Protein 3ONQ (pdb70)

CATH classification: 1.20.5.5100 (+2 more: 3.30.70.2730, 1.10.10.2840)

B-factor: mean 39.23, std 17.0, range [14.44, 150.16]

Secondary structure (DSSP, 8-state):
--HHHHHTT---HHHHHHHHHHHHHT---HHHHH--TTS--SS-EEEEEEE-BSS-HHHHHHHHHHHHHHTT---EEEEEETTEEEEEEE-----HHHHHHH---B-TTS-EEEPPPEEHHHHHHHHHHH--HHHHGGGSSS--SSBPTTSSHHHHHHHT-HHHHHHHIIIIIHHHHTT-TT-HHHHHHHHHHHTTT-HHHHHHHHTS-HHHHHHHHHHHHHHHS--TTSHHHHHHHHHHHHHH----/---HHHHHTT---HHHHHHHHHHHHHT---HHHHH--TTS--SS-EEEEEEE-BSS-HHHHHHHHHHHHHHTT---EEEEEETTEEEEEEE-----HHHHHHH---B-TTS-EEEPPPEEHHHHHHHHHHH--HHHHGGG-SS--SSEETTTTHHHHHHHT-HHHHHHIIIIIIHHHH-S-TT-SHHHHHHHHHHTTS-HHHHHHHHTS-HHHHHHHHHHHHHHHS--TTSHHHHHHHHHHHHHH----/-HHHHHHHHHHHHHT---HHHHH--TTS--SS-EEEEEEE-BSS-HHHHHHHHHHHHHHTT---EEEEEETTEEEEEEE-----HHHHHHH---B-TTS-EEEPPPEEHHHHHHHHHHH--HHHHGGG-SS--SSEETTTTHHHHHHHT-HHHHHHIIIIIIHHHH-S-TT--HHHHHHHHHHTTT-HHHHHHHHTS-HHHHHHHHHHHHHHHS--TTSHHHHHHHHHHHHHH----/-HHHHHHHHHHHHT---HHHHH--TTS--SS-EEEEEEE-BSS-HHHHHHHHHHHHHHTT---EEEEEETTEEEEEEE-----HHHHHHH---B-TTS-EEEPPPEEHHHHHHHHHHH--HHHHGGGSSS--SSPPTTTTHHHHHHHT-HHHHHHIIIIIIHHHH-S-TT--HHHHHHHHHHTTT-HHHHHHHHTS-HHHHHHHHHHHHHHHS--TTSHHHHHHHHHHHHHH----

Foldseek 3Di:
DALCVLCVPPDDLVSLLASLLVDLQVAADPRSQVSVVQVDDDWFKKKKKKAAFQPDLVQLVVQLVVLCVVLVFDDKRWDDDDRMIMIIGGDSRPDFPSSNVSRNRHHPVAEMAIGHMGIHSNRSSLRRNLSCCRVQVVVDDDADHNHDSLQRLLSSVVVPNVVSLVCLQPQQVCQQCPPNCPPPLNVLLVQCLVVVNDLVVSCVVVVHDSVSSVVSQVVSCVRRVARCNDNSSVVSNVSSNVSNVVVD/DDALCSLLVNDDDVVSLLQSLLVDLQVAFDVRSVVSVSQVDDDKFKKAKKKAAFQPDDVVLVVQLCVLCVVQPFHDKRWDDDVRMIMIMGTPSRDDFPSSLVSRNRHHPVAAMEIEDMAIDSNRSSVRNNVSCCRVQVVVDDDADVHHYDLLRLLSSVVVPNVVSLVCLQPQQVDQQCDPDNPDCLNVLLVLCLVVPVDLVVSCVVVVHDSVVSVVSQVVSCVRRVARCNDPSSVVSNVSSNVSNVVVD/DLLVLLAVLVVDLQVAFDPVSLVSVVQVDDDWWKKAKKKAAFQPDPVVLVVQLVVLCVVLVFDDKRWDDDDRMIMIMGTDSRPDFPSSLVSRVRHHPVAEMEIEHMAIGSNRSSVRNNVSCCRVQVVVDDDQDVHHYYLLRLLSSVVVVNVVSLVCLQVQQVDQQCDDDPPQCLVVLLVLCLVVPNDLVVSCVVVVHHSVVSQVSQVVSCVRRVARCNDVSSVVSNVSSVVSNVVVD/DQVLLAVLVVDLQVPFDPVSLVSVVQVDDDWFKKAKKKAAFQPDLVVLVVQLCVLCVVQVFDDKRWDDDVRMIMIMTTDSRDDQVSSVVSRNGHHPVAEMAIGHMAIDSNRSSLRRNLSCCRVQVVVDDDADHNGDSLRRLLSSVVVPNVVSLVCLQPQQVDLQCDDDNVDCLNVLLVQCLVVVNDLVVSCVVVVHDSVVSVVSQVVSCVRRVARCNDVVSVVSNVSSNVSNVVPD

Sequence (970 aa):
ADILDLLSGHTDDTTIERLAFECLLTNTDDRVVSLNNILGWQGDFNCFAIGGVPSASLASTSLAIRKAVRDLGGEHVVIGTYGTFLLALACQGAVTPEVTCTAVPAFSEDEPLYLSPVRSGVAGASHALRETFSLQAAPALSTPSRPLRADELLPERALLGDDYAREELYRNVYQVLRGENPDDPTYLTVSTFLKYGSSLENTAKELNVHPNTVRYRLKRAAETTGWDATDPRDAYVLTTALAIGRRDRQADILDLLSGHTDDTTIERLAFECLLTNTDDRVVSLNILGWQGDFNCFAIGGVPSASLASTSLAIRKAVRDLGGEHVVIGTYGTFLLALACQGAVTPEVTCTAVPAFSEDEPLYLSPVRSGVAGASHALRETFSLQAAPALSTPSRPLRADELLPERALLGDDDYAREELYRNVYQVLRGENPDDPTYLTVSTFLKYGSSLENTAKELNVHPNTVRYRLKRAAETTGWDATDPRDAYVLTTALAIGRRDRDDTTIERLAFECLLTNTDDRVVSLNILGWQGDDFNCFAIGGVPSASLLASTSLAIRKAVRDLGGEHVVIGTYGTFLLALACQGAVTPEVTCTAVPAFSEDEPLYLSPVRSGVAGASHALRETFSLQAAPALSTPSRPLRADELLPERALLGDDYAREELYRNVYQVLRGENNPDDPTYLTVSTFLKYGSSLENTAKELNVHPNTVRYRLKRAAETTGWDATDPRDAYVLTTALLAIGRRDRDTTIERLAFECLLTNTDDRVVSLNILGWQGDFNCFAIGGVPSASLASTSLAIRKAVRDLGGEHVVIGTYGTFLLALACQGAVTPEVTCTAVPAFSEDEPLYLSPVRSGVAGASHALRETFSLQAAPALSTPSRPLRADELLPERALLGDDYAREELYRNVYQVLRGENPDDPTYLTVSTFLKYGSSLENTAKELNVHPNTVRYRLKRAAETTGWDATDPRDAYVLTTALAIGRRDR

Organism: Bifidobacterium adolescentis (strain ATCC 15703 / DSM 20083 / NCTC 11814 / E194a) (NCBI:txid367928)

Solvent-accessible surface area: 44024 Å² total

Radius of gyration: 33.96 Å; Cα contacts (8 Å, |Δi|>4): 1695; chains: 4; bounding box: 69×97×96 Å

Nearest PDB structures (foldseek):
  3onq-assembly3_D  TM=9.917E-01  e=2.953E-36  Bifidobacterium adolescentis ATCC 15703
  3onq-assembly1_B-2  TM=9.625E-01  e=1.513E-36  Bifidobacterium adolescentis ATCC 15703
  9f80-assembly1_A  TM=7.473E-01  e=1.183E-15  Mycobacterium tuberculosis H37Rv
  2j0w-assembly1_A  TM=5.307E-01  e=3.575E-01  Escherichia coli
  3tvi-assembly4_H  TM=5.385E-01  e=1.294E+00  Clostridium acetobutylicum

Structure (mmCIF, N/CA/C/O backbone):
data_3ONQ
#
_entry.id   3ONQ
#
_cell.length_a   85.452
_cell.length_b   93.452
_cell.length_c   166.687
_cell.angle_alpha   90.00
_cell.angle_beta   90.00
_cell.angle_gamma   90.00
#
_symmetry.space_group_name_H-M   'P 21 21 21'
#
loop_
_entity.id
_entity.type
_entity.pdbx_description
1 polymer 'Regulator of polyketide synthase expression'
2 non-polymer 'SULFATE ION'
3 non-polymer GLYCEROL
4 water water
#
loop_
_atom_site.group_PDB
_atom_site.id
_atom_site.type_symbol
_atom_site.label_atom_id
_atom_site.label_alt_id
_atom_site.label_comp_id
_atom_site.label_asym_id
_atom_site.label_entity_id
_atom_site.label_seq_id
_atom_site.pdbx_PDB_ins_code
_atom_site.Cartn_x
_atom_site.Cartn_y
_atom_site.Cartn_z
_atom_site.occupancy
_atom_site.B_iso_or_equiv
_atom_site.auth_seq_id
_atom_site.auth_comp_id
_atom_site.auth_asym_id
_atom_site.auth_atom_id
_atom_site.pdbx_PDB_model_num
ATOM 1 N N . ALA A 1 9 ? 43.838 54.311 42.843 1.00 61.76 6 ALA A N 1
ATOM 2 C CA . ALA A 1 9 ? 44.118 53.527 41.648 1.00 62.69 6 ALA A CA 1
ATOM 3 C C . ALA A 1 9 ? 42.992 52.545 41.369 1.00 60.35 6 ALA A C 1
ATOM 4 O O . ALA A 1 9 ? 42.708 51.681 42.179 1.00 60.25 6 ALA A O 1
ATOM 6 N N . ASP A 1 10 ? 42.350 52.693 40.222 1.00 51.75 7 ASP A N 1
ATOM 7 C CA . ASP A 1 10 ? 41.276 51.796 39.825 1.00 47.37 7 ASP A CA 1
ATOM 8 C C . ASP A 1 10 ? 41.800 50.521 39.167 1.00 42.07 7 ASP A C 1
ATOM 9 O O . ASP A 1 10 ? 42.992 50.359 38.972 1.00 38.60 7 ASP A O 1
ATOM 14 N N . ILE A 1 11 ? 40.898 49.614 38.832 1.00 37.15 8 ILE A N 1
ATOM 15 C CA . ILE A 1 11 ? 41.293 48.337 38.267 1.00 34.99 8 ILE A CA 1
ATOM 16 C C . ILE A 1 11 ? 42.071 48.511 36.971 1.00 35.22 8 ILE A C 1
ATOM 17 O O . ILE A 1 11 ? 42.964 47.739 36.692 1.00 33.06 8 ILE A O 1
ATOM 22 N N . LEU A 1 12 ? 41.709 49.494 36.163 1.00 29.74 9 LEU A N 1
ATOM 23 C CA . LEU A 1 12 ? 42.443 49.736 34.935 1.00 32.87 9 LEU A CA 1
ATOM 24 C C . LEU A 1 12 ? 43.879 50.214 35.205 1.00 38.81 9 LEU A C 1
ATOM 25 O O . LEU A 1 12 ? 44.800 49.820 34.518 1.00 37.56 9 LEU A O 1
ATOM 30 N N . ASP A 1 13 ? 44.058 51.043 36.222 1.00 38.71 10 ASP A N 1
ATOM 31 C CA . ASP A 1 13 ? 45.377 51.482 36.630 1.00 43.55 10 ASP A CA 1
ATOM 32 C C . ASP A 1 13 ? 46.209 50.285 37.073 1.00 44.01 10 ASP A C 1
ATOM 33 O O . ASP A 1 13 ? 47.375 50.181 36.732 1.00 49.66 10 ASP A O 1
ATOM 38 N N . LEU A 1 14 ? 45.599 49.375 37.820 1.00 38.59 11 LEU A N 1
ATOM 39 C CA . LEU A 1 14 ? 46.299 48.195 38.303 1.00 40.19 11 LEU A CA 1
ATOM 40 C C . LEU A 1 14 ? 46.752 47.312 37.154 1.00 43.00 11 LEU A C 1
ATOM 41 O O . LEU A 1 14 ? 47.838 46.760 37.176 1.00 43.86 11 LEU A O 1
ATOM 46 N N . LEU A 1 15 ? 45.883 47.174 36.165 1.00 37.45 12 LEU A N 1
ATOM 47 C CA . LEU A 1 15 ? 46.126 46.377 34.973 1.00 37.59 12 LEU A CA 1
ATOM 48 C C . LEU A 1 15 ? 47.233 46.902 34.065 1.00 48.13 12 LEU A C 1
ATOM 49 O O . LEU A 1 15 ? 47.897 46.134 33.383 1.00 45.69 12 LEU A O 1
ATOM 54 N N . SER A 1 16 ? 47.381 48.219 34.013 1.00 49.72 13 SER A N 1
ATOM 55 C CA . SER A 1 16 ? 48.408 48.840 33.185 1.00 54.28 13 SER A CA 1
ATOM 56 C C . SER A 1 16 ? 48.297 48.446 31.722 1.00 47.28 13 SER A C 1
ATOM 57 O O . SER A 1 16 ? 49.292 48.155 31.080 1.00 45.76 13 SER A O 1
ATOM 60 N N . GLY A 1 17 ? 47.072 48.407 31.221 1.00 44.17 14 GLY A N 1
ATOM 61 C CA . GLY A 1 17 ? 46.812 48.116 29.826 1.00 39.47 14 GLY A CA 1
ATOM 62 C C . GLY A 1 17 ? 46.785 46.651 29.464 1.00 46.58 14 GLY A C 1
ATOM 63 O O . GLY A 1 17 ? 46.573 46.298 28.314 1.00 49.94 14 GLY A O 1
ATOM 64 N N . HIS A 1 18 ? 46.990 45.787 30.447 1.00 44.43 15 HIS A N 1
ATOM 65 C CA . HIS A 1 18 ? 46.915 44.358 30.206 1.00 45.71 15 HIS A CA 1
ATOM 66 C C . HIS A 1 18 ? 45.467 43.913 30.242 1.00 39.91 15 HIS A C 1
ATOM 67 O O . HIS A 1 18 ? 44.699 44.375 31.066 1.00 36.42 15 HIS A O 1
ATOM 74 N N . THR A 1 19 ? 45.101 43.012 29.344 1.00 40.79 16 THR A N 1
ATOM 75 C CA . THR A 1 19 ? 43.737 42.496 29.311 1.00 45.09 16 THR A CA 1
ATOM 76 C C . THR A 1 19 ? 43.758 40.972 29.247 1.00 49.49 16 THR A C 1
ATOM 77 O O . THR A 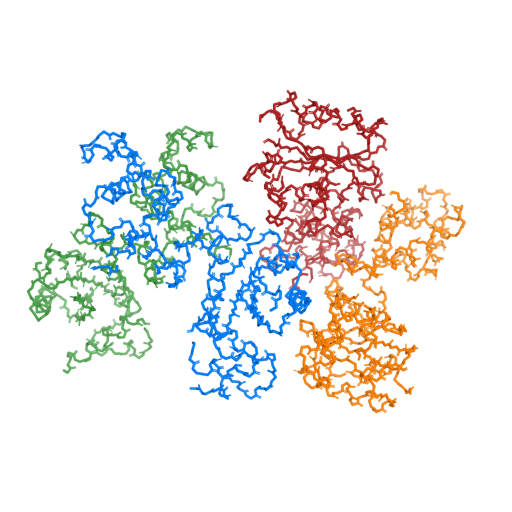1 19 ? 42.741 40.331 28.968 1.00 52.15 16 THR A O 1
ATOM 81 N N . ASP A 1 20 ? 44.931 40.396 29.486 1.00 47.63 17 ASP A N 1
ATOM 82 C CA . ASP A 1 20 ? 45.077 38.944 29.467 1.00 53.87 17 ASP A CA 1
ATOM 83 C C . ASP A 1 20 ? 44.768 38.345 30.841 1.00 49.64 17 ASP A C 1
ATOM 84 O O . ASP A 1 20 ? 45.132 38.909 31.882 1.00 47.21 17 ASP A O 1
ATOM 89 N N . ASP A 1 21 ? 44.079 37.211 30.833 1.00 47.62 18 ASP A N 1
ATOM 90 C CA . ASP A 1 21 ? 43.668 36.543 32.061 1.00 57.40 18 ASP A CA 1
ATOM 91 C C . ASP A 1 21 ? 44.859 36.129 32.927 1.00 52.95 18 ASP A C 1
ATOM 92 O O . ASP A 1 21 ? 44.734 36.010 34.140 1.00 52.28 18 ASP A O 1
ATOM 97 N N . THR A 1 22 ? 46.012 35.923 32.298 1.00 47.63 19 THR A N 1
ATOM 98 C CA . THR A 1 22 ? 47.238 35.606 33.021 1.00 45.49 19 THR A CA 1
ATOM 99 C C . THR A 1 22 ? 47.716 36.763 33.894 1.00 47.67 19 THR A C 1
ATOM 100 O O . THR A 1 22 ? 48.053 36.573 35.065 1.00 47.79 19 THR A O 1
ATOM 104 N N . THR A 1 23 ? 47.760 37.962 33.328 1.00 41.84 20 THR A N 1
ATOM 105 C CA . THR A 1 23 ? 48.122 39.131 34.116 1.00 41.65 20 THR A CA 1
ATOM 106 C C . THR A 1 23 ? 47.044 39.403 35.158 1.00 41.20 20 THR A C 1
ATOM 107 O O . THR A 1 23 ? 47.341 39.778 36.292 1.00 44.00 20 THR A O 1
ATOM 111 N N . ILE A 1 24 ? 45.787 39.224 34.771 1.00 40.19 21 ILE A N 1
ATOM 112 C CA . ILE A 1 24 ? 44.690 39.440 35.705 1.00 37.44 21 ILE A CA 1
ATOM 113 C C . ILE A 1 24 ? 44.760 38.457 36.892 1.00 37.06 21 ILE A C 1
ATOM 114 O O . ILE A 1 24 ? 44.632 38.863 38.048 1.00 35.23 21 ILE A O 1
ATOM 119 N N . GLU A 1 25 ? 44.982 37.175 36.603 1.00 33.70 22 GLU A N 1
ATOM 120 C CA . GLU A 1 25 ? 45.213 36.182 37.654 1.00 36.16 22 GLU A CA 1
ATOM 121 C C . GLU A 1 25 ? 46.372 36.598 38.559 1.00 34.55 22 GLU A C 1
ATOM 122 O O . GLU A 1 25 ? 46.231 36.607 39.783 1.00 28.90 22 GLU A O 1
ATOM 128 N N . ARG A 1 26 ? 47.513 36.948 37.966 1.00 32.97 23 ARG A N 1
ATOM 129 C CA . ARG A 1 26 ? 48.669 37.362 38.766 1.00 34.93 23 ARG A CA 1
ATOM 130 C C . ARG A 1 26 ? 48.367 38.583 39.614 1.00 38.81 23 ARG A C 1
ATOM 131 O O . ARG A 1 26 ? 48.786 38.665 40.767 1.00 36.50 23 ARG A O 1
ATOM 139 N N . LEU A 1 27 ? 47.642 39.542 39.049 1.00 35.24 24 LEU A N 1
ATOM 140 C CA . LEU A 1 27 ? 47.312 40.737 39.810 1.00 32.24 24 LEU A CA 1
ATOM 141 C C . LEU A 1 27 ? 46.395 40.395 40.990 1.00 33.68 24 LEU A C 1
ATOM 142 O O . LEU A 1 27 ? 46.649 40.801 42.121 1.00 35.11 24 LEU A O 1
ATOM 147 N N . ALA A 1 28 ? 45.335 39.635 40.728 1.00 28.67 25 ALA A N 1
ATOM 148 C CA . ALA A 1 28 ? 44.432 39.209 41.799 1.00 30.60 25 ALA A CA 1
ATOM 149 C C . ALA A 1 28 ? 45.201 38.472 42.910 1.00 33.62 25 ALA A C 1
ATOM 150 O O . ALA A 1 28 ? 44.996 38.713 44.105 1.00 33.40 25 ALA A O 1
ATOM 152 N N . PHE A 1 29 ? 46.091 37.575 42.500 1.00 26.35 26 PHE A N 1
ATOM 153 C CA . PHE A 1 29 ? 46.924 36.812 43.428 1.00 29.02 26 PHE A CA 1
ATOM 154 C C . PHE A 1 29 ? 47.756 37.741 44.311 1.00 28.69 26 PHE A C 1
ATOM 155 O O . PHE A 1 29 ? 47.743 37.640 45.539 1.00 28.22 26 PHE A O 1
ATOM 163 N N . GLU A 1 30 ? 48.462 38.669 43.682 1.00 24.44 27 GLU A N 1
ATOM 164 C CA . GLU A 1 30 ? 49.287 39.609 44.427 1.00 27.84 27 GLU A CA 1
ATOM 165 C C . GLU A 1 30 ? 48.488 40.492 45.378 1.00 33.00 27 GLU A C 1
ATOM 166 O O . GLU A 1 30 ? 48.935 40.755 46.498 1.00 26.83 27 GLU A O 1
ATOM 172 N N . CYS A 1 31 ? 47.314 40.952 44.939 1.00 34.44 28 CYS A N 1
ATOM 173 C CA . CYS A 1 31 ? 46.448 41.732 45.820 1.00 30.04 28 CYS A CA 1
ATOM 174 C C . CYS A 1 31 ? 46.059 40.926 47.051 1.00 35.41 28 CYS A C 1
ATOM 175 O O . CYS A 1 31 ? 46.174 41.400 48.188 1.00 32.47 28 CYS A O 1
ATOM 178 N N . LEU A 1 32 ? 45.605 39.701 46.818 1.00 29.83 29 LEU A N 1
ATOM 179 C CA . LEU A 1 32 ? 45.233 38.817 47.908 1.00 33.14 29 LEU A CA 1
ATOM 180 C C . LEU A 1 32 ? 46.420 38.583 48.839 1.00 31.80 29 LEU A C 1
ATOM 181 O O . LEU A 1 32 ? 46.293 38.704 50.051 1.00 29.06 29 LEU A O 1
ATOM 186 N N . LEU A 1 33 ? 47.580 38.282 48.268 1.00 31.29 30 LEU A N 1
ATOM 187 C CA . LEU A 1 33 ? 48.748 37.957 49.086 1.00 29.81 30 LEU A CA 1
ATOM 188 C C . LEU A 1 33 ? 49.180 39.144 49.950 1.00 30.74 30 LEU A C 1
ATOM 189 O O . LEU A 1 33 ? 49.727 38.963 51.037 1.00 28.71 30 LEU A O 1
ATOM 194 N N . THR A 1 34 ? 48.910 40.361 49.484 1.00 30.99 31 THR A N 1
ATOM 195 C CA . THR A 1 34 ? 49.314 41.545 50.231 1.00 30.49 31 THR A CA 1
ATOM 196 C C . THR A 1 34 ? 48.168 42.106 51.060 1.00 30.70 31 THR A C 1
ATOM 197 O O . THR A 1 34 ? 48.205 43.255 51.490 1.00 34.93 31 THR A O 1
ATOM 201 N N . ASN A 1 35 ? 47.147 41.285 51.270 1.00 26.17 32 ASN A N 1
ATOM 202 C CA . ASN A 1 35 ? 46.064 41.634 52.174 1.00 36.58 32 ASN A CA 1
ATOM 203 C C . ASN A 1 35 ? 45.162 42.755 51.644 1.00 41.99 32 ASN A C 1
ATOM 204 O O . ASN A 1 35 ? 44.580 43.514 52.417 1.00 42.32 32 ASN A O 1
ATOM 217 N N . THR A 1 37 ? 41.700 43.472 50.136 1.00 42.76 34 THR A N 1
ATOM 218 C CA . THR A 1 37 ? 40.400 42.833 50.011 1.00 45.59 34 THR A CA 1
ATOM 219 C C . THR A 1 37 ? 39.279 43.769 49.570 1.00 50.40 34 THR A C 1
ATOM 220 O O . THR A 1 37 ? 38.106 43.462 49.738 1.00 50.31 34 THR A O 1
ATOM 224 N N . ASP A 1 38 ? 39.653 44.901 49.002 1.00 50.26 35 ASP A N 1
ATOM 225 C CA . ASP A 1 38 ? 38.707 45.943 48.632 1.00 53.95 35 ASP A CA 1
ATOM 226 C C . ASP A 1 38 ? 37.963 45.641 47.341 1.00 52.14 35 ASP A C 1
ATOM 227 O O . ASP A 1 38 ? 38.104 44.578 46.767 1.00 42.81 35 ASP A O 1
ATOM 232 N N . ASP A 1 39 ? 37.145 46.589 46.910 1.00 53.34 36 ASP A N 1
ATOM 233 C CA . ASP A 1 39 ? 36.256 46.391 45.776 1.00 56.85 36 ASP A CA 1
ATOM 234 C C . ASP A 1 39 ? 36.976 46.047 44.478 1.00 40.62 36 ASP A C 1
ATOM 235 O O . ASP A 1 39 ? 36.466 45.274 43.688 1.00 36.02 36 ASP A O 1
ATOM 240 N N . ARG A 1 40 ? 38.139 46.634 44.243 1.00 33.70 37 ARG A N 1
ATOM 241 C CA . ARG A 1 40 ? 38.895 46.319 43.033 1.00 38.55 37 ARG A CA 1
ATOM 242 C C . ARG A 1 40 ? 39.273 44.832 42.971 1.00 36.63 37 ARG A C 1
ATOM 243 O O . ARG A 1 40 ? 39.273 44.235 41.899 1.00 36.63 37 ARG A O 1
ATOM 251 N N . VAL A 1 41 ? 39.569 44.233 44.122 1.00 36.77 38 VAL A N 1
ATOM 252 C CA . VAL A 1 41 ? 39.959 42.823 44.168 1.00 33.36 38 VAL A CA 1
ATOM 253 C C . VAL A 1 41 ? 38.741 41.944 43.929 1.00 39.76 38 VAL A C 1
ATOM 254 O O . VAL A 1 41 ? 38.815 40.930 43.228 1.00 37.14 38 VAL A O 1
ATOM 258 N N . VAL A 1 42 ? 37.619 42.348 44.519 1.00 38.31 39 VAL A N 1
ATOM 259 C CA . VAL A 1 42 ? 36.339 41.702 44.267 1.00 40.05 39 VAL A CA 1
ATOM 260 C C . VAL A 1 42 ? 36.020 41.743 42.777 1.00 40.94 39 VAL A C 1
ATOM 261 O O . VAL A 1 42 ? 35.582 40.744 42.217 1.00 43.34 39 VAL A O 1
ATOM 265 N N . SER A 1 43 ? 36.257 42.891 42.136 1.00 36.46 40 SER A N 1
ATOM 266 C CA . SER A 1 43 ? 36.055 43.023 40.687 1.00 36.21 40 SER A CA 1
ATOM 267 C C . SER A 1 43 ? 37.015 42.139 39.889 1.00 39.28 40 SER A C 1
ATOM 268 O O . SER A 1 43 ? 36.613 41.466 38.937 1.00 40.17 40 SER A O 1
ATOM 271 N N . LEU A 1 44 ? 38.289 42.145 40.271 1.00 31.32 41 LEU A N 1
ATOM 272 C CA . LEU A 1 44 ? 39.262 41.279 39.610 1.00 34.79 41 LEU A CA 1
ATOM 273 C C . LEU A 1 44 ? 38.815 39.827 39.695 1.00 37.71 41 LEU A C 1
ATOM 274 O O . LEU A 1 44 ? 38.823 39.108 38.693 1.00 32.17 41 LEU A O 1
ATOM 287 N N A ASN A 1 46 ? 35.756 38.792 40.257 0.49 38.39 43 ASN A N 1
ATOM 288 N N B ASN A 1 46 ? 35.762 38.801 40.281 0.51 38.17 43 ASN A N 1
ATOM 289 C CA A ASN A 1 46 ? 34.554 38.679 39.438 0.49 41.14 43 ASN A CA 1
ATOM 290 C CA B ASN A 1 46 ? 34.566 38.776 39.443 0.51 41.64 43 ASN A CA 1
ATOM 291 C C A ASN A 1 46 ? 34.920 38.390 37.988 0.49 41.57 43 ASN A C 1
ATOM 292 C C B ASN A 1 46 ? 34.952 38.374 38.029 0.51 41.47 43 ASN A C 1
ATOM 293 O O A ASN A 1 46 ? 34.283 37.565 37.331 0.49 42.41 43 ASN A O 1
ATOM 294 O O B ASN A 1 46 ? 34.366 37.464 37.442 0.51 42.45 43 ASN A O 1
ATOM 303 N N . ILE A 1 47 ? 35.957 39.068 37.500 1.00 40.45 44 ILE A N 1
ATOM 304 C CA . ILE A 1 47 ? 36.413 38.890 36.124 1.00 42.25 44 ILE A CA 1
ATOM 305 C C . ILE A 1 47 ? 36.926 37.474 35.866 1.00 46.21 44 ILE A C 1
ATOM 306 O O . ILE A 1 47 ? 36.636 36.881 34.825 1.00 46.75 44 ILE A O 1
ATOM 311 N N . LEU A 1 48 ? 37.676 36.935 36.824 1.00 47.66 45 LEU A N 1
ATOM 312 C CA . LEU A 1 48 ? 38.224 35.579 36.721 1.00 45.71 45 LEU A CA 1
ATOM 313 C C . LEU A 1 48 ? 37.163 34.486 36.873 1.00 49.69 45 LEU A C 1
ATOM 314 O O . LEU A 1 48 ? 37.444 33.312 36.636 1.00 55.10 45 LEU A O 1
ATOM 319 N N . GLY A 1 49 ? 35.954 34.873 37.279 1.00 52.27 46 GLY A N 1
ATOM 320 C CA . GLY A 1 49 ? 34.855 33.932 37.431 1.00 56.66 46 GLY A CA 1
ATOM 321 C C . GLY A 1 49 ? 34.485 33.572 38.864 1.00 53.68 46 GLY A C 1
ATOM 322 O O . GLY A 1 49 ? 33.670 32.677 39.096 1.00 54.64 46 GLY A O 1
ATOM 323 N N . TRP A 1 50 ? 35.075 34.263 39.830 1.00 46.27 47 TRP A N 1
ATOM 324 C CA . TRP A 1 50 ? 34.785 34.000 41.229 1.00 48.90 47 TRP A CA 1
ATOM 325 C C . TRP A 1 50 ? 33.699 34.935 41.744 1.00 57.75 47 TRP A C 1
ATOM 326 O O . TRP A 1 50 ? 33.980 36.032 42.220 1.00 60.42 47 TRP A O 1
ATOM 337 N N . GLN A 1 51 ? 32.455 34.485 41.670 1.00 65.33 48 GLN A N 1
ATOM 338 C CA . GLN A 1 51 ? 31.314 35.334 41.996 1.00 76.52 48 GLN A CA 1
ATOM 339 C C . GLN A 1 51 ? 30.829 35.121 43.431 1.00 72.91 48 GLN A C 1
ATOM 340 O O . GLN A 1 51 ? 30.707 33.992 43.894 1.00 71.83 48 GLN A O 1
ATOM 346 N N . GLY A 1 52 ? 30.585 36.216 44.143 1.00 64.78 49 GLY A N 1
ATOM 347 C CA . GLY A 1 52 ? 29.887 36.151 45.414 1.00 60.88 49 GLY A CA 1
ATOM 348 C C . GLY A 1 52 ? 30.694 35.659 46.597 1.00 66.75 49 GLY A C 1
ATOM 349 O O . GLY A 1 52 ? 31.922 35.716 46.601 1.00 57.82 49 GLY A O 1
ATOM 350 N N . ASP A 1 53 ? 29.989 35.186 47.621 1.00 71.25 50 ASP A N 1
ATOM 351 C CA . ASP A 1 53 ? 30.636 34.697 48.829 1.00 72.21 50 ASP A CA 1
ATOM 352 C C . ASP A 1 53 ? 31.079 33.245 48.648 1.00 68.33 50 ASP A C 1
ATOM 353 O O . ASP A 1 53 ? 30.610 32.347 49.353 1.00 61.94 50 ASP A O 1
ATOM 358 N N . PHE A 1 54 ? 31.992 33.030 47.703 1.00 60.16 51 PHE A N 1
ATOM 359 C CA . PHE A 1 54 ? 32.466 31.694 47.358 1.00 51.81 51 PHE A CA 1
ATOM 360 C C . PHE A 1 54 ? 33.244 31.044 48.497 1.00 52.14 51 PHE A C 1
ATOM 361 O O . PHE A 1 54 ? 33.765 31.732 49.371 1.00 55.05 51 PHE A O 1
ATOM 369 N N . ASN A 1 55 ? 33.309 29.715 48.485 1.00 54.89 52 ASN A N 1
ATOM 370 C CA . ASN A 1 55 ? 34.202 28.985 49.379 1.00 49.81 52 ASN A CA 1
ATOM 371 C C . ASN A 1 55 ? 35.479 28.615 48.643 1.00 49.69 52 ASN A C 1
ATOM 372 O O . ASN A 1 55 ? 35.451 28.285 47.447 1.00 44.87 52 ASN A O 1
ATOM 377 N N . CYS A 1 56 ? 36.594 28.644 49.366 1.00 41.61 53 CYS A N 1
ATOM 378 C CA . CYS A 1 56 ? 37.885 28.329 48.781 1.00 40.63 53 CYS A CA 1
ATOM 379 C C . CYS A 1 56 ? 38.845 27.803 49.839 1.00 40.13 53 CYS A C 1
ATOM 380 O O . CYS A 1 56 ? 38.604 27.929 51.040 1.00 40.07 53 CYS A O 1
ATOM 383 N N . PHE A 1 57 ? 39.926 27.189 49.382 1.00 39.95 54 PHE A N 1
ATOM 384 C CA . PHE A 1 57 ? 41.025 26.815 50.258 1.00 37.22 54 PHE A CA 1
ATOM 385 C C . PHE A 1 57 ? 42.314 26.976 49.464 1.00 37.89 54 PHE A C 1
ATOM 386 O O . PHE A 1 57 ? 42.265 27.157 48.247 1.00 39.00 54 PHE A O 1
ATOM 394 N N . ALA A 1 58 ? 43.451 26.938 50.153 1.00 31.73 55 ALA A N 1
ATOM 395 C CA . ALA A 1 58 ? 44.752 27.109 49.519 1.00 32.96 55 ALA A CA 1
ATOM 396 C C . ALA A 1 58 ? 45.658 25.913 49.787 1.00 32.98 55 ALA A C 1
ATOM 397 O O . ALA A 1 58 ? 45.568 25.279 50.837 1.00 32.00 55 ALA A O 1
ATOM 399 N N . ILE A 1 59 ? 46.514 25.607 48.816 1.00 30.51 56 ILE A N 1
ATOM 400 C CA . ILE A 1 59 ? 47.564 24.610 48.978 1.00 34.94 56 ILE A CA 1
ATOM 401 C C . ILE A 1 59 ? 48.835 25.294 48.534 1.00 29.92 56 ILE A C 1
ATOM 402 O O . ILE A 1 59 ? 48.816 26.045 47.567 1.00 30.00 56 ILE A O 1
ATOM 407 N N . GLY A 1 60 ? 49.935 25.046 49.235 1.00 27.27 57 GLY A N 1
ATOM 408 C CA . GLY A 1 60 ? 51.192 25.694 48.900 1.00 23.96 57 GLY A CA 1
ATOM 409 C C . GLY A 1 60 ? 52.402 24.849 49.258 1.00 28.99 57 GLY A C 1
ATOM 410 O O . GLY A 1 60 ? 52.369 24.079 50.217 1.00 25.79 57 GLY A O 1
ATOM 411 N N . GLY A 1 61 ? 53.479 24.997 48.491 1.00 25.09 58 GLY A N 1
ATOM 412 C CA . GLY A 1 61 ? 54.708 24.271 48.763 1.00 29.44 58 GLY A CA 1
ATOM 413 C C . GLY A 1 61 ? 55.731 24.567 47.684 1.00 35.77 58 GLY A C 1
ATOM 414 O O . GLY A 1 61 ? 55.576 25.526 46.933 1.00 32.64 58 GLY A O 1
ATOM 415 N N . VAL A 1 62 ? 56.765 23.751 47.598 1.00 30.98 59 VAL A N 1
ATOM 416 C CA . VAL A 1 62 ? 57.779 23.926 46.582 1.00 38.34 59 VAL A CA 1
ATOM 417 C C . VAL A 1 62 ? 57.562 22.869 45.502 1.00 40.33 59 VAL A C 1
ATOM 418 O O . VAL A 1 62 ? 57.392 21.701 45.804 1.00 41.03 59 VAL A O 1
ATOM 422 N N . PRO A 1 63 ? 57.553 23.284 44.242 1.00 38.55 60 PRO A N 1
ATOM 423 C CA . PRO A 1 63 ? 57.288 22.345 43.153 1.00 32.72 60 PRO A CA 1
ATOM 424 C C . PRO A 1 63 ? 58.337 21.253 43.105 1.00 32.55 60 PRO A C 1
ATOM 425 O O . PRO A 1 63 ? 59.506 21.533 43.278 1.00 44.70 60 PRO A O 1
ATOM 429 N N . SER A 1 64 ? 57.919 20.017 42.880 1.00 36.95 61 SER A N 1
ATOM 430 C CA . SER A 1 64 ? 58.868 18.916 42.779 1.00 45.10 61 SER A CA 1
ATOM 431 C C . SER A 1 64 ? 59.808 19.065 41.590 1.00 50.66 61 SER A C 1
ATOM 432 O O . SER A 1 64 ? 60.993 18.787 41.703 1.00 54.63 61 SER A O 1
ATOM 435 N N . ALA A 1 65 ? 59.284 19.499 40.450 1.00 41.46 62 ALA A N 1
ATOM 436 C CA . ALA A 1 65 ? 60.131 19.695 39.280 1.00 46.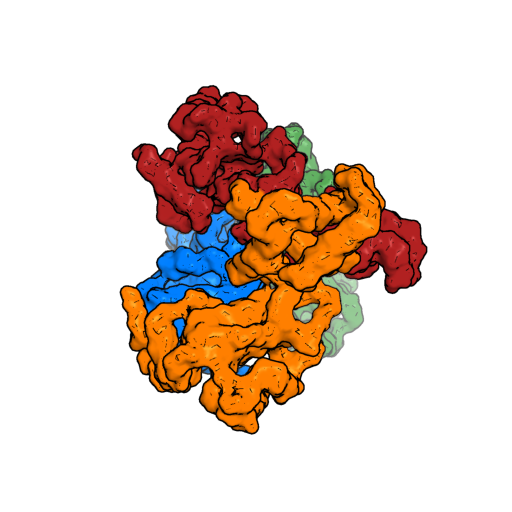18 62 ALA A CA 1
ATOM 437 C C . ALA A 1 65 ? 60.194 21.132 38.784 1.00 45.87 62 ALA A C 1
ATOM 438 O O . ALA A 1 65 ? 61.264 21.685 38.625 1.00 48.75 62 ALA A O 1
ATOM 440 N N . SER A 1 66 ? 59.039 21.724 38.526 1.00 43.08 63 SER A N 1
ATOM 441 C CA . SER A 1 66 ? 58.984 23.084 38.028 1.00 42.44 63 SER A CA 1
ATOM 442 C C . SER A 1 66 ? 57.656 23.732 38.351 1.00 45.42 63 SER A C 1
ATOM 443 O O . SER A 1 66 ? 56.678 23.051 38.611 1.00 40.81 63 SER A O 1
ATOM 446 N N . LEU A 1 67 ? 57.629 25.058 38.326 1.00 41.71 64 LEU A N 1
ATOM 447 C CA . LEU A 1 67 ? 56.393 25.787 38.561 1.00 41.85 64 LEU A CA 1
ATOM 448 C C . LEU A 1 67 ? 55.379 25.430 37.489 1.00 40.42 64 LEU A C 1
ATOM 449 O O . LEU A 1 67 ? 54.219 25.160 37.791 1.00 42.24 64 LEU A O 1
ATOM 454 N N . ALA A 1 68 ? 55.818 25.436 36.234 1.00 39.05 65 ALA A N 1
ATOM 455 C CA . ALA A 1 68 ? 54.926 25.133 35.120 1.00 41.09 65 ALA A CA 1
ATOM 456 C C . ALA A 1 68 ? 54.321 23.748 35.282 1.00 41.75 65 ALA A C 1
ATOM 457 O O . ALA A 1 68 ? 53.123 23.555 35.085 1.00 45.87 65 ALA A O 1
ATOM 459 N N . SER A 1 69 ? 55.169 22.784 35.625 1.00 41.11 66 SER A N 1
ATOM 460 C CA . SER A 1 69 ? 54.740 21.398 35.784 1.00 46.62 66 SER A CA 1
ATOM 461 C C . SER A 1 69 ? 53.733 21.251 36.931 1.00 42.42 66 SER A C 1
ATOM 462 O O . SER A 1 69 ? 52.688 20.614 36.786 1.00 39.46 66 SER A O 1
ATOM 465 N N . THR A 1 70 ? 54.050 21.850 38.074 1.00 40.21 67 THR A N 1
ATOM 466 C CA . THR A 1 70 ? 53.143 21.810 39.216 1.00 33.68 67 THR A CA 1
ATOM 467 C C . THR A 1 70 ? 51.820 22.524 38.914 1.00 35.34 67 THR A C 1
ATOM 468 O O . THR A 1 70 ? 50.755 22.031 39.279 1.00 40.65 67 THR A O 1
ATOM 472 N N . SER A 1 71 ? 51.881 23.668 38.229 1.00 35.73 68 SER A N 1
ATOM 473 C CA . SER A 1 71 ? 50.660 24.389 37.851 1.00 37.29 68 SER A CA 1
ATOM 474 C C . SER A 1 71 ? 49.758 23.510 36.995 1.00 38.49 68 SER A C 1
ATOM 475 O O . SER A 1 71 ? 48.563 23.362 37.273 1.00 40.69 68 SER A O 1
ATOM 478 N N . LEU A 1 72 ? 50.343 22.935 35.947 1.00 40.03 69 LEU A N 1
ATOM 479 C CA . LEU A 1 72 ? 49.621 22.048 35.039 1.00 41.42 69 LEU A CA 1
ATOM 480 C C . LEU A 1 72 ? 48.973 20.917 35.827 1.00 46.13 69 LEU A C 1
ATOM 481 O O . LEU A 1 72 ? 47.799 20.610 35.634 1.00 44.72 69 LEU A O 1
ATOM 486 N N . ALA A 1 73 ? 49.744 20.303 36.724 1.00 45.96 70 ALA A N 1
ATOM 487 C CA . ALA A 1 73 ? 49.238 19.186 37.520 1.00 46.66 70 ALA A CA 1
ATOM 488 C C . ALA A 1 73 ? 48.094 19.610 38.438 1.00 41.38 70 ALA A C 1
ATOM 489 O O . ALA A 1 73 ? 47.135 18.864 38.618 1.00 40.41 70 ALA A O 1
ATOM 491 N N . ILE A 1 74 ? 48.188 20.809 39.011 1.00 40.72 71 ILE A N 1
ATOM 492 C CA . ILE A 1 74 ? 47.115 21.313 39.869 1.00 37.24 71 ILE A CA 1
ATOM 493 C C . ILE A 1 74 ? 45.838 21.606 39.079 1.00 42.13 71 ILE A C 1
ATOM 494 O O . ILE A 1 74 ? 44.743 21.198 39.486 1.00 43.79 71 ILE A O 1
ATOM 499 N N . ARG A 1 75 ? 45.967 22.305 37.951 1.00 34.59 72 ARG A N 1
ATOM 500 C CA . ARG A 1 75 ? 44.798 22.589 37.114 1.00 39.08 72 ARG A CA 1
ATOM 501 C C . ARG A 1 75 ? 44.138 21.292 36.644 1.00 45.69 72 ARG A C 1
ATOM 502 O O . ARG A 1 75 ? 42.909 21.176 36.611 1.00 50.79 72 ARG A O 1
ATOM 510 N N . LYS A 1 76 ? 44.955 20.305 36.298 1.00 40.76 73 LYS A N 1
ATOM 511 C CA . LYS A 1 76 ? 44.413 19.024 35.854 1.00 46.58 73 LYS A CA 1
ATOM 512 C C . LYS A 1 76 ? 43.621 18.369 36.982 1.00 44.18 73 LYS A C 1
ATOM 513 O O . LYS A 1 76 ? 42.504 17.885 36.776 1.00 43.87 73 LYS A O 1
ATOM 519 N N . ALA A 1 77 ? 44.211 18.367 38.177 1.00 47.03 74 ALA A N 1
ATOM 520 C CA . ALA A 1 77 ? 43.638 17.675 39.331 1.00 44.19 74 ALA A CA 1
ATOM 521 C C . ALA A 1 77 ? 42.310 18.298 39.712 1.00 42.04 74 ALA A C 1
ATOM 522 O O . ALA A 1 77 ? 41.341 17.598 39.998 1.00 48.21 74 ALA A O 1
ATOM 524 N N . VAL A 1 78 ? 42.279 19.624 39.719 1.00 38.37 75 VAL A N 1
ATOM 525 C CA . VAL A 1 78 ? 41.079 20.357 40.085 1.00 42.86 75 VAL A CA 1
ATOM 526 C C . VAL A 1 78 ? 39.969 20.087 39.072 1.00 53.65 75 VAL A C 1
ATOM 527 O O . VAL A 1 78 ? 38.821 19.836 39.444 1.00 57.96 75 VAL A O 1
ATOM 531 N N . ARG A 1 79 ? 40.303 20.124 37.789 1.00 54.16 76 ARG A N 1
ATOM 532 C CA . ARG A 1 79 ? 39.300 19.849 36.772 1.00 63.08 76 ARG A CA 1
ATOM 533 C C . ARG A 1 79 ? 38.768 18.420 36.852 1.00 59.61 76 ARG A C 1
ATOM 534 O O . ARG A 1 79 ? 37.569 18.209 36.815 1.00 59.20 76 ARG A O 1
ATOM 542 N N . ASP A 1 80 ? 39.662 17.454 37.013 1.00 59.23 77 ASP A N 1
ATOM 543 C CA . ASP A 1 80 ? 39.239 16.063 37.168 1.00 61.41 77 ASP A CA 1
ATOM 544 C C . ASP A 1 80 ? 38.315 15.890 38.374 1.00 60.79 77 ASP A C 1
ATOM 545 O O . ASP A 1 80 ? 37.448 15.014 38.380 1.00 62.66 77 ASP A O 1
ATOM 550 N N . LEU A 1 81 ? 38.498 16.723 39.395 1.00 48.92 78 LEU A N 1
ATOM 551 C CA . LEU A 1 81 ? 37.639 16.670 40.580 1.00 53.71 78 LEU A CA 1
ATOM 552 C C . LEU A 1 81 ? 36.360 17.488 40.393 1.00 54.24 78 LEU A C 1
ATOM 553 O O . LEU A 1 81 ? 35.545 17.608 41.311 1.00 50.91 78 LEU A O 1
ATOM 558 N N . GLY A 1 82 ? 36.196 18.051 39.200 1.00 54.45 79 GLY A N 1
ATOM 559 C CA . GLY A 1 82 ? 34.995 18.788 38.864 1.00 53.39 79 GLY A CA 1
ATOM 560 C C . GLY A 1 82 ? 35.033 20.245 39.273 1.00 59.22 79 GLY A C 1
ATOM 561 O O . GLY A 1 82 ? 33.991 20.883 39.419 1.00 63.24 79 GLY A O 1
ATOM 562 N N . GLY A 1 83 ? 36.236 20.775 39.464 1.00 59.99 80 GLY A N 1
ATOM 563 C CA . GLY A 1 83 ? 36.396 22.166 39.840 1.00 54.66 80 GLY A CA 1
ATOM 564 C C . GLY A 1 83 ? 36.552 23.056 38.626 1.00 58.42 80 GLY A C 1
ATOM 565 O O . GLY A 1 83 ? 36.987 22.599 37.568 1.00 59.71 80 GLY A O 1
ATOM 566 N N . GLU A 1 84 ? 36.204 24.331 38.774 1.00 61.97 81 GLU A N 1
ATOM 567 C CA . GLU A 1 84 ? 36.229 25.259 37.648 1.00 69.47 81 GLU A CA 1
ATOM 568 C C . GLU A 1 84 ? 37.322 26.312 37.784 1.00 66.87 81 GLU A C 1
ATOM 569 O O . GLU A 1 84 ? 37.951 26.684 36.798 1.00 74.96 81 GLU A O 1
ATOM 575 N N . HIS A 1 85 ? 37.553 26.788 39.003 1.00 51.52 82 HIS A N 1
ATOM 576 C CA . HIS A 1 85 ? 38.469 27.906 39.199 1.00 52.54 82 HIS A CA 1
ATOM 577 C C . HIS A 1 85 ? 39.583 27.594 40.182 1.00 49.47 82 HIS A C 1
ATOM 578 O O . HIS A 1 85 ? 39.329 27.090 41.286 1.00 39.60 82 HIS A O 1
ATOM 585 N N . VAL A 1 86 ? 40.812 27.903 39.772 1.00 48.39 83 VAL A N 1
ATOM 586 C CA . VAL A 1 86 ? 41.977 27.830 40.646 1.00 44.33 83 VAL A CA 1
ATOM 587 C C . VAL A 1 86 ? 42.910 28.972 40.298 1.00 39.22 83 VAL A C 1
ATOM 588 O O . VAL A 1 86 ? 43.365 29.073 39.161 1.00 42.09 83 VAL A O 1
ATOM 592 N N . VAL A 1 87 ? 43.173 29.836 41.273 1.00 40.18 84 VAL A N 1
ATOM 593 C CA . VAL A 1 87 ? 44.157 30.898 41.118 1.00 40.74 84 VAL A CA 1
ATOM 594 C C . VAL A 1 87 ? 45.518 30.411 41.593 1.00 42.37 84 VAL A C 1
ATOM 595 O O . VAL A 1 87 ? 45.685 30.005 42.742 1.00 42.88 84 VAL A O 1
ATOM 599 N N . ILE A 1 88 ? 46.490 30.438 40.697 1.00 40.27 85 ILE A N 1
ATOM 600 C CA . ILE A 1 88 ? 47.810 29.943 41.024 1.00 36.41 85 ILE A CA 1
ATOM 601 C C . ILE A 1 88 ? 48.797 31.077 40.873 1.00 39.16 85 ILE A C 1
ATOM 602 O O . ILE A 1 88 ? 48.752 31.820 39.890 1.00 40.23 85 ILE A O 1
ATOM 607 N N . GLY A 1 89 ? 49.674 31.225 41.860 1.00 32.52 86 GLY A N 1
ATOM 608 C CA . GLY A 1 89 ? 50.745 32.198 41.784 1.00 33.54 86 GLY A CA 1
ATOM 609 C C . GLY A 1 89 ? 51.979 31.697 42.510 1.00 38.16 86 GLY A C 1
ATOM 610 O O . GLY A 1 89 ? 51.969 30.617 43.108 1.00 34.11 86 GLY A O 1
ATOM 611 N N . THR A 1 90 ? 53.043 32.486 42.475 1.00 34.52 87 THR A N 1
ATOM 612 C CA . THR A 1 90 ? 54.283 32.094 43.135 1.00 40.54 87 THR A CA 1
ATOM 613 C C . THR A 1 90 ? 54.749 33.188 44.084 1.00 37.91 87 THR A C 1
ATOM 614 O O . THR A 1 90 ? 54.485 34.374 43.866 1.00 39.25 87 THR A O 1
ATOM 618 N N . TYR A 1 91 ? 55.427 32.786 45.151 1.00 32.74 88 TYR A N 1
ATOM 619 C CA . TYR A 1 91 ? 56.068 33.738 46.045 1.00 38.07 88 TYR A CA 1
ATOM 620 C C . TYR A 1 91 ? 57.413 33.174 46.494 1.00 41.24 88 TYR A C 1
ATOM 621 O O . TYR A 1 91 ? 57.474 32.157 47.192 1.00 38.52 88 TYR A O 1
ATOM 630 N N . GLY A 1 92 ? 58.495 33.828 46.087 1.00 41.31 89 GLY A N 1
ATOM 631 C CA . GLY A 1 92 ? 59.814 33.278 46.326 1.00 41.53 89 GLY A CA 1
ATOM 632 C C . GLY A 1 92 ? 59.909 31.918 45.656 1.00 39.80 89 GLY A C 1
ATOM 633 O O . GLY A 1 92 ? 59.574 31.778 44.481 1.00 41.82 89 GLY A O 1
ATOM 634 N N . THR A 1 93 ? 60.358 30.917 46.405 1.00 35.85 90 THR A N 1
ATOM 635 C CA . THR A 1 93 ? 60.456 29.547 45.902 1.00 36.94 90 THR A CA 1
ATOM 636 C C . THR A 1 93 ? 59.121 28.792 45.921 1.00 38.55 90 THR A C 1
ATOM 637 O O . THR A 1 93 ? 59.035 27.692 45.393 1.00 34.71 90 THR A O 1
ATOM 641 N N . PHE A 1 94 ? 58.098 29.361 46.558 1.00 37.42 91 PHE A N 1
ATOM 642 C CA . PHE A 1 94 ? 56.836 28.649 46.761 1.00 40.06 91 PHE A CA 1
ATOM 643 C C . PHE A 1 94 ? 55.831 28.840 45.634 1.00 39.10 91 PHE A C 1
ATOM 644 O O . PHE A 1 94 ? 55.733 29.914 45.046 1.00 33.76 91 PHE A O 1
ATOM 652 N N . LEU A 1 95 ? 55.086 27.784 45.338 1.00 32.29 92 LEU A N 1
ATOM 653 C CA . LEU A 1 95 ? 53.917 27.903 44.480 1.00 30.02 92 LEU A CA 1
ATOM 654 C C . LEU A 1 95 ? 52.688 27.826 45.378 1.00 34.66 92 LEU A C 1
ATOM 655 O O . LEU A 1 95 ? 52.584 26.931 46.218 1.00 34.28 92 LEU A O 1
ATOM 660 N N . LEU A 1 96 ? 51.770 28.774 45.213 1.00 32.79 93 LEU A N 1
ATOM 661 C CA . LEU A 1 96 ? 50.537 28.792 45.992 1.00 32.10 93 LEU A CA 1
ATOM 662 C C . LEU A 1 96 ? 49.338 28.670 45.064 1.00 36.88 93 LEU A C 1
ATOM 663 O O . LEU A 1 96 ? 49.243 29.390 44.069 1.00 34.64 93 LEU A O 1
ATOM 668 N N . ALA A 1 97 ? 48.421 27.765 45.392 1.00 30.05 94 ALA A N 1
ATOM 669 C CA . ALA A 1 97 ? 47.198 27.630 44.618 1.00 31.11 94 ALA A CA 1
ATOM 670 C C . ALA A 1 97 ? 45.973 27.824 45.504 1.00 36.80 94 ALA A C 1
ATOM 671 O O . ALA A 1 97 ? 45.871 27.238 46.587 1.00 34.76 94 ALA A O 1
ATOM 673 N N . LEU A 1 98 ? 45.060 28.668 45.034 1.00 31.55 95 LEU A N 1
ATOM 674 C CA . LEU A 1 98 ? 43.786 28.905 45.692 1.00 33.52 95 LEU A CA 1
ATOM 675 C C . LEU A 1 98 ? 42.705 28.246 44.847 1.00 35.16 95 LEU A C 1
ATOM 676 O O . LEU A 1 98 ? 42.479 28.647 43.703 1.00 32.57 95 LEU A O 1
ATOM 681 N N . ALA A 1 99 ? 42.047 27.234 45.399 1.00 32.85 96 ALA A N 1
ATOM 682 C CA . ALA A 1 99 ? 41.013 26.521 44.666 1.00 30.67 96 ALA A CA 1
ATOM 683 C C . ALA A 1 99 ? 39.631 26.918 45.160 1.00 39.72 96 ALA A C 1
ATOM 684 O O . ALA A 1 99 ? 39.421 27.110 46.358 1.00 40.01 96 ALA A O 1
ATOM 686 N N . CYS A 1 100 ? 38.692 27.058 44.231 1.00 39.70 97 CYS A N 1
ATOM 687 C CA . CYS A 1 100 ? 37.297 27.244 44.596 1.00 42.92 97 CYS A CA 1
ATOM 688 C C . CYS A 1 100 ? 36.754 25.885 45.005 1.00 46.59 97 CYS A C 1
ATOM 689 O O . CYS A 1 100 ? 36.878 24.914 44.264 1.00 53.44 97 CYS A O 1
ATOM 692 N N . GLN A 1 101 ? 36.170 25.790 46.191 1.00 42.99 98 GLN A N 1
ATOM 693 C CA . GLN A 1 101 ? 35.696 24.487 46.612 1.00 51.31 98 GLN A CA 1
ATOM 694 C C . GLN A 1 101 ? 34.266 24.261 46.132 1.00 60.11 98 GLN A C 1
ATOM 695 O O . GLN A 1 101 ? 33.343 25.005 46.472 1.00 57.55 98 GLN A O 1
ATOM 709 N N . GLY A 1 103 ? 31.855 20.843 43.846 1.00 70.62 100 GLY A N 1
ATOM 710 C CA . GLY A 1 103 ? 31.873 19.465 43.397 1.00 69.08 100 GLY A CA 1
ATOM 711 C C . GLY A 1 103 ? 32.725 18.607 44.315 1.00 62.33 100 GLY A C 1
ATOM 712 O O . GLY A 1 103 ? 32.524 18.603 45.530 1.00 61.36 100 GLY A O 1
ATOM 713 N N . ALA A 1 104 ? 33.685 17.889 43.738 1.00 54.78 101 ALA A N 1
ATOM 714 C CA . ALA A 1 104 ? 34.542 16.997 44.511 1.00 57.16 101 ALA A CA 1
ATOM 715 C C . ALA A 1 104 ? 35.888 17.642 44.816 1.00 54.79 101 ALA A C 1
ATOM 716 O O . ALA A 1 104 ? 36.838 16.958 45.191 1.00 56.97 101 ALA A O 1
ATOM 718 N N . VAL A 1 105 ? 35.962 18.958 44.641 1.00 50.98 102 VAL A N 1
ATOM 719 C CA . VAL A 1 105 ? 37.153 19.709 45.018 1.00 52.97 102 VAL A CA 1
ATOM 720 C C . VAL A 1 105 ? 37.059 20.117 46.478 1.00 46.99 102 VAL A C 1
ATOM 721 O O . VAL A 1 105 ? 36.582 21.207 46.809 1.00 46.67 102 VAL A O 1
ATOM 725 N N . THR A 1 106 ? 37.519 19.220 47.341 1.00 46.71 103 THR A N 1
ATOM 726 C CA . THR A 1 106 ? 37.561 19.446 48.774 1.00 47.89 103 THR A CA 1
ATOM 727 C C . THR A 1 106 ? 39.017 19.359 49.241 1.00 48.36 103 THR A C 1
ATOM 728 O O . THR A 1 106 ? 39.848 18.718 48.589 1.00 40.80 103 THR A O 1
ATOM 732 N N . PRO A 1 107 ? 39.332 19.985 50.384 1.00 47.26 104 PRO A N 1
ATOM 733 C CA . PRO A 1 107 ? 40.743 20.175 50.754 1.00 39.25 104 PRO A CA 1
ATOM 734 C C . PRO A 1 107 ? 41.609 18.906 50.783 1.00 42.34 104 PRO A C 1
ATOM 735 O O . PRO A 1 107 ? 42.628 18.877 50.090 1.00 38.27 104 PRO A O 1
ATOM 739 N N . GLU A 1 108 ? 41.234 17.892 51.563 1.00 43.76 105 GLU A N 1
ATOM 740 C CA . GLU A 1 108 ? 42.087 16.712 51.730 1.00 44.96 105 GLU A CA 1
ATOM 741 C C . GLU A 1 108 ? 42.274 15.955 50.418 1.00 42.70 105 GLU A C 1
ATOM 742 O O . GLU A 1 108 ? 43.397 15.575 50.067 1.00 43.15 105 GLU A O 1
ATOM 748 N N . VAL A 1 109 ? 41.171 15.724 49.713 1.00 45.48 106 VAL A N 1
ATOM 749 C CA . VAL A 1 109 ? 41.203 15.017 48.435 1.00 48.65 106 VAL A CA 1
ATOM 750 C C . VAL A 1 109 ? 42.112 15.738 47.457 1.00 45.97 106 VAL A C 1
ATOM 751 O O . VAL A 1 109 ? 42.973 15.130 46.812 1.00 44.41 106 VAL A O 1
ATOM 755 N N . THR A 1 110 ? 41.916 17.045 47.358 1.00 47.04 107 THR A N 1
ATOM 756 C CA . THR A 1 110 ? 42.684 17.861 46.437 1.00 44.18 107 THR A CA 1
ATOM 757 C C . THR A 1 110 ? 44.150 17.807 46.830 1.00 42.80 107 THR A C 1
ATOM 758 O O . THR A 1 110 ? 45.025 17.598 45.989 1.00 39.90 107 THR A O 1
ATOM 762 N N . CYS A 1 111 ? 44.409 17.984 48.121 1.00 44.31 108 CYS A N 1
ATOM 763 C CA . CYS A 1 111 ? 45.769 17.958 48.629 1.00 40.87 108 CYS A CA 1
ATOM 764 C C . CYS A 1 111 ? 46.443 16.626 48.287 1.00 42.57 108 CYS A C 1
ATOM 765 O O . CYS A 1 111 ? 47.561 16.598 47.765 1.00 41.49 108 CYS A O 1
ATOM 768 N N . THR A 1 112 ? 45.757 15.524 48.570 1.00 36.75 109 THR A N 1
ATOM 769 C CA . THR A 1 112 ? 46.281 14.211 48.221 1.00 37.82 109 THR A CA 1
ATOM 770 C C . THR A 1 112 ? 46.540 14.084 46.720 1.00 43.50 109 THR A C 1
ATOM 771 O O . THR A 1 112 ? 47.563 13.540 46.305 1.00 41.33 109 THR A O 1
ATOM 775 N N . ALA A 1 113 ? 45.619 14.609 45.915 1.00 40.48 110 ALA A N 1
ATOM 776 C CA . ALA A 1 113 ? 45.751 14.561 44.466 1.00 42.96 110 ALA A CA 1
ATOM 777 C C . ALA A 1 113 ? 47.015 15.266 43.978 1.00 48.59 110 ALA A C 1
ATOM 778 O O . ALA A 1 113 ? 47.670 14.794 43.057 1.00 44.97 110 ALA A O 1
ATOM 780 N N . VAL A 1 114 ? 47.370 16.388 44.599 1.00 47.83 111 VAL A N 1
ATOM 781 C CA . VAL A 1 114 ? 48.469 17.200 44.081 1.00 41.39 111 VAL A CA 1
ATOM 782 C C . VAL A 1 114 ? 49.808 17.028 44.808 1.00 44.03 111 VAL A C 1
ATOM 783 O O . VAL A 1 114 ? 50.820 17.582 44.381 1.00 43.04 111 VAL A O 1
ATOM 795 N N . PRO A 1 116 ? 52.076 14.773 44.748 1.00 45.27 113 PRO A N 1
ATOM 796 C CA . PRO A 1 116 ? 53.214 14.361 43.920 1.00 50.65 113 PRO A CA 1
ATOM 797 C C . PRO A 1 116 ? 53.862 15.524 43.170 1.00 48.77 113 PRO A C 1
ATOM 798 O O . PRO A 1 116 ? 55.002 15.410 42.722 1.00 51.26 113 PRO A O 1
ATOM 802 N N . ALA A 1 117 ? 53.137 16.626 43.029 1.00 46.98 114 ALA A N 1
ATOM 803 C CA . ALA A 1 117 ? 53.650 17.793 42.318 1.00 40.69 114 ALA A CA 1
ATOM 804 C C . ALA A 1 117 ? 54.446 18.740 43.230 1.00 42.51 114 ALA A C 1
ATOM 805 O O . ALA A 1 117 ? 54.931 19.775 42.775 1.00 40.48 114 ALA A O 1
ATOM 807 N N . PHE A 1 118 ? 54.584 18.376 44.506 1.00 36.76 115 PHE A N 1
ATOM 808 C CA . PHE A 1 118 ? 55.342 19.191 45.464 1.00 37.02 115 PHE A CA 1
ATOM 809 C C . PHE A 1 118 ? 56.548 18.436 46.037 1.00 40.14 115 PHE A C 1
ATOM 810 O O . PHE A 1 118 ? 56.475 17.235 46.301 1.00 41.45 115 PHE A O 1
ATOM 818 N N . SER A 1 119 ? 57.656 19.141 46.238 1.00 36.36 116 SER A N 1
ATOM 819 C CA . SER A 1 119 ? 58.877 18.496 46.707 1.00 42.12 116 SER A CA 1
ATOM 820 C C . SER A 1 119 ? 58.705 17.874 48.090 1.00 42.32 116 SER A C 1
ATOM 821 O O . SER A 1 119 ? 58.166 18.506 49.000 1.00 40.30 116 SER A O 1
ATOM 824 N N . GLU A 1 120 ? 59.175 16.636 48.241 1.00 44.00 117 GLU A N 1
ATOM 825 C CA . GLU A 1 120 ? 59.147 15.945 49.531 1.00 46.53 117 GLU A CA 1
ATOM 826 C C . GLU A 1 120 ? 60.084 16.608 50.537 1.00 45.32 117 GLU A C 1
ATOM 827 O O . GLU A 1 120 ? 59.875 16.525 51.746 1.00 41.22 117 GLU A O 1
ATOM 833 N N . ASP A 1 121 ? 61.123 17.261 50.027 1.00 49.93 118 ASP A N 1
ATOM 834 C CA . ASP A 1 121 ? 62.145 17.868 50.873 1.00 57.13 118 ASP A CA 1
ATOM 835 C C . ASP A 1 121 ? 61.720 19.218 51.436 1.00 50.66 118 ASP A C 1
ATOM 836 O O . ASP A 1 121 ? 62.450 19.838 52.208 1.00 51.12 118 ASP A O 1
ATOM 841 N N . GLU A 1 122 ? 60.542 19.676 51.040 1.00 43.55 119 GLU A N 1
ATOM 842 C CA . GLU A 1 122 ? 60.096 21.009 51.410 1.00 39.21 119 GLU A CA 1
ATOM 843 C C . GLU A 1 122 ? 58.717 20.941 52.060 1.00 36.04 119 GLU A C 1
ATOM 844 O O . GLU A 1 122 ? 57.959 20.010 51.811 1.00 41.59 119 GLU A O 1
ATOM 850 N N . PRO A 1 123 ? 58.397 21.920 52.917 1.00 39.35 120 PRO A N 1
ATOM 851 C CA . PRO A 1 123 ? 57.105 21.882 53.612 1.00 35.50 120 PRO A CA 1
ATOM 852 C C . PRO A 1 123 ? 55.941 22.041 52.643 1.00 38.94 120 PRO A C 1
ATOM 853 O O . PRO A 1 123 ? 56.105 22.524 51.514 1.00 33.30 120 PRO A O 1
ATOM 857 N N . LEU A 1 124 ? 54.769 21.636 53.112 1.00 35.06 121 LEU A N 1
ATOM 858 C CA . LEU A 1 124 ? 53.543 21.661 52.337 1.00 33.78 121 LEU A CA 1
ATOM 859 C C . LEU A 1 124 ? 52.465 22.138 53.292 1.00 34.42 121 LEU A C 1
ATOM 860 O O . LEU A 1 124 ? 52.472 21.768 54.467 1.00 31.30 121 LEU A O 1
ATOM 865 N N . TYR A 1 125 ? 51.547 22.966 52.815 1.00 32.09 122 TYR A N 1
ATOM 866 C CA . TYR A 1 125 ? 50.462 23.405 53.677 1.00 29.92 122 TYR A CA 1
ATOM 867 C C . TYR A 1 125 ? 49.142 23.413 52.938 1.00 33.30 122 TYR A C 1
ATOM 868 O O . TYR A 1 125 ? 49.075 23.805 51.771 1.00 32.46 122 TYR A O 1
ATOM 877 N N . LEU A 1 126 ? 48.096 22.985 53.636 1.00 32.96 123 LEU A N 1
ATOM 878 C CA . LEU A 1 126 ? 46.728 23.023 53.131 1.00 30.03 123 LEU A CA 1
ATOM 879 C C . LEU A 1 126 ? 45.937 23.898 54.099 1.00 32.31 123 LEU A C 1
ATOM 880 O O . LEU A 1 126 ? 45.942 23.627 55.292 1.00 30.60 123 LEU A O 1
ATOM 885 N N . SER A 1 127 ? 45.289 24.956 53.605 1.00 28.53 124 SER A N 1
ATOM 886 C CA . SER A 1 127 ? 44.514 25.835 54.481 1.00 27.86 124 SER A CA 1
ATOM 887 C C . SER A 1 127 ? 43.116 25.264 54.758 1.00 35.46 124 SER A C 1
ATOM 888 O O . SER A 1 127 ? 42.673 24.332 54.084 1.00 33.33 124 SER A O 1
ATOM 891 N N . PRO A 1 128 ? 42.419 25.820 55.761 1.00 36.89 125 PRO A N 1
ATOM 892 C CA . PRO A 1 128 ? 41.005 25.484 55.949 1.00 35.54 125 PRO A CA 1
ATOM 893 C C . PRO A 1 128 ? 40.192 26.143 54.848 1.00 38.31 125 PRO A C 1
ATOM 894 O O . PRO A 1 128 ? 40.717 27.027 54.159 1.00 36.99 125 PRO A O 1
ATOM 898 N N . VAL A 1 129 ? 38.947 25.708 54.674 1.00 37.70 126 VAL A N 1
ATOM 899 C CA . VAL A 1 129 ? 38.036 26.344 53.734 1.00 41.03 126 VAL A CA 1
ATOM 900 C C . VAL A 1 129 ? 37.612 27.693 54.295 1.00 41.43 126 VAL A C 1
ATOM 901 O O . VAL A 1 129 ? 37.245 27.808 55.466 1.00 46.71 126 VAL A O 1
ATOM 905 N N . ARG A 1 130 ? 37.677 28.717 53.461 1.00 37.29 127 ARG A N 1
ATOM 906 C CA . ARG A 1 130 ? 37.273 30.059 53.861 1.00 37.43 127 ARG A CA 1
ATOM 907 C C . ARG A 1 130 ? 36.396 30.647 52.774 1.00 40.00 127 ARG A C 1
ATOM 908 O O . ARG A 1 130 ? 36.206 30.029 51.723 1.00 38.72 127 ARG A O 1
ATOM 916 N N . SER A 1 131 ? 35.857 31.837 53.011 1.00 36.48 128 SER A N 1
ATOM 917 C CA . SER A 1 131 ? 34.879 32.375 52.077 1.00 38.46 128 SER A CA 1
ATOM 918 C C . SER A 1 131 ? 35.099 33.826 51.692 1.00 32.48 128 SER A C 1
ATOM 919 O O . SER A 1 131 ? 35.545 34.645 52.499 1.00 31.15 128 SER A O 1
ATOM 922 N N . GLY A 1 132 ? 34.769 34.126 50.438 1.00 36.51 129 GLY A N 1
ATOM 923 C CA . GLY A 1 132 ? 34.868 35.469 49.912 1.00 33.56 129 GLY A CA 1
ATOM 924 C C . GLY A 1 132 ? 36.305 35.859 49.675 1.00 40.54 129 GLY A C 1
ATOM 925 O O . GLY A 1 132 ? 37.230 35.092 49.957 1.00 39.05 129 GLY A O 1
ATOM 926 N N . VAL A 1 133 ? 36.480 37.063 49.149 1.00 41.69 130 VAL A N 1
ATOM 927 C CA . VAL A 1 133 ? 37.790 37.622 48.903 1.00 40.00 130 VAL A CA 1
ATOM 928 C C . VAL A 1 133 ? 38.617 37.724 50.189 1.00 38.61 130 VAL A C 1
ATOM 929 O O . VAL A 1 133 ? 39.810 37.426 50.187 1.00 39.18 130 VAL A O 1
ATOM 933 N N . ALA A 1 134 ? 37.987 38.146 51.282 1.00 32.07 131 ALA A N 1
ATOM 934 C CA . ALA A 1 134 ? 38.682 38.232 52.564 1.00 35.45 131 ALA A CA 1
ATOM 935 C C . ALA A 1 134 ? 39.180 36.854 52.979 1.00 33.14 131 ALA A C 1
ATOM 936 O O . ALA A 1 134 ? 40.287 36.714 53.490 1.00 34.21 131 ALA A O 1
ATOM 938 N N . GLY A 1 135 ? 38.364 35.836 52.745 1.00 30.89 132 GLY A N 1
ATOM 939 C CA . GLY A 1 135 ? 38.748 34.474 53.070 1.00 39.60 132 GLY A CA 1
ATOM 940 C C . GLY A 1 135 ? 39.877 33.980 52.181 1.00 36.97 132 GLY A C 1
ATOM 941 O O . GLY A 1 135 ? 40.773 33.269 52.629 1.00 31.91 132 GLY A O 1
ATOM 942 N N . ALA A 1 136 ? 39.826 34.361 50.910 1.00 34.76 133 ALA A N 1
ATOM 943 C CA . ALA A 1 136 ? 40.850 33.975 49.953 1.00 32.70 133 ALA A CA 1
ATOM 944 C C . ALA A 1 136 ? 42.206 34.598 50.315 1.00 28.48 133 ALA A C 1
ATOM 945 O O . ALA A 1 136 ? 43.232 33.917 50.312 1.00 36.36 133 ALA A O 1
ATOM 947 N N . SER A 1 137 ? 42.201 35.886 50.650 1.00 24.41 134 SER A N 1
ATOM 948 C CA . SER A 1 137 ? 43.407 36.556 51.119 1.00 26.68 134 SER A CA 1
ATOM 949 C C . SER A 1 137 ? 43.970 35.895 52.379 1.00 28.27 134 SER A C 1
ATOM 950 O O . SER A 1 137 ? 45.181 35.689 52.500 1.00 26.99 134 SER A O 1
ATOM 953 N N . HIS A 1 138 ? 43.091 35.558 53.313 1.00 23.96 135 HIS A N 1
ATOM 954 C CA . HIS A 1 138 ? 43.512 34.903 54.555 1.00 25.56 135 HIS A CA 1
ATOM 955 C C . HIS A 1 138 ? 44.170 33.538 54.270 1.00 28.76 135 HIS A C 1
ATOM 956 O O . HIS A 1 138 ? 45.241 33.216 54.797 1.00 32.23 135 HIS A O 1
ATOM 963 N N . ALA A 1 139 ? 43.532 32.755 53.412 1.00 26.26 136 ALA A N 1
ATOM 964 C CA . ALA A 1 139 ? 44.005 31.418 53.073 1.00 29.22 136 ALA A CA 1
ATOM 965 C C . ALA A 1 139 ? 45.377 31.450 52.398 1.00 30.07 136 ALA A C 1
ATOM 966 O O . ALA A 1 139 ? 46.277 30.674 52.743 1.00 30.78 136 ALA A O 1
ATOM 968 N N . LEU A 1 140 ? 45.543 32.350 51.437 1.00 26.42 137 LEU A N 1
ATOM 969 C CA . LEU A 1 140 ? 46.832 32.489 50.771 1.00 26.99 137 LEU A CA 1
ATOM 970 C C . LEU A 1 140 ? 47.924 32.970 51.735 1.00 30.08 137 LEU A C 1
ATOM 971 O O . LEU A 1 140 ? 49.046 32.466 51.715 1.00 23.30 137 LEU A O 1
ATOM 976 N N . ARG A 1 141 ? 47.592 33.934 52.584 1.00 24.16 138 ARG A N 1
ATOM 977 C CA . ARG A 1 141 ? 48.579 34.477 53.518 1.00 24.51 138 ARG A CA 1
ATOM 978 C C . ARG A 1 141 ? 49.008 33.474 54.595 1.00 27.20 138 ARG A C 1
ATOM 979 O O . ARG A 1 141 ? 50.199 33.323 54.848 1.00 24.73 138 ARG A O 1
ATOM 987 N N . GLU A 1 142 ? 48.058 32.758 55.200 1.00 23.22 139 GLU A N 1
ATOM 988 C CA . GLU A 1 142 ? 48.431 31.754 56.200 1.00 28.43 139 GLU A CA 1
ATOM 989 C C . GLU A 1 142 ? 49.276 30.655 55.564 1.00 32.12 139 GLU A C 1
ATOM 990 O O . GLU A 1 142 ? 50.161 30.081 56.205 1.00 27.61 139 GLU A O 1
ATOM 996 N N . THR A 1 143 ? 49.005 30.376 54.294 1.00 27.54 140 THR A N 1
ATOM 997 C CA . THR A 1 143 ? 49.796 29.404 53.559 1.00 26.27 140 THR A CA 1
ATOM 998 C C . THR A 1 143 ? 51.222 29.915 53.373 1.00 24.08 140 THR A C 1
ATOM 999 O O . THR A 1 143 ? 52.172 29.223 53.698 1.00 22.51 140 THR A O 1
ATOM 1011 N N . PHE A 1 145 ? 52.828 32.263 55.127 1.00 22.78 142 PHE A N 1
ATOM 1012 C CA . PHE A 1 145 ? 53.500 32.413 56.410 1.00 28.41 142 PHE A CA 1
ATOM 1013 C C . PHE A 1 145 ? 53.851 31.059 57.031 1.00 28.37 142 PHE A C 1
ATOM 1014 O O . PHE A 1 145 ? 54.887 30.932 57.675 1.00 27.27 142 PHE A O 1
ATOM 1022 N N . SER A 1 146 ? 52.999 30.052 56.833 1.00 23.89 143 SER A N 1
ATOM 1023 C CA . SER A 1 146 ? 53.282 28.720 57.368 1.00 22.42 143 SER A CA 1
ATOM 1024 C C . SER A 1 146 ? 54.501 28.114 56.691 1.00 23.21 143 SER A C 1
ATOM 1025 O O . SER A 1 146 ? 55.333 27.517 57.347 1.00 23.65 143 SER A O 1
ATOM 1028 N N . LEU A 1 147 ? 54.581 28.249 55.371 1.00 21.46 144 LEU A N 1
ATOM 1029 C CA . LEU A 1 147 ? 55.718 27.742 54.616 1.00 25.12 144 LEU A CA 1
ATOM 1030 C C . LEU A 1 147 ? 57.012 28.454 55.027 1.00 25.78 144 LEU A C 1
ATOM 1031 O O . LEU A 1 147 ? 58.066 27.830 55.148 1.00 26.51 144 LEU A O 1
ATOM 1036 N N . GLN A 1 148 ? 56.922 29.764 55.228 1.00 22.88 145 GLN A N 1
ATOM 1037 C CA . GLN A 1 148 ? 58.075 30.559 55.622 1.00 25.61 145 GLN A CA 1
ATOM 1038 C C . GLN A 1 148 ? 58.510 30.220 57.040 1.00 26.36 145 GLN A C 1
ATOM 1039 O O . GLN A 1 148 ? 59.694 30.278 57.372 1.00 25.74 145 GLN A O 1
ATOM 1045 N N . ALA A 1 149 ? 57.547 29.849 57.876 1.00 27.50 146 ALA A N 1
ATOM 1046 C CA . ALA A 1 149 ? 57.830 29.601 59.286 1.00 26.97 146 ALA A CA 1
ATOM 1047 C C . ALA A 1 149 ? 58.372 28.184 59.536 1.00 26.70 146 ALA A C 1
ATOM 1048 O O . ALA A 1 149 ? 59.039 27.936 60.533 1.00 23.52 146 ALA A O 1
ATOM 1050 N N . ALA A 1 150 ? 58.074 27.259 58.632 1.00 23.83 147 ALA A N 1
ATOM 1051 C CA . ALA A 1 150 ? 58.391 25.839 58.846 1.00 23.11 147 ALA A CA 1
ATOM 1052 C C . ALA A 1 150 ? 59.836 25.527 59.274 1.00 26.00 147 ALA A C 1
ATOM 1053 O O . ALA A 1 150 ? 60.051 24.655 60.120 1.00 26.57 147 ALA A O 1
ATOM 1055 N N . PRO A 1 151 ? 60.834 26.225 58.695 1.00 27.52 148 PRO A N 1
ATOM 1056 C CA . PRO A 1 151 ? 62.219 25.899 59.073 1.00 33.83 148 PRO A CA 1
ATOM 1057 C C . PRO A 1 151 ? 62.494 26.044 60.575 1.00 35.99 148 PRO A C 1
ATOM 1058 O O . PRO A 1 151 ? 63.459 25.464 61.076 1.00 30.30 148 PRO A O 1
ATOM 1062 N N . ALA A 1 152 ? 61.667 26.798 61.288 1.00 27.74 149 ALA A N 1
ATOM 1063 C CA . ALA A 1 152 ? 61.883 26.946 62.727 1.00 28.77 149 ALA A CA 1
ATOM 1064 C C . ALA A 1 152 ? 61.676 25.629 63.479 1.00 30.96 149 ALA A C 1
ATOM 1065 O O . ALA A 1 152 ? 62.158 25.467 64.598 1.00 29.26 149 ALA A O 1
ATOM 1067 N N . LEU A 1 153 ? 60.973 24.688 62.860 1.00 32.33 150 LEU A N 1
ATOM 1068 C CA . LEU A 1 153 ? 60.621 23.418 63.490 1.00 33.47 150 LEU A CA 1
ATOM 1069 C C . LEU A 1 153 ? 61.406 22.253 62.928 1.00 42.74 150 LEU A C 1
ATOM 1070 O O . LEU A 1 153 ? 61.528 22.115 61.720 1.00 38.78 150 LEU A O 1
ATOM 1075 N N . SER A 1 154 ? 61.964 21.432 63.811 1.00 38.23 151 SER A N 1
ATOM 1076 C CA . SER A 1 154 ? 62.795 20.326 63.363 1.00 46.92 151 SER A CA 1
ATOM 1077 C C . SER A 1 154 ? 62.102 19.247 62.542 1.00 52.50 151 SER A C 1
ATOM 1078 O O . SER A 1 154 ? 62.593 18.860 61.495 1.00 55.53 151 SER A O 1
ATOM 1081 N N . THR A 1 155 ? 60.951 18.780 62.995 1.00 46.10 152 THR A N 1
ATOM 1082 C CA . THR A 1 155 ? 60.248 17.755 62.242 1.00 47.78 152 THR A CA 1
ATOM 1083 C C . THR A 1 155 ? 58.757 17.988 62.236 1.00 47.50 152 THR A C 1
ATOM 1084 O O . THR A 1 155 ? 58.005 17.277 62.876 1.00 46.04 152 THR A O 1
ATOM 1088 N N . PRO A 1 156 ? 58.341 18.995 61.495 1.00 44.42 153 PRO A N 1
ATOM 1089 C CA . PRO A 1 156 ? 56.932 19.342 61.399 1.00 46.32 153 PRO A CA 1
ATOM 1090 C C . PRO A 1 156 ? 56.187 18.319 60.566 1.00 48.30 153 PRO A C 1
ATOM 1091 O O . PRO A 1 156 ? 56.795 17.525 59.870 1.00 47.79 153 PRO A O 1
ATOM 1095 N N . SER A 1 157 ? 54.871 18.329 60.681 1.00 49.22 154 SER A N 1
ATOM 1096 C CA . SER A 1 157 ? 54.009 17.446 59.925 1.00 47.58 154 SER A CA 1
ATOM 1097 C C . SER A 1 157 ? 53.945 17.852 58.462 1.00 44.34 154 SER A C 1
ATOM 1098 O O . SER A 1 157 ? 54.309 18.962 58.110 1.00 38.80 154 SER A O 1
ATOM 1101 N N . ARG A 1 158 ? 53.509 16.930 57.615 1.00 38.77 155 ARG A N 1
ATOM 1102 C CA . ARG A 1 158 ? 53.297 17.204 56.196 1.00 42.55 155 ARG A CA 1
ATOM 1103 C C . ARG A 1 158 ? 51.947 16.656 55.758 1.00 50.34 155 ARG A C 1
ATOM 1104 O O . ARG A 1 158 ? 51.741 15.448 55.771 1.00 56.17 155 ARG A O 1
ATOM 1112 N N . PRO A 1 159 ? 51.015 17.546 55.377 1.00 46.90 156 PRO A N 1
ATOM 1113 C CA . PRO A 1 159 ? 51.216 18.999 55.406 1.00 40.42 156 PRO A CA 1
ATOM 1114 C C . PRO A 1 159 ? 51.345 19.523 56.830 1.00 39.49 156 PRO A C 1
ATOM 1115 O O . PRO A 1 159 ? 51.077 18.793 57.783 1.00 38.43 156 PRO A O 1
ATOM 1119 N N . LEU A 1 160 ? 51.756 20.782 56.956 1.00 37.42 157 LEU A N 1
ATOM 1120 C CA . LEU A 1 160 ? 51.905 21.425 58.254 1.00 34.88 157 LEU A CA 1
ATOM 1121 C C . LEU A 1 160 ? 50.532 21.606 58.911 1.00 36.63 157 LEU A C 1
ATOM 1122 O O . LEU A 1 160 ? 49.555 21.947 58.235 1.00 27.57 157 LEU A O 1
ATOM 1127 N N . ARG A 1 161 ? 50.459 21.387 60.224 1.00 30.78 158 ARG A N 1
ATOM 1128 C CA . ARG A 1 161 ? 49.218 21.601 60.968 1.00 29.84 158 ARG A CA 1
ATOM 1129 C C . ARG A 1 161 ? 48.892 23.091 61.078 1.00 29.67 158 ARG A C 1
ATOM 1130 O O . ARG A 1 161 ? 49.788 23.921 61.235 1.00 28.63 158 ARG A O 1
ATOM 1138 N N . ALA A 1 162 ? 47.607 23.422 61.031 1.00 27.61 159 ALA A N 1
ATOM 1139 C CA . ALA A 1 162 ? 47.177 24.814 61.153 1.00 30.32 159 ALA A CA 1
ATOM 1140 C C . ALA A 1 162 ? 47.649 25.440 62.461 1.00 29.45 159 ALA A C 1
ATOM 1141 O O . ALA A 1 162 ? 47.902 26.637 62.521 1.00 28.26 159 ALA A O 1
ATOM 1143 N N . ASP A 1 163 ? 47.768 24.637 63.514 1.00 29.01 160 ASP A N 1
ATOM 1144 C CA . ASP A 1 163 ? 48.149 25.184 64.824 1.00 32.92 160 ASP A CA 1
ATOM 1145 C C . ASP A 1 163 ? 49.634 24.989 65.187 1.00 30.07 160 ASP A C 1
ATOM 1146 O O . ASP A 1 163 ? 50.021 25.203 66.331 1.00 29.03 160 ASP A O 1
ATOM 1151 N N . GLU A 1 164 ? 50.451 24.576 64.222 1.00 28.18 161 GLU A N 1
ATOM 1152 C CA . GLU A 1 164 ? 51.812 24.095 64.513 1.00 29.14 161 GLU A CA 1
ATOM 1153 C C . GLU A 1 164 ? 52.899 25.176 64.582 1.00 27.25 161 GLU A C 1
ATOM 1154 O O . GLU A 1 164 ? 53.962 24.969 65.190 1.00 23.21 161 GLU A O 1
ATOM 1160 N N . LEU A 1 165 ? 52.651 26.303 63.923 1.00 27.48 162 LEU A N 1
ATOM 1161 C CA . LEU A 1 165 ? 53.671 27.340 63.745 1.00 26.52 162 LEU A CA 1
ATOM 1162 C C . LEU A 1 165 ? 53.167 28.738 64.140 1.00 26.38 162 LEU A C 1
ATOM 1163 O O . LEU A 1 165 ? 53.540 29.744 63.519 1.00 23.73 162 LEU A O 1
ATOM 1168 N N . LEU A 1 166 ? 52.347 28.820 65.183 1.00 23.92 163 LEU A N 1
ATOM 1169 C CA . LEU A 1 166 ? 51.702 30.096 65.497 1.00 26.48 163 LEU A CA 1
ATOM 1170 C C . LEU A 1 166 ? 52.679 31.205 65.925 1.00 22.34 163 LEU A C 1
ATOM 1171 O O . LEU A 1 166 ? 52.629 32.332 65.404 1.00 24.88 163 LEU A O 1
ATOM 1176 N N . PRO A 1 167 ? 53.586 30.897 66.864 1.00 23.38 164 PRO A N 1
ATOM 1177 C CA . PRO A 1 167 ? 54.490 31.981 67.260 1.00 25.43 164 PRO A CA 1
ATOM 1178 C C . PRO A 1 167 ? 55.384 32.429 66.109 1.00 27.29 164 PRO A C 1
ATOM 1179 O O . PRO A 1 167 ? 55.615 33.623 65.956 1.00 24.97 164 PRO A O 1
ATOM 1183 N N . GLU A 1 168 ? 55.873 31.483 65.311 1.00 22.69 165 GLU A N 1
ATOM 1184 C CA . GLU A 1 168 ? 56.786 31.807 64.220 1.00 22.62 165 GLU A CA 1
ATOM 1185 C C . GLU A 1 168 ? 56.110 32.651 63.136 1.00 25.57 165 GLU A C 1
ATOM 1186 O O . GLU A 1 168 ? 56.677 33.628 62.654 1.00 27.08 165 GLU A O 1
ATOM 1192 N N . ARG A 1 169 ? 54.906 32.257 62.745 1.00 23.16 166 ARG A N 1
ATOM 1193 C CA . ARG A 1 169 ? 54.079 33.080 61.866 1.00 31.43 166 ARG A CA 1
ATOM 1194 C C . ARG A 1 169 ? 53.865 34.483 62.461 1.00 26.39 166 ARG A C 1
ATOM 1195 O O . ARG A 1 169 ? 54.037 35.493 61.771 1.00 22.71 166 ARG A O 1
ATOM 1203 N N . ALA A 1 170 ? 53.495 34.546 63.737 1.00 22.74 167 ALA A N 1
ATOM 1204 C CA . ALA A 1 170 ? 53.321 35.842 64.401 1.00 22.71 167 ALA A CA 1
ATOM 1205 C C . ALA A 1 170 ? 54.617 36.667 64.318 1.00 21.69 167 ALA A C 1
ATOM 1206 O O . ALA A 1 170 ? 54.586 37.857 64.043 1.00 24.76 167 ALA A O 1
ATOM 1208 N N . LEU A 1 171 ? 55.755 36.022 64.514 1.00 24.64 168 LEU A N 1
ATOM 1209 C CA . LEU A 1 171 ? 57.040 36.722 64.419 1.00 25.33 168 LEU A CA 1
ATOM 1210 C C . LEU A 1 171 ? 57.297 37.302 63.036 1.00 28.42 168 LEU A C 1
ATOM 1211 O O . LEU A 1 171 ? 57.946 38.334 62.916 1.00 27.56 168 LEU A O 1
ATOM 1216 N N . LEU A 1 172 ? 56.798 36.626 62.000 1.00 26.22 169 LEU A N 1
ATOM 1217 C CA . LEU A 1 172 ? 56.945 37.093 60.619 1.00 27.72 169 LEU A CA 1
ATOM 1218 C C . LEU A 1 172 ? 55.960 38.197 60.258 1.00 25.39 169 LEU A C 1
ATOM 1219 O O . LEU A 1 172 ? 56.073 38.791 59.192 1.00 27.69 169 LEU A O 1
ATOM 1224 N N . GLY A 1 173 ? 54.985 38.452 61.128 1.00 23.83 170 GLY A N 1
ATOM 1225 C CA . GLY A 1 173 ? 54.043 39.538 60.901 1.00 21.76 170 GLY A CA 1
ATOM 1226 C C . GLY A 1 173 ? 52.641 39.043 60.557 1.00 29.17 170 GLY A C 1
ATOM 1227 O O . GLY A 1 173 ? 51.802 39.808 60.088 1.00 29.82 170 GLY A O 1
ATOM 1228 N N . ASP A 1 174 ? 52.382 37.758 60.784 1.00 20.89 171 ASP A N 1
ATOM 1229 C CA . ASP A 1 174 ? 51.101 37.179 60.405 1.00 22.90 171 ASP A CA 1
ATOM 1230 C C . ASP A 1 174 ? 50.058 37.552 61.453 1.00 23.32 171 ASP A C 1
ATOM 1231 O O . ASP A 1 174 ? 50.003 36.946 62.522 1.00 25.91 171 ASP A O 1
ATOM 1236 N N . ASP A 1 175 ? 49.223 38.543 61.158 1.00 25.57 172 ASP A N 1
ATOM 1237 C CA . ASP A 1 175 ? 48.205 38.947 62.132 1.00 24.04 172 ASP A CA 1
ATOM 1238 C C . ASP A 1 175 ? 47.162 37.873 62.466 1.00 23.46 172 ASP A C 1
ATOM 1239 O O . ASP A 1 175 ? 46.591 37.890 63.550 1.00 30.50 172 ASP A O 1
ATOM 1244 N N . TYR A 1 176 ? 46.921 36.926 61.563 1.00 28.88 173 TYR A N 1
ATOM 1245 C CA . TYR A 1 176 ? 45.981 35.853 61.879 1.00 25.20 173 TYR A CA 1
ATOM 1246 C C . TYR A 1 176 ? 46.541 34.953 62.968 1.00 31.42 173 TYR A C 1
ATOM 1247 O O . TYR A 1 176 ? 45.793 34.428 63.802 1.00 26.50 173 TYR A O 1
ATOM 1256 N N . ALA A 1 177 ? 47.855 34.736 62.924 1.00 27.26 174 ALA A N 1
ATOM 1257 C CA . ALA A 1 177 ? 48.529 33.921 63.923 1.00 24.37 174 ALA A CA 1
ATOM 1258 C C . ALA A 1 177 ? 48.484 34.632 65.271 1.00 25.44 174 ALA A C 1
ATOM 1259 O O . ALA A 1 177 ? 48.266 33.996 66.297 1.00 28.53 174 ALA A O 1
ATOM 1261 N N . ARG A 1 178 ? 48.699 35.946 65.281 1.00 21.80 175 ARG A N 1
ATOM 1262 C CA . ARG A 1 178 ? 48.603 36.681 66.549 1.00 24.48 175 ARG A CA 1
ATOM 1263 C C . ARG A 1 178 ? 47.189 36.510 67.124 1.00 25.83 175 ARG A C 1
ATOM 1264 O O . ARG A 1 178 ? 47.007 36.244 68.307 1.00 27.34 175 ARG A O 1
ATOM 1272 N N . GLU A 1 179 ? 46.196 36.673 66.264 1.00 21.74 176 GLU A N 1
ATOM 1273 C CA . GLU A 1 179 ? 44.807 36.609 66.680 1.00 26.06 176 GLU A CA 1
ATOM 1274 C C . GLU A 1 179 ? 44.500 35.233 67.256 1.00 27.12 176 GLU A C 1
ATOM 1275 O O . GLU A 1 179 ? 43.885 35.105 68.314 1.00 28.77 176 GLU A O 1
ATOM 1281 N N . GLU A 1 180 ? 44.958 34.198 66.571 1.00 27.69 177 GLU A N 1
ATOM 1282 C CA . GLU A 1 180 ? 44.655 32.842 66.981 1.00 24.31 177 GLU A CA 1
ATOM 1283 C C . GLU A 1 180 ? 45.307 32.511 68.335 1.00 26.73 177 GLU A C 1
ATOM 1284 O O . GLU A 1 180 ? 44.719 31.822 69.163 1.00 31.45 177 GLU A O 1
ATOM 1290 N N . LEU A 1 181 ? 46.509 33.024 68.565 1.00 25.95 178 LEU A N 1
ATOM 1291 C CA . LEU A 1 181 ? 47.167 32.867 69.869 1.00 31.93 178 LEU A CA 1
ATOM 1292 C C . LEU A 1 181 ? 46.361 33.587 70.949 1.00 30.94 178 LEU A C 1
ATOM 1293 O O . LEU A 1 181 ? 46.158 33.071 72.043 1.00 26.34 178 LEU A O 1
ATOM 1298 N N . TYR A 1 182 ? 45.894 34.789 70.622 1.00 25.27 179 TYR A N 1
ATOM 1299 C CA . TYR A 1 182 ? 45.148 35.591 71.576 1.00 26.11 179 TYR A CA 1
ATOM 1300 C C . TYR A 1 182 ? 43.823 34.914 71.944 1.00 27.23 179 TYR A C 1
ATOM 1301 O O . TYR A 1 182 ? 43.533 34.694 73.127 1.00 28.42 179 TYR A O 1
ATOM 1310 N N . ARG A 1 183 ? 43.053 34.538 70.928 1.00 28.92 180 ARG A N 1
ATOM 1311 C CA . ARG A 1 183 ? 41.707 33.981 71.122 1.00 24.81 180 ARG A CA 1
ATOM 1312 C C . ARG A 1 183 ? 41.691 32.516 71.548 1.00 30.46 180 ARG A C 1
ATOM 1313 O O . ARG A 1 183 ? 40.876 32.124 72.377 1.00 28.12 180 ARG A O 1
ATOM 1321 N N . ASN A 1 184 ? 42.567 31.695 70.973 1.00 33.53 181 ASN A N 1
ATOM 1322 C CA . ASN A 1 184 ? 42.467 30.242 71.180 1.00 34.25 181 ASN A CA 1
ATOM 1323 C C . ASN A 1 184 ? 43.353 29.692 72.271 1.00 30.72 181 ASN A C 1
ATOM 1324 O O . ASN A 1 184 ? 43.172 28.558 72.707 1.00 34.25 181 ASN A O 1
ATOM 1329 N N . VAL A 1 185 ? 44.342 30.468 72.689 1.00 25.10 182 VAL A N 1
ATOM 1330 C CA . VAL A 1 185 ? 45.208 30.008 73.763 1.00 22.18 182 VAL A CA 1
ATOM 1331 C C . VAL A 1 185 ? 45.086 30.905 74.987 1.00 23.76 182 VAL A C 1
ATOM 1332 O O . VAL A 1 185 ? 44.650 30.462 76.037 1.00 26.96 182 VAL A O 1
ATOM 1336 N N . TYR A 1 186 ? 45.476 32.166 74.842 1.00 29.52 183 TYR A N 1
ATOM 1337 C CA . TYR A 1 186 ? 45.409 33.135 75.935 1.00 28.55 183 TYR A CA 1
ATOM 1338 C C . TYR A 1 186 ? 43.992 33.321 76.519 1.00 22.95 183 TYR A C 1
ATOM 1339 O O . TYR A 1 186 ? 43.762 33.055 77.697 1.00 28.00 183 TYR A O 1
ATOM 1348 N N . GLN A 1 187 ? 43.051 33.796 75.710 1.00 21.95 184 GLN A N 1
ATOM 1349 C CA . GLN A 1 187 ? 41.693 34.004 76.212 1.00 26.61 184 GLN A CA 1
ATOM 1350 C C . GLN A 1 187 ? 41.041 32.733 76.746 1.00 30.49 184 GLN A C 1
ATOM 1351 O O . GLN A 1 187 ? 40.383 32.774 77.782 1.00 26.23 184 GLN A O 1
ATOM 1357 N N . VAL A 1 188 ? 41.230 31.610 76.057 1.00 30.34 185 VAL A N 1
ATOM 1358 C CA . VAL A 1 188 ? 40.622 30.343 76.483 1.00 26.60 185 VAL A CA 1
ATOM 1359 C C . VAL A 1 188 ? 41.094 29.966 77.876 1.00 34.00 185 VAL A C 1
ATOM 1360 O O . VAL A 1 188 ? 40.330 29.463 78.703 1.00 38.04 185 VAL A O 1
ATOM 1364 N N . LEU A 1 189 ? 42.365 30.233 78.136 1.00 33.08 186 LEU A N 1
ATOM 1365 C CA . LEU A 1 189 ? 42.976 29.879 79.398 1.00 25.04 186 LEU A CA 1
ATOM 1366 C C . LEU A 1 189 ? 42.667 30.911 80.488 1.00 32.94 186 LEU A C 1
ATOM 1367 O O . LEU A 1 189 ? 42.380 30.550 81.621 1.00 26.95 186 LEU A O 1
ATOM 1372 N N . ARG A 1 190 ? 42.728 32.198 80.157 1.00 32.18 187 ARG A N 1
ATOM 1373 C CA . ARG A 1 190 ? 42.542 33.226 81.179 1.00 27.69 187 ARG A CA 1
ATOM 1374 C C . ARG A 1 190 ? 41.083 33.567 81.479 1.00 31.82 187 ARG A C 1
ATOM 1375 O O . ARG A 1 190 ? 40.702 33.704 82.637 1.00 29.78 187 ARG A O 1
ATOM 1383 N N . GLY A 1 191 ? 40.278 33.732 80.438 1.00 31.06 188 GLY A N 1
ATOM 1384 C CA . GLY A 1 191 ? 38.955 34.294 80.605 1.00 39.09 188 GLY A CA 1
ATOM 1385 C C . GLY A 1 191 ? 39.071 35.627 81.318 1.00 40.21 188 GLY A C 1
ATOM 1386 O O . GLY A 1 191 ? 39.969 36.423 81.027 1.00 35.17 188 GLY A O 1
ATOM 1387 N N . GLU A 1 192 ? 38.174 35.865 82.269 1.00 40.15 189 GLU A N 1
ATOM 1388 C CA . GLU A 1 192 ? 38.192 37.098 83.046 1.00 48.12 189 GLU A CA 1
ATOM 1389 C C . GLU A 1 192 ? 38.814 36.837 84.410 1.00 51.29 189 GLU A C 1
ATOM 1390 O O . GLU A 1 192 ? 38.641 37.611 85.350 1.00 54.85 189 GLU A O 1
ATOM 1396 N N . ASN A 1 193 ? 39.535 35.729 84.516 1.00 50.09 190 ASN A N 1
ATOM 1397 C CA . ASN A 1 193 ? 40.048 35.285 85.804 1.00 52.17 190 ASN A CA 1
ATOM 1398 C C . ASN A 1 193 ? 41.571 35.163 85.853 1.00 51.39 190 ASN A C 1
ATOM 1399 O O . ASN A 1 193 ? 42.114 34.047 85.835 1.00 44.24 190 ASN A O 1
ATOM 1404 N N . PRO A 1 194 ? 42.263 36.316 85.942 1.00 41.71 191 PRO A N 1
ATOM 1405 C CA . PRO A 1 194 ? 43.723 36.355 86.086 1.00 34.08 191 PRO A CA 1
ATOM 1406 C C . PRO A 1 194 ? 44.123 35.538 87.297 1.00 33.95 191 PRO A C 1
ATOM 1407 O O . PRO A 1 194 ? 45.280 35.129 87.415 1.00 38.19 191 PRO A O 1
ATOM 1411 N N . ASP A 1 195 ? 43.166 35.318 88.197 1.00 37.77 192 ASP A N 1
ATOM 1412 C CA . ASP A 1 195 ? 43.442 34.648 89.465 1.00 46.07 192 ASP A CA 1
ATOM 1413 C C . ASP A 1 195 ? 43.008 33.181 89.501 1.00 43.14 192 ASP A C 1
ATOM 1414 O O . ASP A 1 195 ? 43.181 32.508 90.512 1.00 45.26 192 ASP A O 1
ATOM 1419 N N . ASP A 1 196 ? 42.450 32.684 88.401 1.00 34.93 193 ASP A N 1
ATOM 1420 C CA . ASP A 1 196 ? 42.151 31.262 88.310 1.00 34.05 193 ASP A CA 1
ATOM 1421 C C . ASP A 1 196 ? 43.395 30.424 88.599 1.00 37.89 193 ASP A C 1
ATOM 1422 O O . ASP A 1 196 ? 44.471 30.687 88.048 1.00 39.91 193 ASP A O 1
ATOM 1427 N N . PRO A 1 197 ? 43.248 29.403 89.452 1.00 36.65 194 PRO A N 1
ATOM 1428 C CA . PRO A 1 197 ? 44.409 28.607 89.862 1.00 35.59 194 PRO A CA 1
ATOM 1429 C C . PRO A 1 197 ? 45.170 27.984 88.696 1.00 33.04 194 PRO A C 1
ATOM 1430 O O . PRO A 1 197 ? 46.394 27.989 88.735 1.00 34.13 194 PRO A O 1
ATOM 1434 N N . THR A 1 198 ? 44.480 27.480 87.678 1.00 29.99 195 THR A N 1
ATOM 1435 C CA . THR A 1 198 ? 45.179 26.939 86.513 1.00 31.51 195 THR A CA 1
ATOM 1436 C C . THR A 1 198 ? 45.967 28.023 85.750 1.00 29.53 195 THR A C 1
ATOM 1437 O O . THR A 1 198 ? 47.165 27.875 85.494 1.00 29.42 195 THR A O 1
ATOM 1441 N N . TYR A 1 199 ? 45.300 29.118 85.410 1.00 26.78 196 TYR A N 1
ATOM 1442 C CA . TYR A 1 199 ? 45.962 30.211 84.707 1.00 26.11 196 TYR A CA 1
ATOM 1443 C C . TYR A 1 199 ? 47.197 30.698 85.467 1.00 27.93 196 TYR A C 1
ATOM 1444 O O . TYR A 1 199 ? 48.282 30.805 84.906 1.00 28.59 196 TYR A O 1
ATOM 1453 N N . LEU A 1 200 ? 47.016 30.978 86.750 1.00 28.40 197 LEU A N 1
ATOM 1454 C CA . LEU A 1 200 ? 48.092 31.446 87.608 1.00 34.56 197 LEU A CA 1
ATOM 1455 C C . LEU A 1 200 ? 49.232 30.426 87.660 1.00 33.39 197 LEU A C 1
ATOM 1456 O O . LEU A 1 200 ? 50.405 30.793 87.646 1.00 29.51 197 LEU A O 1
ATOM 1461 N N . THR A 1 201 ? 48.889 29.145 87.714 1.00 25.53 198 THR A N 1
ATOM 1462 C CA . THR A 1 201 ? 49.919 28.123 87.759 1.00 28.95 198 THR A CA 1
ATOM 1463 C C . THR A 1 201 ? 50.698 28.026 86.444 1.00 32.33 198 THR A C 1
ATOM 1464 O O . THR A 1 201 ? 51.929 27.953 86.449 1.00 27.37 198 THR A O 1
ATOM 1468 N N . VAL A 1 202 ? 49.991 28.028 85.319 1.00 25.01 199 VAL A N 1
ATOM 1469 C CA . VAL A 1 202 ? 50.667 28.062 84.031 1.00 26.69 199 VAL A CA 1
ATOM 1470 C C . VAL A 1 202 ? 51.587 29.280 83.923 1.00 27.03 199 VAL A C 1
ATOM 1471 O O . VAL A 1 202 ? 52.764 29.161 83.566 1.00 29.01 199 VAL A O 1
ATOM 1475 N N . SER A 1 203 ? 51.048 30.450 84.238 1.00 25.73 200 SER A N 1
ATOM 1476 C CA . SER A 1 203 ? 51.822 31.684 84.182 1.00 27.99 200 SER A CA 1
ATOM 1477 C C . SER A 1 203 ? 53.105 31.621 85.015 1.00 29.99 200 SER A C 1
ATOM 1478 O O . SER A 1 203 ? 54.179 32.030 84.565 1.00 26.19 200 SER A O 1
ATOM 1481 N N . THR A 1 204 ? 52.987 31.127 86.240 1.00 30.00 201 THR A N 1
ATOM 1482 C CA . THR A 1 204 ? 54.126 31.064 87.139 1.00 30.60 201 THR A CA 1
ATOM 1483 C C . THR A 1 204 ? 55.115 30.009 86.669 1.00 28.43 201 THR A C 1
ATOM 1484 O O . THR A 1 204 ? 56.323 30.211 86.710 1.00 29.79 201 THR A O 1
ATOM 1488 N N . PHE A 1 205 ? 54.586 28.875 86.230 1.00 29.31 202 PHE A N 1
ATOM 1489 C CA . PHE A 1 205 ? 55.414 27.795 85.727 1.00 30.02 202 PHE A CA 1
ATOM 1490 C C . PHE A 1 205 ? 56.313 28.307 84.600 1.00 29.55 202 PHE A C 1
ATOM 1491 O O . PHE A 1 205 ? 57.519 28.077 84.610 1.00 30.23 202 PHE A O 1
ATOM 1499 N N . LEU A 1 206 ? 55.722 29.014 83.639 1.00 23.52 203 LEU A N 1
ATOM 1500 C CA . LEU A 1 206 ? 56.477 29.527 82.499 1.00 28.66 203 LEU A CA 1
ATOM 1501 C C . LEU A 1 206 ? 57.489 30.567 82.966 1.00 32.23 203 LEU A C 1
ATOM 1502 O O . LEU A 1 206 ? 58.642 30.561 82.539 1.00 33.33 203 LEU A O 1
ATOM 1507 N N . LYS A 1 207 ? 57.055 31.446 83.863 1.00 26.55 204 LYS A N 1
ATOM 1508 C CA . LYS A 1 207 ? 57.942 32.449 84.427 1.00 28.65 204 LYS A CA 1
ATOM 1509 C C . LYS A 1 207 ? 59.178 31.776 85.025 1.00 34.07 204 LYS A C 1
ATOM 1510 O O . LYS A 1 207 ? 60.273 32.302 84.911 1.00 32.17 204 LYS A O 1
ATOM 1516 N N . TYR A 1 208 ? 59.011 30.604 85.638 1.00 35.75 205 TYR A N 1
ATOM 1517 C CA . TYR A 1 208 ? 60.162 29.879 86.193 1.00 32.67 205 TYR A CA 1
ATOM 1518 C C . TYR A 1 208 ? 60.746 28.830 85.233 1.00 38.05 205 TYR A C 1
ATOM 1519 O O . TYR A 1 208 ? 61.369 27.860 85.656 1.00 42.44 205 TYR A O 1
ATOM 1528 N N . GLY A 1 209 ? 60.539 29.038 83.939 1.00 38.04 206 GLY A N 1
ATOM 1529 C CA . GLY A 1 209 ? 61.124 28.186 82.917 1.00 39.42 206 GLY A CA 1
ATOM 1530 C C . GLY A 1 209 ? 60.765 26.719 83.051 1.00 42.69 206 GLY A C 1
ATOM 1531 O O . GLY A 1 209 ? 61.615 25.853 82.880 1.00 40.03 206 GLY A O 1
ATOM 1532 N N . SER A 1 210 ? 59.497 26.444 83.350 1.00 39.12 207 SER A N 1
ATOM 1533 C CA . SER A 1 210 ? 59.000 25.076 83.462 1.00 36.02 207 SER A CA 1
ATOM 1534 C C . SER A 1 210 ? 59.718 24.245 84.525 1.00 35.17 207 SER A C 1
ATOM 1535 O O . SER A 1 210 ? 59.932 23.047 84.349 1.00 32.09 207 SER A O 1
ATOM 1538 N N . SER A 1 211 ? 60.083 24.880 85.633 1.00 44.20 208 SER A N 1
ATOM 1539 C CA . SER A 1 211 ? 60.660 24.161 86.767 1.00 35.82 208 SER A CA 1
ATOM 1540 C C . SER A 1 211 ? 59.576 23.805 87.761 1.00 32.80 208 SER A C 1
ATOM 1541 O O . SER A 1 211 ? 59.069 24.667 88.473 1.00 32.11 208 SER A O 1
ATOM 1544 N N . LEU A 1 212 ? 59.219 22.531 87.809 1.00 39.75 209 LEU A N 1
ATOM 1545 C CA . LEU A 1 212 ? 58.190 22.071 88.727 1.00 41.84 209 LEU A CA 1
ATOM 1546 C C . LEU A 1 212 ? 58.538 22.466 90.157 1.00 43.82 209 LEU A C 1
ATOM 1547 O O . LEU A 1 212 ? 57.716 23.030 90.879 1.00 44.52 209 LEU A O 1
ATOM 1552 N N . GLU A 1 213 ? 59.765 22.164 90.559 1.00 44.61 210 GLU A N 1
ATOM 1553 C CA . GLU A 1 213 ? 60.226 22.458 91.906 1.00 48.43 210 GLU A CA 1
ATOM 1554 C C . GLU A 1 213 ? 60.103 23.949 92.232 1.00 44.72 210 GLU A C 1
ATOM 1555 O O . GLU A 1 213 ? 59.479 24.326 93.223 1.00 43.63 210 GLU A O 1
ATOM 1561 N N . ASN A 1 214 ? 60.697 24.799 91.399 1.00 40.09 211 ASN A N 1
ATOM 1562 C CA . ASN A 1 214 ? 60.697 26.228 91.692 1.00 42.23 211 ASN A CA 1
ATOM 1563 C C . ASN A 1 214 ? 59.294 26.812 91.731 1.00 40.91 211 ASN A C 1
ATOM 1564 O O . ASN A 1 214 ? 59.012 27.726 92.502 1.00 41.32 211 ASN A O 1
ATOM 1569 N N . THR A 1 215 ? 58.416 26.259 90.903 1.00 36.16 212 THR A N 1
ATOM 1570 C CA . THR A 1 215 ? 57.037 26.725 90.796 1.00 32.29 212 THR A CA 1
ATOM 1571 C C . THR A 1 215 ? 56.230 26.339 92.028 1.00 37.92 212 THR A C 1
ATOM 1572 O O . THR A 1 215 ? 55.534 27.168 92.621 1.00 38.40 212 THR A O 1
ATOM 1576 N N . ALA A 1 216 ? 56.314 25.069 92.404 1.00 40.12 213 ALA A N 1
ATOM 1577 C CA . ALA A 1 216 ? 55.642 24.587 93.599 1.00 43.13 213 ALA A CA 1
ATOM 1578 C C . ALA A 1 216 ? 56.068 25.428 94.799 1.00 44.78 213 ALA A C 1
ATOM 1579 O O . ALA A 1 216 ? 55.239 25.817 95.622 1.00 39.39 213 ALA A O 1
ATOM 1581 N N . LYS A 1 217 ? 57.362 25.721 94.882 1.00 43.70 214 LYS A N 1
ATOM 1582 C CA . LYS A 1 217 ? 57.883 26.522 95.984 1.00 50.73 214 LYS A CA 1
ATOM 1583 C C . LYS A 1 217 ? 57.301 27.931 95.967 1.00 47.51 214 LYS A C 1
ATOM 1584 O O . LYS A 1 217 ? 56.815 28.429 96.982 1.00 49.63 214 LYS A O 1
ATOM 1590 N N . GLU A 1 218 ? 57.342 28.567 94.804 1.00 44.84 215 GLU A N 1
ATOM 1591 C CA . GLU A 1 218 ? 56.843 29.927 94.672 1.00 42.82 215 GLU A CA 1
ATOM 1592 C C . GLU A 1 218 ? 55.354 30.029 95.021 1.00 42.48 215 GLU A C 1
ATOM 1593 O O . GLU A 1 218 ? 54.932 30.971 95.690 1.00 45.18 215 GLU A O 1
ATOM 1599 N N . LEU A 1 219 ? 54.559 29.066 94.565 1.00 40.07 216 LEU A N 1
ATOM 1600 C CA . LEU A 1 219 ? 53.116 29.118 94.786 1.00 43.49 216 LEU A CA 1
ATOM 1601 C C . LEU A 1 219 ? 52.734 28.544 96.138 1.00 49.13 216 LEU A C 1
ATOM 1602 O O . LEU A 1 219 ? 51.562 28.584 96.533 1.00 47.84 216 LEU A O 1
ATOM 1607 N N . ASN A 1 220 ? 53.729 28.004 96.834 1.00 49.78 217 ASN A N 1
ATOM 1608 C CA . ASN A 1 220 ? 53.507 27.288 98.082 1.00 53.98 217 ASN A CA 1
ATOM 1609 C C . ASN A 1 220 ? 52.390 26.246 97.957 1.00 51.63 217 ASN A C 1
ATOM 1610 O O . ASN A 1 220 ? 51.401 26.280 98.694 1.00 52.31 217 ASN A O 1
ATOM 1615 N N . VAL A 1 221 ? 52.552 25.345 96.993 1.00 43.38 218 VAL A N 1
ATOM 1616 C CA . VAL A 1 221 ? 51.693 24.177 96.849 1.00 36.89 218 VAL A CA 1
ATOM 1617 C C . VAL A 1 221 ? 52.576 22.954 96.628 1.00 41.85 218 VAL A C 1
ATOM 1618 O O . VAL A 1 221 ? 53.774 23.081 96.377 1.00 43.82 218 VAL A O 1
ATOM 1622 N N . HIS A 1 222 ? 51.981 21.773 96.727 1.00 47.34 219 HIS A N 1
ATOM 1623 C CA . HIS A 1 222 ? 52.670 20.530 96.404 1.00 44.44 219 HIS A CA 1
ATOM 1624 C C . HIS A 1 222 ? 52.880 20.440 94.897 1.00 38.82 219 HIS A C 1
ATOM 1625 O O . HIS A 1 222 ? 52.006 20.826 94.126 1.00 45.81 219 HIS A O 1
ATOM 1632 N N . PRO A 1 223 ? 54.032 19.914 94.475 1.00 42.60 220 PRO A N 1
ATOM 1633 C CA . PRO A 1 223 ? 54.336 19.679 93.062 1.00 42.10 220 PRO A CA 1
ATOM 1634 C C . PRO A 1 223 ? 53.190 18.990 92.323 1.00 43.97 220 PRO A C 1
ATOM 1635 O O . PRO A 1 223 ? 52.886 19.349 91.185 1.00 43.52 220 PRO A O 1
ATOM 1639 N N . ASN A 1 224 ? 52.563 18.004 92.952 1.00 38.58 221 ASN A N 1
ATOM 1640 C CA . ASN A 1 224 ? 51.447 17.326 92.315 1.00 37.66 221 ASN A CA 1
ATOM 1641 C C . ASN A 1 224 ? 50.311 18.295 91.992 1.00 38.92 221 ASN A C 1
ATOM 1642 O O . ASN A 1 224 ? 49.590 18.105 91.019 1.00 36.46 221 ASN A O 1
ATOM 1647 N N . THR A 1 225 ? 50.159 19.331 92.808 1.00 36.33 222 THR A N 1
ATOM 1648 C CA . THR A 1 225 ? 49.140 20.340 92.550 1.00 38.80 222 THR A CA 1
ATOM 1649 C C . THR A 1 225 ? 49.499 21.147 91.290 1.00 38.37 222 THR A C 1
ATOM 1650 O O . THR A 1 225 ? 48.624 21.498 90.485 1.00 33.92 222 THR A O 1
ATOM 1654 N N . VAL A 1 226 ? 50.783 21.436 91.120 1.00 33.91 223 VAL A N 1
ATOM 1655 C CA . VAL A 1 226 ? 51.234 22.084 89.893 1.00 35.39 223 VAL A CA 1
ATOM 1656 C C . VAL A 1 226 ? 50.964 21.160 88.708 1.00 34.48 223 VAL A C 1
ATOM 1657 O O . VAL A 1 226 ? 50.442 21.597 87.688 1.00 32.08 223 VAL A O 1
ATOM 1661 N N . ARG A 1 227 ? 51.311 19.881 88.852 1.00 35.54 224 ARG A N 1
ATOM 1662 C CA . ARG A 1 227 ? 51.128 18.913 87.769 1.00 35.29 224 ARG A CA 1
ATOM 1663 C C . ARG A 1 227 ? 49.692 18.817 87.244 1.00 34.01 224 ARG A C 1
ATOM 1664 O O . ARG A 1 227 ? 49.474 18.810 86.029 1.00 34.32 224 ARG A O 1
ATOM 1672 N N . TYR A 1 228 ? 48.708 18.701 88.130 1.00 32.64 225 TYR A N 1
ATOM 1673 C CA . TYR A 1 228 ? 47.353 18.534 87.616 1.00 30.92 225 TYR A CA 1
ATOM 1674 C C . TYR A 1 228 ? 46.822 19.823 87.001 1.00 24.19 225 TYR A C 1
ATOM 1675 O O . TYR A 1 228 ? 46.054 19.784 86.044 1.00 28.58 225 TYR A O 1
ATOM 1684 N N . ARG A 1 229 ? 47.258 20.967 87.511 1.00 29.88 226 ARG A N 1
ATOM 1685 C CA . ARG A 1 229 ? 46.850 22.221 86.878 1.00 31.12 226 ARG A CA 1
ATOM 1686 C C . ARG A 1 229 ? 47.419 22.376 85.470 1.00 32.62 226 ARG A C 1
ATOM 1687 O O . ARG A 1 229 ? 46.726 22.852 84.569 1.00 28.55 226 ARG A O 1
ATOM 1695 N N . LEU A 1 230 ? 48.659 21.941 85.259 1.00 30.06 227 LEU A N 1
ATOM 1696 C CA . LEU A 1 230 ? 49.239 22.013 83.917 1.00 28.78 227 LEU A CA 1
ATOM 1697 C C . LEU A 1 230 ? 48.510 21.045 83.003 1.00 25.26 227 LEU A C 1
ATOM 1698 O O . LEU A 1 230 ? 48.270 21.336 81.832 1.00 25.31 227 LEU A O 1
ATOM 1703 N N . LYS A 1 231 ? 48.148 19.889 83.554 1.00 27.43 228 LYS A N 1
ATOM 1704 C CA . LYS A 1 231 ? 47.398 18.898 82.808 1.00 35.85 228 LYS A CA 1
ATOM 1705 C C . LYS A 1 231 ? 46.062 19.487 82.371 1.00 30.38 228 LYS A C 1
ATOM 1706 O O . LYS A 1 231 ? 45.624 19.279 81.242 1.00 27.60 228 LYS A O 1
ATOM 1712 N N . ARG A 1 232 ? 45.414 20.224 83.266 1.00 27.29 229 ARG A N 1
ATOM 1713 C CA . ARG A 1 232 ? 44.147 20.876 82.915 1.00 30.06 229 ARG A CA 1
ATOM 1714 C C . ARG A 1 232 ? 44.362 21.864 81.769 1.00 32.36 229 ARG A C 1
ATOM 1715 O O . ARG A 1 232 ? 43.614 21.868 80.789 1.00 32.07 229 ARG A O 1
ATOM 1723 N N . ALA A 1 233 ? 45.399 22.691 81.886 1.00 27.64 230 ALA A N 1
ATOM 1724 C CA . ALA A 1 233 ? 45.661 23.701 80.867 1.00 27.27 230 ALA A CA 1
ATOM 1725 C C . ALA A 1 233 ? 45.920 23.016 79.527 1.00 28.37 230 ALA A C 1
ATOM 1726 O O . ALA A 1 233 ? 45.481 23.490 78.469 1.00 30.87 230 ALA A O 1
ATOM 1728 N N . ALA A 1 234 ? 46.618 21.887 79.587 1.00 24.53 231 ALA A N 1
ATOM 1729 C CA . ALA A 1 234 ? 46.940 21.105 78.395 1.00 30.65 231 ALA A CA 1
ATOM 1730 C C . ALA A 1 234 ? 45.693 20.556 77.728 1.00 35.26 231 ALA A C 1
ATOM 1731 O O . ALA A 1 234 ? 45.541 20.627 76.506 1.00 35.12 231 ALA A O 1
ATOM 1733 N N . GLU A 1 235 ? 44.802 19.993 78.534 1.00 35.99 232 GLU A N 1
ATOM 1734 C CA . GLU A 1 235 ? 43.560 19.467 78.004 1.00 39.27 232 GLU A CA 1
ATOM 1735 C C . GLU A 1 235 ? 42.688 20.591 77.442 1.00 37.45 232 GLU A C 1
ATOM 1736 O O . GLU A 1 235 ? 42.063 20.440 76.395 1.00 39.12 232 GLU A O 1
ATOM 1742 N N . THR A 1 236 ? 42.660 21.720 78.138 1.00 34.22 233 THR A N 1
ATOM 1743 C CA . THR A 1 236 ? 41.878 22.874 77.709 1.00 35.49 233 THR A CA 1
ATOM 1744 C C . THR A 1 236 ? 42.393 23.524 76.407 1.00 41.27 233 THR A C 1
ATOM 1745 O O . THR A 1 236 ? 41.598 23.867 75.529 1.00 34.70 233 THR A O 1
ATOM 1749 N N . THR A 1 237 ? 43.712 23.704 76.288 1.00 36.29 234 THR A N 1
ATOM 1750 C CA . THR A 1 237 ? 44.280 24.446 75.147 1.00 30.55 234 THR A CA 1
ATOM 1751 C C . THR A 1 237 ? 44.940 23.547 74.100 1.00 35.49 234 THR A C 1
ATOM 1752 O O . THR A 1 237 ? 45.170 23.969 72.972 1.00 36.05 234 THR A O 1
ATOM 1756 N N . GLY A 1 238 ? 45.269 22.319 74.489 1.00 33.63 235 GLY A N 1
ATOM 1757 C CA . GLY A 1 238 ? 46.017 21.424 73.629 1.00 31.29 235 GLY A CA 1
ATOM 1758 C C . GLY A 1 238 ? 47.525 21.609 73.767 1.00 35.61 235 GLY A C 1
ATOM 1759 O O . GLY A 1 238 ? 48.297 20.916 73.115 1.00 32.94 235 GLY A O 1
ATOM 1760 N N . TRP A 1 239 ? 47.947 22.535 74.622 1.00 27.70 236 TRP A N 1
ATOM 1761 C CA . TRP A 1 239 ? 49.381 22.788 74.841 1.00 24.16 236 TRP A CA 1
ATOM 1762 C C . TRP A 1 239 ? 49.833 22.375 76.240 1.00 30.84 236 TRP A C 1
ATOM 1763 O O . TRP A 1 239 ? 49.270 22.830 77.237 1.00 26.61 236 TRP A O 1
ATOM 1774 N N . ASP A 1 240 ? 50.846 21.506 76.292 1.00 24.05 237 ASP A N 1
ATOM 1775 C CA . ASP A 1 240 ? 51.366 20.951 77.543 1.00 29.17 237 ASP A CA 1
ATOM 1776 C C . ASP A 1 240 ? 52.654 21.652 77.933 1.00 31.35 237 ASP A C 1
ATOM 1777 O O . ASP A 1 240 ? 53.691 21.461 77.294 1.00 32.89 237 ASP A O 1
ATOM 1782 N N . ALA A 1 241 ? 52.589 22.453 78.992 1.00 22.67 238 ALA A N 1
ATOM 1783 C CA . ALA A 1 241 ? 53.706 23.300 79.371 1.00 27.64 238 ALA A CA 1
ATOM 1784 C C . ALA A 1 241 ? 54.971 22.530 79.794 1.00 29.99 238 ALA A C 1
ATOM 1785 O O . ALA A 1 241 ? 56.050 23.120 79.847 1.00 28.74 238 ALA A O 1
ATOM 1787 N N . THR A 1 242 ? 54.845 21.237 80.114 1.00 28.77 239 THR A N 1
ATOM 1788 C CA . THR A 1 242 ? 56.025 20.435 80.475 1.00 30.80 239 THR A CA 1
ATOM 1789 C C . THR A 1 242 ? 56.853 20.074 79.233 1.00 34.05 239 THR A C 1
ATOM 1790 O O . THR A 1 242 ? 57.933 19.510 79.343 1.00 39.57 239 THR A O 1
ATOM 1794 N N . ASP A 1 243 ? 56.326 20.388 78.055 1.00 34.73 240 ASP A N 1
ATOM 1795 C CA . ASP A 1 243 ? 57.024 20.139 76.797 1.00 32.98 240 ASP A CA 1
ATOM 1796 C C . ASP A 1 243 ? 57.619 21.456 76.340 1.00 28.71 240 ASP A C 1
ATOM 1797 O O . ASP A 1 243 ? 56.906 22.450 76.227 1.00 30.64 240 ASP A O 1
ATOM 1802 N N . PRO A 1 244 ? 58.931 21.473 76.079 1.00 29.60 241 PRO A N 1
ATOM 1803 C CA . PRO A 1 244 ? 59.602 22.723 75.685 1.00 24.29 241 PRO A CA 1
ATOM 1804 C C . PRO A 1 244 ? 58.965 23.432 74.479 1.00 27.74 241 PRO A C 1
ATOM 1805 O O . PRO A 1 244 ? 58.853 24.657 74.488 1.00 30.72 241 PRO A O 1
ATOM 1809 N N . ARG A 1 245 ? 58.569 22.696 73.450 1.00 20.55 242 ARG A N 1
ATOM 1810 C CA . ARG A 1 245 ? 57.845 23.323 72.344 1.00 24.28 242 ARG A CA 1
ATOM 1811 C C . ARG A 1 245 ? 56.550 23.992 72.823 1.00 25.96 242 ARG A C 1
ATOM 1812 O O . ARG A 1 245 ? 56.348 25.191 72.618 1.00 24.55 242 ARG A O 1
ATOM 1820 N N . ASP A 1 246 ? 55.686 23.212 73.460 1.00 27.01 243 ASP A N 1
ATOM 1821 C CA . ASP A 1 246 ? 54.394 23.709 73.922 1.00 29.94 243 ASP A CA 1
ATOM 1822 C C . ASP A 1 246 ? 54.553 24.906 74.858 1.00 29.72 243 ASP A C 1
ATOM 1823 O O . ASP A 1 246 ? 53.792 25.874 74.769 1.00 26.26 243 ASP A O 1
ATOM 1828 N N . ALA A 1 247 ? 55.552 24.842 75.740 1.00 22.44 244 ALA A N 1
ATOM 1829 C CA . ALA A 1 247 ? 55.846 25.936 76.656 1.00 26.68 244 ALA A CA 1
ATOM 1830 C C . ALA A 1 247 ? 56.139 27.221 75.899 1.00 26.59 244 ALA A C 1
ATOM 1831 O O . ALA A 1 247 ? 55.733 28.295 76.327 1.00 28.27 244 ALA A O 1
ATOM 1833 N N . TYR A 1 248 ? 56.841 27.112 74.771 1.00 28.14 245 TYR A N 1
ATOM 1834 C CA . TYR A 1 248 ? 57.150 28.295 73.967 1.00 25.13 245 TYR A CA 1
ATOM 1835 C C . TYR A 1 248 ? 55.872 28.875 73.337 1.00 25.11 245 TYR A C 1
ATOM 1836 O O . TYR A 1 248 ? 55.681 30.092 73.267 1.00 26.74 245 TYR A O 1
ATOM 1845 N N . VAL A 1 249 ? 54.984 28.000 72.898 1.00 22.49 246 VAL A N 1
ATOM 1846 C CA . VAL A 1 249 ? 53.723 28.472 72.348 1.00 21.79 246 VAL A CA 1
ATOM 1847 C C . VAL A 1 249 ? 52.914 29.207 73.432 1.00 24.99 246 VAL A C 1
ATOM 1848 O O . VAL A 1 249 ? 52.409 30.305 73.208 1.00 25.85 246 VAL A O 1
ATOM 1852 N N . LEU A 1 250 ? 52.817 28.603 74.611 1.00 23.77 247 LEU A N 1
ATOM 1853 C CA . LEU A 1 250 ? 52.073 29.193 75.724 1.00 19.74 247 LEU A CA 1
ATOM 1854 C C . LEU A 1 250 ? 52.662 30.534 76.147 1.00 22.41 247 LEU A C 1
ATOM 1855 O O . LEU A 1 250 ? 51.929 31.498 76.394 1.00 24.65 247 LEU A O 1
ATOM 1860 N N . THR A 1 251 ? 53.990 30.605 76.215 1.00 24.34 248 THR A N 1
ATOM 1861 C CA . THR A 1 251 ? 54.648 31.832 76.650 1.00 23.62 248 THR A CA 1
ATOM 1862 C C . THR A 1 251 ? 54.342 32.945 75.666 1.00 24.38 248 THR A C 1
ATOM 1863 O O . THR A 1 251 ? 54.072 34.085 76.060 1.00 22.11 248 THR A O 1
ATOM 1867 N N . THR A 1 252 ? 54.383 32.604 74.380 1.00 22.54 249 THR A N 1
ATOM 1868 C CA . THR A 1 252 ? 54.106 33.571 73.321 1.00 20.33 249 THR A CA 1
ATOM 1869 C C . THR A 1 252 ? 52.660 34.055 73.419 1.00 25.13 249 THR A C 1
ATOM 1870 O O . THR A 1 252 ? 52.392 35.229 73.270 1.00 21.52 249 THR A O 1
ATOM 1874 N N . ALA A 1 253 ? 51.734 33.142 73.684 1.00 24.53 250 ALA A N 1
ATOM 1875 C CA . ALA A 1 253 ? 50.328 33.506 73.776 1.00 22.97 250 ALA A CA 1
ATOM 1876 C C . ALA A 1 253 ? 50.111 34.460 74.949 1.00 23.77 250 ALA A C 1
ATOM 1877 O O . ALA A 1 253 ? 49.408 35.466 74.814 1.00 23.49 250 ALA A O 1
ATOM 1879 N N . LEU A 1 254 ? 50.732 34.159 76.092 1.00 19.09 251 LEU A N 1
ATOM 1880 C CA . LEU A 1 254 ? 50.575 35.015 77.270 1.00 26.25 251 LEU A CA 1
ATOM 1881 C C . LEU A 1 254 ? 51.110 36.426 77.035 1.00 26.90 251 LEU A C 1
ATOM 1882 O O . LEU A 1 254 ? 50.489 37.405 77.470 1.00 21.73 251 LEU A O 1
ATOM 1887 N N . ALA A 1 255 ? 52.253 36.531 76.348 1.00 22.97 252 ALA A N 1
ATOM 1888 C CA . ALA A 1 255 ? 52.821 37.833 76.002 1.00 22.25 252 ALA A CA 1
ATOM 1889 C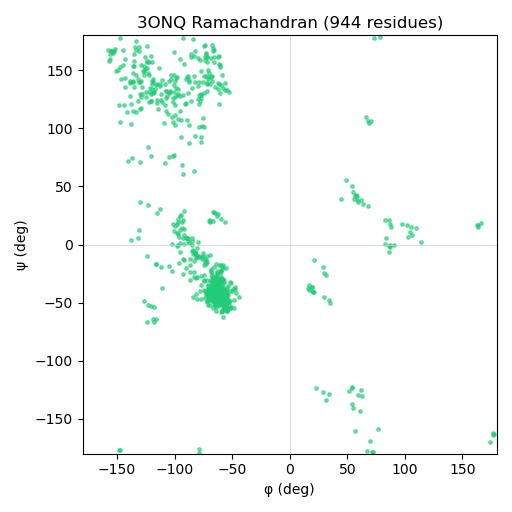 C . ALA A 1 255 ? 51.858 38.601 75.102 1.00 26.47 252 ALA A C 1
ATOM 1890 O O . ALA A 1 255 ? 51.580 39.789 75.310 1.00 24.75 252 ALA A O 1
ATOM 1892 N N . ILE A 1 256 ? 51.367 37.919 74.080 1.00 23.45 253 ILE A N 1
ATOM 1893 C CA . ILE A 1 256 ? 50.421 38.536 73.166 1.00 27.67 253 ILE A CA 1
ATOM 1894 C C . ILE A 1 256 ? 49.185 39.042 73.911 1.00 25.31 253 ILE A C 1
ATOM 1895 O O . ILE A 1 256 ? 48.762 40.184 73.732 1.00 25.86 253 ILE A O 1
ATOM 1900 N N . GLY A 1 257 ? 48.623 38.200 74.768 1.00 26.07 254 GLY A N 1
ATOM 1901 C CA . GLY A 1 257 ? 47.433 38.588 75.502 1.00 26.61 254 GLY A CA 1
ATOM 1902 C C . GLY A 1 257 ? 47.681 39.786 76.403 1.00 27.92 254 GLY A C 1
ATOM 1903 O O . GLY A 1 257 ? 46.894 40.733 76.431 1.00 26.05 254 GLY A O 1
ATOM 1904 N N . ARG A 1 258 ? 48.788 39.753 77.130 1.00 23.15 255 ARG A N 1
ATOM 1905 C CA . ARG A 1 258 ? 49.133 40.836 78.049 1.00 28.10 255 ARG A CA 1
ATOM 1906 C C . ARG A 1 258 ? 49.370 42.175 77.352 1.00 29.39 255 ARG A C 1
ATOM 1907 O O . ARG A 1 258 ? 48.917 43.216 77.830 1.00 26.76 255 ARG A O 1
ATOM 1923 N N . ARG A 1 260 ? 48.185 43.034 74.528 1.00 27.87 257 ARG A N 1
ATOM 1924 C CA . ARG A 1 260 ? 46.934 43.458 73.926 1.00 30.56 257 ARG A CA 1
ATOM 1925 C C . ARG A 1 260 ? 45.936 43.987 74.961 1.00 29.71 257 ARG A C 1
ATOM 1926 O O . ARG A 1 260 ? 45.245 44.974 74.717 1.00 28.19 257 ARG A O 1
ATOM 1934 N N . ASP A 1 261 ? 45.865 43.343 76.119 1.00 28.24 258 ASP A N 1
ATOM 1935 C CA . ASP A 1 261 ? 44.854 43.719 77.107 1.00 33.01 258 ASP A CA 1
ATOM 1936 C C . ASP A 1 261 ? 45.285 44.876 78.001 1.00 47.79 258 ASP A C 1
ATOM 1937 O O . ASP A 1 261 ? 44.532 45.274 78.881 1.00 46.55 258 ASP A O 1
ATOM 1942 N N . ARG A 1 262 ? 46.496 45.388 77.789 1.00 55.01 259 ARG A N 1
ATOM 1943 C CA . ARG A 1 262 ? 46.909 46.678 78.352 1.00 71.33 259 ARG A CA 1
ATOM 1944 C C . ARG A 1 262 ? 48.411 46.903 78.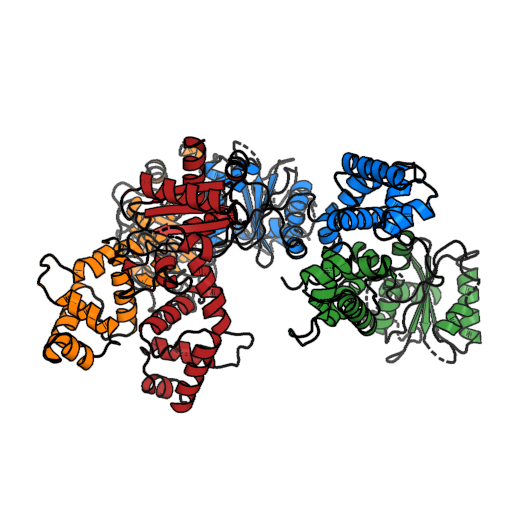315 1.00 72.33 259 ARG A C 1
ATOM 1945 O O . ARG A 1 262 ? 48.896 47.925 78.798 1.00 74.84 259 ARG A O 1
ATOM 1953 N N . GLN B 1 8 ? 33.399 8.506 35.017 1.00 84.79 5 GLN B N 1
ATOM 1954 C CA . GLN B 1 8 ? 34.417 9.473 34.603 1.00 85.09 5 GLN B CA 1
ATOM 1955 C C . GLN B 1 8 ? 33.808 10.673 33.873 1.00 69.78 5 GLN B C 1
ATOM 1956 O O . GLN B 1 8 ? 32.796 10.544 33.183 1.00 66.50 5 GLN B O 1
ATOM 1962 N N . ALA B 1 9 ? 34.437 11.834 34.032 1.00 61.46 6 ALA B N 1
ATOM 1963 C CA . ALA B 1 9 ? 33.942 13.086 33.463 1.00 58.73 6 ALA B CA 1
ATOM 1964 C C . ALA B 1 9 ? 33.785 13.006 31.948 1.00 53.41 6 ALA B C 1
ATOM 1965 O O . ALA B 1 9 ? 34.674 12.519 31.253 1.00 53.30 6 ALA B O 1
ATOM 1967 N N . ASP B 1 10 ? 32.656 13.494 31.442 1.00 42.68 7 ASP B N 1
ATOM 1968 C CA . ASP B 1 10 ? 32.437 13.559 30.001 1.00 37.76 7 ASP B CA 1
ATOM 1969 C C . ASP B 1 10 ? 32.877 14.928 29.467 1.00 35.68 7 ASP B C 1
ATOM 1970 O O . ASP B 1 10 ? 33.313 15.783 30.238 1.00 33.88 7 ASP B O 1
ATOM 1975 N N . ILE B 1 11 ? 32.789 15.138 28.159 1.00 33.02 8 ILE B N 1
ATOM 1976 C CA . ILE B 1 11 ? 33.316 16.379 27.582 1.00 29.56 8 ILE B CA 1
ATOM 1977 C C . ILE B 1 11 ? 32.618 17.627 28.092 1.00 28.05 8 ILE B C 1
ATOM 1978 O O . ILE B 1 11 ? 33.237 18.683 28.178 1.00 31.73 8 ILE B O 1
ATOM 1983 N N . LEU B 1 12 ? 31.337 17.515 28.435 1.00 22.40 9 LEU B N 1
ATOM 1984 C CA . LEU B 1 12 ? 30.628 18.655 29.000 1.00 24.72 9 LEU B CA 1
ATOM 1985 C C . LEU B 1 12 ? 31.118 18.963 30.420 1.00 36.58 9 LEU B C 1
ATOM 1986 O O . LEU B 1 12 ? 31.235 20.131 30.808 1.00 31.30 9 LEU B O 1
ATOM 1991 N N . ASP B 1 13 ? 31.376 17.919 31.200 1.00 32.31 10 ASP B N 1
ATOM 1992 C CA . ASP B 1 13 ? 31.975 18.110 32.516 1.00 40.56 10 ASP B CA 1
ATOM 1993 C C . ASP B 1 13 ? 33.289 18.873 32.354 1.00 37.87 10 ASP B C 1
ATOM 1994 O O . ASP B 1 13 ? 33.481 19.920 32.966 1.00 41.02 10 ASP B O 1
ATOM 1999 N N . LEU B 1 14 ? 34.177 18.355 31.509 1.00 30.10 11 LEU B N 1
ATOM 2000 C CA . LEU B 1 14 ? 35.482 18.984 31.282 1.00 34.61 11 LEU B CA 1
ATOM 2001 C C . LEU B 1 14 ? 35.379 20.455 30.884 1.00 40.56 11 LEU B C 1
ATOM 2002 O O . LEU B 1 14 ? 36.223 21.260 31.271 1.00 37.97 11 LEU B O 1
ATOM 2007 N N . LEU B 1 15 ? 34.349 20.800 30.114 1.00 38.32 12 LEU B N 1
ATOM 2008 C CA . LEU B 1 15 ? 34.201 22.164 29.617 1.00 37.99 12 LEU B CA 1
ATOM 2009 C C . LEU B 1 15 ? 33.592 23.122 30.650 1.00 38.06 12 LEU B C 1
ATOM 2010 O O . LEU B 1 15 ? 33.569 24.332 30.438 1.00 35.40 12 LEU B O 1
ATOM 2015 N N . SER B 1 16 ? 33.091 22.582 31.757 1.00 37.68 13 SER B N 1
ATOM 2016 C CA . SER B 1 16 ? 32.499 23.415 32.806 1.00 46.65 13 SER B CA 1
ATOM 2017 C C . SER B 1 16 ? 31.575 24.483 32.229 1.00 45.65 13 SER B C 1
ATOM 2018 O O . SER B 1 16 ? 31.574 25.623 32.692 1.00 48.50 13 SER B O 1
ATOM 2021 N N . GLY B 1 17 ? 30.809 24.123 31.207 1.00 39.74 14 GLY B N 1
ATOM 2022 C CA . GLY B 1 17 ? 29.780 25.012 30.685 1.00 44.58 14 GLY B CA 1
ATOM 2023 C C . GLY B 1 17 ? 30.259 25.990 29.629 1.00 41.84 14 GLY B C 1
ATOM 2024 O O . GLY B 1 17 ? 29.470 26.767 29.100 1.00 47.78 14 GLY B O 1
ATOM 2025 N N . HIS B 1 18 ? 31.551 25.960 29.322 1.00 36.28 15 HIS B N 1
ATOM 2026 C CA . HIS B 1 18 ? 32.116 26.855 28.314 1.00 36.82 15 HIS B CA 1
ATOM 2027 C C . HIS B 1 18 ? 31.913 26.290 26.924 1.00 39.19 15 HIS B C 1
ATOM 2028 O O . HIS B 1 18 ? 31.978 25.076 26.726 1.00 39.31 15 HIS B O 1
ATOM 2035 N N . THR B 1 19 ? 31.681 27.172 25.958 1.00 34.82 16 THR B N 1
ATOM 2036 C CA . THR B 1 19 ? 31.562 26.762 24.571 1.00 33.69 16 THR B CA 1
ATOM 2037 C C . THR B 1 19 ? 32.400 27.632 23.643 1.00 37.96 16 THR B C 1
ATOM 2038 O O . THR B 1 19 ? 32.329 27.493 22.428 1.00 46.56 16 THR B O 1
ATOM 2042 N N . ASP B 1 20 ? 33.181 28.539 24.211 1.00 39.61 17 ASP B N 1
ATOM 2043 C CA . ASP B 1 20 ? 34.071 29.372 23.411 1.00 50.00 17 ASP B CA 1
ATOM 2044 C C . ASP B 1 20 ? 35.329 28.579 23.029 1.00 47.14 17 ASP B C 1
ATOM 2045 O O . ASP B 1 20 ? 35.869 27.827 23.838 1.00 49.38 17 ASP B O 1
ATOM 2050 N N . ASP B 1 21 ? 35.793 28.740 21.798 1.00 47.24 18 ASP B N 1
ATOM 2051 C CA . ASP B 1 21 ? 36.871 27.887 21.306 1.00 49.20 18 ASP B CA 1
ATOM 2052 C C . ASP B 1 21 ? 38.211 28.138 21.997 1.00 43.79 18 ASP B C 1
ATOM 2053 O O . ASP B 1 21 ? 39.058 27.247 22.037 1.00 47.46 18 ASP B O 1
ATOM 2058 N N . THR B 1 22 ? 38.396 29.329 22.561 1.00 40.22 19 THR B N 1
ATOM 2059 C CA . THR B 1 22 ? 39.604 29.599 23.338 1.00 43.80 19 THR B CA 1
ATOM 2060 C C . THR B 1 22 ? 39.711 28.625 24.511 1.00 43.23 19 THR B C 1
ATOM 2061 O O . THR B 1 22 ? 40.765 28.038 24.751 1.00 44.58 19 THR B O 1
ATOM 2065 N N . THR B 1 23 ? 38.614 28.459 25.242 1.00 36.93 20 THR B N 1
ATOM 2066 C CA . THR B 1 23 ? 38.581 27.512 26.354 1.00 38.33 20 THR B CA 1
ATOM 2067 C C . THR B 1 23 ? 38.698 26.085 25.833 1.00 33.66 20 THR B C 1
ATOM 2068 O O . THR B 1 23 ? 39.409 25.249 26.405 1.00 35.61 20 THR B O 1
ATOM 2072 N N . ILE B 1 24 ? 38.017 25.806 24.731 1.00 31.06 21 ILE B N 1
ATOM 2073 C CA . ILE B 1 24 ? 38.080 24.480 24.151 1.00 27.08 21 ILE B CA 1
ATOM 2074 C C . ILE B 1 24 ? 39.527 24.175 23.726 1.00 31.69 21 ILE B C 1
ATOM 2075 O O . ILE B 1 24 ? 40.021 23.064 23.923 1.00 27.74 21 ILE B O 1
ATOM 2080 N N . GLU B 1 25 ? 40.201 25.170 23.160 1.00 29.63 22 GLU B N 1
ATOM 2081 C CA . GLU B 1 25 ? 41.591 25.006 22.742 1.00 35.28 22 GLU B CA 1
ATOM 2082 C C . GLU B 1 25 ? 42.509 24.766 23.948 1.00 32.79 22 GLU B C 1
ATOM 2083 O O . GLU B 1 25 ? 43.323 23.840 23.947 1.00 33.61 22 GLU B O 1
ATOM 2089 N N . ARG B 1 26 ? 42.374 25.603 24.973 1.00 30.09 23 ARG B N 1
ATOM 2090 C CA . ARG B 1 26 ? 43.242 25.492 26.134 1.00 28.82 23 ARG B CA 1
ATOM 2091 C C . ARG B 1 26 ? 43.041 24.141 26.796 1.00 35.80 23 ARG B C 1
ATOM 2092 O O . ARG B 1 26 ? 44.004 23.519 27.264 1.00 28.50 23 ARG B O 1
ATOM 2100 N N . LEU B 1 27 ? 41.786 23.692 26.828 1.00 28.83 24 LEU B N 1
ATOM 2101 C CA . LEU B 1 27 ? 41.452 22.396 27.413 1.00 27.41 24 LEU B CA 1
ATOM 2102 C C . LEU B 1 27 ? 42.069 21.253 26.613 1.00 29.30 24 LEU B C 1
ATOM 2103 O O . LEU B 1 27 ? 42.627 20.318 27.185 1.00 26.90 24 LEU B O 1
ATOM 2108 N N . ALA B 1 28 ? 41.961 21.315 25.289 1.00 27.41 25 ALA B N 1
ATOM 2109 C CA . ALA B 1 28 ? 42.562 20.273 24.468 1.00 27.80 25 ALA B CA 1
ATOM 2110 C C . ALA B 1 28 ? 44.086 20.299 24.636 1.00 30.25 25 ALA B C 1
ATOM 2111 O O . ALA B 1 28 ? 44.725 19.257 24.760 1.00 30.24 25 ALA B O 1
ATOM 2113 N N . PHE B 1 29 ? 44.654 21.502 24.645 1.00 22.89 26 PHE B N 1
ATOM 2114 C CA . PHE B 1 29 ? 46.083 21.673 24.881 1.00 28.50 26 PHE B CA 1
ATOM 2115 C C . PHE B 1 29 ? 46.503 20.980 26.168 1.00 30.14 26 PHE B C 1
ATOM 2116 O O . PHE B 1 29 ? 47.398 20.137 26.159 1.00 28.86 26 PHE B O 1
ATOM 2124 N N . GLU B 1 30 ? 45.846 21.308 27.278 1.00 24.56 27 GLU B N 1
ATOM 2125 C CA . GLU B 1 30 ? 46.248 20.718 28.550 1.00 25.65 27 GLU B CA 1
ATOM 2126 C C . GLU B 1 30 ? 46.059 19.211 28.575 1.00 27.68 27 GLU B C 1
ATOM 2127 O O . GLU B 1 30 ? 46.875 18.503 29.163 1.00 27.10 27 GLU B O 1
ATOM 2133 N N . CYS B 1 31 ? 44.982 18.715 27.961 1.00 22.68 28 CYS B N 1
ATOM 2134 C CA . CYS B 1 31 ? 44.778 17.277 27.926 1.00 25.20 28 CYS B CA 1
ATOM 2135 C C . CYS B 1 31 ? 45.942 16.614 27.187 1.00 26.28 28 CYS B C 1
ATOM 2136 O O . CYS B 1 31 ? 46.532 15.655 27.668 1.00 26.02 28 CYS B O 1
ATOM 2139 N N . LEU B 1 32 ? 46.271 17.143 26.020 1.00 27.55 29 LEU B N 1
ATOM 2140 C CA . LEU B 1 32 ? 47.320 16.560 25.205 1.00 23.53 29 LEU B CA 1
ATOM 2141 C C . LEU B 1 32 ? 48.652 16.613 25.942 1.00 25.28 29 LEU B C 1
ATOM 2142 O O . LEU B 1 32 ? 49.397 15.637 25.964 1.00 22.82 29 LEU B O 1
ATOM 2147 N N . LEU B 1 33 ? 48.950 17.759 26.547 1.00 25.71 30 LEU B N 1
ATOM 2148 C CA . LEU B 1 33 ? 50.222 17.930 27.241 1.00 26.97 30 LEU B CA 1
ATOM 2149 C C . LEU B 1 33 ? 50.324 16.980 28.438 1.00 30.22 30 LEU B C 1
ATOM 2150 O O . LEU B 1 33 ? 51.425 16.580 28.826 1.00 27.23 30 LEU B O 1
ATOM 2155 N N . THR B 1 34 ? 49.179 16.613 29.017 1.00 29.81 31 THR B N 1
ATOM 2156 C CA . THR B 1 34 ? 49.165 15.715 30.177 1.00 28.85 31 THR B CA 1
ATOM 2157 C C . THR B 1 34 ? 48.916 14.249 29.804 1.00 28.74 31 THR B C 1
ATOM 2158 O O . THR B 1 34 ? 48.553 13.438 30.651 1.00 28.63 31 THR B O 1
ATOM 2162 N N . ASN B 1 35 ? 49.139 13.921 28.533 1.00 27.25 32 ASN B N 1
ATOM 2163 C CA . ASN B 1 35 ? 49.049 12.543 28.036 1.00 23.98 32 ASN B CA 1
ATOM 2164 C C . ASN B 1 35 ? 47.648 11.926 28.029 1.00 33.63 32 ASN B C 1
ATOM 2165 O O . ASN B 1 35 ? 47.500 10.708 28.122 1.00 36.27 32 ASN B O 1
ATOM 2186 N N . THR B 1 37 ? 44.762 10.891 25.871 1.00 27.44 34 THR B N 1
ATOM 2187 C CA . THR B 1 37 ? 44.533 10.618 24.458 1.00 30.67 34 THR B CA 1
ATOM 2188 C C . THR B 1 37 ? 43.241 9.855 24.147 1.00 35.32 34 THR B C 1
ATOM 2189 O O . THR B 1 37 ? 43.076 9.308 23.072 1.00 32.88 34 THR B O 1
ATOM 2193 N N . ASP B 1 38 ? 42.330 9.837 25.101 1.00 38.75 35 ASP B N 1
ATOM 2194 C CA . ASP B 1 38 ? 41.099 9.076 24.984 1.00 46.37 35 ASP B CA 1
ATOM 2195 C C . ASP B 1 38 ? 40.052 9.759 24.115 1.00 46.52 35 ASP B C 1
ATOM 2196 O O . ASP B 1 38 ? 40.276 10.827 23.571 1.00 41.59 35 ASP B O 1
ATOM 2201 N N . ASP B 1 39 ? 38.906 9.113 23.984 1.00 50.79 36 ASP B N 1
ATOM 2202 C CA . ASP B 1 39 ? 37.848 9.559 23.086 1.00 49.67 36 ASP B CA 1
ATOM 2203 C C . ASP B 1 39 ? 37.342 10.963 23.385 1.00 32.56 36 ASP B C 1
ATOM 2204 O O . ASP B 1 39 ? 36.941 11.672 22.480 1.00 36.63 36 ASP B O 1
ATOM 2209 N N . ARG B 1 40 ? 37.340 11.361 24.646 1.00 25.63 37 ARG B N 1
ATOM 2210 C CA . ARG B 1 40 ? 36.911 12.705 24.989 1.00 30.55 37 ARG B CA 1
ATOM 2211 C C . ARG B 1 40 ? 37.812 13.750 24.322 1.00 32.22 37 ARG B C 1
ATOM 2212 O O . ARG B 1 40 ? 37.346 14.771 23.850 1.00 29.96 37 ARG B O 1
ATOM 2220 N N . VAL B 1 41 ? 39.108 13.476 24.292 1.00 32.63 38 VAL B N 1
ATOM 2221 C CA . VAL B 1 41 ? 40.088 14.366 23.676 1.00 28.01 38 VAL B CA 1
ATOM 2222 C C . VAL B 1 41 ? 39.925 14.337 22.170 1.00 26.25 38 VAL B C 1
ATOM 2223 O O . VAL B 1 41 ? 40.033 15.355 21.498 1.00 28.89 38 VAL B O 1
ATOM 2227 N N . VAL B 1 42 ? 39.644 13.157 21.629 1.00 37.14 39 VAL B N 1
ATOM 2228 C CA . VAL B 1 42 ? 39.291 13.066 20.223 1.00 31.69 39 VAL B CA 1
ATOM 2229 C C . VAL B 1 42 ? 38.081 13.955 19.921 1.00 35.51 39 VAL B C 1
ATOM 2230 O O . VAL B 1 42 ? 38.067 14.679 18.918 1.00 31.14 39 VAL B O 1
ATOM 2234 N N . SER B 1 43 ? 37.072 13.915 20.795 1.00 28.98 40 SER B N 1
ATOM 2235 C CA . SER B 1 43 ? 35.891 14.761 20.618 1.00 34.28 40 SER B CA 1
ATOM 2236 C C . SER B 1 43 ? 36.235 16.255 20.680 1.00 33.88 40 SER B C 1
ATOM 2237 O O . SER B 1 43 ? 35.746 17.050 19.875 1.00 34.80 40 SER B O 1
ATOM 2240 N N . LEU B 1 44 ? 37.070 16.644 21.636 1.00 33.03 41 LEU B N 1
ATOM 2241 C CA . LEU B 1 44 ? 37.471 18.045 21.713 1.00 31.51 41 LEU B CA 1
ATOM 2242 C C . LEU B 1 44 ? 38.176 18.478 20.431 1.00 28.50 41 LEU B C 1
ATOM 2243 O O . LEU B 1 44 ? 37.911 19.552 19.895 1.00 27.39 41 LEU B O 1
ATOM 2256 N N . ASN B 1 46 ? 37.889 17.039 17.526 1.00 29.58 43 ASN B N 1
ATOM 2257 C CA . ASN B 1 46 ? 36.805 17.056 16.537 1.00 35.35 43 ASN B CA 1
ATOM 2258 C C . ASN B 1 46 ? 36.099 18.401 16.497 1.00 34.34 43 ASN B C 1
ATOM 2259 O O . ASN B 1 46 ? 35.898 18.980 15.442 1.00 38.26 43 ASN B O 1
ATOM 2264 N N . ILE B 1 47 ? 35.702 18.887 17.668 1.00 35.11 44 ILE B N 1
ATOM 2265 C CA . ILE B 1 47 ? 34.985 20.151 17.784 1.00 32.71 44 ILE B CA 1
ATOM 2266 C C . ILE B 1 47 ? 35.804 21.315 17.250 1.00 37.38 44 ILE B C 1
ATOM 2267 O O . ILE B 1 47 ? 35.266 22.246 16.651 1.00 40.74 44 ILE B O 1
ATOM 2272 N N . LEU B 1 48 ? 37.115 21.257 17.475 1.00 36.24 45 LEU B N 1
ATOM 2273 C CA . LEU B 1 48 ? 38.025 22.290 17.000 1.00 32.22 45 LEU B CA 1
ATOM 2274 C C . LEU B 1 48 ? 38.265 22.211 15.494 1.00 38.43 45 LEU B C 1
ATOM 2275 O O . LEU B 1 48 ? 38.753 23.167 14.895 1.00 43.02 45 LEU B O 1
ATOM 2280 N N . GLY B 1 49 ? 37.949 21.070 14.888 1.00 37.29 46 GLY B N 1
ATOM 2281 C CA . GLY B 1 49 ? 38.057 20.935 13.444 1.00 41.29 46 GLY B CA 1
ATOM 2282 C C . GLY B 1 49 ? 39.115 19.946 12.979 1.00 42.98 46 GLY B C 1
ATOM 2283 O O . GLY B 1 49 ? 39.335 19.767 11.785 1.00 41.67 46 GLY B O 1
ATOM 2284 N N . TRP B 1 50 ? 39.778 19.293 13.919 1.00 32.75 47 TRP B N 1
ATOM 2285 C CA . TRP B 1 50 ? 40.761 18.295 13.545 1.00 36.16 47 TRP B CA 1
ATOM 2286 C C . TRP B 1 50 ? 40.095 16.960 13.238 1.00 43.42 47 TRP B C 1
ATOM 2287 O O . TRP B 1 50 ? 39.880 16.128 14.132 1.00 48.32 47 TRP B O 1
ATOM 2298 N N . GLN B 1 51 ? 39.800 16.751 11.965 1.00 47.27 48 GLN B N 1
ATOM 2299 C CA . GLN B 1 51 ? 39.054 15.580 11.526 1.00 55.26 48 GLN B CA 1
ATOM 2300 C C . GLN B 1 51 ? 39.918 14.340 11.302 1.00 51.61 48 GLN B C 1
ATOM 2301 O O . GLN B 1 51 ? 40.989 14.403 10.693 1.00 49.77 48 GLN B O 1
ATOM 2307 N N . GLY B 1 52 ? 39.434 13.210 11.803 1.00 46.93 49 GLY B N 1
ATOM 2308 C CA . GLY B 1 52 ? 39.969 11.909 11.440 1.00 44.67 49 GLY B CA 1
ATOM 2309 C C . GLY B 1 52 ? 41.424 11.700 11.782 1.00 52.47 49 GLY B C 1
ATOM 2310 O O . GLY B 1 52 ? 41.903 12.174 12.809 1.00 56.24 49 GLY B O 1
ATOM 2311 N N . ASP B 1 53 ? 42.135 10.987 10.917 1.00 45.53 50 ASP B N 1
ATOM 2312 C CA . ASP B 1 53 ? 43.490 10.560 11.235 1.00 50.65 50 ASP B CA 1
ATOM 2313 C C . ASP B 1 53 ? 44.534 11.545 10.707 1.00 39.73 50 ASP B C 1
ATOM 2314 O O . ASP B 1 53 ? 45.294 11.234 9.793 1.00 37.75 50 ASP B O 1
ATOM 2319 N N . PHE B 1 54 ? 44.554 12.730 11.301 1.00 34.34 51 PHE B N 1
ATOM 2320 C CA . PHE B 1 54 ? 45.315 13.855 10.786 1.00 33.29 51 PHE B CA 1
ATOM 2321 C C . PHE B 1 54 ? 46.811 13.693 11.022 1.00 34.59 51 PHE B C 1
ATOM 2322 O O . PHE B 1 54 ? 47.244 12.887 11.848 1.00 35.24 51 PHE B O 1
ATOM 2330 N N . ASN B 1 55 ? 47.599 14.452 10.274 1.00 32.51 52 ASN B N 1
ATOM 2331 C CA . ASN B 1 55 ? 49.022 14.579 10.564 1.00 27.85 52 ASN B CA 1
ATOM 2332 C C . ASN B 1 55 ? 49.289 15.919 11.230 1.00 31.63 52 ASN B C 1
ATOM 2333 O O . ASN B 1 55 ? 48.623 16.907 10.936 1.00 30.05 52 ASN B O 1
ATOM 2338 N N . CYS B 1 56 ? 50.256 15.953 12.136 1.00 27.89 53 CYS B N 1
ATOM 2339 C CA . CYS B 1 56 ? 50.518 17.169 12.878 1.00 24.62 53 CYS B CA 1
ATOM 2340 C C . CYS B 1 56 ? 51.977 17.191 13.303 1.00 28.19 53 CYS B C 1
ATOM 2341 O O . CYS B 1 56 ? 52.658 16.163 13.234 1.00 25.39 53 CYS B O 1
ATOM 2344 N N . PHE B 1 57 ? 52.440 18.359 13.749 1.00 27.07 54 PHE B N 1
ATOM 2345 C CA . PHE B 1 57 ? 53.769 18.505 14.325 1.00 25.28 54 PHE B CA 1
ATOM 2346 C C . PHE B 1 57 ? 53.713 19.707 15.242 1.00 29.90 54 PHE B C 1
ATOM 2347 O O . PHE B 1 57 ? 52.762 20.492 15.187 1.00 25.88 54 PHE B O 1
ATOM 2355 N N . ALA B 1 58 ? 54.731 19.858 16.078 1.00 21.71 55 ALA B N 1
ATOM 2356 C CA . ALA B 1 58 ? 54.725 20.926 17.059 1.00 20.73 55 ALA B CA 1
ATOM 2357 C C . ALA B 1 58 ? 55.995 21.764 16.979 1.00 21.85 55 ALA B C 1
ATOM 2358 O O . ALA B 1 58 ? 57.066 21.267 16.614 1.00 24.46 55 ALA B O 1
ATOM 2360 N N . ILE B 1 59 ? 55.860 23.040 17.316 1.00 22.54 56 ILE B N 1
ATOM 2361 C CA . ILE B 1 59 ? 56.989 23.946 17.417 1.00 23.96 56 ILE B CA 1
ATOM 2362 C C . ILE B 1 59 ? 56.850 24.628 18.757 1.00 29.34 56 ILE B C 1
ATOM 2363 O O . ILE B 1 59 ? 55.730 24.978 19.161 1.00 24.75 56 ILE B O 1
ATOM 2368 N N . GLY B 1 60 ? 57.965 24.815 19.459 1.00 23.31 57 GLY B N 1
ATOM 2369 C CA . GLY B 1 60 ? 57.917 25.447 20.763 1.00 19.92 57 GLY B CA 1
ATOM 2370 C C . GLY B 1 60 ? 59.184 26.228 21.046 1.00 27.46 57 GLY B C 1
ATOM 2371 O O . GLY B 1 60 ? 60.260 25.885 20.553 1.00 25.10 57 GLY B O 1
ATOM 2372 N N . GLY B 1 61 ? 59.047 27.286 21.839 1.00 24.23 58 GLY B N 1
ATOM 2373 C CA . GLY B 1 61 ? 60.171 28.098 22.264 1.00 24.29 58 GLY B CA 1
ATOM 2374 C C . GLY B 1 61 ? 59.638 29.258 23.079 1.00 33.34 58 GLY B C 1
ATOM 2375 O O . GLY B 1 61 ? 58.503 29.216 23.548 1.00 28.56 58 GLY B O 1
ATOM 2376 N N . VAL B 1 62 ? 60.449 30.296 23.249 1.00 28.91 59 VAL B N 1
ATOM 2377 C CA . VAL B 1 62 ? 60.033 31.451 24.034 1.00 31.05 59 VAL B CA 1
ATOM 2378 C C . VAL B 1 62 ? 59.686 32.599 23.096 1.00 29.92 59 VAL B C 1
ATOM 2379 O O . VAL B 1 62 ? 60.460 32.910 22.203 1.00 33.44 59 VAL B O 1
ATOM 2383 N N . PRO B 1 63 ? 58.526 33.243 23.303 1.00 31.97 60 PRO B N 1
ATOM 2384 C CA . PRO B 1 63 ? 58.121 34.295 22.360 1.00 38.86 60 PRO B CA 1
ATOM 2385 C C . PRO B 1 63 ? 59.140 35.425 22.259 1.00 43.37 60 PRO B C 1
ATOM 2386 O O . PRO B 1 63 ? 59.802 35.750 23.235 1.00 42.32 60 PRO B O 1
ATOM 2390 N N . SER B 1 64 ? 59.269 35.990 21.064 1.00 42.40 61 SER B N 1
ATOM 2391 C CA . SER B 1 64 ? 60.261 37.018 20.784 1.00 46.61 61 SER B CA 1
ATOM 2392 C C . SER B 1 64 ? 59.973 38.308 21.549 1.00 47.48 61 SER B C 1
ATOM 2393 O O . SER B 1 64 ? 60.881 38.938 22.088 1.00 47.61 61 SER B O 1
ATOM 2396 N N . ALA B 1 65 ? 58.705 38.700 21.580 1.00 45.83 62 ALA B N 1
ATOM 2397 C CA . ALA B 1 65 ? 58.294 39.919 22.262 1.00 51.08 62 ALA B CA 1
ATOM 2398 C C . ALA B 1 65 ? 57.185 39.632 23.259 1.00 51.98 62 ALA B C 1
ATOM 2399 O O . ALA B 1 65 ? 57.254 40.058 24.412 1.00 57.99 62 ALA B O 1
ATOM 2401 N N . SER B 1 66 ? 56.164 38.904 22.821 1.00 45.23 63 SER B N 1
ATOM 2402 C CA . SER B 1 66 ? 55.056 38.578 23.707 1.00 44.56 63 SER B CA 1
ATOM 2403 C C . SER B 1 66 ? 54.284 37.342 23.254 1.00 51.67 63 SER B C 1
ATOM 2404 O O . SER B 1 66 ? 54.444 36.871 22.124 1.00 51.29 63 SER B O 1
ATOM 2407 N N . LEU B 1 67 ? 53.437 36.831 24.145 1.00 54.18 64 LEU B N 1
ATOM 2408 C CA . LEU B 1 67 ? 52.614 35.662 23.854 1.00 59.51 64 LEU B CA 1
ATOM 2409 C C . LEU B 1 67 ? 51.562 35.970 22.795 1.00 62.31 64 LEU B C 1
ATOM 2410 O O . LEU B 1 67 ? 51.375 35.199 21.852 1.00 62.07 64 LEU B O 1
ATOM 2415 N N . ALA B 1 68 ? 50.880 37.099 22.947 1.00 57.64 65 ALA B N 1
ATOM 2416 C CA . ALA B 1 68 ? 49.873 37.503 21.977 1.00 59.81 65 ALA B CA 1
ATOM 2417 C C . ALA B 1 68 ? 50.496 37.743 20.603 1.00 54.23 65 ALA B C 1
ATOM 2418 O O . ALA B 1 68 ? 49.912 37.402 19.581 1.00 50.48 65 ALA B O 1
ATOM 2420 N N . SER B 1 69 ? 51.686 38.331 20.584 1.00 50.07 66 SER B N 1
ATOM 2421 C CA . SER B 1 69 ? 52.330 38.665 19.323 1.00 53.61 66 SER B CA 1
ATOM 2422 C C . SER B 1 69 ? 52.766 37.399 18.590 1.00 55.88 66 SER B C 1
ATOM 2423 O O . SER B 1 69 ? 52.543 37.248 17.387 1.00 48.90 66 SER B O 1
ATOM 2426 N N . THR B 1 70 ? 53.386 36.484 19.325 1.00 50.49 67 THR B N 1
ATOM 2427 C CA . THR B 1 70 ? 53.821 35.238 18.731 1.00 46.41 67 THR B CA 1
ATOM 2428 C C . THR B 1 70 ? 52.629 34.420 18.220 1.00 40.88 67 THR B C 1
ATOM 2429 O O . THR B 1 70 ? 52.689 33.847 17.134 1.00 40.53 67 THR B O 1
ATOM 2433 N N . SER B 1 71 ? 51.543 34.389 18.987 1.00 33.29 68 SER B N 1
ATOM 2434 C CA . SER B 1 71 ? 50.354 33.629 18.599 1.00 36.73 68 SER B CA 1
ATOM 2435 C C . SER B 1 71 ? 49.737 34.149 17.309 1.00 45.19 68 SER B C 1
ATOM 2436 O O . SER B 1 71 ? 49.247 33.370 16.484 1.00 40.21 68 SER B O 1
ATOM 2439 N N . LEU B 1 72 ? 49.733 35.468 17.153 1.00 46.36 69 LEU B N 1
ATOM 2440 C CA . LEU B 1 72 ? 49.190 36.082 15.950 1.00 48.51 69 LEU B CA 1
ATOM 2441 C C . LEU B 1 72 ? 50.071 35.732 14.761 1.00 42.22 69 LEU B C 1
ATOM 2442 O O . LEU B 1 72 ? 49.581 35.330 13.700 1.00 43.95 69 LEU B O 1
ATOM 2447 N N . ALA B 1 73 ? 51.376 35.886 14.952 1.00 31.25 70 ALA B N 1
ATOM 2448 C CA . ALA B 1 73 ? 52.353 35.531 13.938 1.00 37.12 70 ALA B CA 1
ATOM 2449 C C . ALA B 1 73 ? 52.187 34.079 13.483 1.00 39.43 70 ALA B C 1
ATOM 2450 O O . ALA B 1 73 ? 52.177 33.803 12.294 1.00 35.94 70 ALA B O 1
ATOM 2452 N N . ILE B 1 74 ? 52.054 33.152 14.429 1.00 36.98 71 ILE B N 1
ATOM 2453 C CA . ILE B 1 74 ? 51.929 31.735 14.085 1.00 27.22 71 ILE B CA 1
ATOM 2454 C C . ILE B 1 74 ? 50.613 31.422 13.364 1.00 31.31 71 ILE B C 1
ATOM 2455 O O . ILE B 1 74 ? 50.600 30.699 12.365 1.00 30.21 71 ILE B O 1
ATOM 2460 N N . ARG B 1 75 ? 49.499 31.949 13.859 1.00 28.35 72 ARG B N 1
ATOM 2461 C CA . ARG B 1 75 ? 48.242 31.723 13.151 1.00 30.48 72 ARG B CA 1
ATOM 2462 C C . ARG B 1 75 ? 48.270 32.282 11.729 1.00 35.30 72 ARG B C 1
ATOM 2463 O O . ARG B 1 75 ? 47.740 31.667 10.807 1.00 37.40 72 ARG B O 1
ATOM 2471 N N . LYS B 1 76 ? 48.902 33.436 11.546 1.00 35.45 73 LYS B N 1
ATOM 2472 C CA . LYS B 1 76 ? 49.000 34.030 10.218 1.00 39.56 73 LYS B CA 1
ATOM 2473 C C . LYS B 1 76 ? 49.871 33.171 9.290 1.00 40.18 73 LYS B C 1
ATOM 2474 O O . LYS B 1 76 ? 49.552 32.969 8.115 1.00 41.54 73 LYS B O 1
ATOM 2480 N N . ALA B 1 77 ? 50.978 32.667 9.822 1.00 33.36 74 ALA B N 1
ATOM 2481 C CA . ALA B 1 77 ? 51.893 31.877 9.017 1.00 31.56 74 ALA B CA 1
ATOM 2482 C C . ALA B 1 77 ? 51.213 30.589 8.564 1.00 34.69 74 ALA B C 1
ATOM 2483 O O . ALA B 1 77 ? 51.327 30.193 7.406 1.00 32.35 74 ALA B O 1
ATOM 2485 N N . VAL B 1 78 ? 50.500 29.940 9.482 1.00 35.61 75 VAL B N 1
ATOM 2486 C CA . VAL B 1 78 ? 49.768 28.720 9.159 1.00 30.63 75 VAL B CA 1
ATOM 2487 C C . VAL B 1 78 ? 48.714 29.018 8.086 1.00 30.33 75 VAL B C 1
ATOM 2488 O O . VAL B 1 78 ? 48.579 28.275 7.113 1.00 31.52 75 VAL B O 1
ATOM 2492 N N . ARG B 1 79 ? 47.982 30.114 8.269 1.00 34.13 76 ARG B N 1
ATOM 2493 C CA . ARG B 1 79 ? 46.996 30.563 7.291 1.00 40.99 76 ARG B CA 1
ATOM 2494 C C . ARG B 1 79 ? 47.645 30.786 5.918 1.00 40.75 76 ARG B C 1
ATOM 2495 O O . ARG B 1 79 ? 47.172 30.267 4.900 1.00 37.08 76 ARG B O 1
ATOM 2503 N N . ASP B 1 80 ? 48.741 31.543 5.898 1.00 37.82 77 ASP B N 1
ATOM 2504 C CA . ASP B 1 80 ? 49.438 31.857 4.645 1.00 38.04 77 ASP B CA 1
ATOM 2505 C C . ASP B 1 80 ? 49.945 30.609 3.915 1.00 36.45 77 ASP B C 1
ATOM 2506 O O . ASP B 1 80 ? 50.178 30.649 2.708 1.00 36.35 77 ASP B O 1
ATOM 2511 N N . LEU B 1 81 ? 50.133 29.513 4.646 1.00 34.34 78 LEU B N 1
ATOM 2512 C CA . LEU B 1 81 ? 50.645 28.285 4.047 1.00 32.77 78 LEU B CA 1
ATOM 2513 C C . LEU B 1 81 ? 49.522 27.306 3.715 1.00 33.28 78 LEU B C 1
ATOM 2514 O O . LEU B 1 81 ? 49.778 26.148 3.387 1.00 37.02 78 LEU B O 1
ATOM 2519 N N . GLY B 1 82 ? 48.282 27.774 3.810 1.00 39.35 79 GLY B N 1
ATOM 2520 C CA . GLY B 1 82 ? 47.125 26.978 3.431 1.00 43.20 79 GLY B CA 1
ATOM 2521 C C . GLY B 1 82 ? 46.533 26.080 4.512 1.00 42.43 79 GLY B C 1
ATOM 2522 O O . GLY B 1 82 ? 45.751 25.181 4.209 1.00 42.66 79 GLY B O 1
ATOM 2523 N N . GLY B 1 83 ? 46.897 26.312 5.769 1.00 35.55 80 GLY B N 1
ATOM 2524 C CA . GLY B 1 83 ? 46.375 25.499 6.855 1.00 37.48 80 GLY B CA 1
ATOM 2525 C C . GLY B 1 83 ? 45.260 26.221 7.579 1.00 38.65 80 GLY B C 1
ATOM 2526 O O . GLY B 1 83 ? 45.084 27.421 7.408 1.00 43.41 80 GLY B O 1
ATOM 2527 N N . GLU B 1 84 ? 44.506 25.503 8.397 1.00 42.00 81 GLU B N 1
ATOM 2528 C CA . GLU B 1 84 ? 43.427 26.142 9.144 1.00 46.23 81 GLU B CA 1
ATOM 2529 C C . GLU B 1 84 ? 43.314 25.689 10.596 1.00 45.39 81 GLU B C 1
ATOM 2530 O O . GLU B 1 84 ? 42.398 26.096 11.304 1.00 51.29 81 GLU B O 1
ATOM 2536 N N . HIS B 1 85 ? 44.237 24.844 11.036 1.00 32.12 82 HIS B N 1
ATOM 2537 C CA . HIS B 1 85 ? 44.226 24.397 12.424 1.00 34.51 82 HIS B CA 1
ATOM 2538 C C . HIS B 1 85 ? 45.604 24.521 13.037 1.00 35.60 82 HIS B C 1
ATOM 2539 O O . HIS B 1 85 ? 46.578 23.986 12.502 1.00 29.08 82 HIS B O 1
ATOM 2546 N N . VAL B 1 86 ? 45.681 25.252 14.144 1.00 30.88 83 VAL B N 1
ATOM 2547 C CA . VAL B 1 86 ? 46.856 25.228 14.991 1.00 31.95 83 VAL B CA 1
ATOM 2548 C C . VAL B 1 86 ? 46.429 25.455 16.448 1.00 37.62 83 VAL B C 1
ATOM 2549 O O . VAL B 1 86 ? 45.805 26.466 16.780 1.00 40.67 83 VAL B O 1
ATOM 2553 N N . VAL B 1 87 ? 46.721 24.475 17.299 1.00 31.97 84 VAL B N 1
ATOM 2554 C CA . VAL B 1 87 ? 46.445 24.578 18.731 1.00 26.32 84 VAL B CA 1
ATOM 2555 C C . VAL B 1 87 ? 47.643 25.187 19.425 1.00 31.66 84 VAL B C 1
ATOM 2556 O O . VAL B 1 87 ? 48.758 24.652 19.345 1.00 27.57 84 VAL B O 1
ATOM 2560 N N . ILE B 1 88 ? 47.414 26.308 20.101 1.00 29.45 85 ILE B N 1
ATOM 2561 C CA . ILE B 1 88 ? 48.493 27.054 20.738 1.00 27.86 85 ILE B CA 1
ATOM 2562 C C . ILE B 1 88 ? 48.256 27.135 22.230 1.00 34.68 85 ILE B C 1
ATOM 2563 O O . ILE B 1 88 ? 47.128 27.345 22.670 1.00 29.14 85 ILE B O 1
ATOM 2568 N N . GLY B 1 89 ? 49.315 26.956 23.011 1.00 32.34 86 GLY B N 1
ATOM 2569 C CA . GLY B 1 89 ? 49.204 27.035 24.460 1.00 33.73 86 GLY B CA 1
ATOM 2570 C C . GLY B 1 89 ? 50.527 27.409 25.097 1.00 34.11 86 GLY B C 1
ATOM 2571 O O . GLY B 1 89 ? 51.572 27.366 24.455 1.00 33.72 86 GLY B O 1
ATOM 2572 N N . THR B 1 90 ? 50.495 27.780 26.366 1.00 31.93 87 THR B N 1
ATOM 2573 C CA . THR B 1 90 ? 51.718 28.177 27.040 1.00 39.01 87 THR B CA 1
ATOM 2574 C C . THR B 1 90 ? 52.067 27.194 28.132 1.00 38.47 87 THR B C 1
ATOM 2575 O O . THR B 1 90 ? 51.195 26.530 28.701 1.00 37.14 87 THR B O 1
ATOM 2579 N N . TYR B 1 91 ? 53.357 27.088 28.410 1.00 35.09 88 TYR B N 1
ATOM 2580 C CA . TYR B 1 91 ? 53.817 26.200 29.455 1.00 32.43 88 TYR B CA 1
ATOM 2581 C C . TYR B 1 91 ? 55.047 26.812 30.092 1.00 37.19 88 TYR B C 1
ATOM 2582 O O . TYR B 1 91 ? 56.125 26.821 29.503 1.00 34.20 88 TYR B O 1
ATOM 2591 N N . GLY B 1 92 ? 54.879 27.348 31.296 1.00 39.32 89 GLY B N 1
ATOM 2592 C CA . GLY B 1 92 ? 55.933 28.136 31.900 1.00 33.17 89 GLY B CA 1
ATOM 2593 C C . GLY B 1 92 ? 56.184 29.350 31.024 1.00 34.44 89 GLY B C 1
ATOM 2594 O O . GLY B 1 92 ? 55.249 30.049 30.642 1.00 38.40 89 GLY B O 1
ATOM 2595 N N . THR B 1 93 ? 57.445 29.591 30.693 1.00 31.98 90 THR B N 1
ATOM 2596 C CA . THR B 1 93 ? 57.805 30.678 29.794 1.00 33.87 90 THR B CA 1
ATOM 2597 C C . THR B 1 93 ? 57.648 30.299 28.313 1.00 32.71 90 THR B C 1
ATOM 2598 O O . THR B 1 93 ? 57.797 31.154 27.432 1.00 32.27 90 THR B O 1
ATOM 2602 N N . PHE B 1 94 ? 57.367 29.026 28.035 1.00 27.24 91 PHE B N 1
ATOM 2603 C CA . PHE B 1 94 ? 57.321 28.541 26.649 1.00 25.76 91 PHE B CA 1
ATOM 2604 C C . PHE B 1 94 ? 55.944 28.697 26.000 1.00 29.69 91 PHE B C 1
ATOM 2605 O O . PHE B 1 94 ? 54.921 28.544 26.659 1.00 31.11 91 PHE B O 1
ATOM 2613 N N . LEU B 1 95 ? 55.937 28.993 24.703 1.00 29.80 92 LEU B N 1
ATOM 2614 C CA . LEU B 1 95 ? 54.732 28.884 23.886 1.00 28.62 92 LEU B CA 1
ATOM 2615 C C . LEU B 1 95 ? 54.896 27.658 22.997 1.00 29.55 92 LEU B C 1
ATOM 2616 O O . LEU B 1 95 ? 55.920 27.509 22.331 1.00 29.36 92 LEU B O 1
ATOM 2621 N N . LEU B 1 96 ? 53.905 26.770 23.008 1.00 23.96 93 LEU B N 1
ATOM 2622 C CA . LEU B 1 96 ? 53.926 25.583 22.154 1.00 24.83 93 LEU B CA 1
ATOM 2623 C C . LEU B 1 96 ? 52.779 25.671 21.165 1.00 26.70 93 LEU B C 1
ATOM 2624 O O . LEU B 1 96 ? 51.674 26.067 21.527 1.00 25.64 93 LEU B O 1
ATOM 2629 N N . ALA B 1 97 ? 53.053 25.302 19.919 1.00 20.78 94 ALA B N 1
ATOM 2630 C CA . ALA B 1 97 ? 52.055 25.327 18.867 1.00 25.76 94 ALA B CA 1
ATOM 2631 C C . ALA B 1 97 ? 52.035 23.983 18.165 1.00 27.72 94 ALA B C 1
ATOM 2632 O O . ALA B 1 97 ? 53.072 23.498 17.696 1.00 25.91 94 ALA B O 1
ATOM 2634 N N . LEU B 1 98 ? 50.845 23.399 18.088 1.00 23.67 95 LEU B N 1
ATOM 2635 C CA . LEU B 1 98 ? 50.624 22.152 17.390 1.00 26.19 95 LEU B CA 1
ATOM 2636 C C . LEU B 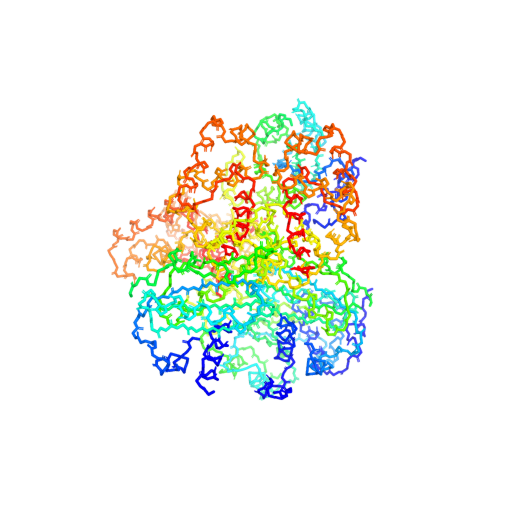1 98 ? 49.903 22.471 16.087 1.00 29.82 95 LEU B C 1
ATOM 2637 O O . LEU B 1 98 ? 48.747 22.893 16.103 1.00 26.84 95 LEU B O 1
ATOM 2642 N N . ALA B 1 99 ? 50.580 22.273 14.960 1.00 22.64 96 ALA B N 1
ATOM 2643 C CA . ALA B 1 99 ? 49.983 22.583 13.661 1.00 25.70 96 ALA B CA 1
ATOM 2644 C C . ALA B 1 99 ? 49.451 21.336 12.971 1.00 30.25 96 ALA B C 1
ATOM 2645 O O . ALA B 1 99 ? 50.065 20.264 13.012 1.00 30.27 96 ALA B O 1
ATOM 2647 N N . CYS B 1 100 ? 48.306 21.477 12.325 1.00 24.27 97 CYS B N 1
ATOM 2648 C CA . CYS B 1 100 ? 47.797 20.388 11.516 1.00 24.92 97 CYS B CA 1
ATOM 2649 C C . CYS B 1 100 ? 48.555 20.393 10.192 1.00 28.30 97 CYS B C 1
ATOM 2650 O O . CYS B 1 100 ? 48.676 21.430 9.535 1.00 29.59 97 CYS B O 1
ATOM 2653 N N . GLN B 1 101 ? 49.097 19.250 9.807 1.00 29.70 98 GLN B N 1
ATOM 2654 C CA . GLN B 1 101 ? 49.863 19.220 8.575 1.00 32.60 98 GLN B CA 1
ATOM 2655 C C . GLN B 1 101 ? 48.935 18.999 7.396 1.00 37.24 98 GLN B C 1
ATOM 2656 O O . GLN B 1 101 ? 48.428 17.901 7.186 1.00 46.53 98 GLN B O 1
ATOM 2670 N N . GLY B 1 103 ? 47.842 21.171 3.326 1.00 39.44 100 GLY B N 1
ATOM 2671 C CA . GLY B 1 103 ? 48.209 22.207 2.377 1.00 37.27 100 GLY B CA 1
ATOM 2672 C C . GLY B 1 103 ? 49.720 22.316 2.336 1.00 35.97 100 GLY B C 1
ATOM 2673 O O . GLY B 1 103 ? 50.410 21.302 2.207 1.00 31.85 100 GLY B O 1
ATOM 2674 N N . ALA B 1 104 ? 50.245 23.531 2.487 1.00 38.08 101 ALA B N 1
ATOM 2675 C CA . ALA B 1 104 ? 51.698 23.722 2.492 1.00 34.60 101 ALA B CA 1
ATOM 2676 C C . ALA B 1 104 ? 52.289 23.790 3.894 1.00 36.24 101 ALA B C 1
ATOM 2677 O O . ALA B 1 104 ? 53.468 24.117 4.052 1.00 38.19 101 ALA B O 1
ATOM 2679 N N . VAL B 1 105 ? 51.483 23.496 4.912 1.00 30.49 102 VAL B N 1
ATOM 2680 C CA . VAL B 1 105 ? 51.983 23.501 6.284 1.00 25.79 102 VAL B CA 1
ATOM 2681 C C . VAL B 1 105 ? 52.788 22.236 6.545 1.00 29.17 102 VAL B C 1
ATOM 2682 O O . VAL B 1 105 ? 52.230 21.197 6.893 1.00 43.27 102 VAL B O 1
ATOM 2686 N N . THR B 1 106 ? 54.095 22.317 6.334 1.00 28.13 103 THR B N 1
ATOM 2687 C CA . THR B 1 106 ? 55.005 21.222 6.637 1.00 26.50 103 THR B CA 1
ATOM 2688 C C . THR B 1 106 ? 56.040 21.717 7.653 1.00 30.62 103 THR B C 1
ATOM 2689 O O . THR B 1 106 ? 56.198 22.924 7.834 1.00 28.84 103 THR B O 1
ATOM 2693 N N . PRO B 1 107 ? 56.733 20.789 8.333 1.00 31.85 104 PRO B N 1
ATOM 2694 C CA . PRO B 1 107 ? 57.527 21.173 9.505 1.00 32.21 104 PRO B CA 1
ATOM 2695 C C . PRO B 1 107 ? 58.618 22.216 9.244 1.00 30.02 104 PRO B C 1
ATOM 2696 O O . PRO B 1 107 ? 58.600 23.252 9.901 1.00 29.50 104 PRO B O 1
ATOM 2700 N N . GLU B 1 108 ? 59.547 21.960 8.327 1.00 27.56 105 GLU B N 1
ATOM 2701 C CA . GLU B 1 108 ? 60.663 22.893 8.136 1.00 29.92 105 GLU B CA 1
ATOM 2702 C C . GLU B 1 108 ? 60.192 24.252 7.612 1.00 27.95 105 GLU B C 1
ATOM 2703 O O . GLU B 1 108 ? 60.607 25.292 8.117 1.00 27.12 105 GLU B O 1
ATOM 2709 N N . VAL B 1 109 ? 59.323 24.242 6.607 1.00 28.66 106 VAL B N 1
ATOM 2710 C CA . VAL B 1 109 ? 58.776 25.484 6.068 1.00 31.13 106 VAL B CA 1
ATOM 2711 C C . VAL B 1 109 ? 57.995 26.277 7.130 1.00 30.18 106 VAL B C 1
ATOM 2712 O O . VAL B 1 109 ? 58.114 27.498 7.226 1.00 28.53 106 VAL B O 1
ATOM 2716 N N . THR B 1 110 ? 57.209 25.588 7.944 1.00 30.26 107 THR B N 1
ATOM 2717 C CA . THR B 1 110 ? 56.450 26.292 8.969 1.00 29.92 107 THR B CA 1
ATOM 2718 C C . THR B 1 110 ? 57.395 26.857 10.025 1.00 27.18 107 THR B C 1
ATOM 2719 O O . THR B 1 110 ? 57.239 27.986 10.472 1.00 34.25 107 THR B O 1
ATOM 2723 N N . CYS B 1 111 ? 58.387 26.068 10.409 1.00 26.94 108 CYS B N 1
ATOM 2724 C CA . CYS B 1 111 ? 59.344 26.513 11.405 1.00 27.38 108 CYS B CA 1
ATOM 2725 C C . CYS B 1 111 ? 60.086 27.760 10.916 1.00 35.22 108 CYS B C 1
ATOM 2726 O O . CYS B 1 111 ? 60.264 28.715 11.667 1.00 28.62 108 CYS B O 1
ATOM 2729 N N . THR B 1 112 ? 60.490 27.765 9.647 1.00 34.66 109 THR B N 1
ATOM 2730 C CA . THR B 1 112 ? 61.168 28.923 9.088 1.00 28.09 109 THR B CA 1
ATOM 2731 C C . THR B 1 112 ? 60.280 30.155 9.108 1.00 33.29 109 THR B C 1
ATOM 2732 O O . THR B 1 112 ? 60.742 31.250 9.421 1.00 34.21 109 THR B O 1
ATOM 2736 N N . ALA B 1 113 ? 59.008 29.967 8.771 1.00 27.26 110 ALA B N 1
ATOM 2737 C CA . ALA B 1 113 ? 58.056 31.069 8.696 1.00 31.59 110 ALA B CA 1
ATOM 2738 C C . ALA B 1 113 ? 57.793 31.721 10.055 1.00 38.35 110 ALA B C 1
ATOM 2739 O O . ALA B 1 113 ? 57.549 32.927 10.120 1.00 38.29 110 ALA B O 1
ATOM 2741 N N . VAL B 1 114 ? 57.837 30.940 11.139 1.00 31.06 111 VAL B N 1
ATOM 2742 C CA . VAL B 1 114 ? 57.504 31.497 12.460 1.00 28.25 111 VAL B CA 1
ATOM 2743 C C . VAL B 1 114 ? 58.712 31.824 13.335 1.00 29.63 111 VAL B C 1
ATOM 2744 O O . VAL B 1 114 ? 58.575 32.413 14.411 1.00 35.21 111 VAL B O 1
ATOM 2756 N N . PRO B 1 116 ? 60.948 34.104 13.487 1.00 42.97 113 PRO B N 1
ATOM 2757 C CA . PRO B 1 116 ? 61.138 35.473 13.979 1.00 48.95 113 PRO B CA 1
ATOM 2758 C C . PRO B 1 116 ? 60.277 35.788 15.203 1.00 49.84 113 PRO B C 1
ATOM 2759 O O . PRO B 1 116 ? 60.633 36.670 15.980 1.00 50.49 113 PRO B O 1
ATOM 2763 N N . ALA B 1 117 ? 59.168 35.078 15.376 1.00 45.73 114 ALA B N 1
ATOM 2764 C CA . ALA B 1 117 ? 58.307 35.310 16.531 1.00 44.18 114 ALA B CA 1
ATOM 2765 C C . ALA B 1 117 ? 58.820 34.644 17.811 1.00 41.35 114 ALA B C 1
ATOM 2766 O O . ALA B 1 117 ? 58.160 34.714 18.855 1.00 42.42 114 ALA B O 1
ATOM 2768 N N . PHE B 1 118 ? 59.977 33.990 17.734 1.00 36.13 115 PHE B N 1
ATOM 2769 C CA . PHE B 1 118 ? 60.549 33.320 18.908 1.00 40.75 115 PHE B CA 1
ATOM 2770 C C . PHE B 1 118 ? 61.898 33.937 19.244 1.00 43.12 115 PHE B C 1
ATOM 2771 O O . PHE B 1 118 ? 62.693 34.235 18.353 1.00 41.31 115 PHE B O 1
ATOM 2779 N N . SER B 1 119 ? 62.158 34.118 20.532 1.00 39.13 116 SER B N 1
ATOM 2780 C CA . SER B 1 119 ? 63.406 34.723 20.970 1.00 39.70 116 SER B CA 1
ATOM 2781 C C . SER B 1 119 ? 64.624 33.979 20.444 1.00 42.37 116 SER B C 1
ATOM 2782 O O . SER B 1 119 ? 64.702 32.751 20.521 1.00 36.63 116 SER B O 1
ATOM 2785 N N . GLU B 1 120 ? 65.574 34.742 19.912 1.00 44.68 117 GLU B N 1
ATOM 2786 C CA . GLU B 1 120 ? 66.839 34.206 19.433 1.00 51.12 117 GLU B CA 1
ATOM 2787 C C . GLU B 1 120 ? 67.726 33.781 20.597 1.00 44.86 117 GLU B C 1
ATOM 2788 O O . GLU B 1 120 ? 68.707 33.061 20.407 1.00 47.23 117 GLU B O 1
ATOM 2794 N N . ASP B 1 121 ? 67.387 34.234 21.800 1.00 40.64 118 ASP B N 1
ATOM 2795 C CA . ASP B 1 121 ? 68.233 34.006 22.977 1.00 45.62 118 ASP B CA 1
ATOM 2796 C C . ASP B 1 121 ? 67.785 32.781 23.759 1.00 45.44 118 ASP B C 1
ATOM 2797 O O . ASP B 1 121 ? 68.352 32.461 24.803 1.00 41.37 118 ASP B O 1
ATOM 2802 N N . GLU B 1 122 ? 66.753 32.111 23.255 1.00 43.22 119 GLU B N 1
ATOM 2803 C CA . GLU B 1 122 ? 66.196 30.937 23.911 1.00 34.22 119 GLU B CA 1
ATOM 2804 C C . GLU B 1 122 ? 66.070 29.780 22.915 1.00 33.69 119 GLU B C 1
ATOM 2805 O O . GLU B 1 122 ? 65.968 29.991 21.712 1.00 33.87 119 GLU B O 1
ATOM 2811 N N . PRO B 1 123 ? 66.084 28.546 23.421 1.00 31.57 120 PRO B N 1
ATOM 2812 C CA . PRO B 1 123 ? 65.940 27.366 22.569 1.00 36.87 120 PRO B CA 1
ATOM 2813 C C . PRO B 1 123 ? 64.612 27.338 21.822 1.00 27.00 120 PRO B C 1
ATOM 2814 O O . PRO B 1 123 ? 63.612 27.909 22.261 1.00 28.22 120 PRO B O 1
ATOM 2818 N N . LEU B 1 124 ? 64.633 26.675 20.675 1.00 31.84 121 LEU B N 1
ATOM 2819 C CA . LEU B 1 124 ? 63.483 26.501 19.819 1.00 27.25 121 LEU B CA 1
ATOM 2820 C C . LEU B 1 124 ? 63.516 25.031 19.413 1.00 32.06 121 LEU B C 1
ATOM 2821 O O . LEU B 1 124 ? 64.584 24.509 19.080 1.00 27.50 121 LEU B O 1
ATOM 2826 N N . TYR B 1 125 ? 62.369 24.355 19.455 1.00 25.97 122 TYR B N 1
ATOM 2827 C CA . TYR B 1 125 ? 62.311 22.937 19.085 1.00 24.91 122 TYR B CA 1
ATOM 2828 C C . TYR B 1 125 ? 61.226 22.640 18.048 1.00 25.81 122 TYR B C 1
ATOM 2829 O O . TYR B 1 125 ? 60.099 23.121 18.167 1.00 26.34 122 TYR B O 1
ATOM 2838 N N . LEU B 1 126 ? 61.578 21.841 17.041 1.00 19.74 123 LEU B N 1
ATOM 2839 C CA . LEU B 1 126 ? 60.651 21.421 15.988 1.00 20.26 123 LEU B CA 1
ATOM 2840 C C . LEU B 1 126 ? 60.454 19.911 16.061 1.00 24.93 123 LEU B C 1
ATOM 2841 O O . LEU B 1 126 ? 61.420 19.171 15.969 1.00 26.37 123 LEU B O 1
ATOM 2846 N N . SER B 1 127 ? 59.218 19.444 16.231 1.00 26.57 124 SER B N 1
ATOM 2847 C CA . SER B 1 127 ? 58.980 18.004 16.400 1.00 25.07 124 SER B CA 1
ATOM 2848 C C . SER B 1 127 ? 58.861 17.282 15.067 1.00 25.59 124 SER B C 1
ATOM 2849 O O . SER B 1 127 ? 58.602 17.908 14.051 1.00 20.65 124 SER B O 1
ATOM 2852 N N . PRO B 1 128 ? 59.031 15.948 15.072 1.00 27.41 125 PRO B N 1
ATOM 2853 C CA . PRO B 1 128 ? 58.705 15.157 13.883 1.00 28.95 125 PRO B CA 1
ATOM 2854 C C . PRO B 1 128 ? 57.200 15.199 13.603 1.00 33.28 125 PRO B C 1
ATOM 2855 O O . PRO B 1 128 ? 56.410 15.635 14.453 1.00 25.29 125 PRO B O 1
ATOM 2859 N N . VAL B 1 129 ? 56.805 14.750 12.419 1.00 29.74 126 VAL B N 1
ATOM 2860 C CA . VAL B 1 129 ? 55.382 14.617 12.095 1.00 27.61 126 VAL B CA 1
ATOM 2861 C C . VAL B 1 129 ? 54.819 13.433 12.876 1.00 31.26 126 VAL B C 1
ATOM 2862 O O . VAL B 1 129 ? 55.484 12.406 13.025 1.00 31.56 126 VAL B O 1
ATOM 2866 N N . ARG B 1 130 ? 53.607 13.588 13.405 1.00 30.58 127 ARG B N 1
ATOM 2867 C CA . ARG B 1 130 ? 52.948 12.513 14.142 1.00 29.28 127 ARG B CA 1
ATOM 2868 C C . ARG B 1 130 ? 51.491 12.447 13.673 1.00 29.28 127 ARG B C 1
ATOM 2869 O O . ARG B 1 130 ? 50.998 13.389 13.046 1.00 28.61 127 ARG B O 1
ATOM 2877 N N . SER B 1 131 ? 50.805 11.343 13.959 1.00 29.34 128 SER B N 1
ATOM 2878 C CA . SER B 1 131 ? 49.444 11.171 13.455 1.00 38.01 128 SER B CA 1
ATOM 2879 C C . SER B 1 131 ? 48.399 11.011 14.549 1.00 29.50 128 SER B C 1
ATOM 2880 O O . SER B 1 131 ? 48.627 10.342 15.570 1.00 28.56 128 SER B O 1
ATOM 2883 N N . GLY B 1 132 ? 47.247 11.626 14.316 1.00 29.86 129 GLY B N 1
ATOM 2884 C CA . GLY B 1 132 ? 46.110 11.505 15.206 1.00 24.47 129 GLY B CA 1
ATOM 2885 C C . GLY B 1 132 ? 46.326 12.151 16.563 1.00 32.73 129 GLY B C 1
ATOM 2886 O O . GLY B 1 132 ? 47.360 12.763 16.838 1.00 31.19 129 GLY B O 1
ATOM 2887 N N . VAL B 1 133 ? 45.325 12.010 17.417 1.00 28.57 130 VAL B N 1
ATOM 2888 C CA . VAL B 1 133 ? 45.351 12.602 18.746 1.00 33.30 130 VAL B CA 1
ATOM 2889 C C . VAL B 1 133 ? 46.529 12.100 19.587 1.00 29.03 130 VAL B C 1
ATOM 2890 O O . VAL B 1 133 ? 47.181 12.882 20.266 1.00 29.70 130 VAL B O 1
ATOM 2894 N N . ALA B 1 134 ? 46.819 10.806 19.525 1.00 29.24 131 ALA B N 1
ATOM 2895 C CA . ALA B 1 134 ? 47.973 10.263 20.246 1.00 31.34 131 ALA B CA 1
ATOM 2896 C C . ALA B 1 134 ? 49.285 10.896 19.756 1.00 31.19 131 ALA B C 1
ATOM 2897 O O . ALA B 1 134 ? 50.178 11.175 20.550 1.00 28.68 131 ALA B O 1
ATOM 2899 N N . GLY B 1 135 ? 49.397 11.119 18.449 1.00 27.64 132 GLY B N 1
ATOM 2900 C CA . GLY B 1 135 ? 50.574 11.767 17.891 1.00 27.86 132 GLY B CA 1
ATOM 2901 C C . GLY B 1 135 ? 50.670 13.215 18.334 1.00 28.61 132 GLY B C 1
ATOM 2902 O O . GLY B 1 135 ? 51.741 13.701 18.683 1.00 31.36 132 GLY B O 1
ATOM 2903 N N . ALA B 1 136 ? 49.535 13.905 18.319 1.00 27.59 133 ALA B N 1
ATOM 2904 C CA . ALA B 1 136 ? 49.456 15.267 18.823 1.00 24.80 133 ALA B CA 1
ATOM 2905 C C . ALA B 1 136 ? 49.991 15.340 20.252 1.00 26.01 133 ALA B C 1
ATOM 2906 O O . ALA B 1 136 ? 50.804 16.210 20.579 1.00 24.35 133 ALA B O 1
ATOM 2908 N N . SER B 1 137 ? 49.547 14.422 21.106 1.00 23.03 134 SER B N 1
ATOM 2909 C CA . SER B 1 137 ? 50.017 14.412 22.497 1.00 20.25 134 SER B CA 1
ATOM 2910 C C . SER B 1 137 ? 51.526 14.145 22.543 1.00 23.87 134 SER B C 1
ATOM 2911 O O . SER B 1 137 ? 52.261 14.789 23.288 1.00 22.69 134 SER B O 1
ATOM 2914 N N . HIS B 1 138 ? 51.971 13.190 21.736 1.00 18.13 135 HIS B N 1
ATOM 2915 C CA . HIS B 1 138 ? 53.390 12.889 21.593 1.00 23.97 135 HIS B CA 1
ATOM 2916 C C . HIS B 1 138 ? 54.201 14.117 21.144 1.00 22.66 135 HIS B C 1
ATOM 2917 O O . HIS B 1 138 ? 55.238 14.436 21.729 1.00 27.09 135 HIS B O 1
ATOM 2924 N N . ALA B 1 139 ? 53.737 14.793 20.097 1.00 23.46 136 ALA B N 1
ATOM 2925 C CA . ALA B 1 139 ? 54.429 15.967 19.565 1.00 23.04 136 ALA B CA 1
ATOM 2926 C C . ALA B 1 139 ? 54.555 17.066 20.615 1.00 26.13 136 ALA B C 1
ATOM 2927 O O . ALA B 1 139 ? 55.620 17.656 20.800 1.00 24.33 136 ALA B O 1
ATOM 2929 N N . LEU B 1 140 ? 53.463 17.357 21.304 1.00 21.46 137 LEU B N 1
ATOM 2930 C CA . LEU B 1 140 ? 53.507 18.385 22.335 1.00 25.12 137 LEU B CA 1
ATOM 2931 C C . LEU B 1 140 ? 54.417 18.007 23.516 1.00 24.80 137 LEU B C 1
ATOM 2932 O O . LEU B 1 140 ? 55.141 18.845 24.044 1.00 22.68 137 LEU B O 1
ATOM 2937 N N . ARG B 1 141 ? 54.379 16.752 23.934 1.00 20.33 138 ARG B N 1
ATOM 2938 C CA . ARG B 1 141 ? 55.191 16.344 25.064 1.00 18.57 138 ARG B CA 1
ATOM 2939 C C . ARG B 1 141 ? 56.690 16.278 24.721 1.00 22.27 138 ARG B C 1
ATOM 2940 O O . ARG B 1 141 ? 57.519 16.761 25.484 1.00 23.41 138 ARG B O 1
ATOM 2948 N N . GLU B 1 142 ? 57.048 15.715 23.573 1.00 21.12 139 GLU B N 1
ATOM 2949 C CA . GLU B 1 142 ? 58.467 15.687 23.220 1.00 24.47 139 GLU B CA 1
ATOM 2950 C C . GLU B 1 142 ? 58.989 17.109 23.073 1.00 23.85 139 GLU B C 1
ATOM 2951 O O . GLU B 1 142 ? 60.163 17.385 23.362 1.00 25.71 139 GLU B O 1
ATOM 2957 N N . THR B 1 143 ? 58.114 18.015 22.641 1.00 21.12 140 THR B N 1
ATOM 2958 C CA . THR B 1 143 ? 58.484 19.423 22.515 1.00 22.68 140 THR B CA 1
ATOM 2959 C C . THR B 1 143 ? 58.695 20.036 23.903 1.00 25.27 140 THR B C 1
ATOM 2960 O O . THR B 1 143 ? 59.723 20.662 24.169 1.00 26.60 140 THR B O 1
ATOM 2972 N N . PHE B 1 145 ? 59.377 18.469 26.813 1.00 20.02 142 PHE B N 1
ATOM 2973 C CA . PHE B 1 145 ? 60.568 17.899 27.443 1.00 25.29 142 PHE B CA 1
ATOM 2974 C C . PHE B 1 145 ? 61.887 18.362 26.800 1.00 25.34 142 PHE B C 1
ATOM 2975 O O . PHE B 1 145 ? 62.880 18.557 27.503 1.00 24.08 142 PHE B O 1
ATOM 2983 N N . SER B 1 146 ? 61.899 18.518 25.477 1.00 21.64 143 SER B N 1
ATOM 2984 C CA . SER B 1 146 ? 63.094 18.999 24.775 1.00 20.74 143 SER B CA 1
ATOM 2985 C C . SER B 1 146 ? 63.452 20.407 25.224 1.00 24.75 143 SER B C 1
ATOM 2986 O O . SER B 1 146 ? 64.617 20.711 25.454 1.00 25.46 143 SER B O 1
ATOM 2989 N N . LEU B 1 147 ? 62.444 21.258 25.369 1.00 23.68 144 LEU B N 1
ATOM 2990 C CA . LEU B 1 147 ? 62.691 22.637 25.763 1.00 20.83 144 LEU B CA 1
ATOM 2991 C C . LEU B 1 147 ? 63.192 22.685 27.201 1.00 25.47 144 LEU B C 1
ATOM 2992 O O . LEU B 1 147 ? 64.077 23.463 27.509 1.00 26.51 144 LEU B O 1
ATOM 2997 N N . GLN B 1 148 ? 62.631 21.852 28.077 1.00 22.73 145 GLN B N 1
ATOM 2998 C CA . GLN B 1 148 ? 63.107 21.766 29.461 1.00 27.69 145 GLN B CA 1
ATOM 2999 C C . GLN B 1 148 ? 64.527 21.176 29.553 1.00 26.45 145 GLN B C 1
ATOM 3000 O O . GLN B 1 148 ? 65.274 21.476 30.473 1.00 25.49 145 GLN B O 1
ATOM 3006 N N . ALA B 1 149 ? 64.881 20.331 28.595 1.00 25.39 146 ALA B N 1
ATOM 3007 C CA . ALA B 1 149 ? 66.178 19.657 28.573 1.00 22.10 146 ALA B CA 1
ATOM 3008 C C . ALA B 1 149 ? 67.287 20.533 27.960 1.00 22.74 146 ALA B C 1
ATOM 3009 O O . ALA B 1 149 ? 68.461 20.406 28.308 1.00 26.12 146 ALA B O 1
ATOM 3011 N N . ALA B 1 150 ? 66.901 21.427 27.061 1.00 22.56 147 ALA B N 1
ATOM 3012 C CA . ALA B 1 150 ? 67.845 22.232 26.282 1.00 24.87 147 ALA B CA 1
ATOM 3013 C C . ALA B 1 150 ? 68.978 22.895 27.075 1.00 29.60 147 ALA B C 1
ATOM 3014 O O . ALA B 1 150 ? 70.087 22.996 26.576 1.00 29.57 147 ALA B O 1
ATOM 3016 N N . PRO B 1 151 ? 68.708 23.360 28.303 1.00 27.85 148 PRO B N 1
ATOM 3017 C CA . PRO B 1 151 ? 69.806 24.038 29.003 1.00 26.15 148 PRO B CA 1
ATOM 3018 C C . PRO B 1 151 ? 71.016 23.147 29.254 1.00 33.80 148 PRO B C 1
ATOM 3019 O O . PRO B 1 151 ? 72.100 23.653 29.530 1.00 30.26 148 PRO B O 1
ATOM 3023 N N . ALA B 1 152 ? 70.842 21.836 29.157 1.00 25.76 149 ALA B N 1
ATOM 3024 C CA . ALA B 1 152 ? 71.948 20.931 29.397 1.00 22.29 149 ALA B CA 1
ATOM 3025 C C . ALA B 1 152 ? 72.926 20.961 28.225 1.00 32.13 149 ALA B C 1
ATOM 3026 O O . ALA B 1 152 ? 74.031 20.468 28.344 1.00 33.30 149 ALA B O 1
ATOM 3028 N N . LEU B 1 153 ? 72.501 21.519 27.094 1.00 35.18 150 LEU B N 1
ATOM 3029 C CA . LEU B 1 153 ? 73.308 21.515 25.872 1.00 40.33 150 LEU B CA 1
ATOM 3030 C C . LEU B 1 153 ? 74.163 22.755 25.744 1.00 47.83 150 LEU B C 1
ATOM 3031 O O . LEU B 1 153 ? 73.663 23.874 25.848 1.00 45.40 150 LEU B O 1
ATOM 3036 N N . SER B 1 154 ? 75.452 22.547 25.503 1.00 61.91 151 SER B N 1
ATOM 3037 C CA . SER B 1 154 ? 76.401 23.645 25.339 1.00 72.58 151 SER B CA 1
ATOM 3038 C C . SER B 1 154 ? 76.072 24.483 24.109 1.00 70.44 151 SER B C 1
ATOM 3039 O O . SER B 1 154 ? 75.845 25.695 24.200 1.00 74.21 151 SER B O 1
ATOM 3042 N N . THR B 1 155 ? 76.038 23.825 22.959 1.00 62.54 152 THR B N 1
ATOM 3043 C CA . THR B 1 155 ? 75.823 24.517 21.698 1.00 67.17 152 THR B CA 1
ATOM 3044 C C . THR B 1 155 ? 74.616 23.929 20.983 1.00 57.17 152 THR B C 1
ATOM 3045 O O . THR B 1 155 ? 74.753 23.053 20.128 1.00 55.65 152 THR B O 1
ATOM 3049 N N . PRO B 1 156 ? 73.419 24.399 21.346 1.00 54.78 153 PRO B N 1
ATOM 3050 C CA . PRO B 1 156 ? 72.212 23.802 20.765 1.00 54.32 153 PRO B CA 1
ATOM 3051 C C . PRO B 1 156 ? 72.001 24.255 19.320 1.00 50.28 153 PRO B C 1
ATOM 3052 O O . PRO B 1 156 ? 72.246 25.418 18.996 1.00 47.01 153 PRO B O 1
ATOM 3056 N N . SER B 1 157 ? 71.577 23.334 18.459 1.00 49.58 154 SER B N 1
ATOM 3057 C CA . SER B 1 157 ? 71.134 23.709 17.123 1.00 48.40 154 SER B CA 1
ATOM 3058 C C . SER B 1 157 ? 69.933 24.650 17.240 1.00 40.57 154 SER B C 1
ATOM 3059 O O . SER B 1 157 ? 69.287 24.728 18.287 1.00 37.59 154 SER B O 1
ATOM 3062 N N . ARG B 1 158 ? 69.638 25.366 16.164 1.00 35.23 155 ARG B N 1
ATOM 3063 C CA . ARG B 1 158 ? 68.415 26.147 16.092 1.00 35.65 155 ARG B CA 1
ATOM 3064 C C . ARG B 1 158 ? 67.783 25.931 14.722 1.00 38.25 155 ARG B C 1
ATOM 3065 O O . ARG B 1 158 ? 68.365 26.296 13.707 1.00 39.45 155 ARG B O 1
ATOM 3073 N N . PRO B 1 159 ? 66.609 25.326 14.680 1.00 32.52 156 PRO B N 1
ATOM 3074 C CA . PRO B 1 159 ? 65.953 24.796 15.865 1.00 32.73 156 PRO B CA 1
ATOM 3075 C C . PRO B 1 159 ? 66.541 23.467 16.302 1.00 30.32 156 PRO B C 1
ATOM 3076 O O . PRO B 1 159 ? 67.150 22.771 15.508 1.00 31.58 156 PRO B O 1
ATOM 3080 N N . LEU B 1 160 ? 66.339 23.127 17.561 1.00 20.34 157 LEU B N 1
ATOM 3081 C CA . LEU B 1 160 ? 66.632 21.808 18.049 1.00 20.44 157 LEU B CA 1
ATOM 3082 C C . LEU B 1 160 ? 65.630 20.891 17.368 1.00 30.87 157 LEU B C 1
ATOM 3083 O O . LEU B 1 160 ? 64.502 21.284 17.122 1.00 27.61 157 LEU B O 1
ATOM 3088 N N . ARG B 1 161 ? 66.040 19.673 17.053 1.00 34.31 158 ARG B N 1
ATOM 3089 C CA . ARG B 1 161 ? 65.162 18.751 16.356 1.00 34.10 158 ARG B CA 1
ATOM 3090 C C . ARG B 1 161 ? 65.174 17.338 16.898 1.00 32.61 158 ARG B C 1
ATOM 3091 O O . ARG B 1 161 ? 66.140 16.897 17.481 1.00 26.04 158 ARG B O 1
ATOM 3099 N N . ALA B 1 162 ? 64.071 16.636 16.690 1.00 26.29 159 ALA B N 1
ATOM 3100 C CA . ALA B 1 162 ? 64.042 15.199 16.823 1.00 29.66 159 ALA B CA 1
ATOM 3101 C C . ALA B 1 162 ? 64.547 14.646 18.147 1.00 30.63 159 ALA B C 1
ATOM 3102 O O . ALA B 1 162 ? 64.056 14.973 19.210 1.00 24.00 159 ALA B O 1
ATOM 3104 N N . ASP B 1 163 ? 65.541 13.783 18.026 1.00 25.18 160 ASP B N 1
ATOM 3105 C CA . ASP B 1 163 ? 66.109 13.020 19.118 1.00 25.79 160 ASP B CA 1
ATOM 3106 C C . ASP B 1 163 ? 67.369 13.634 19.718 1.00 27.88 160 ASP B C 1
ATOM 3107 O O . ASP B 1 163 ? 68.163 12.942 20.318 1.00 33.41 160 ASP B O 1
ATOM 3112 N N . GLU B 1 164 ? 67.552 14.931 19.531 1.00 25.00 161 GLU B N 1
ATOM 3113 C CA . GLU B 1 164 ? 68.745 15.628 20.002 1.00 25.88 161 GLU B CA 1
ATOM 3114 C C . GLU B 1 164 ? 68.968 15.573 21.513 1.00 28.96 161 GLU B C 1
ATOM 3115 O O . GLU B 1 164 ? 70.093 15.602 21.964 1.00 30.05 161 GLU B O 1
ATOM 3121 N N . LEU B 1 165 ? 67.893 15.550 22.287 1.00 26.44 162 LEU B N 1
ATOM 3122 C CA . LEU B 1 165 ? 67.974 15.575 23.746 1.00 24.03 162 LEU B CA 1
ATOM 3123 C C . LEU B 1 165 ? 67.528 14.317 24.512 1.00 22.40 162 LEU B C 1
ATOM 3124 O O . LEU B 1 165 ? 67.022 14.421 25.613 1.00 21.91 162 LEU B O 1
ATOM 3129 N N . LEU B 1 166 ? 67.685 13.143 23.918 1.00 23.55 163 LEU B N 1
ATOM 3130 C CA . LEU B 1 166 ? 67.147 11.915 24.509 1.00 24.80 163 LEU B CA 1
ATOM 3131 C C . LEU B 1 166 ? 67.551 11.687 25.967 1.00 23.75 163 LEU B C 1
ATOM 3132 O O . LEU B 1 166 ? 66.694 11.488 26.832 1.00 26.24 163 LEU B O 1
ATOM 3137 N N . PRO B 1 167 ? 68.861 11.700 26.248 1.00 27.43 164 PRO B N 1
ATOM 3138 C CA . PRO B 1 167 ? 69.212 11.362 27.633 1.00 22.15 164 PRO B CA 1
ATOM 3139 C C . PRO B 1 167 ? 68.693 12.381 28.653 1.00 20.13 164 PRO B C 1
ATOM 3140 O O . PRO B 1 167 ? 68.164 11.983 29.698 1.00 24.03 164 PRO B O 1
ATOM 3144 N N . GLU B 1 168 ? 68.833 13.669 28.368 1.00 17.64 165 GLU B N 1
ATOM 3145 C CA . GLU B 1 168 ? 68.328 14.679 29.293 1.00 18.35 165 GLU B CA 1
ATOM 3146 C C . GLU B 1 168 ? 66.802 14.551 29.467 1.00 27.59 165 GLU B C 1
ATOM 3147 O O . GLU B 1 168 ? 66.274 14.696 30.578 1.00 23.03 165 GLU B O 1
ATOM 3153 N N . ARG B 1 169 ? 66.102 14.263 28.372 1.00 24.41 166 ARG B N 1
ATOM 3154 C CA . ARG B 1 169 ? 64.664 14.034 28.447 1.00 21.72 166 ARG B CA 1
ATOM 3155 C C . ARG B 1 169 ? 64.365 12.825 29.312 1.00 24.75 166 ARG B C 1
ATOM 3156 O O . ARG B 1 169 ? 63.467 12.861 30.155 1.00 25.76 166 ARG B O 1
ATOM 3164 N N . ALA B 1 170 ? 65.116 11.749 29.105 1.00 23.97 167 ALA B N 1
ATOM 3165 C CA . ALA B 1 170 ? 64.944 10.560 29.933 1.00 22.56 167 ALA B CA 1
ATOM 3166 C C . ALA B 1 170 ? 65.187 10.873 31.411 1.00 24.00 167 ALA B C 1
ATOM 3167 O O . ALA B 1 170 ? 64.425 10.424 32.279 1.00 23.02 167 ALA B O 1
ATOM 3169 N N . LEU B 1 171 ? 66.214 11.674 31.704 1.00 23.18 168 LEU B N 1
ATOM 3170 C CA . LEU B 1 171 ? 66.474 12.092 33.092 1.00 20.86 168 LEU B CA 1
ATOM 3171 C C . LEU B 1 171 ? 65.301 12.879 33.704 1.00 24.50 168 LEU B C 1
ATOM 3172 O O . LEU B 1 171 ? 65.102 12.866 34.918 1.00 27.40 168 LEU B O 1
ATOM 3177 N N . LEU B 1 172 ? 64.551 13.589 32.866 1.00 21.08 169 LEU B N 1
ATOM 3178 C CA . LEU B 1 172 ? 63.382 14.346 33.338 1.00 24.06 169 LEU B CA 1
ATOM 3179 C C . LEU B 1 172 ? 62.145 13.469 33.526 1.00 21.90 169 LEU B C 1
ATOM 3180 O O . LEU B 1 172 ? 61.141 13.913 34.081 1.00 25.72 169 LEU B O 1
ATOM 3185 N N . GLY B 1 173 ? 62.209 12.234 33.043 1.00 19.69 170 GLY B N 1
ATOM 3186 C CA . GLY B 1 173 ? 61.113 11.293 33.242 1.00 23.86 170 GLY B CA 1
ATOM 3187 C C . GLY B 1 173 ? 60.232 11.132 32.009 1.00 26.68 170 GLY B C 1
ATOM 3188 O O . GLY B 1 173 ? 59.124 10.638 32.107 1.00 24.14 170 GLY B O 1
ATOM 3189 N N . ASP B 1 174 ? 60.730 11.552 30.849 1.00 24.26 171 ASP B N 1
ATOM 3190 C CA . ASP B 1 174 ? 60.006 11.428 29.587 1.00 21.81 171 ASP B CA 1
ATOM 3191 C C . ASP B 1 174 ? 60.039 9.989 29.066 1.00 29.16 171 ASP B C 1
ATOM 3192 O O . ASP B 1 174 ? 61.043 9.547 28.525 1.00 24.75 171 ASP B O 1
ATOM 3197 N N A ASP B 1 175 ? 58.921 9.283 29.218 0.54 25.39 172 ASP B N 1
ATOM 3198 N N B ASP B 1 175 ? 58.947 9.246 29.202 0.46 25.72 172 ASP B N 1
ATOM 3199 C CA A ASP B 1 175 ? 58.789 7.902 28.756 0.54 28.79 172 ASP B CA 1
ATOM 3200 C CA B ASP B 1 175 ? 58.983 7.856 28.755 0.46 28.30 172 ASP B CA 1
ATOM 3201 C C A ASP B 1 175 ? 59.083 7.727 27.266 0.54 27.84 172 ASP B C 1
ATOM 3202 C C B ASP B 1 175 ? 59.130 7.713 27.233 0.46 27.45 172 ASP B C 1
ATOM 3203 O O A ASP B 1 175 ? 59.616 6.699 26.842 0.54 25.06 172 ASP B O 1
ATOM 3204 O O B ASP B 1 175 ? 59.615 6.687 26.751 0.46 24.63 172 ASP B O 1
ATOM 3213 N N . TYR B 1 176 ? 58.724 8.725 26.469 1.00 21.55 173 TYR B N 1
ATOM 3214 C CA . TYR B 1 176 ? 59.005 8.670 25.031 1.00 22.78 173 TYR B CA 1
ATOM 3215 C C . TYR B 1 176 ? 60.526 8.569 24.812 1.00 26.96 173 TYR B C 1
ATOM 3216 O O . TYR B 1 176 ? 60.989 7.823 23.947 1.00 23.58 173 TYR B O 1
ATOM 3225 N N . ALA B 1 177 ? 61.304 9.319 25.592 1.00 25.48 174 ALA B N 1
ATOM 3226 C CA . ALA B 1 177 ? 62.760 9.297 25.420 1.00 22.27 174 ALA B CA 1
ATOM 3227 C C . ALA B 1 177 ? 63.344 7.974 25.903 1.00 22.15 174 ALA B C 1
ATOM 3228 O O . ALA B 1 177 ? 64.240 7.431 25.270 1.00 27.00 174 ALA B O 1
ATOM 3230 N N . ARG B 1 178 ? 62.848 7.452 27.025 1.00 23.59 175 ARG B N 1
ATOM 3231 C CA . ARG B 1 178 ? 63.339 6.164 27.487 1.00 29.38 175 ARG B CA 1
ATOM 3232 C C . ARG B 1 178 ? 63.091 5.120 26.413 1.00 29.51 175 ARG B C 1
ATOM 3233 O O . ARG B 1 178 ? 63.943 4.287 26.130 1.00 28.18 175 ARG B O 1
ATOM 3241 N N . GLU B 1 179 ? 61.901 5.151 25.834 1.00 26.54 176 GLU B N 1
ATOM 3242 C CA . GLU B 1 179 ? 61.509 4.113 24.897 1.00 24.36 176 GLU B CA 1
ATOM 3243 C C . GLU B 1 179 ? 62.362 4.198 23.638 1.00 28.97 176 GLU B C 1
ATOM 3244 O O . GLU B 1 179 ? 62.848 3.175 23.152 1.00 27.49 176 GLU B O 1
ATOM 3250 N N . GLU B 1 180 ? 62.564 5.407 23.115 1.00 22.65 177 GLU B N 1
ATOM 3251 C CA . GLU B 1 180 ? 63.432 5.574 21.946 1.00 23.91 177 GLU B CA 1
ATOM 3252 C C . GLU B 1 180 ? 64.869 5.091 22.190 1.00 29.51 177 GLU B C 1
ATOM 3253 O O . GLU B 1 180 ? 65.456 4.427 21.338 1.00 29.95 177 GLU B O 1
ATOM 3259 N N . LEU B 1 181 ? 65.431 5.424 23.345 1.00 25.14 178 LEU B N 1
ATOM 3260 C CA . LEU B 1 181 ? 66.786 4.976 23.682 1.00 24.45 178 LEU B CA 1
ATOM 3261 C C . LEU B 1 181 ? 66.815 3.457 23.654 1.00 27.82 178 LEU B C 1
ATOM 3262 O O . LEU B 1 181 ? 67.739 2.862 23.128 1.00 25.73 178 LEU B O 1
ATOM 3267 N N . TYR B 1 182 ? 65.771 2.833 24.190 1.00 27.17 179 TYR B N 1
ATOM 3268 C CA . TYR B 1 182 ? 65.693 1.377 24.197 1.00 23.84 179 TYR B CA 1
ATOM 3269 C C . TYR B 1 182 ? 65.540 0.811 22.781 1.00 32.77 179 TYR B C 1
ATOM 3270 O O . TYR B 1 182 ? 66.337 -0.019 22.342 1.00 33.22 179 TYR B O 1
ATOM 3279 N N . ARG B 1 183 ? 64.523 1.281 22.067 1.00 30.01 180 ARG B N 1
ATOM 3280 C CA . ARG B 1 183 ? 64.159 0.721 20.774 1.00 29.44 180 ARG B CA 1
ATOM 3281 C C . ARG B 1 183 ? 65.073 1.144 19.644 1.00 30.65 180 ARG B C 1
ATOM 3282 O O . ARG B 1 183 ? 65.484 0.312 18.841 1.00 29.76 180 ARG B O 1
ATOM 3290 N N . ASN B 1 184 ? 65.366 2.436 19.561 1.00 27.26 181 ASN B N 1
ATOM 3291 C CA . ASN B 1 184 ? 66.046 2.972 18.389 1.00 23.05 181 ASN B CA 1
ATOM 3292 C C . ASN B 1 184 ? 67.560 3.010 18.510 1.00 31.14 181 ASN B C 1
ATOM 3293 O O . ASN B 1 184 ? 68.250 3.231 17.522 1.00 31.95 181 ASN B O 1
ATOM 3298 N N . VAL B 1 185 ? 68.081 2.834 19.716 1.00 24.14 182 VAL B N 1
ATOM 3299 C CA . VAL B 1 185 ? 69.529 2.855 19.876 1.00 25.80 182 VAL B CA 1
ATOM 3300 C C . VAL B 1 185 ? 70.023 1.508 20.402 1.00 30.43 182 VAL B C 1
ATOM 3301 O O . VAL B 1 185 ? 70.696 0.765 19.678 1.00 31.27 182 VAL B O 1
ATOM 3305 N N . TYR B 1 186 ? 69.659 1.177 21.641 1.00 24.57 183 TYR B N 1
ATOM 3306 C CA . TYR B 1 186 ? 70.113 -0.063 22.273 1.00 25.37 183 TYR B CA 1
ATOM 3307 C C . TYR B 1 186 ? 69.744 -1.312 21.482 1.00 30.67 183 TYR B C 1
ATOM 3308 O O . TYR B 1 186 ? 70.608 -2.128 21.170 1.00 29.66 183 TYR B O 1
ATOM 3317 N N . GLN B 1 187 ? 68.464 -1.469 21.158 1.00 28.40 184 GLN B N 1
ATOM 3318 C CA . GLN B 1 187 ? 68.023 -2.658 20.439 1.00 29.65 184 GLN B CA 1
ATOM 3319 C C . GLN B 1 187 ? 68.561 -2.709 19.004 1.00 31.99 184 GLN B C 1
ATOM 3320 O O . GLN B 1 187 ? 68.813 -3.780 18.476 1.00 34.53 184 GLN B O 1
ATOM 3326 N N . VAL B 1 188 ? 68.742 -1.552 18.382 1.00 34.93 185 VAL B N 1
ATOM 3327 C CA . VAL B 1 188 ? 69.296 -1.517 17.034 1.00 36.72 185 VAL B CA 1
ATOM 3328 C C . VAL B 1 188 ? 70.760 -1.961 17.070 1.00 32.88 185 VAL B C 1
ATOM 3329 O O . VAL B 1 188 ? 71.202 -2.723 16.218 1.00 36.73 185 VAL B O 1
ATOM 3333 N N . LEU B 1 189 ? 71.497 -1.502 18.076 1.00 30.14 186 LEU B N 1
ATOM 3334 C CA . LEU B 1 189 ? 72.890 -1.907 18.262 1.00 35.09 186 LEU B CA 1
ATOM 3335 C C . LEU B 1 189 ? 73.000 -3.420 18.398 1.00 36.79 186 LEU B C 1
ATOM 3336 O O . LEU B 1 189 ? 73.895 -4.038 17.825 1.00 36.84 186 LEU B O 1
ATOM 3341 N N . ARG B 1 190 ? 72.100 -4.008 19.181 1.00 35.78 187 ARG B N 1
ATOM 3342 C CA . ARG B 1 190 ? 72.109 -5.449 19.408 1.00 37.13 187 ARG B CA 1
ATOM 3343 C C . ARG B 1 190 ? 71.810 -6.221 18.128 1.00 43.20 187 ARG B C 1
ATOM 3344 O O . ARG B 1 190 ? 72.446 -7.233 17.851 1.00 52.05 187 ARG B O 1
ATOM 3352 N N . GLY B 1 191 ? 70.836 -5.743 17.359 1.00 39.98 188 GLY B N 1
ATOM 3353 C CA . GLY B 1 191 ? 70.435 -6.399 16.129 1.00 42.78 188 GLY B CA 1
ATOM 3354 C C . GLY B 1 191 ? 69.737 -7.713 16.409 1.00 47.07 188 GLY B C 1
ATOM 3355 O O . GLY B 1 191 ? 69.407 -8.011 17.556 1.00 44.78 188 GLY B O 1
ATOM 3356 N N . GLU B 1 192 ? 69.520 -8.507 15.362 1.00 57.87 189 GLU B N 1
ATOM 3357 C CA . GLU B 1 192 ? 68.836 -9.794 15.507 1.00 69.22 189 GLU B CA 1
ATOM 3358 C C . GLU B 1 192 ? 69.818 -10.947 15.728 1.00 67.53 189 GLU B C 1
ATOM 3359 O O . GLU B 1 192 ? 69.468 -11.965 16.326 1.00 65.54 189 GLU B O 1
ATOM 3365 N N . ASN B 1 193 ? 71.046 -10.774 15.250 1.00 59.41 190 ASN B N 1
ATOM 3366 C CA . ASN B 1 193 ? 72.083 -11.788 15.405 1.00 55.26 190 ASN B CA 1
ATOM 3367 C C . ASN B 1 193 ? 72.954 -11.519 16.627 1.00 52.02 190 ASN B C 1
ATOM 3368 O O . ASN B 1 193 ? 73.659 -10.515 16.676 1.00 50.92 190 ASN B O 1
ATOM 3373 N N . PRO B 1 194 ? 72.906 -12.419 17.622 1.00 57.99 191 PRO B N 1
ATOM 3374 C CA . PRO B 1 194 ? 73.624 -12.224 18.888 1.00 59.93 191 PRO B CA 1
ATOM 3375 C C . PRO B 1 194 ? 75.140 -12.398 18.752 1.00 61.60 191 PRO B C 1
ATOM 3376 O O . PRO B 1 194 ? 75.874 -11.969 19.649 1.00 54.29 191 PRO B O 1
ATOM 3380 N N . ASP B 1 195 ? 75.590 -13.014 17.657 1.00 58.94 192 ASP B N 1
ATOM 3381 C CA . ASP B 1 195 ? 77.019 -13.173 17.381 1.00 59.33 192 ASP B CA 1
ATOM 3382 C C . ASP B 1 195 ? 77.632 -11.933 16.726 1.00 57.29 192 ASP B C 1
ATOM 3383 O O . ASP B 1 195 ? 78.852 -11.809 16.652 1.00 59.01 192 ASP B O 1
ATOM 3388 N N . ASP B 1 196 ? 76.792 -11.027 16.236 1.00 50.32 193 ASP B N 1
ATOM 3389 C CA . ASP B 1 196 ? 77.289 -9.786 15.646 1.00 44.98 193 ASP B CA 1
ATOM 3390 C C . ASP B 1 196 ? 78.077 -9.012 16.703 1.00 36.85 193 ASP B C 1
ATOM 3391 O O . ASP B 1 196 ? 77.591 -8.831 17.818 1.00 33.74 193 ASP B O 1
ATOM 3396 N N . PRO B 1 197 ? 79.304 -8.566 16.359 1.00 38.32 194 PRO B N 1
ATOM 3397 C CA . PRO B 1 197 ? 80.234 -7.943 17.316 1.00 32.11 194 PRO B CA 1
ATOM 3398 C C . PRO B 1 197 ? 80.004 -6.450 17.594 1.00 38.31 194 PRO B C 1
ATOM 3399 O O . PRO B 1 197 ? 80.678 -5.898 18.480 1.00 36.57 194 PRO B O 1
ATOM 3403 N N . THR B 1 198 ? 79.083 -5.808 16.875 1.00 30.94 195 THR B N 1
ATOM 3404 C CA . THR B 1 198 ? 78.932 -4.351 16.973 1.00 24.77 195 THR B CA 1
ATOM 3405 C C . THR B 1 198 ? 78.649 -3.893 18.409 1.00 27.77 195 THR B C 1
ATOM 3406 O O . THR B 1 198 ? 79.349 -3.037 18.940 1.00 30.99 195 THR B O 1
ATOM 3410 N N . TYR B 1 199 ? 77.631 -4.477 19.037 1.00 32.51 196 TYR B N 1
ATOM 3411 C CA . TYR B 1 199 ? 77.234 -4.087 20.390 1.00 28.83 196 TYR B CA 1
ATOM 3412 C C . TYR B 1 199 ? 78.374 -4.250 21.394 1.00 24.35 196 TYR B C 1
ATOM 3413 O O . TYR B 1 199 ? 78.657 -3.356 22.186 1.00 29.18 196 TYR B O 1
ATOM 3422 N N . LEU B 1 200 ? 79.015 -5.406 21.371 1.00 27.27 197 LEU B N 1
ATOM 3423 C CA . LEU B 1 200 ? 80.128 -5.646 22.276 1.00 32.08 197 LEU B CA 1
ATOM 3424 C C . LEU B 1 200 ? 81.213 -4.596 22.064 1.00 28.47 197 LEU B C 1
ATOM 3425 O O . LEU B 1 200 ? 81.804 -4.106 23.028 1.00 30.51 197 LEU B O 1
ATOM 3430 N N . THR B 1 201 ? 81.451 -4.228 20.807 1.00 28.52 198 THR B N 1
ATOM 3431 C CA . THR B 1 201 ? 82.543 -3.303 20.478 1.00 26.11 198 THR B CA 1
ATOM 3432 C C . THR B 1 201 ? 82.252 -1.888 20.946 1.00 25.83 198 THR B C 1
ATOM 3433 O O . THR B 1 201 ? 83.123 -1.225 21.508 1.00 30.34 198 THR B O 1
ATOM 3437 N N . VAL B 1 202 ? 81.033 -1.417 20.712 1.00 26.09 199 VAL B N 1
ATOM 3438 C CA . VAL B 1 202 ? 80.630 -0.103 21.206 1.00 21.72 199 VAL B CA 1
ATOM 3439 C C . VAL B 1 202 ? 80.679 -0.085 22.737 1.00 23.79 199 VAL B C 1
ATOM 3440 O O . VAL B 1 202 ? 81.201 0.838 23.351 1.00 26.90 199 VAL B O 1
ATOM 3444 N N . SER B 1 203 ? 80.116 -1.116 23.352 1.00 25.13 200 SER B N 1
ATOM 3445 C CA . SER B 1 203 ? 80.078 -1.186 24.802 1.00 25.47 200 SER B CA 1
ATOM 3446 C C . SER B 1 203 ? 81.498 -1.143 25.358 1.00 31.24 200 SER B C 1
ATOM 3447 O O . SER B 1 203 ? 81.799 -0.415 26.304 1.00 34.14 200 SER B O 1
ATOM 3450 N N . THR B 1 204 ? 82.376 -1.943 24.764 1.00 25.47 201 THR B N 1
ATOM 3451 C CA . THR B 1 204 ? 83.739 -2.041 25.253 1.00 26.02 201 THR B CA 1
ATOM 3452 C C . THR B 1 204 ? 84.462 -0.719 25.021 1.00 21.60 201 THR B C 1
ATOM 3453 O O . THR B 1 204 ? 85.211 -0.269 25.866 1.00 25.68 201 THR B O 1
ATOM 3457 N N . PHE B 1 205 ? 84.208 -0.088 23.887 1.00 26.24 202 PHE B N 1
ATOM 3458 C CA . PHE B 1 205 ? 84.863 1.162 23.553 1.00 28.09 202 PHE B CA 1
ATOM 3459 C C . PHE B 1 205 ? 84.523 2.245 24.566 1.00 29.61 202 PHE B C 1
ATOM 3460 O O . PHE B 1 205 ? 85.396 2.947 25.028 1.00 32.69 202 PHE B O 1
ATOM 3468 N N . LEU B 1 206 ? 83.251 2.348 24.923 1.00 24.87 203 LEU B N 1
ATOM 3469 C CA . LEU B 1 206 ? 82.794 3.323 25.901 1.00 31.19 203 LEU B CA 1
ATOM 3470 C C . LEU B 1 206 ? 83.354 3.070 27.293 1.00 39.50 203 LEU B C 1
ATOM 3471 O O . LEU B 1 206 ? 83.768 3.984 27.976 1.00 40.46 203 LEU B O 1
ATOM 3476 N N . LYS B 1 207 ? 83.383 1.804 27.677 1.00 35.38 204 LYS B N 1
ATOM 3477 C CA . LYS B 1 207 ? 83.859 1.376 28.975 1.00 32.70 204 LYS B CA 1
ATOM 3478 C C . LYS B 1 207 ? 85.319 1.725 29.154 1.00 41.37 204 LYS B C 1
ATOM 3479 O O . LYS B 1 207 ? 85.748 2.102 30.229 1.00 40.94 204 LYS B O 1
ATOM 3485 N N . TYR B 1 208 ? 86.076 1.600 28.079 1.00 37.15 205 TYR B N 1
ATOM 3486 C CA . TYR B 1 208 ? 87.516 1.754 28.121 1.00 38.79 205 TYR B CA 1
ATOM 3487 C C . TYR B 1 208 ? 88.003 3.135 27.757 1.00 43.15 205 TYR B C 1
ATOM 3488 O O . TYR B 1 208 ? 89.122 3.300 27.322 1.00 50.86 205 TYR B O 1
ATOM 3497 N N . GLY B 1 209 ? 87.145 4.126 27.928 1.00 42.54 206 GLY B N 1
ATOM 3498 C CA . GLY B 1 209 ? 87.547 5.493 27.694 1.00 46.93 206 GLY B CA 1
ATOM 3499 C C . GLY B 1 209 ? 87.529 5.992 26.274 1.00 50.50 206 GLY B C 1
ATOM 3500 O O . GLY B 1 209 ? 88.205 6.955 25.951 1.00 53.98 206 GLY B O 1
ATOM 3501 N N . SER B 1 210 ? 86.765 5.340 25.418 1.00 42.22 207 SER B N 1
ATOM 3502 C CA . SER B 1 210 ? 86.688 5.782 24.044 1.00 39.57 207 SER B CA 1
ATOM 3503 C C . SER B 1 210 ? 88.070 5.767 23.431 1.00 35.15 207 SER B C 1
ATOM 3504 O O . SER B 1 210 ? 88.453 6.675 22.722 1.00 34.94 207 SER B O 1
ATOM 3507 N N . SER B 1 211 ? 88.821 4.722 23.742 1.00 33.00 208 SER B N 1
ATOM 3508 C CA . SER B 1 211 ? 90.150 4.515 23.173 1.00 32.47 208 SER B CA 1
ATOM 3509 C C . SER B 1 211 ? 90.136 3.372 22.174 1.00 36.68 208 SER B C 1
ATOM 3510 O O . SER B 1 211 ? 89.806 2.238 22.535 1.00 36.16 208 SER B O 1
ATOM 3513 N N . LEU B 1 212 ? 90.492 3.652 20.921 1.00 38.53 209 LEU B N 1
ATOM 3514 C CA . LEU B 1 212 ? 90.586 2.594 19.925 1.00 42.64 209 LEU B CA 1
ATOM 3515 C C . LEU B 1 212 ? 91.562 1.519 20.366 1.00 43.30 209 LEU B C 1
ATOM 3516 O O . LEU B 1 212 ? 91.265 0.324 20.284 1.00 37.89 209 LEU B O 1
ATOM 3521 N N . GLU B 1 213 ? 92.736 1.949 20.815 1.00 38.29 210 GLU B N 1
ATOM 3522 C CA . GLU B 1 213 ? 93.796 1.010 21.166 1.00 39.61 210 GLU B CA 1
ATOM 3523 C C . GLU B 1 213 ? 93.379 0.078 22.284 1.00 34.40 210 GLU B C 1
ATOM 3524 O O . GLU B 1 213 ? 93.583 -1.130 22.188 1.00 29.42 210 GLU B O 1
ATOM 3530 N N . ASN B 1 214 ? 92.803 0.639 23.344 1.00 31.55 211 ASN B N 1
ATOM 3531 C CA . ASN B 1 214 ? 92.405 -0.176 24.487 1.00 36.98 211 ASN B CA 1
ATOM 3532 C C . ASN B 1 214 ? 91.275 -1.121 24.129 1.00 33.73 211 ASN B C 1
ATOM 3533 O O . ASN B 1 214 ? 91.178 -2.211 24.684 1.00 27.40 211 ASN B O 1
ATOM 3538 N N . THR B 1 215 ? 90.426 -0.699 23.195 1.00 35.54 212 THR B N 1
ATOM 3539 C CA . THR B 1 215 ? 89.307 -1.525 22.761 1.00 27.40 212 THR B CA 1
ATOM 3540 C C . THR B 1 215 ? 89.858 -2.694 21.943 1.00 31.28 212 THR B C 1
ATOM 3541 O O . THR B 1 215 ? 89.551 -3.847 22.228 1.00 35.28 212 THR B O 1
ATOM 3545 N N . ALA B 1 216 ? 90.688 -2.386 20.943 1.00 26.69 213 ALA B N 1
ATOM 3546 C CA . ALA B 1 216 ? 91.423 -3.406 20.191 1.00 32.83 213 ALA B CA 1
ATOM 3547 C C . ALA B 1 216 ? 92.118 -4.415 21.104 1.00 30.78 213 ALA B C 1
ATOM 3548 O O . ALA B 1 216 ? 92.024 -5.616 20.899 1.00 29.11 213 ALA B O 1
ATOM 3550 N N . LYS B 1 217 ? 92.825 -3.914 22.108 1.00 32.58 214 LYS B N 1
ATOM 3551 C CA . LYS B 1 217 ? 93.552 -4.765 23.040 1.00 30.79 214 LYS B CA 1
ATOM 3552 C C . LYS B 1 217 ? 92.609 -5.691 23.817 1.00 31.09 214 LYS B C 1
ATOM 3553 O O . LYS B 1 217 ? 92.854 -6.892 23.926 1.00 31.32 214 LYS B O 1
ATOM 3559 N N . GLU B 1 218 ? 91.537 -5.120 24.356 1.00 31.08 215 GLU B N 1
ATOM 3560 C CA . GLU B 1 218 ? 90.518 -5.880 25.082 1.00 35.72 215 GLU B CA 1
ATOM 3561 C C . GLU B 1 218 ? 89.860 -6.971 24.234 1.00 32.89 215 GLU B C 1
ATOM 3562 O O . GLU B 1 218 ? 89.601 -8.068 24.719 1.00 33.36 215 GLU B O 1
ATOM 3568 N N . LEU B 1 219 ? 89.585 -6.668 22.970 1.00 28.93 216 LEU B N 1
ATOM 3569 C CA . LEU B 1 219 ? 88.800 -7.578 22.136 1.00 27.77 216 LEU B CA 1
ATOM 3570 C C . LEU B 1 219 ? 89.627 -8.481 21.234 1.00 33.10 216 LEU B C 1
ATOM 3571 O O . LEU B 1 219 ? 89.077 -9.301 20.494 1.00 33.53 216 LEU B O 1
ATOM 3576 N N . ASN B 1 220 ? 90.948 -8.325 21.280 1.00 28.40 217 ASN B N 1
ATOM 3577 C CA . ASN B 1 220 ? 91.819 -9.068 20.386 1.00 26.65 217 ASN B CA 1
ATOM 3578 C C . ASN B 1 220 ? 91.478 -8.887 18.913 1.00 28.57 217 ASN B C 1
ATOM 3579 O O . ASN B 1 220 ? 91.430 -9.863 18.166 1.00 28.33 217 ASN B O 1
ATOM 3584 N N . VAL B 1 221 ? 91.244 -7.645 18.497 1.00 27.15 218 VAL B N 1
ATOM 3585 C CA . VAL B 1 221 ? 91.077 -7.340 17.080 1.00 26.68 218 VAL B CA 1
ATOM 3586 C C . VAL B 1 221 ? 91.956 -6.152 16.715 1.00 26.78 218 VAL B C 1
ATOM 3587 O O . VAL B 1 221 ? 92.448 -5.456 17.593 1.00 32.96 218 VAL B O 1
ATOM 3591 N N . HIS B 1 222 ? 92.138 -5.925 15.418 1.00 25.26 219 HIS B N 1
ATOM 3592 C CA . HIS B 1 222 ? 92.907 -4.787 14.930 1.00 28.49 219 HIS B CA 1
ATOM 3593 C C . HIS B 1 222 ? 92.143 -3.501 15.229 1.00 32.19 219 HIS B C 1
ATOM 3594 O O . HIS B 1 222 ? 90.912 -3.492 15.172 1.00 28.99 219 HIS B O 1
ATOM 3601 N N . PRO B 1 223 ? 92.859 -2.414 15.556 1.00 32.35 220 PRO B N 1
ATOM 3602 C CA . PRO B 1 223 ? 92.206 -1.114 15.773 1.00 33.12 220 PRO B CA 1
ATOM 3603 C C . PRO B 1 223 ? 91.286 -0.695 14.616 1.00 30.08 220 PRO B C 1
ATOM 3604 O O . PRO B 1 223 ? 90.209 -0.148 14.872 1.00 30.57 220 PRO B O 1
ATOM 3608 N N . ASN B 1 224 ? 91.703 -0.945 13.374 1.00 26.82 221 ASN B N 1
ATOM 3609 C CA . ASN B 1 224 ? 90.864 -0.677 12.205 1.00 32.58 221 ASN B CA 1
ATOM 3610 C C . ASN B 1 224 ? 89.540 -1.409 12.270 1.00 35.32 221 ASN B C 1
ATOM 3611 O O . ASN B 1 224 ? 88.531 -0.944 11.739 1.00 30.39 221 ASN B O 1
ATOM 3616 N N . THR B 1 225 ? 89.545 -2.568 12.912 1.00 32.95 222 THR B N 1
ATOM 3617 C CA . THR B 1 225 ? 88.328 -3.347 13.015 1.00 30.16 222 THR B CA 1
ATOM 3618 C C . THR B 1 225 ? 87.354 -2.670 13.980 1.00 32.75 222 THR B C 1
ATOM 3619 O O . THR B 1 225 ? 86.145 -2.591 13.709 1.00 28.23 222 THR B O 1
ATOM 3623 N N . VAL B 1 226 ? 87.882 -2.166 15.090 1.00 27.42 223 VAL B N 1
ATOM 3624 C CA . VAL B 1 226 ? 87.067 -1.390 16.013 1.00 27.83 223 VAL B CA 1
ATOM 3625 C C . VAL B 1 226 ? 86.520 -0.162 15.291 1.00 30.80 223 VAL B C 1
ATOM 3626 O O . VAL B 1 226 ? 85.335 0.158 15.403 1.00 31.76 223 VAL B O 1
ATOM 3630 N N . ARG B 1 227 ? 87.393 0.517 14.550 1.00 29.32 224 ARG B N 1
ATOM 3631 C CA . ARG B 1 227 ? 87.009 1.710 13.802 1.00 30.58 224 ARG B CA 1
ATOM 3632 C C . ARG B 1 227 ? 85.832 1.403 12.890 1.00 34.68 224 ARG B C 1
ATOM 3633 O O . ARG B 1 227 ? 84.835 2.119 12.875 1.00 30.27 224 ARG B O 1
ATOM 3641 N N . TYR B 1 228 ? 85.955 0.321 12.133 1.00 33.70 225 TYR B N 1
ATOM 3642 C CA . TYR B 1 228 ? 84.931 -0.078 11.185 1.00 30.33 225 TYR B CA 1
ATOM 3643 C C . TYR B 1 228 ? 83.605 -0.378 11.892 1.00 31.86 225 TYR B C 1
ATOM 3644 O O . TYR B 1 228 ? 82.536 0.056 11.447 1.00 35.06 225 TYR B O 1
ATOM 3653 N N . ARG B 1 229 ? 83.660 -1.113 12.994 1.00 27.72 226 ARG B N 1
ATOM 3654 C CA . ARG B 1 229 ? 82.435 -1.390 13.752 1.00 31.66 226 ARG B CA 1
ATOM 3655 C C . ARG B 1 229 ? 81.746 -0.147 14.317 1.00 35.22 226 ARG B C 1
ATOM 3656 O O . ARG B 1 229 ? 80.516 -0.053 14.280 1.00 31.66 226 ARG B O 1
ATOM 3664 N N . LEU B 1 230 ? 82.518 0.798 14.851 1.00 31.89 227 LEU B N 1
ATOM 3665 C CA . LEU B 1 230 ? 81.913 2.024 15.384 1.00 28.85 227 LEU B CA 1
ATOM 3666 C C . LEU B 1 230 ? 81.213 2.807 14.278 1.00 28.97 227 LEU B C 1
ATOM 3667 O O . LEU B 1 230 ? 80.143 3.372 14.484 1.00 29.96 227 LEU B O 1
ATOM 3672 N N . LYS B 1 231 ? 81.831 2.826 13.103 1.00 32.91 228 LYS B N 1
ATOM 3673 C CA . LYS B 1 231 ? 81.267 3.516 11.955 1.00 37.02 228 LYS B CA 1
ATOM 3674 C C . LYS B 1 231 ? 79.934 2.867 11.572 1.00 40.58 228 LYS B C 1
ATOM 3675 O O . LYS B 1 231 ? 78.933 3.557 11.338 1.00 34.33 228 LYS B O 1
ATOM 3681 N N . ARG B 1 232 ? 79.916 1.540 11.546 1.00 31.15 229 ARG B N 1
ATOM 3682 C CA . ARG B 1 232 ? 78.687 0.815 11.252 1.00 40.19 229 ARG B CA 1
ATOM 3683 C C . ARG B 1 232 ? 77.606 1.148 12.280 1.00 41.17 229 ARG B C 1
ATOM 3684 O O . ARG B 1 232 ? 76.449 1.392 11.929 1.00 40.74 229 ARG B O 1
ATOM 3692 N N . ALA B 1 233 ? 77.978 1.164 13.556 1.00 34.79 230 ALA B N 1
ATOM 3693 C CA . ALA B 1 233 ? 77.016 1.502 14.607 1.00 35.04 230 ALA B CA 1
ATOM 3694 C C . ALA B 1 233 ? 76.485 2.933 14.448 1.00 32.13 230 ALA B C 1
ATOM 3695 O O . ALA B 1 233 ? 75.342 3.211 14.788 1.00 32.20 230 ALA B O 1
ATOM 3697 N N . ALA B 1 234 ? 77.330 3.833 13.951 1.00 28.58 231 ALA B N 1
ATOM 3698 C CA . ALA B 1 234 ? 76.905 5.190 13.626 1.00 30.75 231 ALA B CA 1
ATOM 3699 C C . ALA B 1 234 ? 75.861 5.163 12.518 1.00 35.41 231 ALA B C 1
ATOM 3700 O O . ALA B 1 234 ? 74.861 5.887 12.571 1.00 35.06 231 ALA B O 1
ATOM 3702 N N . GLU B 1 235 ? 76.079 4.317 11.517 1.00 33.83 232 GLU B N 1
ATOM 3703 C CA . GLU B 1 235 ? 75.143 4.257 10.399 1.00 36.76 232 GLU B CA 1
ATOM 3704 C C . GLU B 1 235 ? 73.791 3.723 10.832 1.00 35.55 232 GLU B C 1
ATOM 3705 O O . GLU B 1 235 ? 72.760 4.228 10.400 1.00 41.05 232 GLU B O 1
ATOM 3711 N N . THR B 1 236 ? 73.788 2.709 11.693 1.00 32.00 233 THR B N 1
ATOM 3712 C CA . THR B 1 236 ? 72.529 2.073 12.066 1.00 35.84 233 THR B CA 1
ATOM 3713 C C . THR B 1 236 ? 71.744 2.829 13.140 1.00 34.25 233 THR B C 1
ATOM 3714 O O . THR B 1 236 ? 70.525 2.716 13.199 1.00 33.55 233 THR B O 1
ATOM 3718 N N . THR B 1 237 ? 72.433 3.575 13.998 1.00 30.42 234 THR B N 1
ATOM 3719 C CA . THR B 1 237 ? 71.759 4.240 15.107 1.00 30.92 234 THR B CA 1
ATOM 3720 C C . THR B 1 237 ? 71.736 5.762 14.958 1.00 33.26 234 THR B C 1
ATOM 3721 O O . THR B 1 237 ? 70.934 6.440 15.593 1.00 37.92 234 THR B O 1
ATOM 3725 N N . GLY B 1 238 ? 72.625 6.298 14.132 1.00 30.54 235 GLY B N 1
ATOM 3726 C CA . GLY B 1 238 ? 72.761 7.739 13.997 1.00 30.17 235 GLY B CA 1
ATOM 3727 C C . GLY B 1 238 ? 73.704 8.328 15.039 1.00 35.29 235 GLY B C 1
ATOM 3728 O O . GLY B 1 238 ? 73.949 9.529 15.058 1.00 36.00 235 GLY B O 1
ATOM 3729 N N . TRP B 1 239 ? 74.242 7.482 15.911 1.00 32.16 236 TRP B N 1
ATOM 3730 C CA . TRP B 1 239 ? 75.117 7.965 16.978 1.00 31.79 236 TRP B CA 1
ATOM 3731 C C . TRP B 1 239 ? 76.539 7.436 16.800 1.00 29.07 236 TRP B C 1
ATOM 3732 O O . TRP B 1 239 ? 76.751 6.227 16.694 1.00 27.15 236 TRP B O 1
ATOM 3743 N N . ASP B 1 240 ? 77.487 8.367 16.745 1.00 29.56 237 ASP B N 1
ATOM 3744 C CA . ASP B 1 240 ? 78.904 8.095 16.499 1.00 23.47 237 ASP B CA 1
ATOM 3745 C C . ASP B 1 240 ? 79.659 8.043 17.814 1.00 24.38 237 ASP B C 1
ATOM 3746 O O . ASP B 1 240 ? 79.878 9.065 18.458 1.00 30.16 237 ASP B O 1
ATOM 3751 N N . ALA B 1 241 ? 80.073 6.853 18.219 1.00 27.70 238 ALA B N 1
ATOM 3752 C CA . ALA B 1 241 ? 80.714 6.700 19.513 1.00 25.52 238 ALA B CA 1
ATOM 3753 C C . ALA B 1 241 ? 81.987 7.530 19.634 1.00 29.85 238 ALA B C 1
ATOM 3754 O O . ALA B 1 241 ? 82.410 7.837 20.745 1.00 28.88 238 ALA B O 1
ATOM 3756 N N . THR B 1 242 ? 82.606 7.891 18.507 1.00 27.75 239 THR B N 1
ATOM 3757 C CA . THR B 1 242 ? 83.865 8.657 18.563 1.00 25.63 239 THR B CA 1
ATOM 3758 C C . THR B 1 242 ? 83.625 10.127 18.906 1.00 34.46 239 THR B C 1
ATOM 3759 O O . THR B 1 242 ? 84.566 10.870 19.197 1.00 31.04 239 THR B O 1
ATOM 3763 N N . ASP B 1 243 ? 82.361 10.546 18.879 1.00 33.06 240 ASP B N 1
ATOM 3764 C CA . ASP B 1 243 ? 82.009 11.916 19.259 1.00 26.72 240 ASP B CA 1
ATOM 3765 C C . ASP B 1 243 ? 81.550 11.983 20.712 1.00 22.61 240 ASP B C 1
ATOM 3766 O O . ASP B 1 243 ? 80.673 11.230 21.117 1.00 29.72 240 ASP B O 1
ATOM 3771 N N . PRO B 1 244 ? 82.127 12.899 21.498 1.00 28.67 241 PRO B N 1
ATOM 3772 C CA . PRO B 1 244 ? 81.823 12.962 22.936 1.00 29.24 241 PRO B CA 1
ATOM 3773 C C . PRO B 1 244 ? 80.314 13.107 23.237 1.00 29.09 241 PRO B C 1
ATOM 3774 O O . PRO B 1 244 ? 79.818 12.497 24.186 1.00 24.08 241 PRO B O 1
ATOM 3778 N N . ARG B 1 245 ? 79.592 13.893 22.453 1.00 32.55 242 ARG B N 1
ATOM 3779 C CA . ARG B 1 245 ? 78.157 14.032 22.692 1.00 34.22 242 ARG B CA 1
ATOM 3780 C C . ARG B 1 245 ? 77.447 12.717 22.417 1.00 30.14 242 ARG B C 1
ATOM 3781 O O . ARG B 1 245 ? 76.684 12.241 23.249 1.00 28.31 242 ARG B O 1
ATOM 3789 N N . ASP B 1 246 ? 77.724 12.109 21.265 1.00 28.10 243 ASP B N 1
ATOM 3790 C CA . ASP B 1 246 ? 77.044 10.867 20.891 1.00 24.26 243 ASP B CA 1
ATOM 3791 C C . ASP B 1 246 ? 77.381 9.736 21.854 1.00 30.34 243 ASP B C 1
ATOM 3792 O O . ASP B 1 246 ? 76.529 8.892 22.156 1.00 26.66 243 ASP B O 1
ATOM 3797 N N . ALA B 1 247 ? 78.632 9.703 22.310 1.00 20.88 244 ALA B N 1
ATOM 3798 C CA . ALA B 1 247 ? 79.079 8.661 23.231 1.00 24.96 244 ALA B CA 1
ATOM 3799 C C . ALA B 1 247 ? 78.283 8.727 24.535 1.00 24.17 244 ALA B C 1
ATOM 3800 O O . ALA B 1 247 ? 77.937 7.706 25.123 1.00 24.41 244 ALA B O 1
ATOM 3802 N N . TYR B 1 248 ? 77.992 9.937 24.985 1.00 24.64 245 TYR B N 1
ATOM 3803 C CA . TYR B 1 248 ? 77.145 10.107 26.157 1.00 23.35 245 TYR B CA 1
ATOM 3804 C C . TYR B 1 248 ? 75.730 9.566 25.886 1.00 28.78 245 TYR B C 1
ATOM 3805 O O . TYR B 1 248 ? 75.158 8.876 26.727 1.00 26.79 245 TYR B O 1
ATOM 3814 N N . VAL B 1 249 ? 75.176 9.862 24.709 1.00 23.56 246 VAL B N 1
ATOM 3815 C CA . VAL B 1 249 ? 73.883 9.292 24.312 1.00 21.89 246 VAL B CA 1
ATOM 3816 C C . VAL B 1 249 ? 73.929 7.754 24.286 1.00 24.03 246 VAL B C 1
ATOM 3817 O O . VAL B 1 249 ? 73.071 7.083 24.851 1.00 22.43 246 VAL B O 1
ATOM 3821 N N . LEU B 1 250 ? 74.951 7.194 23.657 1.00 24.93 247 LEU B N 1
ATOM 3822 C CA . LEU B 1 250 ? 75.057 5.740 23.568 1.00 27.16 247 LEU B CA 1
ATOM 3823 C C . LEU B 1 250 ? 75.178 5.089 24.954 1.00 25.86 247 LEU B C 1
ATOM 3824 O O . LEU B 1 250 ? 74.514 4.083 25.251 1.00 24.41 247 LEU B O 1
ATOM 3829 N N . THR B 1 251 ? 76.006 5.682 25.803 1.00 22.25 248 THR B N 1
ATOM 3830 C CA . THR B 1 251 ? 76.203 5.189 27.164 1.00 22.71 248 THR B CA 1
ATOM 3831 C C . THR B 1 251 ? 74.848 5.140 27.877 1.00 27.40 248 THR B C 1
ATOM 3832 O O . THR B 1 251 ? 74.527 4.167 28.558 1.00 21.46 248 THR B O 1
ATOM 3836 N N . THR B 1 252 ? 74.046 6.182 27.687 1.00 26.50 249 THR B N 1
ATOM 3837 C CA . THR B 1 252 ? 72.735 6.259 28.322 1.00 24.94 249 THR B CA 1
ATOM 3838 C C . THR B 1 252 ? 71.828 5.156 27.793 1.00 24.34 249 THR B C 1
ATOM 3839 O O . THR B 1 252 ? 71.169 4.451 28.563 1.00 22.09 249 THR B O 1
ATOM 3843 N N . ALA B 1 253 ? 71.819 4.985 26.478 1.00 21.93 250 ALA B N 1
ATOM 3844 C CA . ALA B 1 253 ? 71.033 3.916 25.872 1.00 25.29 250 ALA B CA 1
ATOM 3845 C C . ALA B 1 253 ? 71.409 2.525 26.417 1.00 29.57 250 ALA B C 1
ATOM 3846 O O . ALA B 1 253 ? 70.537 1.679 26.643 1.00 28.28 250 ALA B O 1
ATOM 3848 N N . LEU B 1 254 ? 72.700 2.279 26.616 1.00 25.62 251 LEU B N 1
ATOM 3849 C CA . LEU B 1 254 ? 73.130 0.974 27.102 1.00 27.54 251 LEU B CA 1
ATOM 3850 C C . LEU B 1 254 ? 72.617 0.734 28.520 1.00 24.19 251 LEU B C 1
ATOM 3851 O O . LEU B 1 254 ? 72.210 -0.385 28.852 1.00 25.46 251 LEU B O 1
ATOM 3856 N N . ALA B 1 255 ? 72.622 1.782 29.344 1.00 23.24 252 ALA B N 1
ATOM 3857 C CA . ALA B 1 255 ? 72.109 1.671 30.701 1.00 28.51 252 ALA B CA 1
ATOM 3858 C C . ALA B 1 255 ? 70.628 1.319 30.663 1.00 24.03 252 ALA B C 1
ATOM 3859 O O . ALA B 1 255 ? 70.191 0.379 31.338 1.00 29.76 252 ALA B O 1
ATOM 3861 N N . ILE B 1 256 ? 69.861 2.083 29.881 1.00 24.05 253 ILE B N 1
ATOM 3862 C CA . ILE B 1 256 ? 68.430 1.822 29.703 1.00 24.53 253 ILE B CA 1
ATOM 3863 C C . ILE B 1 256 ? 68.199 0.369 29.295 1.00 22.55 253 ILE B C 1
ATOM 3864 O O . ILE B 1 256 ? 67.441 -0.357 29.938 1.00 20.82 253 ILE B O 1
ATOM 3869 N N . GLY B 1 257 ? 68.867 -0.054 28.222 1.00 25.15 254 GLY B N 1
ATOM 3870 C CA . GLY B 1 257 ? 68.751 -1.415 27.730 1.00 27.57 254 GLY B CA 1
ATOM 3871 C C . GLY B 1 257 ? 69.075 -2.485 28.763 1.00 35.09 254 GLY B C 1
ATOM 3872 O O . GLY B 1 257 ? 68.315 -3.443 28.930 1.00 31.23 254 GLY B O 1
ATOM 3873 N N . ARG B 1 258 ? 70.200 -2.331 29.459 1.00 26.76 255 ARG B N 1
ATOM 3874 C CA . ARG B 1 258 ? 70.614 -3.324 30.455 1.00 30.79 255 ARG B CA 1
ATOM 3875 C C . ARG B 1 258 ? 69.658 -3.430 31.635 1.00 32.75 255 ARG B C 1
ATOM 3876 O O . ARG B 1 258 ? 69.349 -4.526 32.087 1.00 35.83 255 ARG B O 1
ATOM 3892 N N . ARG B 1 260 ? 66.554 -2.725 31.501 1.00 27.60 257 ARG B N 1
ATOM 3893 C CA . ARG B 1 260 ? 65.284 -3.251 31.004 1.00 31.34 257 ARG B CA 1
ATOM 3894 C C . ARG B 1 260 ? 65.317 -4.758 30.733 1.00 33.18 257 ARG B C 1
ATOM 3895 O O . ARG B 1 260 ? 64.342 -5.467 30.980 1.00 38.34 257 ARG B O 1
ATOM 3903 N N . ASP B 1 261 ? 66.449 -5.245 30.245 1.00 33.85 258 ASP B N 1
ATOM 3904 C CA . ASP B 1 261 ? 66.569 -6.631 29.805 1.00 38.95 258 ASP B CA 1
ATOM 3905 C C . ASP B 1 261 ? 67.069 -7.603 30.874 1.00 46.33 258 ASP B C 1
ATOM 3906 O O . ASP B 1 261 ? 67.001 -8.815 30.688 1.00 54.14 258 ASP B O 1
ATOM 3911 N N . ARG B 1 262 ? 67.574 -7.083 31.986 1.00 51.99 259 ARG B N 1
ATOM 3912 C CA . ARG B 1 262 ? 68.047 -7.944 33.070 1.00 72.36 259 ARG B CA 1
ATOM 3913 C C . ARG B 1 262 ? 67.596 -7.438 34.436 1.00 74.52 259 ARG B C 1
ATOM 3914 O O . ARG B 1 262 ? 66.450 -7.020 34.607 1.00 78.64 259 ARG B O 1
ATOM 3922 N N . ASP C 1 20 ? 53.382 76.630 67.360 1.00 115.37 17 ASP C N 1
ATOM 3923 C CA . ASP C 1 20 ? 54.212 76.986 66.215 1.00 118.61 17 ASP C CA 1
ATOM 3924 C C . ASP C 1 20 ? 55.507 76.192 66.224 1.00 108.13 17 ASP C C 1
ATOM 3925 O O . ASP C 1 20 ? 55.699 75.300 65.401 1.00 104.73 17 ASP C O 1
ATOM 3930 N N . ASP C 1 21 ? 56.393 76.528 67.158 1.00 97.92 18 ASP C N 1
ATOM 3931 C CA . ASP C 1 21 ? 57.609 75.754 67.365 1.00 83.69 18 ASP C CA 1
ATOM 3932 C C . ASP C 1 21 ? 57.189 74.374 67.814 1.00 61.41 18 ASP C C 1
ATOM 3933 O O . ASP C 1 21 ? 57.786 73.375 67.453 1.00 55.12 18 ASP C O 1
ATOM 3938 N N . THR C 1 22 ? 56.139 74.351 68.612 1.00 51.39 19 THR C N 1
ATOM 3939 C CA . THR C 1 22 ? 55.561 73.125 69.092 1.00 49.34 19 THR C CA 1
ATOM 3940 C C . THR C 1 22 ? 55.086 72.325 67.889 1.00 40.95 19 THR C C 1
ATOM 3941 O O . THR C 1 22 ? 55.217 71.117 67.866 1.00 41.94 19 THR C O 1
ATOM 3945 N N . THR C 1 23 ? 54.530 73.005 66.894 1.00 33.91 20 THR C N 1
ATOM 3946 C CA . THR C 1 23 ? 54.023 72.337 65.703 1.00 34.72 20 THR C CA 1
ATOM 3947 C C . THR C 1 23 ? 55.125 71.657 64.895 1.00 30.19 20 THR C C 1
ATOM 3948 O O . THR C 1 23 ? 55.038 70.485 64.595 1.00 32.59 20 THR C O 1
ATOM 3952 N N . ILE C 1 24 ? 56.156 72.408 64.555 1.00 30.60 21 ILE C N 1
ATOM 3953 C CA . ILE C 1 24 ? 57.321 71.874 63.865 1.00 33.70 21 ILE C CA 1
ATOM 3954 C C . ILE C 1 24 ? 57.899 70.683 64.611 1.00 30.12 21 ILE C C 1
ATOM 3955 O O . ILE C 1 24 ? 58.270 69.675 64.014 1.00 27.77 21 ILE C O 1
ATOM 3960 N N . GLU C 1 25 ? 57.980 70.810 65.929 1.00 22.98 22 GLU C N 1
ATOM 3961 C CA . GLU C 1 25 ? 58.592 69.772 66.743 1.00 27.17 22 GLU C CA 1
ATOM 3962 C C . GLU C 1 25 ? 57.753 68.506 66.709 1.00 20.71 22 GLU C C 1
ATOM 3963 O O . GLU C 1 25 ? 58.287 67.402 66.607 1.00 23.36 22 GLU C O 1
ATOM 3969 N N . ARG C 1 26 ? 56.435 68.672 66.795 1.00 23.69 23 ARG C N 1
ATOM 3970 C CA . ARG C 1 26 ? 55.522 67.535 66.766 1.00 25.75 23 ARG C CA 1
ATOM 3971 C C . ARG C 1 26 ? 55.512 66.866 65.397 1.00 22.18 23 ARG C C 1
ATOM 3972 O O . ARG C 1 26 ? 55.406 65.641 65.306 1.00 22.82 23 ARG C O 1
ATOM 3980 N N . LEU C 1 27 ? 55.626 67.671 64.345 1.00 22.42 24 LEU C N 1
ATOM 3981 C CA . LEU C 1 27 ? 55.753 67.132 62.993 1.00 26.28 24 LEU C CA 1
ATOM 3982 C C . LEU C 1 27 ? 57.023 66.269 62.873 1.00 24.78 24 LEU C C 1
ATOM 3983 O O . LEU C 1 27 ? 56.969 65.126 62.420 1.00 26.66 24 LEU C O 1
ATOM 3988 N N . ALA C 1 28 ? 58.168 66.816 63.275 1.00 23.66 25 ALA C N 1
ATOM 3989 C CA . ALA C 1 28 ? 59.413 66.046 63.228 1.00 23.10 25 ALA C CA 1
ATOM 3990 C C . ALA C 1 28 ? 59.249 64.757 64.042 1.00 20.35 25 ALA C C 1
ATOM 3991 O O . ALA C 1 28 ? 59.602 63.669 63.589 1.00 19.52 25 ALA C O 1
ATOM 3993 N N . PHE C 1 29 ? 58.699 64.888 65.243 1.00 18.74 26 PHE C N 1
ATOM 3994 C CA . PHE C 1 29 ? 58.424 63.722 66.067 1.00 23.24 26 PHE C CA 1
ATOM 3995 C C . PHE C 1 29 ? 57.604 62.663 65.331 1.00 23.45 26 PHE C C 1
ATOM 3996 O O . PHE C 1 29 ? 57.975 61.480 65.352 1.00 21.46 26 PHE C O 1
ATOM 4004 N N . GLU C 1 30 ? 56.498 63.071 64.696 1.00 21.89 27 GLU C N 1
ATOM 4005 C CA . GLU C 1 30 ? 55.637 62.111 63.976 1.00 25.05 27 GLU C CA 1
ATOM 4006 C C . GLU C 1 30 ? 56.402 61.442 62.855 1.00 22.47 27 GLU C C 1
ATOM 4007 O O . GLU C 1 30 ? 56.271 60.231 62.646 1.00 22.90 27 GLU C O 1
ATOM 4013 N N . CYS C 1 31 ? 57.168 62.231 62.099 1.00 17.55 28 CYS C N 1
ATOM 4014 C CA . CYS C 1 31 ? 57.944 61.647 61.001 1.00 22.37 28 CYS C CA 1
ATOM 4015 C C . CYS C 1 31 ? 58.880 60.553 61.516 1.00 24.41 28 CYS C C 1
ATOM 4016 O O . CYS C 1 31 ? 58.911 59.423 60.988 1.00 20.51 28 CYS C O 1
ATOM 4019 N N . LEU C 1 32 ? 59.640 60.880 62.553 1.00 20.96 29 LEU C N 1
ATOM 4020 C CA . LEU C 1 32 ? 60.606 59.957 63.129 1.00 20.74 29 LEU C CA 1
ATOM 4021 C C . LEU C 1 32 ? 59.946 58.702 63.689 1.00 23.84 29 LEU C C 1
ATOM 4022 O O . LEU C 1 32 ? 60.406 57.602 63.460 1.00 21.78 29 LEU C O 1
ATOM 4027 N N . LEU C 1 33 ? 58.839 58.891 64.389 1.00 19.06 30 LEU C N 1
ATOM 4028 C CA . LEU C 1 33 ? 58.088 57.795 64.971 1.00 23.51 30 LEU C CA 1
ATOM 4029 C C . LEU C 1 33 ? 57.545 56.879 63.889 1.00 21.95 30 LEU C C 1
ATOM 4030 O O . LEU C 1 33 ? 57.429 55.690 64.080 1.00 20.94 30 LEU C O 1
ATOM 4035 N N . THR C 1 34 ? 57.218 57.459 62.748 1.00 18.25 31 THR C N 1
ATOM 4036 C CA . THR C 1 34 ? 56.648 56.704 61.651 1.00 23.53 31 THR C CA 1
ATOM 4037 C C . THR C 1 34 ? 57.707 56.196 60.684 1.00 29.59 31 THR C C 1
ATOM 4038 O O . THR C 1 34 ? 57.395 55.758 59.599 1.00 25.99 31 THR C O 1
ATOM 4042 N N . ASN C 1 35 ? 58.964 56.255 61.105 1.00 27.48 32 ASN C N 1
ATOM 4043 C CA . ASN C 1 35 ? 60.057 55.702 60.323 1.00 24.66 32 ASN C CA 1
ATOM 4044 C C . ASN C 1 35 ? 60.362 56.452 59.042 1.00 27.57 32 ASN C C 1
ATOM 4045 O O . ASN C 1 35 ? 60.770 55.864 58.062 1.00 25.25 32 ASN C O 1
ATOM 4058 N N . THR C 1 37 ? 62.871 58.897 57.487 1.00 23.69 34 THR C N 1
ATOM 4059 C CA . THR C 1 37 ? 64.214 59.418 57.682 1.00 27.96 34 THR C CA 1
ATOM 4060 C C . THR C 1 37 ? 64.828 60.093 56.453 1.00 30.35 34 THR C C 1
ATOM 4061 O O . THR C 1 37 ? 66.022 60.296 56.387 1.00 26.28 34 THR C O 1
ATOM 4065 N N . ASP C 1 38 ? 63.990 60.435 55.491 1.00 29.29 35 ASP C N 1
ATOM 4066 C CA . ASP C 1 38 ? 64.428 61.002 54.223 1.00 28.26 35 ASP C CA 1
ATOM 4067 C C . ASP C 1 38 ? 64.898 62.444 54.349 1.00 29.07 35 ASP C C 1
ATOM 4068 O O . ASP C 1 38 ? 64.813 63.037 55.409 1.00 24.53 35 ASP C O 1
ATOM 4073 N N . ASP C 1 39 ? 65.467 62.965 53.271 1.00 24.72 36 ASP C N 1
ATOM 4074 C CA . ASP C 1 39 ? 66.059 64.308 53.278 1.00 28.55 36 ASP C CA 1
ATOM 4075 C C . ASP C 1 39 ? 65.131 65.385 53.832 1.00 20.81 36 ASP C C 1
ATOM 4076 O O . ASP C 1 39 ? 65.586 66.364 54.428 1.00 29.22 36 ASP C O 1
ATOM 4081 N N . ARG C 1 40 ? 63.832 65.220 53.611 1.00 24.87 37 ARG C N 1
ATOM 4082 C CA . ARG C 1 40 ? 62.860 66.202 54.087 1.00 24.33 37 ARG C CA 1
ATOM 4083 C C . ARG C 1 40 ? 62.884 66.243 55.608 1.00 19.27 37 ARG C C 1
ATOM 4084 O O . ARG C 1 40 ? 62.867 67.314 56.220 1.00 23.46 37 ARG C O 1
ATOM 4092 N N . VAL C 1 41 ? 62.943 65.068 56.219 1.00 19.50 38 VAL C N 1
ATOM 4093 C CA . VAL C 1 41 ? 62.992 64.973 57.682 1.00 19.75 38 VAL C CA 1
ATOM 4094 C C . VAL C 1 41 ? 64.327 65.504 58.211 1.00 25.11 38 VAL C C 1
ATOM 4095 O O . VAL C 1 41 ? 64.361 66.233 59.202 1.00 24.57 38 VAL C O 1
ATOM 4099 N N . VAL C 1 42 ? 65.422 65.160 57.530 1.00 24.85 39 VAL C N 1
ATOM 4100 C CA . VAL C 1 42 ? 66.745 65.638 57.930 1.00 21.36 39 VAL C CA 1
ATOM 4101 C C . VAL C 1 42 ? 66.739 67.159 57.934 1.00 23.23 39 VAL C C 1
ATOM 4102 O O . VAL C 1 42 ? 67.183 67.796 58.893 1.00 25.15 39 VAL C O 1
ATOM 4106 N N . SER C 1 43 ? 66.186 67.743 56.874 1.00 20.32 40 SER C N 1
ATOM 4107 C CA . SER C 1 43 ? 66.108 69.197 56.776 1.00 24.90 40 SER C CA 1
ATOM 4108 C C . SER C 1 43 ? 65.276 69.793 57.917 1.00 29.81 40 SER C C 1
ATOM 4109 O O . SER C 1 43 ? 65.648 70.795 58.528 1.00 26.26 40 SER C O 1
ATOM 4112 N N . LEU C 1 44 ? 64.148 69.166 58.225 1.00 28.43 41 LEU C N 1
ATOM 4113 C CA . LEU C 1 44 ? 63.319 69.646 59.323 1.00 27.41 41 LEU C CA 1
ATOM 4114 C C . LEU C 1 44 ? 64.052 69.581 60.671 1.00 27.13 41 LEU C C 1
ATOM 4115 O O . LEU C 1 44 ? 63.981 70.513 61.480 1.00 25.86 41 LEU C O 1
ATOM 4128 N N . ASN C 1 46 ? 67.214 69.695 60.998 1.00 20.99 43 ASN C N 1
ATOM 4129 C CA . ASN C 1 46 ? 68.238 70.730 60.904 1.00 22.13 43 ASN C CA 1
ATOM 4130 C C . ASN C 1 46 ? 67.677 72.098 61.298 1.00 24.27 43 ASN C C 1
ATOM 4131 O O . ASN C 1 46 ? 68.272 72.845 62.070 1.00 28.00 43 ASN C O 1
ATOM 4136 N N . ILE C 1 47 ? 66.503 72.418 60.788 1.00 26.98 44 ILE C N 1
ATOM 4137 C CA . ILE C 1 47 ? 65.848 73.657 61.181 1.00 31.26 44 ILE C CA 1
ATOM 4138 C C . ILE C 1 47 ? 65.574 73.719 62.700 1.00 28.95 44 ILE C C 1
ATOM 4139 O O . ILE C 1 47 ? 65.715 74.770 63.328 1.00 31.25 44 ILE C O 1
ATOM 4144 N N . LEU C 1 48 ? 65.210 72.592 63.295 1.00 26.15 45 LEU C N 1
ATOM 4145 C CA . LEU C 1 48 ? 65.013 72.541 64.741 1.00 24.98 45 LEU C CA 1
ATOM 4146 C C . LEU C 1 48 ? 66.320 72.679 65.523 1.00 29.14 45 LEU C C 1
ATOM 4147 O O . LEU C 1 48 ? 66.302 72.811 66.748 1.00 29.25 45 LEU C O 1
ATOM 4152 N N . GLY C 1 49 ? 67.452 72.630 64.823 1.00 28.15 46 GLY C N 1
ATOM 4153 C CA . GLY C 1 49 ? 68.743 72.803 65.471 1.00 27.64 46 GLY C CA 1
ATOM 4154 C C . GLY C 1 49 ? 69.527 71.512 65.658 1.00 29.72 46 GLY C C 1
ATOM 4155 O O . GLY C 1 49 ? 70.537 71.494 66.359 1.00 27.81 46 GLY C O 1
ATOM 4156 N N . TRP C 1 50 ? 69.068 70.434 65.029 1.00 21.39 47 TRP C N 1
ATOM 4157 C CA . TRP C 1 50 ? 69.756 69.153 65.110 1.00 19.65 47 TRP C CA 1
ATOM 4158 C C . TRP C 1 50 ? 70.577 68.986 63.850 1.00 24.67 47 TRP C C 1
ATOM 4159 O O . TRP C 1 50 ? 70.033 68.643 62.796 1.00 25.99 47 TRP C O 1
ATOM 4170 N N . GLN C 1 51 ? 71.886 69.212 63.969 1.00 23.85 48 GLN C N 1
ATOM 4171 C CA . GLN C 1 51 ? 72.782 69.278 62.810 1.00 28.16 48 GLN C CA 1
ATOM 4172 C C . GLN C 1 51 ? 73.923 68.268 62.874 1.00 27.43 48 GLN C C 1
ATOM 4173 O O . GLN C 1 51 ? 74.310 67.833 63.947 1.00 25.42 48 GLN C O 1
ATOM 4179 N N . GLY C 1 52 ? 74.483 67.935 61.716 1.00 26.34 49 GLY C N 1
ATOM 4180 C CA . GLY C 1 52 ? 75.584 66.994 61.642 1.00 24.93 49 GLY C CA 1
ATOM 4181 C C . GLY C 1 52 ? 75.200 65.585 62.057 1.00 29.09 49 GLY C C 1
ATOM 4182 O O . GLY C 1 52 ? 74.019 65.230 62.085 1.00 23.65 49 GLY C O 1
ATOM 4183 N N A ASP C 1 53 ? 76.197 64.752 62.343 0.71 27.36 50 ASP C N 1
ATOM 4184 N N B ASP C 1 53 ? 76.220 64.801 62.385 0.29 28.22 50 ASP C N 1
ATOM 4185 C CA A ASP C 1 53 ? 75.946 63.390 62.797 0.71 28.59 50 ASP C CA 1
ATOM 4186 C CA B ASP C 1 53 ? 76.062 63.437 62.854 0.29 29.25 50 ASP C CA 1
ATOM 4187 C C A ASP C 1 53 ? 75.807 63.392 64.318 0.71 28.68 50 ASP C C 1
ATOM 4188 C C B ASP C 1 53 ? 75.853 63.441 64.361 0.29 27.98 50 ASP C C 1
ATOM 4189 O O A ASP C 1 53 ? 76.640 62.815 65.019 0.71 26.34 50 ASP C O 1
ATOM 4190 O O B ASP C 1 53 ? 76.674 62.899 65.101 0.29 27.14 50 ASP C O 1
ATOM 4199 N N . PHE C 1 54 ? 74.768 64.058 64.817 1.00 27.16 51 PHE C N 1
ATOM 4200 C CA . PHE C 1 54 ? 74.528 64.187 66.256 1.00 21.51 51 PHE C CA 1
ATOM 4201 C C . PHE C 1 54 ? 74.321 62.842 66.934 1.00 24.06 51 PHE C C 1
ATOM 4202 O O . PHE C 1 54 ? 73.972 61.865 66.284 1.00 26.02 51 PHE C O 1
ATOM 4210 N N . ASN C 1 55 ? 74.563 62.810 68.243 1.00 19.15 52 ASN C N 1
ATOM 4211 C CA . ASN C 1 55 ? 74.198 61.689 69.088 1.00 19.92 52 ASN C CA 1
ATOM 4212 C C . ASN C 1 55 ? 72.915 62.026 69.826 1.00 27.13 52 ASN C C 1
ATOM 4213 O O . ASN C 1 55 ? 72.688 63.192 70.192 1.00 22.33 52 ASN C O 1
ATOM 4218 N N . CYS C 1 56 ? 72.080 61.012 70.046 1.00 20.34 53 CYS C N 1
ATOM 4219 C CA . CYS C 1 56 ? 70.793 61.221 70.709 1.00 21.40 53 CYS C CA 1
ATOM 4220 C C . CYS C 1 56 ? 70.354 59.938 71.400 1.00 22.77 53 CYS C C 1
ATOM 4221 O O . CYS C 1 56 ? 70.937 58.875 71.173 1.00 24.08 53 CYS C O 1
ATOM 4224 N N . PHE C 1 57 ? 69.351 60.048 72.269 1.00 18.59 54 PHE C N 1
ATOM 4225 C CA . PHE C 1 57 ? 68.729 58.885 72.897 1.00 17.36 54 PHE C CA 1
ATOM 4226 C C . PHE C 1 57 ? 67.307 59.272 73.272 1.00 23.77 54 PHE C C 1
ATOM 4227 O O . PHE C 1 57 ? 66.965 60.453 73.261 1.00 23.48 54 PHE C O 1
ATOM 4235 N N . ALA C 1 58 ? 66.475 58.285 73.583 1.00 17.44 55 ALA C N 1
ATOM 4236 C CA . ALA C 1 58 ? 65.081 58.561 73.903 1.00 19.24 55 ALA C CA 1
ATOM 4237 C C . ALA C 1 58 ? 64.726 57.973 75.255 1.00 23.64 55 ALA C C 1
ATOM 4238 O O . ALA C 1 58 ? 65.304 56.970 75.680 1.00 23.96 55 ALA C O 1
ATOM 4240 N N . ILE C 1 59 ? 63.770 58.613 75.913 1.00 22.38 56 ILE C N 1
ATOM 4241 C CA . ILE C 1 59 ? 63.204 58.128 77.164 1.00 25.10 56 ILE C CA 1
ATOM 4242 C C . ILE C 1 59 ? 61.702 58.190 76.983 1.00 26.22 56 ILE C C 1
ATOM 4243 O O . ILE C 1 59 ? 61.183 59.149 76.395 1.00 22.87 56 ILE C O 1
ATOM 4248 N N . GLY C 1 60 ? 60.998 57.177 77.474 1.00 24.64 57 GLY C N 1
ATOM 4249 C CA . GLY C 1 60 ? 59.556 57.160 77.344 1.00 24.00 57 GLY C CA 1
ATOM 4250 C C . GLY C 1 60 ? 58.894 56.479 78.522 1.00 25.18 57 GLY C C 1
ATOM 4251 O O . GLY C 1 60 ? 59.492 55.618 79.169 1.00 23.00 57 GLY C O 1
ATOM 4252 N N . GLY C 1 61 ? 57.656 56.877 78.803 1.00 19.04 58 GLY C N 1
ATOM 4253 C CA . GLY C 1 61 ? 56.897 56.317 79.913 1.00 22.87 58 GLY C CA 1
ATOM 4254 C C . GLY C 1 61 ? 55.563 57.037 79.999 1.00 23.20 58 GLY C C 1
ATOM 4255 O O . GLY C 1 61 ? 55.163 57.711 79.046 1.00 27.42 58 GLY C O 1
ATOM 4256 N N . VAL C 1 62 ? 54.895 56.922 81.133 1.00 25.54 59 VAL C N 1
ATOM 4257 C CA . VAL C 1 62 ? 53.618 57.575 81.335 1.00 26.12 59 VAL C CA 1
ATOM 4258 C C . VAL C 1 62 ? 53.838 58.730 82.287 1.00 24.63 59 VAL C C 1
ATOM 4259 O O . VAL C 1 62 ? 54.463 58.567 83.319 1.00 33.14 59 VAL C O 1
ATOM 4263 N N . PRO C 1 63 ? 53.323 59.898 81.935 1.00 23.29 60 PRO C N 1
ATOM 4264 C CA . PRO C 1 63 ? 53.527 61.089 82.753 1.00 25.67 60 PRO C CA 1
ATOM 4265 C C . PRO C 1 63 ? 52.978 60.873 84.145 1.00 31.78 60 PRO C C 1
ATOM 4266 O O . PRO C 1 63 ? 51.926 60.293 84.311 1.00 27.65 60 PRO C O 1
ATOM 4270 N N . SER C 1 64 ? 53.733 61.317 85.135 1.00 32.32 61 SER C N 1
ATOM 4271 C CA . SER C 1 64 ? 53.364 61.150 86.521 1.00 36.15 61 SER C CA 1
ATOM 4272 C C . SER C 1 64 ? 52.081 61.898 86.839 1.00 41.35 61 SER C C 1
ATOM 4273 O O . SER C 1 64 ? 51.212 61.380 87.510 1.00 44.88 61 SER C O 1
ATOM 4276 N N . ALA C 1 65 ? 51.963 63.116 86.338 1.00 39.25 62 ALA C N 1
ATOM 4277 C CA . ALA C 1 65 ? 50.774 63.914 86.572 1.00 45.55 62 ALA C CA 1
ATOM 4278 C C . ALA C 1 65 ? 50.058 64.305 85.290 1.00 46.39 62 ALA C C 1
ATOM 4279 O O . ALA C 1 65 ? 48.867 64.078 85.151 1.00 46.69 62 ALA C O 1
ATOM 4281 N N . SER C 1 66 ? 50.797 64.903 84.364 1.00 36.08 63 SER C N 1
ATOM 4282 C CA . SER C 1 66 ? 50.246 65.338 83.093 1.00 33.57 63 SER C CA 1
ATOM 4283 C C . SER C 1 66 ? 51.312 65.483 82.005 1.00 40.56 63 SER C C 1
ATOM 4284 O O . SER C 1 66 ? 52.498 65.568 82.286 1.00 37.90 63 SER C O 1
ATOM 4287 N N A LEU C 1 67 ? 50.833 65.473 80.766 0.50 40.08 64 LEU C N 1
ATOM 4288 N N B LEU C 1 67 ? 50.766 65.522 80.801 0.50 40.45 64 LEU C N 1
ATOM 4289 C CA A LEU C 1 67 ? 51.702 65.598 79.615 0.50 40.44 64 LEU C CA 1
ATOM 4290 C CA B LEU C 1 67 ? 51.560 65.623 79.597 0.50 42.07 64 LEU C CA 1
ATOM 4291 C C A LEU C 1 67 ? 52.450 66.909 79.670 0.50 37.62 64 LEU C C 1
ATOM 4292 C C B LEU C 1 67 ? 52.385 66.887 79.628 0.50 38.16 64 LEU C C 1
ATOM 4293 O O A LEU C 1 67 ? 53.665 66.925 79.646 0.50 34.47 64 LEU C O 1
ATOM 4294 O O B LEU C 1 67 ? 53.601 66.835 79.618 0.50 34.52 64 LEU C O 1
ATOM 4303 N N . ALA C 1 68 ? 51.732 67.953 80.045 1.00 34.55 65 ALA C N 1
ATOM 4304 C CA . ALA C 1 68 ? 52.283 69.298 80.124 1.00 38.99 65 ALA C CA 1
ATOM 4305 C C . ALA C 1 68 ? 53.410 69.409 81.139 1.00 37.68 65 ALA C C 1
ATOM 4306 O O . ALA C 1 68 ? 54.467 69.980 80.868 1.00 38.91 65 ALA C O 1
ATOM 4308 N N . SER C 1 69 ? 53.175 68.879 82.325 1.00 36.06 66 SER C N 1
ATOM 4309 C CA . SER C 1 69 ? 54.128 69.072 83.397 1.00 32.93 66 SER C CA 1
ATOM 4310 C C . SER C 1 69 ? 55.351 68.148 83.222 1.00 32.70 66 SER C C 1
ATOM 4311 O O . SER C 1 69 ? 56.483 68.540 83.518 1.00 30.10 66 SER C O 1
ATOM 4314 N N . THR C 1 70 ? 55.136 66.944 82.700 1.00 29.54 67 THR C N 1
ATOM 4315 C CA . THR C 1 70 ? 56.269 66.069 82.391 1.00 31.54 67 THR C CA 1
ATOM 4316 C C . THR C 1 70 ? 57.168 66.706 81.321 1.00 30.14 67 THR C C 1
ATOM 4317 O O . THR C 1 70 ? 58.392 66.711 81.452 1.00 32.75 67 THR C O 1
ATOM 4321 N N . SER C 1 71 ? 56.556 67.263 80.279 1.00 28.47 68 SER C N 1
ATOM 4322 C CA . SER C 1 71 ? 57.304 67.948 79.233 1.00 31.45 68 SER C CA 1
ATOM 4323 C C . SER C 1 71 ? 58.117 69.081 79.815 1.00 33.56 68 SER C C 1
ATOM 4324 O O . SER C 1 71 ? 59.290 69.259 79.484 1.00 28.18 68 SER C O 1
ATOM 4327 N N . LEU C 1 72 ? 57.482 69.865 80.675 1.00 29.78 69 LEU C N 1
ATOM 4328 C CA . LEU C 1 72 ? 58.177 70.971 81.296 1.00 31.45 69 LEU C CA 1
ATOM 4329 C C . LEU C 1 72 ? 59.382 70.474 82.103 1.00 29.75 69 LEU C C 1
ATOM 4330 O O . LEU C 1 72 ? 60.461 71.061 82.041 1.00 30.76 69 LEU C O 1
ATOM 4335 N N . ALA C 1 73 ? 59.195 69.411 82.875 1.00 24.78 70 ALA C N 1
ATOM 4336 C CA . ALA C 1 73 ? 60.275 68.931 83.739 1.00 30.75 70 ALA C CA 1
ATOM 4337 C C . ALA C 1 73 ? 61.438 68.367 82.907 1.00 31.37 70 ALA C C 1
ATOM 4338 O O . ALA C 1 73 ? 62.606 68.567 83.232 1.00 29.18 70 ALA C O 1
ATOM 4340 N N . ILE C 1 74 ? 61.108 67.672 81.824 1.00 29.69 71 ILE C N 1
ATOM 4341 C CA . ILE C 1 74 ? 62.130 67.164 80.911 1.00 27.58 71 ILE C CA 1
ATOM 4342 C C . ILE C 1 74 ? 62.956 68.297 80.298 1.00 27.91 71 ILE C C 1
ATOM 4343 O O . ILE C 1 74 ? 64.183 68.254 80.311 1.00 24.37 71 ILE C O 1
ATOM 4348 N N . ARG C 1 75 ? 62.287 69.320 79.778 1.00 26.03 72 ARG C N 1
ATOM 4349 C CA . ARG C 1 75 ? 63.007 70.420 79.142 1.00 30.07 72 ARG C CA 1
ATOM 4350 C C . ARG C 1 75 ? 63.867 71.152 80.163 1.00 28.93 72 ARG C C 1
ATOM 4351 O O . ARG C 1 75 ? 64.992 71.549 79.865 1.00 31.78 72 ARG C O 1
ATOM 4359 N N . LYS C 1 76 ? 63.338 71.332 81.372 1.00 27.89 73 LYS C N 1
ATOM 4360 C CA . LYS C 1 76 ? 64.115 71.974 82.431 1.00 31.54 73 LYS C CA 1
ATOM 4361 C C . LYS C 1 76 ? 65.338 71.131 82.806 1.00 31.79 73 LYS C C 1
ATOM 4362 O O . LYS C 1 76 ? 66.431 71.668 82.983 1.00 28.78 73 LYS C O 1
ATOM 4368 N N . ALA C 1 77 ? 65.162 69.812 82.908 1.00 26.82 74 ALA C N 1
ATOM 4369 C CA . ALA C 1 77 ? 66.293 68.934 83.216 1.00 27.10 74 ALA C CA 1
ATOM 4370 C C . ALA C 1 77 ? 67.361 69.015 82.123 1.00 28.12 74 ALA C C 1
ATOM 4371 O O . ALA C 1 77 ? 68.549 69.179 82.404 1.00 25.23 74 ALA C O 1
ATOM 4373 N N . VAL C 1 78 ? 66.930 68.913 80.872 1.00 29.54 75 VAL C N 1
ATOM 4374 C CA . VAL C 1 78 ? 67.863 68.955 79.753 1.00 27.43 75 VAL C CA 1
ATOM 4375 C C . VAL C 1 78 ? 68.623 70.289 79.706 1.00 30.64 75 VAL C C 1
ATOM 4376 O O . VAL C 1 78 ? 69.831 70.322 79.474 1.00 28.35 75 VAL C O 1
ATOM 4380 N N . ARG C 1 79 ? 67.906 71.383 79.931 1.00 27.62 76 ARG C N 1
ATOM 4381 C CA . ARG C 1 79 ? 68.521 72.702 80.048 1.00 31.45 76 ARG C CA 1
ATOM 4382 C C . ARG C 1 79 ? 69.565 72.733 81.176 1.00 34.11 76 ARG C C 1
ATOM 4383 O O . ARG C 1 79 ? 70.697 73.176 80.973 1.00 29.54 76 ARG C O 1
ATOM 4391 N N . ASP C 1 80 ? 69.186 72.257 82.364 1.00 28.19 77 ASP C N 1
ATOM 4392 C CA . ASP C 1 80 ? 70.091 72.294 83.507 1.00 30.63 77 ASP C CA 1
ATOM 4393 C C . ASP C 1 80 ? 71.340 71.454 83.249 1.00 32.22 77 ASP C C 1
ATOM 4394 O O . ASP C 1 80 ? 72.399 71.742 83.773 1.00 28.43 77 ASP C O 1
ATOM 4399 N N . LEU C 1 81 ? 71.200 70.400 82.455 1.00 29.14 78 LEU C N 1
ATOM 4400 C CA . LEU C 1 81 ? 72.317 69.515 82.173 1.00 28.55 78 LEU C CA 1
ATOM 4401 C C . LEU C 1 81 ? 73.175 70.034 81.025 1.00 30.18 78 LEU C C 1
ATOM 4402 O O . LEU C 1 81 ? 74.105 69.365 80.591 1.00 35.73 78 LEU C O 1
ATOM 4407 N N . GLY C 1 82 ? 72.863 71.230 80.539 1.00 31.37 79 GLY C N 1
ATOM 4408 C CA . GLY C 1 82 ? 73.654 71.854 79.491 1.00 31.23 79 GLY C CA 1
ATOM 4409 C C . GLY C 1 82 ? 73.232 71.467 78.077 1.00 31.31 79 GLY C C 1
ATOM 4410 O O . GLY C 1 82 ? 73.986 71.646 77.130 1.00 30.69 79 GLY C O 1
ATOM 4411 N N . GLY C 1 83 ? 72.025 70.937 77.927 1.00 26.36 80 GLY C N 1
ATOM 4412 C CA . GLY C 1 83 ? 71.537 70.564 76.611 1.00 30.03 80 GLY C CA 1
ATOM 4413 C C . GLY C 1 83 ? 70.685 71.654 75.982 1.00 35.00 80 GLY C C 1
ATOM 4414 O O . GLY C 1 83 ? 70.167 72.527 76.681 1.00 37.89 80 GLY C O 1
ATOM 4415 N N . GLU C 1 84 ? 70.536 71.611 74.662 1.00 31.92 81 GLU C N 1
ATOM 4416 C CA . GLU C 1 84 ? 69.821 72.670 73.961 1.00 36.96 81 GLU C CA 1
ATOM 4417 C C . GLU C 1 84 ? 68.652 72.158 73.128 1.00 40.51 81 GLU C C 1
ATOM 4418 O O . GLU C 1 84 ? 67.855 72.947 72.629 1.00 39.59 81 GLU C O 1
ATOM 4424 N N . HIS C 1 85 ? 68.549 70.841 72.977 1.00 30.77 82 HIS C N 1
ATOM 4425 C CA . HIS C 1 85 ? 67.549 70.270 72.080 1.00 33.89 82 HIS C CA 1
ATOM 4426 C C . HIS C 1 85 ? 66.875 69.038 72.668 1.00 29.51 82 HIS C C 1
ATOM 4427 O O . HIS C 1 85 ? 67.554 68.114 73.094 1.00 26.22 82 HIS C O 1
ATOM 4434 N N . VAL C 1 86 ? 65.541 69.046 72.684 1.00 26.43 83 VAL C N 1
ATOM 4435 C CA . VAL C 1 86 ? 64.743 67.878 73.017 1.00 33.79 83 VAL C CA 1
ATOM 4436 C C . VAL C 1 86 ? 63.518 67.894 72.126 1.00 35.99 83 VAL C C 1
ATOM 4437 O O . VAL C 1 86 ? 62.902 68.937 71.942 1.00 35.97 83 VAL C O 1
ATOM 4441 N N . VAL C 1 87 ? 63.165 66.748 71.565 1.00 31.27 84 VAL C N 1
ATOM 4442 C CA . VAL C 1 87 ? 61.930 66.648 70.810 1.00 26.07 84 VAL C CA 1
ATOM 4443 C C . VAL C 1 87 ? 60.975 65.771 71.607 1.00 30.08 84 VAL C C 1
ATOM 4444 O O . VAL C 1 87 ? 61.300 64.631 71.937 1.00 28.25 84 VAL C O 1
ATOM 4448 N N . ILE C 1 88 ? 59.802 66.308 71.936 1.00 28.37 85 ILE C N 1
ATOM 4449 C CA . ILE C 1 88 ? 58.862 65.574 72.770 1.00 24.57 85 ILE C CA 1
ATOM 4450 C C . ILE C 1 88 ? 57.571 65.271 72.027 1.00 27.87 85 ILE C C 1
ATOM 4451 O O . ILE C 1 88 ? 57.017 66.138 71.363 1.00 33.92 85 ILE C O 1
ATOM 4456 N N . GLY C 1 89 ? 57.099 64.032 72.133 1.00 24.11 86 GLY C N 1
ATOM 4457 C CA . GLY C 1 89 ? 55.805 63.672 71.581 1.00 23.47 86 GLY C CA 1
ATOM 4458 C C . GLY C 1 89 ? 55.090 62.604 72.386 1.00 29.15 86 GLY C C 1
ATOM 4459 O O . GLY C 1 89 ? 55.587 62.172 73.431 1.00 28.39 86 GLY C O 1
ATOM 4460 N N . THR C 1 90 ? 53.928 62.176 71.888 1.00 24.51 87 THR C N 1
ATOM 4461 C CA . THR C 1 90 ? 53.142 61.119 72.518 1.00 28.40 87 THR C CA 1
ATOM 4462 C C . THR C 1 90 ? 52.853 59.953 71.584 1.00 31.31 87 THR C C 1
ATOM 4463 O O . THR C 1 90 ? 52.807 60.106 70.368 1.00 32.95 87 THR C O 1
ATOM 4467 N N . TYR C 1 91 ? 52.686 58.776 72.171 1.00 29.59 88 TYR C N 1
ATOM 4468 C CA . TYR C 1 91 ? 52.129 57.632 71.475 1.00 26.77 88 TYR C CA 1
ATOM 4469 C C . TYR C 1 91 ? 51.161 56.954 72.449 1.00 35.04 88 TYR C C 1
ATOM 4470 O O . TYR C 1 91 ? 51.558 56.562 73.540 1.00 33.23 88 TYR C O 1
ATOM 4479 N N . GLY C 1 92 ? 49.892 56.836 72.068 1.00 36.58 89 GLY C N 1
ATOM 4480 C CA . GLY C 1 92 ? 48.881 56.324 72.982 1.00 29.19 89 GLY C CA 1
ATOM 4481 C C . GLY C 1 92 ? 48.943 57.088 74.289 1.00 26.43 89 GLY C C 1
ATOM 4482 O O . GLY C 1 92 ? 48.900 58.315 74.295 1.00 30.30 89 GLY C O 1
ATOM 4483 N N . THR C 1 93 ? 49.083 56.377 75.403 1.00 27.75 90 THR C N 1
ATOM 4484 C CA . THR C 1 93 ? 49.197 57.033 76.710 1.00 30.58 90 THR C CA 1
ATOM 4485 C C . THR C 1 93 ? 50.625 57.478 77.010 1.00 33.44 90 THR C C 1
ATOM 4486 O O . THR C 1 93 ? 50.874 58.124 78.033 1.00 29.16 90 THR C O 1
ATOM 4490 N N . PHE C 1 94 ? 51.561 57.132 76.129 1.00 26.91 91 PHE C N 1
ATOM 4491 C CA . PHE C 1 94 ? 52.981 57.388 76.408 1.00 28.89 91 PHE C CA 1
ATOM 4492 C C . PHE C 1 94 ? 53.492 58.760 75.995 1.00 25.97 91 PHE C C 1
ATOM 4493 O O . PHE C 1 94 ? 53.113 59.297 74.955 1.00 34.97 91 PHE C O 1
ATOM 4501 N N . LEU C 1 95 ? 54.354 59.329 76.826 1.00 29.70 92 LEU C N 1
ATOM 4502 C CA . LEU C 1 95 ? 55.149 60.470 76.409 1.00 27.07 92 LEU C CA 1
ATOM 4503 C C . LEU C 1 95 ? 56.547 59.969 76.059 1.00 28.87 92 LEU C C 1
ATOM 4504 O O . LEU C 1 95 ? 57.147 59.224 76.829 1.00 26.35 92 LEU C O 1
ATOM 4509 N N . LEU C 1 96 ? 57.059 60.376 74.898 1.00 26.06 93 LEU C N 1
ATOM 4510 C CA . LEU C 1 96 ? 58.409 60.003 74.484 1.00 23.36 93 LEU C CA 1
ATOM 4511 C C . LEU C 1 96 ? 59.236 61.253 74.257 1.00 25.57 93 LEU C C 1
ATOM 4512 O O . LEU C 1 96 ? 58.770 62.198 73.622 1.00 25.58 93 LEU C O 1
ATOM 4517 N N . ALA C 1 97 ? 60.463 61.253 74.763 1.00 22.36 94 ALA C N 1
ATOM 4518 C CA . ALA C 1 97 ? 61.355 62.380 74.567 1.00 24.65 94 ALA C CA 1
ATOM 4519 C C . ALA C 1 97 ? 62.678 61.940 73.935 1.00 26.06 94 ALA C C 1
ATOM 4520 O O . ALA C 1 97 ? 63.344 61.025 74.431 1.00 22.87 94 ALA C O 1
ATOM 4522 N N . LEU C 1 98 ? 63.038 62.601 72.837 1.00 19.13 95 LEU C N 1
ATOM 4523 C CA . LEU C 1 98 ? 64.327 62.430 72.196 1.00 19.35 95 LEU C CA 1
ATOM 4524 C C . LEU C 1 98 ? 65.237 63.578 72.614 1.00 22.96 95 LEU C C 1
ATOM 4525 O O . LEU C 1 98 ? 64.932 64.738 72.357 1.00 20.78 95 LEU C O 1
ATOM 4530 N N . ALA C 1 99 ? 66.356 63.245 73.247 1.00 20.13 96 ALA C N 1
ATOM 4531 C CA . ALA C 1 99 ? 67.303 64.239 73.713 1.00 24.43 96 ALA C CA 1
ATOM 4532 C C . ALA C 1 99 ? 68.562 64.201 72.867 1.00 24.17 96 ALA C C 1
ATOM 4533 O O . ALA C 1 99 ? 69.045 63.133 72.530 1.00 22.94 96 ALA C O 1
ATOM 4535 N N . CYS C 1 100 ? 69.085 65.375 72.532 1.00 26.33 97 CYS C N 1
ATOM 4536 C CA . CYS C 1 100 ? 70.371 65.471 71.860 1.00 26.29 97 CYS C CA 1
ATOM 4537 C C . CYS C 1 100 ? 71.489 65.325 72.887 1.00 26.05 97 CYS C C 1
ATOM 4538 O O . CYS C 1 100 ? 71.529 66.052 73.877 1.00 29.18 97 CYS C O 1
ATOM 4541 N N . GLN C 1 101 ? 72.387 64.378 72.661 1.00 23.42 98 GLN C N 1
ATOM 4542 C CA . GLN C 1 101 ? 73.466 64.143 73.611 1.00 30.79 98 GLN C CA 1
ATOM 4543 C C . GLN C 1 101 ? 74.565 65.172 73.437 1.00 34.49 98 GLN C C 1
ATOM 4544 O O . GLN C 1 101 ? 75.316 65.133 72.465 1.00 37.61 98 GLN C O 1
ATOM 4558 N N . GLY C 1 103 ? 76.667 68.479 76.171 1.00 38.60 100 GLY C N 1
ATOM 4559 C CA . GLY C 1 103 ? 76.875 68.891 77.547 1.00 32.58 100 GLY C CA 1
ATOM 4560 C C . GLY C 1 103 ? 76.909 67.661 78.441 1.00 31.98 100 GLY C C 1
ATOM 4561 O O . GLY C 1 103 ? 77.564 66.666 78.118 1.00 34.30 100 GLY C O 1
ATOM 4562 N N . ALA C 1 104 ? 76.191 67.722 79.557 1.00 32.70 101 ALA C N 1
ATOM 4563 C CA . ALA C 1 104 ? 76.059 66.574 80.453 1.00 34.64 101 ALA C CA 1
ATOM 4564 C C . ALA C 1 104 ? 74.783 65.783 80.157 1.00 29.48 101 ALA C C 1
ATOM 4565 O O . ALA C 1 104 ? 74.368 64.933 80.948 1.00 30.42 101 ALA C O 1
ATOM 4567 N N . VAL C 1 105 ? 74.149 66.070 79.026 1.00 24.27 102 VAL C N 1
ATOM 4568 C CA . VAL C 1 105 ? 72.953 65.327 78.648 1.00 23.99 102 VAL C CA 1
ATOM 4569 C C . VAL C 1 105 ? 73.344 63.955 78.093 1.00 29.31 102 VAL C C 1
ATOM 4570 O O . VAL C 1 105 ? 73.551 63.797 76.886 1.00 34.23 102 VAL C O 1
ATOM 4574 N N . THR C 1 106 ? 73.459 62.978 78.992 1.00 24.82 103 THR C N 1
ATOM 4575 C CA . THR C 1 106 ? 73.803 61.601 78.640 1.00 26.06 103 THR C CA 1
ATOM 4576 C C . THR C 1 106 ? 72.739 60.645 79.211 1.00 29.24 103 THR C C 1
ATOM 4577 O O . THR C 1 106 ? 72.007 61.014 80.121 1.00 25.15 103 THR C O 1
ATOM 4581 N N . PRO C 1 107 ? 72.657 59.412 78.683 1.00 28.76 104 PRO C N 1
ATOM 4582 C CA . PRO C 1 107 ? 71.480 58.587 78.997 1.00 26.43 104 PRO C CA 1
ATOM 4583 C C . PRO C 1 107 ? 71.179 58.373 80.496 1.00 25.76 104 PRO C C 1
ATOM 4584 O O . PRO C 1 107 ? 70.082 58.720 80.938 1.00 24.66 104 PRO C O 1
ATOM 4588 N N . GLU C 1 108 ? 72.105 57.833 81.277 1.00 20.75 105 GLU C N 1
ATOM 4589 C CA . GLU C 1 108 ? 71.747 57.506 82.658 1.00 27.44 105 GLU C CA 1
ATOM 4590 C C . GLU C 1 108 ? 71.503 58.758 83.510 1.00 26.00 105 GLU C C 1
ATOM 4591 O O . GLU C 1 108 ? 70.527 58.820 84.264 1.00 23.61 105 GLU C O 1
ATOM 4597 N N . VAL C 1 109 ? 72.376 59.753 83.371 1.00 27.49 106 VAL C N 1
ATOM 4598 C CA . VAL C 1 109 ? 72.218 61.029 84.072 1.00 30.71 106 VAL C CA 1
ATOM 4599 C C . VAL C 1 109 ? 70.871 61.687 83.736 1.00 26.91 106 VAL C C 1
ATOM 4600 O O . VAL C 1 109 ? 70.138 62.117 84.623 1.00 28.33 106 VAL C O 1
ATOM 4604 N N . THR C 1 110 ? 70.537 61.752 82.452 1.00 23.36 107 THR C N 1
ATOM 4605 C CA . THR C 1 110 ? 69.293 62.388 82.050 1.00 24.13 107 THR C CA 1
ATOM 4606 C C . THR C 1 110 ? 68.110 61.597 82.592 1.00 24.16 107 THR C C 1
ATOM 4607 O O . THR C 1 110 ? 67.174 62.171 83.142 1.00 27.43 107 THR C O 1
ATOM 4611 N N . CYS C 1 111 ? 68.169 60.276 82.457 1.00 24.53 108 CYS C N 1
ATOM 4612 C CA . CYS C 1 111 ? 67.089 59.415 82.918 1.00 23.71 108 CYS C CA 1
ATOM 4613 C C . CYS C 1 111 ? 66.866 59.628 84.415 1.00 27.49 108 CYS C C 1
ATOM 4614 O O . CYS C 1 111 ? 65.738 59.728 84.885 1.00 24.87 108 CYS C O 1
ATOM 4617 N N . THR C 1 112 ? 67.950 59.713 85.165 1.00 28.66 109 THR C N 1
ATOM 4618 C CA . THR C 1 112 ? 67.835 59.911 86.606 1.00 30.60 109 THR C CA 1
ATOM 4619 C C . THR C 1 112 ? 67.195 61.269 86.878 1.00 28.72 109 THR C C 1
ATOM 4620 O O . THR C 1 112 ? 66.372 61.403 87.771 1.00 26.26 109 THR C O 1
ATOM 4624 N N . ALA C 1 113 ? 67.555 62.267 86.074 1.00 23.22 110 ALA C N 1
ATOM 4625 C CA . ALA C 1 113 ? 67.019 63.611 86.260 1.00 23.91 110 ALA C CA 1
ATOM 4626 C C . ALA C 1 113 ? 65.523 63.713 85.976 1.00 28.81 110 ALA C C 1
ATOM 4627 O O . ALA C 1 113 ? 64.841 64.549 86.569 1.00 27.02 110 ALA C O 1
ATOM 4629 N N . VAL C 1 114 ? 65.003 62.881 85.079 1.00 28.00 111 VAL C N 1
ATOM 4630 C CA . VAL C 1 114 ? 63.607 63.061 84.645 1.00 21.92 111 VAL C CA 1
ATOM 4631 C C . VAL C 1 114 ? 62.664 61.990 85.171 1.00 27.88 111 VAL C C 1
ATOM 4632 O O . VAL C 1 114 ? 61.442 62.090 85.030 1.00 31.69 111 VAL C O 1
ATOM 4644 N N . PRO C 1 116 ? 61.446 61.213 88.064 1.00 25.21 113 PRO C N 1
ATOM 4645 C CA . PRO C 1 116 ? 60.283 61.547 88.905 1.00 30.05 113 PRO C CA 1
ATOM 4646 C C . PRO C 1 116 ? 59.092 62.135 88.122 1.00 32.64 113 PRO C C 1
ATOM 4647 O O . PRO C 1 116 ? 57.981 62.194 88.654 1.00 35.25 113 PRO C O 1
ATOM 4651 N N . ALA C 1 117 ? 59.320 62.536 86.874 1.00 27.79 114 ALA C N 1
ATOM 4652 C CA . ALA C 1 117 ? 58.263 63.088 86.032 1.00 29.67 114 ALA C CA 1
ATOM 4653 C C . ALA C 1 117 ? 57.421 61.987 85.373 1.00 32.87 114 ALA C C 1
ATOM 4654 O O . ALA C 1 117 ? 56.404 62.271 84.725 1.00 28.49 114 ALA C O 1
ATOM 4656 N N . PHE C 1 118 ? 57.846 60.736 85.530 1.00 25.52 115 PHE C N 1
ATOM 4657 C CA . PHE C 1 118 ? 57.094 59.610 84.982 1.00 27.79 115 PHE C CA 1
ATOM 4658 C C . PHE C 1 118 ? 56.465 58.763 86.084 1.00 32.41 115 PHE C C 1
ATOM 4659 O O . PHE C 1 118 ? 57.084 58.526 87.123 1.00 32.04 115 PHE C O 1
ATOM 4667 N N . SER C 1 119 ? 55.244 58.295 85.840 1.00 32.73 116 SER C N 1
ATOM 4668 C CA . SER C 1 119 ? 54.524 57.453 86.794 1.00 31.81 116 SER C CA 1
ATOM 4669 C C . SER C 1 119 ? 55.324 56.246 87.250 1.00 36.93 116 SER C C 1
ATOM 4670 O O . SER C 1 119 ? 55.873 55.491 86.433 1.00 31.79 116 SER C O 1
ATOM 4673 N N . GLU C 1 120 ? 55.363 56.049 88.561 1.00 38.49 117 GLU C N 1
ATOM 4674 C CA . GLU C 1 120 ? 56.030 54.880 89.125 1.00 41.56 117 GLU C CA 1
ATOM 4675 C C . GLU C 1 120 ? 55.222 53.589 88.970 1.00 36.79 117 GLU C C 1
ATOM 4676 O O . GLU C 1 120 ? 55.729 52.498 89.216 1.00 38.84 117 GLU C O 1
ATOM 4682 N N . ASP C 1 121 ? 53.971 53.713 88.545 1.00 32.02 118 ASP C N 1
ATOM 4683 C CA . ASP C 1 121 ? 53.113 52.544 88.364 1.00 36.40 118 ASP C CA 1
ATOM 4684 C C . ASP C 1 121 ? 53.087 52.050 86.925 1.00 37.06 118 ASP C C 1
ATOM 4685 O O . ASP C 1 121 ? 52.294 51.166 86.582 1.00 31.58 118 ASP C O 1
ATOM 4690 N N . GLU C 1 122 ? 53.921 52.648 86.081 1.00 30.40 119 GLU C N 1
ATOM 4691 C CA . GLU C 1 122 ? 53.957 52.301 84.671 1.00 28.26 119 GLU C CA 1
ATOM 4692 C C . GLU C 1 122 ? 55.406 52.152 84.205 1.00 33.25 119 GLU C C 1
ATOM 4693 O O . GLU C 1 122 ? 56.318 52.753 84.778 1.00 27.06 119 GLU C O 1
ATOM 4699 N N . PRO C 1 123 ? 55.618 51.348 83.157 1.00 33.72 120 PRO C N 1
ATOM 4700 C CA . PRO C 1 123 ? 56.967 51.131 82.637 1.00 34.49 120 PRO C CA 1
ATOM 4701 C C . PRO C 1 123 ? 57.621 52.423 82.161 1.00 30.28 120 PRO C C 1
ATOM 4702 O O . PRO C 1 123 ? 56.958 53.395 81.790 1.00 21.83 120 PRO C O 1
ATOM 4706 N N . LEU C 1 124 ? 58.945 52.404 82.192 1.00 25.21 121 LEU C N 1
ATOM 4707 C CA . LEU C 1 124 ? 59.775 53.503 81.760 1.00 29.82 121 LEU C CA 1
ATOM 4708 C C . LEU C 1 124 ? 60.859 52.827 80.946 1.00 26.03 121 LEU C C 1
ATOM 4709 O O . LEU C 1 124 ? 61.316 51.753 81.326 1.00 26.26 121 LEU C O 1
ATOM 4714 N N . TYR C 1 125 ? 61.245 53.428 79.822 1.00 17.84 122 TYR C N 1
ATOM 4715 C CA . TYR C 1 125 ? 62.320 52.872 78.989 1.00 23.43 122 TYR C CA 1
ATOM 4716 C C . TYR C 1 125 ? 63.344 53.922 78.589 1.00 20.73 122 TYR C C 1
ATOM 4717 O O . TYR C 1 125 ? 62.981 55.065 78.287 1.00 24.51 122 TYR C O 1
ATOM 4726 N N . LEU C 1 126 ? 64.616 53.514 78.565 1.00 24.01 123 LEU C N 1
ATOM 4727 C CA . LEU C 1 126 ? 65.746 54.355 78.154 1.00 23.04 123 LEU C CA 1
ATOM 4728 C C . LEU C 1 126 ? 66.462 53.673 76.986 1.00 22.50 123 LEU C C 1
ATOM 4729 O O . LEU C 1 126 ? 66.880 52.524 77.101 1.00 19.88 123 LEU C O 1
ATOM 4734 N N . SER C 1 127 ? 66.582 54.354 75.852 1.00 19.35 124 SER C N 1
ATOM 4735 C CA . SER C 1 127 ? 67.162 53.724 74.671 1.00 17.94 124 SER C CA 1
ATOM 4736 C C . SER C 1 127 ? 68.675 53.847 74.710 1.00 21.14 124 SER C C 1
ATOM 4737 O O . SER C 1 127 ? 69.216 54.655 75.451 1.00 20.16 124 SER C O 1
ATOM 4740 N N . PRO C 1 128 ? 69.369 53.054 73.887 1.00 18.55 125 PRO C N 1
ATOM 4741 C CA . PRO C 1 128 ? 70.801 53.306 73.705 1.00 20.20 125 PRO C CA 1
ATOM 4742 C C . PRO C 1 128 ? 71.021 54.649 72.997 1.00 25.77 125 PRO C C 1
ATOM 4743 O O . PRO C 1 128 ? 70.079 55.235 72.442 1.00 18.75 125 PRO C O 1
ATOM 4747 N N . VAL C 1 129 ? 72.260 55.131 73.021 1.00 22.26 126 VAL C N 1
ATOM 4748 C CA . VAL C 1 129 ? 72.636 56.293 72.232 1.00 25.26 126 VAL C CA 1
ATOM 4749 C C . VAL C 1 129 ? 72.686 55.898 70.767 1.00 21.56 126 VAL C C 1
ATOM 4750 O O . VAL C 1 129 ? 73.198 54.839 70.424 1.00 24.67 126 VAL C O 1
ATOM 4754 N N . ARG C 1 130 ? 72.176 56.767 69.909 1.00 18.07 127 ARG C N 1
ATOM 4755 C CA . ARG C 1 130 ? 72.141 56.526 68.467 1.00 19.03 127 ARG C CA 1
ATOM 4756 C C . ARG C 1 130 ? 72.601 57.772 67.732 1.00 20.53 127 ARG C C 1
ATOM 4757 O O . ARG C 1 130 ? 72.682 58.850 68.311 1.00 20.99 127 ARG C O 1
ATOM 4765 N N . SER C 1 131 ? 72.822 57.627 66.431 1.00 20.54 128 SER C N 1
ATOM 4766 C CA . SER C 1 131 ? 73.485 58.649 65.649 1.00 24.49 128 SER C CA 1
ATOM 4767 C C . SER C 1 131 ? 72.611 59.169 64.508 1.00 23.39 128 SER C C 1
ATOM 4768 O O . SER C 1 131 ? 72.075 58.395 63.721 1.00 21.67 128 SER C O 1
ATOM 4771 N N . GLY C 1 132 ? 72.483 60.487 64.418 1.00 21.38 129 GLY C N 1
ATOM 4772 C CA . GLY C 1 132 ? 71.817 61.112 63.302 1.00 21.79 129 GLY C CA 1
ATOM 4773 C C . GLY C 1 132 ? 70.305 60.930 63.290 1.00 21.46 129 GLY C C 1
ATOM 4774 O O . GLY C 1 132 ? 69.710 60.348 64.197 1.00 20.99 129 GLY C O 1
ATOM 4775 N N . VAL C 1 133 ? 69.683 61.465 62.252 1.00 19.94 130 VAL C N 1
ATOM 4776 C CA . VAL C 1 133 ? 68.241 61.364 62.076 1.00 17.58 130 VAL C CA 1
ATOM 4777 C C . VAL C 1 133 ? 67.769 59.910 61.985 1.00 23.68 130 VAL C C 1
ATOM 4778 O O . VAL C 1 133 ? 66.761 59.553 62.585 1.00 18.45 130 VAL C O 1
ATOM 4782 N N . ALA C 1 134 ? 68.485 59.055 61.255 1.00 19.10 131 ALA C N 1
ATOM 4783 C CA . ALA C 1 134 ? 68.111 57.630 61.273 1.00 19.94 131 ALA C CA 1
ATOM 4784 C C . ALA C 1 134 ? 68.193 57.064 62.684 1.00 23.15 131 ALA C C 1
ATOM 4785 O O . ALA C 1 134 ? 67.339 56.273 63.087 1.00 21.51 131 ALA C O 1
ATOM 4787 N N . GLY C 1 135 ? 69.221 57.457 63.434 1.00 23.30 132 GLY C N 1
ATOM 4788 C CA . GLY C 1 135 ? 69.363 56.995 64.809 1.00 18.60 132 GLY C CA 1
ATOM 4789 C C . GLY C 1 135 ? 68.244 57.515 65.700 1.00 22.06 132 GLY C C 1
ATOM 4790 O O . GLY C 1 135 ? 67.732 56.801 66.571 1.00 20.17 132 GLY C O 1
ATOM 4791 N N . ALA C 1 136 ? 67.868 58.772 65.483 1.00 17.38 133 ALA C N 1
ATOM 4792 C CA . ALA C 1 136 ? 66.797 59.390 66.250 1.00 18.05 133 ALA C CA 1
ATOM 4793 C C . ALA C 1 136 ? 65.484 58.637 65.996 1.00 21.09 133 ALA C C 1
ATOM 4794 O O . ALA C 1 136 ? 64.719 58.400 66.920 1.00 20.04 133 ALA C O 1
ATOM 4796 N N . SER C 1 137 ? 65.230 58.264 64.744 1.00 15.85 134 SER C N 1
ATOM 4797 C CA . SER C 1 137 ? 64.010 57.517 64.420 1.00 14.44 134 SER C CA 1
ATOM 4798 C C . SER C 1 137 ? 64.039 56.143 65.084 1.00 23.70 134 SER C C 1
ATOM 4799 O O . SER C 1 137 ? 63.038 55.682 65.646 1.00 21.40 134 SER C O 1
ATOM 4802 N N . HIS C 1 138 ? 65.201 55.499 65.022 1.00 19.28 135 HIS C N 1
ATOM 4803 C CA . HIS C 1 138 ? 65.429 54.200 65.660 1.00 20.27 135 HIS C CA 1
ATOM 4804 C C . HIS C 1 138 ? 65.193 54.275 67.180 1.00 15.83 135 HIS C C 1
ATOM 4805 O O . HIS C 1 138 ? 64.488 53.444 67.763 1.00 19.06 135 HIS C O 1
ATOM 4812 N N . ALA C 1 139 ? 65.752 55.292 67.820 1.00 15.68 136 ALA C N 1
ATOM 4813 C CA . ALA C 1 139 ? 65.627 55.419 69.278 1.00 19.33 136 ALA C CA 1
ATOM 4814 C C . ALA C 1 139 ? 64.146 55.589 69.681 1.00 21.29 136 ALA C C 1
ATOM 4815 O O . ALA C 1 139 ? 63.683 55.017 70.664 1.00 18.27 136 ALA C O 1
ATOM 4817 N N . LEU C 1 140 ? 63.413 56.405 68.934 1.00 19.27 137 LEU C N 1
ATOM 4818 C CA . LEU C 1 140 ? 62.015 56.640 69.274 1.00 21.99 137 LEU C CA 1
ATOM 4819 C C . LEU C 1 140 ? 61.173 55.369 69.053 1.00 18.94 137 LEU C C 1
ATOM 4820 O O . LEU C 1 140 ? 60.331 55.028 69.879 1.00 21.72 137 LEU C O 1
ATOM 4825 N N . ARG C 1 141 ? 61.398 54.669 67.943 1.00 17.51 138 ARG C N 1
ATOM 4826 C CA . ARG C 1 141 ? 60.625 53.457 67.676 1.00 17.65 138 ARG C CA 1
ATOM 4827 C C . ARG C 1 141 ? 60.948 52.319 68.653 1.00 15.59 138 ARG C C 1
ATOM 4828 O O . ARG C 1 141 ? 60.037 51.665 69.150 1.00 18.73 138 ARG C O 1
ATOM 4836 N N . GLU C 1 142 ? 62.231 52.057 68.933 1.00 15.51 139 GLU C N 1
ATOM 4837 C CA . GLU C 1 142 ? 62.538 50.999 69.903 1.00 21.70 139 GLU C CA 1
ATOM 4838 C C . GLU C 1 142 ? 61.933 51.354 71.263 1.00 24.43 139 GLU C C 1
ATOM 4839 O O . GLU C 1 142 ? 61.552 50.470 72.038 1.00 22.11 139 GLU C O 1
ATOM 4845 N N . THR C 1 143 ? 61.817 52.648 71.543 1.00 20.53 140 THR C N 1
ATOM 4846 C CA . THR C 1 143 ? 61.186 53.091 72.787 1.00 18.52 140 THR C CA 1
ATOM 4847 C C . THR C 1 143 ? 59.670 52.803 72.773 1.00 22.60 140 THR C C 1
ATOM 4848 O O . THR C 1 143 ? 59.115 52.251 73.727 1.00 23.44 140 THR C O 1
ATOM 4860 N N . PHE C 1 145 ? 57.943 50.614 70.810 1.00 20.99 142 PHE C N 1
ATOM 4861 C CA . PHE C 1 145 ? 57.725 49.174 70.864 1.00 20.51 142 PHE C CA 1
ATOM 4862 C C . PHE C 1 145 ? 58.054 48.559 72.230 1.00 22.41 142 PHE C C 1
ATOM 4863 O O . PHE C 1 145 ? 57.347 47.672 72.688 1.00 23.18 142 PHE C O 1
ATOM 4871 N N . SER C 1 146 ? 59.121 49.015 72.880 1.00 16.55 143 SER C N 1
ATOM 4872 C CA . SER C 1 146 ? 59.458 48.460 74.185 1.00 19.49 143 SER C CA 1
ATOM 4873 C C . SER C 1 146 ? 58.367 48.747 75.205 1.00 24.79 143 SER C C 1
ATOM 4874 O O . SER C 1 146 ? 58.042 47.891 76.023 1.00 21.53 143 SER C O 1
ATOM 4877 N N . LEU C 1 147 ? 57.826 49.961 75.170 1.00 19.50 144 LEU C N 1
ATOM 4878 C CA . LEU C 1 147 ? 56.749 50.347 76.070 1.00 20.66 144 LEU C CA 1
ATOM 4879 C C . LEU C 1 147 ? 55.479 49.526 75.801 1.00 25.75 144 LEU C C 1
ATOM 4880 O O . LEU C 1 147 ? 54.797 49.112 76.736 1.00 22.27 144 LEU C O 1
ATOM 4885 N N . GLN C 1 148 ? 55.162 49.292 74.527 1.00 22.49 145 GLN C N 1
ATOM 4886 C CA . GLN C 1 148 ? 54.029 48.437 74.181 1.00 26.14 145 GLN C CA 1
ATOM 4887 C C . GLN C 1 148 ? 54.248 47.004 74.648 1.00 25.05 145 GLN C C 1
ATOM 4888 O O . GLN C 1 148 ? 53.293 46.295 74.924 1.00 23.13 145 GLN C O 1
ATOM 4894 N N . ALA C 1 149 ? 55.506 46.579 74.723 1.00 17.57 146 ALA C N 1
ATOM 4895 C CA . ALA C 1 149 ? 55.802 45.177 74.992 1.00 23.80 146 ALA C CA 1
ATOM 4896 C C . ALA C 1 149 ? 55.932 44.896 76.483 1.00 27.09 146 ALA C C 1
ATOM 4897 O O . ALA C 1 149 ? 55.812 43.744 76.924 1.00 25.56 146 ALA C O 1
ATOM 4899 N N . ALA C 1 150 ? 56.171 45.960 77.247 1.00 21.18 147 ALA C N 1
ATOM 4900 C CA . ALA C 1 150 ? 56.454 45.864 78.680 1.00 24.71 147 ALA C CA 1
ATOM 4901 C C . ALA C 1 150 ? 55.472 45.009 79.490 1.00 23.74 147 ALA C C 1
ATOM 4902 O O . ALA C 1 150 ? 55.886 44.319 80.417 1.00 26.52 147 ALA C O 1
ATOM 4904 N N . PRO C 1 151 ? 54.169 45.071 79.168 1.00 24.13 148 PRO C N 1
ATOM 4905 C CA . PRO C 1 151 ? 53.235 44.276 79.987 1.00 25.66 148 PRO C CA 1
ATOM 4906 C C . PRO C 1 151 ? 53.541 42.774 79.965 1.00 32.46 148 PRO C C 1
ATOM 4907 O O . PRO C 1 151 ? 53.165 42.066 80.904 1.00 30.70 148 PRO C O 1
ATOM 4911 N N . ALA C 1 152 ? 54.232 42.296 78.945 1.00 29.84 149 ALA C N 1
ATOM 4912 C CA . ALA C 1 152 ? 54.611 40.895 78.883 1.00 28.74 149 ALA C CA 1
ATOM 4913 C C . ALA C 1 152 ? 55.542 40.516 80.030 1.00 30.67 149 ALA C C 1
ATOM 4914 O O . ALA C 1 152 ? 55.543 39.390 80.470 1.00 32.05 149 ALA C O 1
ATOM 4916 N N . LEU C 1 153 ? 56.371 41.452 80.469 1.00 32.63 150 LEU C N 1
ATOM 4917 C CA . LEU C 1 153 ? 57.348 41.186 81.516 1.00 33.75 150 LEU C CA 1
ATOM 4918 C C . LEU C 1 153 ? 56.781 41.075 82.928 1.00 45.31 150 LEU C C 1
ATOM 4919 O O . LEU C 1 153 ? 56.018 41.911 83.371 1.00 43.73 150 LEU C O 1
ATOM 4924 N N . SER C 1 154 ? 57.160 40.007 83.614 1.00 55.67 151 SER C N 1
ATOM 4925 C CA . SER C 1 154 ? 56.780 39.789 85.002 1.00 69.32 151 SER C CA 1
ATOM 4926 C C . SER C 1 154 ? 57.408 40.749 86.002 1.00 65.45 151 SER C C 1
ATOM 4927 O O . SER C 1 154 ? 56.721 41.342 86.824 1.00 66.08 151 SER C O 1
ATOM 4930 N N . THR C 1 155 ? 58.713 40.945 85.881 1.00 61.32 152 THR C N 1
ATOM 4931 C CA . THR C 1 155 ? 59.440 41.757 86.838 1.00 59.70 152 THR C CA 1
ATOM 4932 C C . THR C 1 155 ? 60.293 42.772 86.105 1.00 59.76 152 THR C C 1
ATOM 4933 O O . THR C 1 155 ? 61.509 42.664 86.065 1.00 64.34 152 THR C O 1
ATOM 4937 N N . PRO C 1 156 ? 59.640 43.761 85.518 1.00 53.20 153 PRO C N 1
ATOM 4938 C CA . PRO C 1 156 ? 60.340 44.768 84.730 1.00 51.52 153 PRO C CA 1
ATOM 4939 C C . PRO C 1 156 ? 61.285 45.630 85.548 1.00 52.50 153 PRO C C 1
ATOM 4940 O O . PRO C 1 156 ? 60.927 46.101 86.617 1.00 49.66 153 PRO C O 1
ATOM 4944 N N . SER C 1 157 ? 62.478 45.857 85.019 1.00 48.78 154 SER C N 1
ATOM 4945 C CA . SER C 1 157 ? 63.417 46.763 85.638 1.00 44.63 154 SER C CA 1
ATOM 4946 C C . SER C 1 157 ? 62.925 48.176 85.397 1.00 39.12 154 SER C C 1
ATOM 4947 O O . SER C 1 157 ? 62.116 48.409 84.519 1.00 35.22 154 SER C O 1
ATOM 4950 N N . ARG C 1 158 ? 63.373 49.111 86.213 1.00 32.45 155 ARG C N 1
ATOM 4951 C CA . ARG C 1 158 ? 63.063 50.497 85.974 1.00 34.24 155 ARG C CA 1
ATOM 4952 C C . ARG C 1 158 ? 64.354 51.289 86.022 1.00 33.58 155 ARG C C 1
ATOM 4953 O O . ARG C 1 158 ? 64.983 51.370 87.057 1.00 40.09 155 ARG C O 1
ATOM 4961 N N . PRO C 1 159 ? 64.729 51.913 84.918 1.00 30.48 156 PRO C N 1
ATOM 4962 C CA . PRO C 1 159 ? 64.000 51.820 83.662 1.00 26.59 156 PRO C CA 1
ATOM 4963 C C . PRO C 1 159 ? 64.297 50.542 82.911 1.00 32.19 156 PRO C C 1
ATOM 4964 O O . PRO C 1 159 ? 65.306 49.912 83.174 1.00 29.36 156 PRO C O 1
ATOM 4968 N N . LEU C 1 160 ? 63.427 50.177 81.985 1.00 25.18 157 LEU C N 1
ATOM 4969 C CA . LEU C 1 160 ? 63.726 49.133 81.036 1.00 21.86 157 LEU C CA 1
ATOM 4970 C C . LEU C 1 160 ? 64.797 49.717 80.117 1.00 25.22 157 LEU C C 1
ATOM 4971 O O . LEU C 1 160 ? 64.832 50.914 79.890 1.00 22.55 157 LEU C O 1
ATOM 4976 N N . ARG C 1 161 ? 65.690 48.880 79.616 1.00 26.87 158 ARG C N 1
ATOM 4977 C CA . ARG C 1 161 ? 66.783 49.366 78.793 1.00 25.36 158 ARG C CA 1
ATOM 4978 C C . ARG C 1 161 ? 67.044 48.529 77.560 1.00 27.15 158 ARG C C 1
ATOM 4979 O O . ARG C 1 161 ? 66.860 47.330 77.572 1.00 28.27 158 ARG C O 1
ATOM 4987 N N . ALA C 1 162 ? 67.482 49.178 76.493 1.00 28.49 159 ALA C N 1
ATOM 4988 C CA . ALA C 1 162 ? 68.065 48.479 75.367 1.00 18.51 159 ALA C CA 1
ATOM 4989 C C . ALA C 1 162 ? 67.221 47.363 74.749 1.00 22.94 159 ALA C C 1
ATOM 4990 O O . ALA C 1 162 ? 66.109 47.570 74.313 1.00 18.31 159 ALA C O 1
ATOM 4992 N N . ASP C 1 163 ? 67.806 46.174 74.725 1.00 19.78 160 ASP C N 1
ATOM 4993 C CA . ASP C 1 163 ? 67.252 44.991 74.076 1.00 25.02 160 ASP C CA 1
ATOM 4994 C C . ASP C 1 163 ? 66.438 44.085 75.002 1.00 23.04 160 ASP C C 1
ATOM 4995 O O . ASP C 1 163 ? 66.218 42.927 74.707 1.00 25.34 160 ASP C O 1
ATOM 5000 N N . GLU C 1 164 ? 65.991 44.633 76.117 1.00 21.45 161 GLU C N 1
ATOM 5001 C CA . GLU C 1 164 ? 65.285 43.859 77.122 1.00 26.57 161 GLU C CA 1
ATOM 5002 C C . GLU C 1 164 ? 64.017 43.185 76.604 1.00 25.49 161 GLU C C 1
ATOM 5003 O O . GLU C 1 164 ? 63.614 42.166 77.125 1.00 25.13 161 GLU C O 1
ATOM 5009 N N . LEU C 1 165 ? 63.370 43.778 75.614 1.00 17.89 162 LEU C N 1
ATOM 5010 C CA . LEU C 1 165 ? 62.091 43.272 75.124 1.00 22.51 162 LEU C CA 1
ATOM 5011 C C . LEU C 1 165 ? 62.092 42.771 73.686 1.00 24.63 162 LEU C C 1
ATOM 5012 O O . LEU C 1 165 ? 61.087 42.828 73.003 1.00 22.38 162 LEU C O 1
ATOM 5017 N N . LEU C 1 166 ? 63.238 42.315 73.221 1.00 20.33 163 LEU C N 1
ATOM 5018 C CA . LEU C 1 166 ? 63.381 41.920 71.814 1.00 19.35 163 LEU C CA 1
ATOM 5019 C C . LEU C 1 166 ? 62.282 41.009 71.272 1.00 17.89 163 LEU C C 1
ATOM 5020 O O . LEU C 1 166 ? 61.690 41.311 70.240 1.00 21.11 163 LEU C O 1
ATOM 5025 N N . PRO C 1 167 ? 62.031 39.868 71.937 1.00 21.95 164 PRO C N 1
ATOM 5026 C CA . PRO C 1 167 ? 61.083 38.910 71.357 1.00 25.24 164 PRO C CA 1
ATOM 5027 C C . PRO C 1 167 ? 59.684 39.492 71.255 1.00 19.55 164 PRO C C 1
ATOM 5028 O O . PRO C 1 167 ? 59.031 39.318 70.220 1.00 23.09 164 PRO C O 1
ATOM 5032 N N . GLU C 1 168 ? 59.230 40.178 72.299 1.00 17.28 165 GLU C N 1
ATOM 5033 C CA . GLU C 1 168 ? 57.890 40.777 72.279 1.00 21.22 165 GLU C CA 1
ATOM 5034 C C . GLU C 1 168 ? 57.779 41.896 71.240 1.00 23.42 165 GLU C C 1
ATOM 5035 O O . GLU C 1 168 ? 56.741 42.082 70.603 1.00 18.69 165 GLU C O 1
ATOM 5041 N N . ARG C 1 169 ? 58.849 42.660 71.088 1.00 19.01 166 ARG C N 1
ATOM 5042 C CA . ARG C 1 169 ? 58.885 43.701 70.063 1.00 18.94 166 ARG C CA 1
ATOM 5043 C C . ARG C 1 169 ? 58.783 43.058 68.681 1.00 20.49 166 ARG C C 1
ATOM 5044 O O . ARG C 1 169 ? 58.053 43.535 67.814 1.00 21.21 166 ARG C O 1
ATOM 5052 N N . ALA C 1 170 ? 59.512 41.968 68.472 1.00 18.30 167 ALA C N 1
ATOM 5053 C CA . ALA C 1 170 ? 59.405 41.239 67.203 1.00 20.46 167 ALA C CA 1
ATOM 5054 C C . ALA C 1 170 ? 57.956 40.772 66.971 1.00 20.86 167 ALA C C 1
ATOM 5055 O O . ALA C 1 170 ? 57.419 40.898 65.863 1.00 22.79 167 ALA C O 1
ATOM 5057 N N . LEU C 1 171 ? 57.323 40.252 68.027 1.00 21.85 168 LEU C N 1
ATOM 5058 C CA . LEU C 1 171 ? 55.922 39.839 67.956 1.00 24.08 168 LEU C CA 1
ATOM 5059 C C . LEU C 1 171 ? 55.001 40.988 67.523 1.00 25.67 168 LEU C C 1
ATOM 5060 O O . LEU C 1 171 ? 54.000 40.760 66.854 1.00 25.72 168 LEU C O 1
ATOM 5065 N N . LEU C 1 172 ? 55.341 42.214 67.910 1.00 21.40 169 LEU C N 1
ATOM 5066 C CA . LEU C 1 172 ? 54.532 43.378 67.537 1.00 26.84 169 LEU C CA 1
ATOM 5067 C C . LEU C 1 172 ? 54.858 43.874 66.127 1.00 23.57 169 LEU C C 1
ATOM 5068 O O . LEU C 1 172 ? 54.187 44.756 65.609 1.00 24.25 169 LEU C O 1
ATOM 5073 N N . GLY C 1 173 ? 55.896 43.316 65.515 1.00 22.42 170 GLY C N 1
ATOM 5074 C CA . GLY C 1 173 ? 56.245 43.680 64.148 1.00 21.87 170 GLY C CA 1
ATOM 5075 C C . GLY C 1 173 ? 57.344 44.722 64.044 1.00 28.79 170 GLY C C 1
ATOM 5076 O O . GLY C 1 173 ? 57.495 45.351 63.005 1.00 25.85 170 GLY C O 1
ATOM 5077 N N . ASP C 1 174 ? 58.106 44.913 65.122 1.00 24.98 171 ASP C N 1
ATOM 5078 C CA . ASP C 1 174 ? 59.213 45.864 65.127 1.00 21.83 171 ASP C CA 1
ATOM 5079 C C . ASP C 1 174 ? 60.401 45.293 64.363 1.00 25.94 171 ASP C C 1
ATOM 5080 O O . ASP C 1 174 ? 61.055 44.377 64.838 1.00 23.20 171 ASP C O 1
ATOM 5085 N N . ASP C 1 175 ? 60.691 45.845 63.187 1.00 21.34 172 ASP C N 1
ATOM 5086 C CA . ASP C 1 175 ? 61.770 45.316 62.354 1.00 23.02 172 ASP C CA 1
ATOM 5087 C C . ASP C 1 175 ? 63.153 45.416 62.958 1.00 26.01 172 ASP C C 1
ATOM 5088 O O . ASP C 1 175 ? 64.028 44.641 62.602 1.00 23.60 172 ASP C O 1
ATOM 5093 N N . TYR C 1 176 ? 63.369 46.392 63.829 1.00 24.65 173 TYR C N 1
ATOM 5094 C CA . TYR C 1 176 ? 64.656 46.507 64.507 1.00 19.08 173 TYR C CA 1
ATOM 5095 C C . TYR C 1 176 ? 64.876 45.311 65.422 1.00 21.52 173 TYR C C 1
ATOM 5096 O O . TYR C 1 176 ? 65.994 44.786 65.502 1.00 22.14 173 TYR C O 1
ATOM 5105 N N . ALA C 1 177 ? 63.822 44.894 66.128 1.00 17.33 174 ALA C N 1
ATOM 5106 C CA . ALA C 1 177 ? 63.915 43.705 66.992 1.00 23.15 174 ALA C CA 1
ATOM 5107 C C . ALA C 1 177 ? 64.174 42.409 66.204 1.00 20.02 174 ALA C C 1
ATOM 5108 O O . ALA C 1 177 ? 65.022 41.595 66.587 1.00 24.50 174 ALA C O 1
ATOM 5110 N N . ARG C 1 178 ? 63.441 42.209 65.112 1.00 24.09 175 ARG C N 1
ATOM 5111 C CA . ARG C 1 178 ? 63.690 41.051 64.246 1.00 22.71 175 ARG C CA 1
ATOM 5112 C C . ARG C 1 178 ? 65.139 41.054 63.766 1.00 24.25 175 ARG C C 1
ATOM 5113 O O . ARG C 1 178 ? 65.803 40.021 63.744 1.00 22.53 175 ARG C O 1
ATOM 5121 N N . GLU C 1 179 ? 65.618 42.222 63.355 1.00 22.21 176 GLU C N 1
ATOM 5122 C CA . GLU C 1 179 ? 66.971 42.328 62.828 1.00 25.75 176 GLU C CA 1
ATOM 5123 C C . GLU C 1 179 ? 68.006 42.053 63.907 1.00 23.25 176 GLU C C 1
ATOM 5124 O O . GLU C 1 179 ? 69.000 41.370 63.661 1.00 23.42 176 GLU C O 1
ATOM 5130 N N . GLU C 1 180 ? 67.802 42.610 65.099 1.00 20.80 177 GLU C N 1
ATOM 5131 C CA . GLU C 1 180 ? 68.751 42.385 66.177 1.00 21.23 177 GLU C CA 1
ATOM 5132 C C . GLU C 1 180 ? 68.743 40.917 66.588 1.00 26.11 177 GLU C C 1
ATOM 5133 O O . GLU C 1 180 ? 69.799 40.339 66.848 1.00 21.95 177 GLU C O 1
ATOM 5139 N N . LEU C 1 181 ? 67.575 40.295 66.602 1.00 18.86 178 LEU C N 1
ATOM 5140 C CA . LEU C 1 181 ? 67.517 38.902 66.983 1.00 20.74 178 LEU C CA 1
ATOM 5141 C C . LEU C 1 181 ? 68.357 38.086 66.013 1.00 22.13 178 LEU C C 1
ATOM 5142 O O . LEU C 1 181 ? 69.081 37.208 66.433 1.00 21.19 178 LEU C O 1
ATOM 5147 N N . TYR C 1 182 ? 68.254 38.371 64.723 1.00 19.87 179 TYR C N 1
ATOM 5148 C CA . TYR C 1 182 ? 69.092 37.689 63.759 1.00 23.58 179 TYR C CA 1
ATOM 5149 C C . TYR C 1 182 ? 70.583 38.039 63.816 1.00 21.63 179 TYR C C 1
ATOM 5150 O O . TYR C 1 182 ? 71.423 37.158 63.896 1.00 24.42 179 TYR C O 1
ATOM 5159 N N . ARG C 1 183 ? 70.892 39.330 63.783 1.00 22.96 180 ARG C N 1
ATOM 5160 C CA . ARG C 1 183 ? 72.277 39.804 63.768 1.00 23.31 180 ARG C CA 1
ATOM 5161 C C . ARG C 1 183 ? 73.095 39.713 65.044 1.00 26.21 180 ARG C C 1
ATOM 5162 O O . ARG C 1 183 ? 74.237 39.308 65.024 1.00 23.90 180 ARG C O 1
ATOM 5170 N N . ASN C 1 184 ? 72.496 40.133 66.144 1.00 20.03 181 ASN C N 1
ATOM 5171 C CA . ASN C 1 184 ? 73.195 40.218 67.408 1.00 20.87 181 ASN C CA 1
ATOM 5172 C C . ASN C 1 184 ? 73.026 39.008 68.301 1.00 23.14 181 ASN C C 1
ATOM 5173 O O . ASN C 1 184 ? 73.647 38.917 69.335 1.00 24.72 181 ASN C O 1
ATOM 5178 N N . VAL C 1 185 ? 72.170 38.085 67.907 1.00 23.63 182 VAL C N 1
ATOM 5179 C CA . VAL C 1 185 ? 71.993 36.889 68.703 1.00 22.50 182 VAL C CA 1
ATOM 5180 C C . VAL C 1 185 ? 72.245 35.617 67.903 1.00 27.50 182 VAL C C 1
ATOM 5181 O O . VAL C 1 185 ? 73.220 34.930 68.142 1.00 23.12 182 VAL C O 1
ATOM 5185 N N . TYR C 1 186 ? 71.393 35.334 66.927 1.00 20.62 183 TYR C N 1
ATOM 5186 C CA . TYR C 1 186 ? 71.521 34.114 66.162 1.00 17.65 183 TYR C CA 1
ATOM 5187 C C . TYR C 1 186 ? 72.833 34.020 65.402 1.00 21.81 183 TYR C C 1
ATOM 5188 O O . TYR C 1 186 ? 73.508 33.022 65.487 1.00 24.64 183 TYR C O 1
ATOM 5197 N N . GLN C 1 187 ? 73.214 35.078 64.710 1.00 16.91 184 GLN C N 1
ATOM 5198 C CA . GLN C 1 187 ? 74.465 35.089 63.974 1.00 22.28 184 GLN C CA 1
ATOM 5199 C C . GLN C 1 187 ? 75.695 35.028 64.874 1.00 23.20 184 GLN C C 1
ATOM 5200 O O . GLN C 1 187 ? 76.685 34.426 64.526 1.00 28.61 184 GLN C O 1
ATOM 5206 N N . VAL C 1 188 ? 75.615 35.680 66.021 1.00 19.53 185 VAL C N 1
ATOM 5207 C CA . VAL C 1 188 ? 76.717 35.718 66.965 1.00 27.57 185 VAL C CA 1
ATOM 5208 C C . VAL C 1 188 ? 76.948 34.328 67.556 1.00 30.34 185 VAL C C 1
ATOM 5209 O O . VAL C 1 188 ? 78.096 33.913 67.745 1.00 29.42 185 VAL C O 1
ATOM 5213 N N . LEU C 1 189 ? 75.864 33.597 67.813 1.00 23.19 186 LEU C N 1
ATOM 5214 C CA . LEU C 1 189 ? 75.968 32.218 68.301 1.00 26.49 186 LEU C CA 1
ATOM 5215 C C . LEU C 1 189 ? 76.687 31.337 67.301 1.00 31.43 186 LEU C C 1
ATOM 5216 O O . LEU C 1 189 ? 77.469 30.476 67.667 1.00 34.88 186 LEU C O 1
ATOM 5221 N N . ARG C 1 190 ? 76.380 31.538 66.031 1.00 30.38 187 ARG C N 1
ATOM 5222 C CA . ARG C 1 190 ? 76.972 30.748 64.968 1.00 34.91 187 ARG C CA 1
ATOM 5223 C C . ARG C 1 190 ? 78.431 31.124 64.682 1.00 39.74 187 ARG C C 1
ATOM 5224 O O . ARG C 1 190 ? 79.255 30.250 64.443 1.00 38.17 187 ARG C O 1
ATOM 5232 N N . GLY C 1 191 ? 78.748 32.415 64.717 1.00 40.21 188 GLY C N 1
ATOM 5233 C CA . GLY C 1 191 ? 80.102 32.872 64.437 1.00 43.67 188 GLY C CA 1
ATOM 5234 C C . GLY C 1 191 ? 80.596 32.430 63.067 1.00 54.17 188 GLY C C 1
ATOM 5235 O O . GLY C 1 191 ? 79.805 32.073 62.192 1.00 54.61 188 GLY C O 1
ATOM 5236 N N . GLU C 1 192 ? 81.912 32.441 62.885 1.00 60.73 189 GLU C N 1
ATOM 5237 C CA . GLU C 1 192 ? 82.517 32.115 61.596 1.00 67.96 189 GLU C CA 1
ATOM 5238 C C . GLU C 1 192 ? 83.098 30.706 61.551 1.00 64.27 189 GLU C C 1
ATOM 5239 O O . GLU C 1 192 ? 83.586 30.262 60.511 1.00 65.94 189 GLU C O 1
ATOM 5245 N N A ASN C 1 193 ? 83.029 30.000 62.675 0.73 62.19 190 ASN C N 1
ATOM 5246 N N B ASN C 1 193 ? 83.057 30.015 62.686 0.27 61.72 190 ASN C N 1
ATOM 5247 C CA A ASN C 1 193 ? 83.672 28.696 62.799 0.73 60.58 190 ASN C CA 1
ATOM 5248 C CA B ASN C 1 193 ? 83.664 28.695 62.801 0.27 60.32 190 ASN C CA 1
ATOM 5249 C C A ASN C 1 193 ? 82.689 27.570 63.112 0.73 61.77 190 ASN C C 1
ATOM 5250 C C B ASN C 1 193 ? 82.638 27.604 63.089 0.27 61.95 190 ASN C C 1
ATOM 5251 O O A ASN C 1 193 ? 82.166 27.492 64.224 0.73 60.68 190 ASN C O 1
ATOM 5252 O O B ASN C 1 193 ? 82.030 27.586 64.159 0.27 61.07 190 ASN C O 1
ATOM 5261 N N . PRO C 1 194 ? 82.447 26.687 62.129 1.00 68.48 191 PRO C N 1
ATOM 5262 C CA . PRO C 1 194 ? 81.510 25.563 62.267 1.00 73.81 191 PRO C CA 1
ATOM 5263 C C . PRO C 1 194 ? 82.056 24.487 63.211 1.00 71.03 191 PRO C C 1
ATOM 5264 O O . PRO C 1 194 ? 81.348 23.533 63.544 1.00 71.79 191 PRO C O 1
ATOM 5268 N N . ASP C 1 195 ? 83.309 24.645 63.631 1.00 61.28 192 ASP C N 1
ATOM 5269 C CA . ASP C 1 195 ? 83.894 23.757 64.628 1.00 62.93 192 ASP C CA 1
ATOM 5270 C C . ASP C 1 195 ? 83.599 24.220 66.060 1.00 56.48 192 ASP C C 1
ATOM 5271 O O . ASP C 1 195 ? 83.820 23.482 67.019 1.00 49.78 192 ASP C O 1
ATOM 5276 N N . ASP C 1 196 ? 83.100 25.443 66.202 1.00 45.42 193 ASP C N 1
ATOM 5277 C CA . ASP C 1 196 ? 82.751 25.962 67.516 1.00 40.52 193 ASP C CA 1
ATOM 5278 C C . ASP C 1 196 ? 81.420 25.365 67.979 1.00 38.27 193 ASP C C 1
ATOM 5279 O O . ASP C 1 196 ? 80.437 25.385 67.238 1.00 38.00 193 ASP C O 1
ATOM 5284 N N . PRO C 1 197 ? 81.386 24.819 69.205 1.00 34.62 194 PRO C N 1
ATOM 5285 C CA . PRO C 1 197 ? 80.199 24.090 69.673 1.00 30.08 194 PRO C CA 1
ATOM 5286 C C . PRO C 1 197 ? 79.134 24.949 70.349 1.00 29.18 194 PRO C C 1
ATOM 5287 O O . PRO C 1 197 ? 78.126 24.403 70.814 1.00 34.77 194 PRO C O 1
ATOM 5291 N N . THR C 1 198 ? 79.338 26.257 70.407 1.00 24.32 195 THR C N 1
ATOM 5292 C CA . THR C 1 198 ? 78.372 27.146 71.049 1.00 27.72 195 THR C CA 1
ATOM 5293 C C . THR C 1 198 ? 76.942 26.987 70.500 1.00 28.75 195 THR C C 1
ATOM 5294 O O . THR C 1 198 ? 75.992 26.748 71.263 1.00 29.95 195 THR C O 1
ATOM 5298 N N . TYR C 1 199 ? 76.781 27.128 69.186 1.00 28.16 196 TYR C N 1
ATOM 5299 C CA . TYR C 1 199 ? 75.433 27.094 68.593 1.00 26.46 196 TYR C CA 1
ATOM 5300 C C . TYR C 1 199 ? 74.741 25.764 68.862 1.00 28.46 196 TYR C C 1
ATOM 5301 O O . TYR C 1 199 ? 73.585 25.724 69.296 1.00 30.89 196 TYR C O 1
ATOM 5310 N N . LEU C 1 200 ? 75.454 24.675 68.599 1.00 30.76 197 LEU C N 1
ATOM 5311 C CA . LEU C 1 200 ? 74.897 23.349 68.810 1.00 33.83 197 LEU C CA 1
ATOM 5312 C C . LEU C 1 200 ? 74.480 23.173 70.270 1.00 24.97 197 LEU C C 1
ATOM 5313 O O . LEU C 1 200 ? 73.430 22.612 70.561 1.00 31.47 197 LEU C O 1
ATOM 5318 N N . THR C 1 201 ? 75.297 23.669 71.187 1.00 29.30 198 THR C N 1
ATOM 5319 C CA . THR C 1 201 ? 75.024 23.473 72.605 1.00 26.49 198 THR C CA 1
ATOM 5320 C C . THR C 1 201 ? 73.815 24.285 73.035 1.00 29.56 198 THR C C 1
ATOM 5321 O O . THR C 1 201 ? 72.919 23.759 73.703 1.00 32.04 198 THR C O 1
ATOM 5325 N N . VAL C 1 202 ? 73.786 25.561 72.656 1.00 26.00 199 VAL C N 1
ATOM 5326 C CA . VAL C 1 202 ? 72.635 26.390 72.972 1.00 23.51 199 VAL C CA 1
ATOM 5327 C C . VAL C 1 202 ? 71.397 25.738 72.379 1.00 27.64 199 VAL C C 1
ATOM 5328 O O . VAL C 1 202 ? 70.394 25.557 73.064 1.00 23.33 199 VAL C O 1
ATOM 5332 N N . SER C 1 203 ? 71.478 25.370 71.103 1.00 28.69 200 SER C N 1
ATOM 5333 C CA . SER C 1 203 ? 70.337 24.758 70.434 1.00 28.94 200 SER C CA 1
ATOM 5334 C C . SER C 1 203 ? 69.856 23.489 71.149 1.00 27.57 200 SER C C 1
ATOM 5335 O O . SER C 1 203 ? 68.657 23.311 71.394 1.00 26.73 200 SER C O 1
ATOM 5338 N N . THR C 1 204 ? 70.784 22.607 71.493 1.00 28.71 201 THR C N 1
ATOM 5339 C CA . THR C 1 204 ? 70.397 21.330 72.094 1.00 26.68 201 THR C CA 1
ATOM 5340 C C . THR C 1 204 ? 69.815 21.541 73.489 1.00 29.13 201 THR C C 1
ATOM 5341 O O . THR C 1 204 ? 68.800 20.937 73.857 1.00 31.24 201 THR C O 1
ATOM 5345 N N . PHE C 1 205 ? 70.458 22.418 74.250 1.00 31.12 202 PHE C N 1
ATOM 5346 C CA . PHE C 1 205 ? 70.026 22.771 75.593 1.00 26.49 202 PHE C CA 1
ATOM 5347 C C . PHE C 1 205 ? 68.570 23.241 75.614 1.00 30.24 202 PHE C C 1
ATOM 5348 O O . PHE C 1 205 ? 67.775 22.748 76.416 1.00 33.01 202 PHE C O 1
ATOM 5356 N N . LEU C 1 206 ? 68.221 24.176 74.729 1.00 27.98 203 LEU C N 1
ATOM 5357 C CA . LEU C 1 206 ? 66.839 24.653 74.626 1.00 28.87 203 LEU C CA 1
ATOM 5358 C C . LEU C 1 206 ? 65.874 23.524 74.226 1.00 33.45 203 LEU C C 1
ATOM 5359 O O . LEU C 1 206 ? 64.814 23.366 74.817 1.00 38.54 203 LEU C O 1
ATOM 5364 N N . LYS C 1 207 ? 66.267 22.733 73.236 1.00 31.59 204 LYS C N 1
ATOM 5365 C CA . LYS C 1 207 ? 65.471 21.601 72.773 1.00 31.05 204 LYS C CA 1
ATOM 5366 C C . LYS C 1 207 ? 65.154 20.643 73.922 1.00 33.52 204 LYS C C 1
ATOM 5367 O O . LYS C 1 207 ? 64.032 20.146 74.036 1.00 35.79 204 LYS C O 1
ATOM 5373 N N . TYR C 1 208 ? 66.133 20.405 74.791 1.00 32.95 205 TYR C N 1
ATOM 5374 C CA . TYR C 1 208 ? 65.970 19.456 75.891 1.00 32.40 205 TYR C CA 1
ATOM 5375 C C . TYR C 1 208 ? 65.472 20.094 77.191 1.00 40.49 205 TYR C C 1
ATOM 5376 O O . TYR C 1 208 ? 65.784 19.615 78.282 1.00 41.91 205 TYR C O 1
ATOM 5385 N N . GLY C 1 209 ? 64.716 21.181 77.066 1.00 39.36 206 GLY C N 1
ATOM 5386 C CA . GLY C 1 209 ? 64.111 21.842 78.210 1.00 41.06 206 GLY C CA 1
ATOM 5387 C C . GLY C 1 209 ? 65.068 22.410 79.246 1.00 44.18 206 GLY C C 1
ATOM 5388 O O . GLY C 1 209 ? 64.793 22.342 80.447 1.00 42.15 206 GLY C O 1
ATOM 5389 N N . SER C 1 210 ? 66.181 22.977 78.787 1.00 35.52 207 SER C N 1
ATOM 5390 C CA . SER C 1 210 ? 67.166 23.586 79.682 1.00 35.60 207 SER C CA 1
ATOM 5391 C C . SER C 1 210 ? 67.652 22.611 80.737 1.00 35.58 207 SER C C 1
ATOM 5392 O O . SER C 1 210 ? 67.842 22.978 81.892 1.00 37.53 207 SER C O 1
ATOM 5395 N N . SER C 1 211 ? 67.835 21.361 80.332 1.00 36.15 208 SER C N 1
ATOM 5396 C CA . SER C 1 211 ? 68.389 20.339 81.203 1.00 28.87 208 SER C CA 1
ATOM 5397 C C . SER C 1 211 ? 69.871 20.148 80.882 1.00 34.37 208 SER C C 1
ATOM 5398 O O . SER C 1 211 ? 70.221 19.647 79.812 1.00 37.93 208 SER C O 1
ATOM 5401 N N . LEU C 1 212 ? 70.738 20.550 81.805 1.00 32.82 209 LEU C N 1
ATOM 5402 C CA . LEU C 1 212 ? 72.172 20.355 81.635 1.00 35.43 209 LEU C CA 1
ATOM 5403 C C . LEU C 1 212 ? 72.481 18.870 81.487 1.00 36.72 209 LEU C C 1
ATOM 5404 O O . LEU C 1 212 ? 73.225 18.460 80.596 1.00 39.33 209 LEU C O 1
ATOM 5409 N N . GLU C 1 213 ? 71.890 18.068 82.363 1.00 36.74 210 GLU C N 1
ATOM 5410 C CA . GLU C 1 213 ? 72.137 16.633 82.391 1.00 45.52 210 GLU C CA 1
ATOM 5411 C C . GLU C 1 213 ? 71.805 15.985 81.051 1.00 44.03 210 GLU C C 1
ATOM 5412 O O . GLU C 1 213 ? 72.642 15.312 80.454 1.00 40.72 210 GLU C O 1
ATOM 5418 N N . ASN C 1 214 ? 70.581 16.191 80.578 1.00 36.77 211 ASN C N 1
ATOM 5419 C CA . ASN C 1 214 ? 70.151 15.597 79.321 1.00 39.14 211 ASN C CA 1
ATOM 5420 C C . ASN C 1 214 ? 70.884 16.161 78.103 1.00 41.12 211 ASN C C 1
ATOM 5421 O O . ASN C 1 214 ? 71.142 15.448 77.132 1.00 38.86 211 ASN C O 1
ATOM 5426 N N . THR C 1 215 ? 71.207 17.446 78.149 1.00 32.66 212 THR C N 1
ATOM 5427 C CA . THR C 1 215 ? 72.001 18.047 77.088 1.00 30.73 212 THR C CA 1
ATOM 5428 C C . THR C 1 215 ? 73.394 17.439 77.061 1.00 31.61 212 THR C C 1
ATOM 5429 O O . THR C 1 215 ? 73.922 17.116 75.994 1.00 34.16 212 THR C O 1
ATOM 5433 N N . ALA C 1 216 ? 73.991 17.285 78.238 1.00 35.51 213 ALA C N 1
ATOM 5434 C CA . ALA C 1 216 ? 75.336 16.728 78.330 1.00 34.85 213 ALA C CA 1
ATOM 5435 C C . ALA C 1 216 ? 75.325 15.286 77.839 1.00 36.52 213 ALA C C 1
ATOM 5436 O O . ALA C 1 216 ? 76.230 14.853 77.121 1.00 37.65 213 ALA C O 1
ATOM 5438 N N . LYS C 1 217 ? 74.278 14.554 78.187 1.00 41.32 214 LYS C N 1
ATOM 5439 C CA . LYS C 1 217 ? 74.153 13.174 77.764 1.00 41.31 214 LYS C CA 1
ATOM 5440 C C . LYS C 1 217 ? 74.086 13.090 76.249 1.00 46.12 214 LYS C C 1
ATOM 5441 O O . LYS C 1 217 ? 74.730 12.257 75.642 1.00 41.93 214 LYS C O 1
ATOM 5447 N N . GLU C 1 218 ? 73.319 13.982 75.640 1.00 44.14 215 GLU C N 1
ATOM 5448 C CA . GLU C 1 218 ? 73.172 14.010 74.190 1.00 42.17 215 GLU C CA 1
ATOM 5449 C C . GLU C 1 218 ? 74.469 14.337 73.456 1.00 42.66 215 GLU C C 1
ATOM 5450 O O . GLU C 1 218 ? 74.749 13.802 72.397 1.00 44.52 215 GLU C O 1
ATOM 5456 N N . LEU C 1 219 ? 75.239 15.247 74.021 1.00 35.33 216 LEU C N 1
ATOM 5457 C CA . LEU C 1 219 ? 76.472 15.694 73.409 1.00 37.04 216 LEU C CA 1
ATOM 5458 C C . LEU C 1 219 ? 77.710 14.911 73.845 1.00 42.76 216 LEU C C 1
ATOM 5459 O O . LEU C 1 219 ? 78.811 15.221 73.415 1.00 42.42 216 LEU C O 1
ATOM 5464 N N . ASN C 1 220 ? 77.530 13.914 74.706 1.00 46.52 217 ASN C N 1
ATOM 5465 C CA . ASN C 1 220 ? 78.655 13.136 75.213 1.00 49.87 217 ASN C CA 1
ATOM 5466 C C . ASN C 1 220 ? 79.716 14.025 75.828 1.00 46.18 217 ASN C C 1
ATOM 5467 O O . ASN C 1 220 ? 80.885 13.955 75.491 1.00 49.14 217 ASN C O 1
ATOM 5472 N N . VAL C 1 221 ? 79.267 14.900 76.705 1.00 42.92 218 VAL C N 1
ATOM 5473 C CA . VAL C 1 221 ? 80.115 15.872 77.340 1.00 36.88 218 VAL C CA 1
ATOM 5474 C C . VAL C 1 221 ? 79.634 16.018 78.782 1.00 40.73 218 VAL C C 1
ATOM 5475 O O . VAL C 1 221 ? 78.521 15.648 79.087 1.00 46.66 218 VAL C O 1
ATOM 5479 N N . HIS C 1 222 ? 80.470 16.522 79.676 1.00 40.32 219 HIS C N 1
ATOM 5480 C CA . HIS C 1 222 ? 80.053 16.717 81.067 1.00 40.34 219 HIS C CA 1
ATOM 5481 C C . HIS C 1 222 ? 79.106 17.919 81.195 1.00 42.89 219 HIS C C 1
ATOM 5482 O O . HIS C 1 222 ? 79.262 18.919 80.478 1.00 39.54 219 HIS C O 1
ATOM 5489 N N . PRO C 1 223 ? 78.122 17.826 82.112 1.00 39.37 220 PRO C N 1
ATOM 5490 C CA . PRO C 1 223 ? 77.180 18.924 82.368 1.00 35.59 220 PRO C CA 1
ATOM 5491 C C . PRO C 1 223 ? 77.894 20.259 82.532 1.00 35.06 220 PRO C C 1
ATOM 5492 O O . PRO C 1 223 ? 77.394 21.276 82.062 1.00 35.05 220 PRO C O 1
ATOM 5496 N N . ASN C 1 224 ? 79.058 20.259 83.177 1.00 32.08 221 ASN C N 1
ATOM 5497 C CA . ASN C 1 224 ? 79.797 21.501 83.358 1.00 26.81 221 ASN C CA 1
ATOM 5498 C C . ASN C 1 224 ? 80.260 22.113 82.039 1.00 30.95 221 ASN C C 1
ATOM 5499 O O . ASN C 1 224 ? 80.265 23.336 81.887 1.00 32.66 221 ASN C O 1
ATOM 5504 N N . THR C 1 225 ? 80.629 21.269 81.082 1.00 31.99 222 THR C N 1
ATOM 5505 C CA . THR C 1 225 ? 81.045 21.769 79.778 1.00 30.87 222 THR C CA 1
ATOM 5506 C C . THR C 1 225 ? 79.867 22.488 79.106 1.00 29.32 222 THR C C 1
ATOM 5507 O O . THR C 1 225 ? 80.008 23.596 78.604 1.00 35.34 222 THR C O 1
ATOM 5511 N N . VAL C 1 226 ? 78.696 21.863 79.130 1.00 28.47 223 VAL C N 1
ATOM 5512 C CA . VAL C 1 226 ? 77.475 22.535 78.701 1.00 33.75 223 VAL C CA 1
ATOM 5513 C C . VAL C 1 226 ? 77.280 23.867 79.420 1.00 34.76 223 VAL C C 1
ATOM 5514 O O . VAL C 1 226 ? 77.070 24.902 78.778 1.00 29.08 223 VAL C O 1
ATOM 5518 N N . ARG C 1 227 ? 77.341 23.857 80.752 1.00 32.41 224 ARG C N 1
ATOM 5519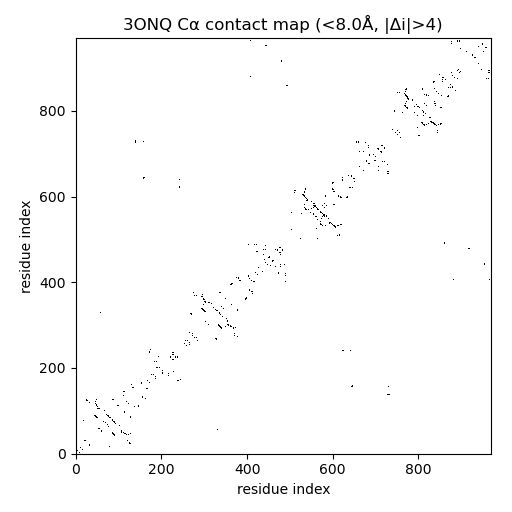 C CA . ARG C 1 227 ? 77.128 25.106 81.476 1.00 29.44 224 ARG C CA 1
ATOM 5520 C C . ARG C 1 227 ? 78.091 26.193 80.996 1.00 33.08 224 ARG C C 1
ATOM 5521 O O . ARG C 1 227 ? 77.675 27.322 80.736 1.00 29.25 224 ARG C O 1
ATOM 5529 N N . TYR C 1 228 ? 79.374 25.856 80.861 1.00 26.89 225 TYR C N 1
ATOM 5530 C CA . TYR C 1 228 ? 80.350 26.872 80.483 1.00 27.25 225 TYR C CA 1
ATOM 5531 C C . TYR C 1 228 ? 80.139 27.365 79.061 1.00 28.34 225 TYR C C 1
ATOM 5532 O O . TYR C 1 228 ? 80.320 28.547 78.773 1.00 23.72 225 TYR C O 1
ATOM 5541 N N . ARG C 1 229 ? 79.758 26.467 78.163 1.00 31.06 226 ARG C N 1
ATOM 5542 C CA . ARG C 1 229 ? 79.508 26.892 76.795 1.00 30.23 226 ARG C CA 1
ATOM 5543 C C . ARG C 1 229 ? 78.365 27.896 76.771 1.00 30.39 226 ARG C C 1
ATOM 5544 O O . ARG C 1 229 ? 78.390 28.845 75.993 1.00 29.93 226 ARG C O 1
ATOM 5552 N N . LEU C 1 230 ? 77.374 27.693 77.639 1.00 24.47 227 LEU C N 1
ATOM 5553 C CA . LEU C 1 230 ? 76.220 28.585 77.675 1.00 28.91 227 LEU C CA 1
ATOM 5554 C C . LEU C 1 230 ? 76.649 29.922 78.245 1.00 25.15 227 LEU C C 1
ATOM 5555 O O . LEU C 1 230 ? 76.158 30.963 77.826 1.00 27.13 227 LEU C O 1
ATOM 5560 N N . LYS C 1 231 ? 77.562 29.892 79.213 1.00 24.86 228 LYS C N 1
ATOM 5561 C CA . LYS C 1 231 ? 78.085 31.135 79.773 1.00 28.41 228 LYS C CA 1
ATOM 5562 C C . LYS C 1 231 ? 78.911 31.913 78.741 1.00 29.32 228 LYS C C 1
ATOM 5563 O O . LYS C 1 231 ? 78.876 33.135 78.725 1.00 29.20 228 LYS C O 1
ATOM 5569 N N . ARG C 1 232 ? 79.647 31.203 77.887 1.00 26.31 229 ARG C N 1
ATOM 5570 C CA . ARG C 1 232 ? 80.353 31.844 76.784 1.00 29.46 229 ARG C CA 1
ATOM 5571 C C . ARG C 1 232 ? 79.341 32.531 75.856 1.00 34.30 229 ARG C C 1
ATOM 5572 O O . ARG C 1 232 ? 79.514 33.687 75.456 1.00 29.95 229 ARG C O 1
ATOM 5580 N N . ALA C 1 233 ? 78.256 31.835 75.545 1.00 26.92 230 ALA C N 1
ATOM 5581 C CA . ALA C 1 233 ? 77.223 32.441 74.714 1.00 30.43 230 ALA C CA 1
ATOM 5582 C C . ALA C 1 233 ? 76.710 33.719 75.383 1.00 27.59 230 ALA C C 1
ATOM 5583 O O . ALA C 1 233 ? 76.440 34.709 74.713 1.00 27.96 230 ALA C O 1
ATOM 5585 N N . ALA C 1 234 ? 76.586 33.690 76.710 1.00 23.77 231 ALA C N 1
ATOM 5586 C CA . ALA C 1 234 ? 76.140 34.854 77.460 1.00 21.25 231 ALA C CA 1
ATOM 5587 C C . ALA C 1 234 ? 77.117 36.003 77.299 1.00 26.92 231 ALA C C 1
ATOM 5588 O O . ALA C 1 234 ? 76.707 37.165 77.240 1.00 23.22 231 ALA C O 1
ATOM 5590 N N . GLU C 1 235 ? 78.412 35.688 77.232 1.00 26.63 232 GLU C N 1
ATOM 5591 C CA . GLU C 1 235 ? 79.417 36.732 77.018 1.00 27.00 232 GLU C CA 1
ATOM 5592 C C . GLU C 1 235 ? 79.320 37.357 75.630 1.00 28.26 232 GLU C C 1
ATOM 5593 O O . GLU C 1 235 ? 79.483 38.566 75.484 1.00 33.78 232 GLU C O 1
ATOM 5599 N N . THR C 1 236 ? 79.074 36.545 74.603 1.00 27.21 233 THR C N 1
ATOM 5600 C CA . THR C 1 236 ? 79.074 37.090 73.242 1.00 25.62 233 THR C CA 1
ATOM 5601 C C . THR C 1 236 ? 77.763 37.774 72.891 1.00 25.76 233 THR C C 1
ATOM 5602 O O . THR C 1 236 ? 77.747 38.695 72.075 1.00 26.06 233 THR C O 1
ATOM 5606 N N . THR C 1 237 ? 76.658 37.332 73.497 1.00 22.11 234 THR C N 1
ATOM 5607 C CA . THR C 1 237 ? 75.355 37.869 73.119 1.00 21.96 234 THR C CA 1
ATOM 5608 C C . THR C 1 237 ? 74.640 38.634 74.227 1.00 25.56 234 THR C C 1
ATOM 5609 O O . THR C 1 237 ? 73.676 39.332 73.953 1.00 25.92 234 THR C O 1
ATOM 5613 N N . GLY C 1 238 ? 75.073 38.463 75.472 1.00 27.64 235 GLY C N 1
ATOM 5614 C CA . GLY C 1 238 ? 74.379 39.055 76.602 1.00 27.00 235 GLY C CA 1
ATOM 5615 C C . GLY C 1 238 ? 73.239 38.183 77.124 1.00 30.66 235 GLY C C 1
ATOM 5616 O O . GLY C 1 238 ? 72.635 38.489 78.154 1.00 27.00 235 GLY C O 1
ATOM 5617 N N . TRP C 1 239 ? 72.945 37.090 76.426 1.00 23.02 236 TRP C N 1
ATOM 5618 C CA . TRP C 1 239 ? 71.848 36.210 76.834 1.00 22.30 236 TRP C CA 1
ATOM 5619 C C . TRP C 1 239 ? 72.337 34.889 77.430 1.00 27.44 236 TRP C C 1
ATOM 5620 O O . TRP C 1 239 ? 73.131 34.160 76.813 1.00 25.63 236 TRP C O 1
ATOM 5631 N N . ASP C 1 240 ? 71.855 34.590 78.631 1.00 20.04 237 ASP C N 1
ATOM 5632 C CA . ASP C 1 240 ? 72.312 33.422 79.387 1.00 26.01 237 ASP C CA 1
ATOM 5633 C C . ASP C 1 240 ? 71.216 32.391 79.433 1.00 25.41 237 ASP C C 1
ATOM 5634 O O . ASP C 1 240 ? 70.271 32.538 80.204 1.00 23.38 237 ASP C O 1
ATOM 5639 N N . ALA C 1 241 ? 71.356 31.329 78.639 1.00 21.94 238 ALA C N 1
ATOM 5640 C CA . ALA C 1 241 ? 70.292 30.333 78.513 1.00 21.34 238 ALA C CA 1
ATOM 5641 C C . ALA C 1 241 ? 69.881 29.656 79.827 1.00 27.69 238 ALA C C 1
ATOM 5642 O O . ALA C 1 241 ? 68.803 29.071 79.892 1.00 28.21 238 ALA C O 1
ATOM 5644 N N . THR C 1 242 ? 70.735 29.701 80.854 1.00 25.89 239 THR C N 1
ATOM 5645 C CA . THR C 1 242 ? 70.393 29.074 82.143 1.00 26.45 239 THR C CA 1
ATOM 5646 C C . THR C 1 242 ? 69.334 29.893 82.885 1.00 29.13 239 THR C C 1
ATOM 5647 O O . THR C 1 242 ? 68.747 29.430 83.856 1.00 29.81 239 THR C O 1
ATOM 5651 N N . ASP C 1 243 ? 69.109 31.122 82.425 1.00 25.28 240 ASP C N 1
ATOM 5652 C CA . ASP C 1 243 ? 68.050 31.975 82.955 1.00 25.32 240 ASP C CA 1
ATOM 5653 C C . ASP C 1 243 ? 66.823 31.819 82.050 1.00 22.99 240 ASP C C 1
ATOM 5654 O O . ASP C 1 243 ? 66.937 31.957 80.837 1.00 30.12 240 ASP C O 1
ATOM 5659 N N . PRO C 1 244 ? 65.653 31.510 82.632 1.00 24.22 241 PRO C N 1
ATOM 5660 C CA . PRO C 1 244 ? 64.439 31.272 81.836 1.00 25.28 241 PRO C CA 1
ATOM 5661 C C . PRO C 1 244 ? 64.055 32.435 80.918 1.00 29.30 241 PRO C C 1
ATOM 5662 O O . PRO C 1 244 ? 63.685 32.209 79.768 1.00 27.42 241 PRO C O 1
ATOM 5666 N N . ARG C 1 245 ? 64.136 33.663 81.406 1.00 28.93 242 ARG C N 1
ATOM 5667 C CA . ARG C 1 245 ? 63.869 34.808 80.541 1.00 21.37 242 ARG C CA 1
ATOM 5668 C C . ARG C 1 245 ? 64.763 34.747 79.292 1.00 23.80 242 ARG C C 1
ATOM 5669 O O . ARG C 1 245 ? 64.277 34.737 78.161 1.00 22.56 242 ARG C O 1
ATOM 5677 N N . ASP C 1 246 ? 66.073 34.676 79.515 1.00 22.16 243 ASP C N 1
ATOM 5678 C CA . ASP C 1 246 ? 67.045 34.692 78.436 1.00 22.72 243 ASP C CA 1
ATOM 5679 C C . ASP C 1 246 ? 66.867 33.483 77.507 1.00 25.95 243 ASP C C 1
ATOM 5680 O O . ASP C 1 246 ? 67.103 33.584 76.300 1.00 22.89 243 ASP C O 1
ATOM 5685 N N . ALA C 1 247 ? 66.473 32.342 78.071 1.00 22.62 244 ALA C N 1
ATOM 5686 C CA . ALA C 1 247 ? 66.235 31.148 77.273 1.00 23.58 244 ALA C CA 1
ATOM 5687 C C . ALA C 1 247 ? 65.120 31.415 76.266 1.00 24.98 244 ALA C C 1
ATOM 5688 O O . ALA C 1 247 ? 65.186 30.987 75.117 1.00 24.82 244 ALA C O 1
ATOM 5690 N N . TYR C 1 248 ? 64.083 32.118 76.714 1.00 22.90 245 TYR C N 1
ATOM 5691 C CA . TYR C 1 248 ? 62.980 32.480 75.836 1.00 25.17 245 TYR C CA 1
ATOM 5692 C C . TYR C 1 248 ? 63.473 33.398 74.703 1.00 28.60 245 TYR C C 1
ATOM 5693 O O . TYR C 1 248 ? 63.164 33.182 73.521 1.00 24.69 245 TYR C O 1
ATOM 5702 N N . VAL C 1 249 ? 64.271 34.402 75.059 1.00 21.98 246 VAL C N 1
ATOM 5703 C CA . VAL C 1 249 ? 64.837 35.292 74.052 1.00 22.74 246 VAL C CA 1
ATOM 5704 C C . VAL C 1 249 ? 65.660 34.502 73.029 1.00 23.38 246 VAL C C 1
ATOM 5705 O O . VAL C 1 249 ? 65.527 34.701 71.824 1.00 21.52 246 VAL C O 1
ATOM 5709 N N . LEU C 1 250 ? 66.501 33.595 73.515 1.00 22.71 247 LEU C N 1
ATOM 5710 C CA . LEU C 1 250 ? 67.371 32.807 72.639 1.00 25.42 247 LEU C CA 1
ATOM 5711 C C . LEU C 1 250 ? 66.573 31.870 71.726 1.00 27.20 247 LEU C C 1
ATOM 5712 O O . LEU C 1 250 ? 66.904 31.707 70.542 1.00 22.55 247 LEU C O 1
ATOM 5717 N N . THR C 1 251 ? 65.528 31.256 72.278 1.00 24.36 248 THR C N 1
ATOM 5718 C CA . THR C 1 251 ? 64.639 30.411 71.481 1.00 25.52 248 THR C CA 1
ATOM 5719 C C . THR C 1 251 ? 64.055 31.233 70.336 1.00 21.57 248 THR C C 1
ATOM 5720 O O . THR C 1 251 ? 63.970 30.779 69.178 1.00 21.71 248 THR C O 1
ATOM 5724 N N . THR C 1 252 ? 63.666 32.456 70.655 1.00 17.49 249 THR C N 1
ATOM 5725 C CA . THR C 1 252 ? 63.128 33.360 69.640 1.00 19.25 249 THR C CA 1
ATOM 5726 C C . THR C 1 252 ? 64.171 33.657 68.553 1.00 23.33 249 THR C C 1
ATOM 5727 O O . THR C 1 252 ? 63.872 33.592 67.354 1.00 20.52 249 THR C O 1
ATOM 5731 N N . ALA C 1 253 ? 65.400 33.958 68.966 1.00 20.13 250 ALA C N 1
ATOM 5732 C CA . ALA C 1 253 ? 66.457 34.250 67.997 1.00 18.75 250 ALA C CA 1
ATOM 5733 C C . ALA C 1 253 ? 66.720 33.051 67.075 1.00 22.47 250 ALA C C 1
ATOM 5734 O O . ALA C 1 253 ? 66.954 33.227 65.880 1.00 23.30 250 ALA C O 1
ATOM 5736 N N A LEU C 1 254 ? 66.677 31.831 67.616 0.55 19.95 251 LEU C N 1
ATOM 5737 N N B LEU C 1 254 ? 66.690 31.829 67.586 0.45 20.26 251 LEU C N 1
ATOM 5738 C CA A LEU C 1 254 ? 66.877 30.648 66.772 0.55 21.76 251 LEU C CA 1
ATOM 5739 C CA B LEU C 1 254 ? 66.868 30.644 66.767 0.45 21.72 251 LEU C CA 1
ATOM 5740 C C A LEU C 1 254 ? 65.774 30.526 65.720 0.55 22.79 251 LEU C C 1
ATOM 5741 C C B LEU C 1 254 ? 65.768 30.489 65.729 0.45 22.85 251 LEU C C 1
ATOM 5742 O O A LEU C 1 254 ? 66.038 30.221 64.558 0.55 26.48 251 LEU C O 1
ATOM 5743 O O B LEU C 1 254 ? 66.048 30.283 64.568 0.45 26.42 251 LEU C O 1
ATOM 5752 N N . ALA C 1 255 ? 64.538 30.766 66.131 1.00 21.09 252 ALA C N 1
ATOM 5753 C CA . ALA C 1 255 ? 63.423 30.713 65.192 1.00 22.63 252 ALA C CA 1
ATOM 5754 C C . ALA C 1 255 ? 63.615 31.780 64.101 1.00 24.58 252 ALA C C 1
ATOM 5755 O O . ALA C 1 255 ? 63.491 31.482 62.905 1.00 23.25 252 ALA C O 1
ATOM 5757 N N . ILE C 1 256 ? 63.951 33.006 64.504 1.00 21.66 253 ILE C N 1
ATOM 5758 C CA . ILE C 1 256 ? 64.166 34.087 63.532 1.00 22.00 253 ILE C CA 1
ATOM 5759 C C . ILE C 1 256 ? 65.262 33.675 62.536 1.00 26.22 253 ILE C C 1
ATOM 5760 O O . ILE C 1 256 ? 65.106 33.790 61.315 1.00 23.48 253 ILE C O 1
ATOM 5765 N N . GLY C 1 257 ? 66.369 33.172 63.070 1.00 24.30 254 GLY C N 1
ATOM 5766 C CA . GLY C 1 257 ? 67.502 32.794 62.249 1.00 25.52 254 GLY C CA 1
ATOM 5767 C C . GLY C 1 257 ? 67.197 31.656 61.291 1.00 29.09 254 GLY C C 1
ATOM 5768 O O . GLY C 1 257 ? 67.577 31.700 60.124 1.00 25.49 254 GLY C O 1
ATOM 5769 N N . ARG C 1 258 ? 66.526 30.617 61.781 1.00 23.07 255 ARG C N 1
ATOM 5770 C CA . ARG C 1 258 ? 66.246 29.468 60.940 1.00 21.88 255 ARG C CA 1
ATOM 5771 C C . ARG C 1 258 ? 65.287 29.835 59.803 1.00 28.43 255 ARG C C 1
ATOM 5772 O O . ARG C 1 258 ? 65.462 29.398 58.661 1.00 27.82 255 ARG C O 1
ATOM 5788 N N . ARG C 1 260 ? 65.017 32.781 58.480 1.00 25.67 257 ARG C N 1
ATOM 5789 C CA . ARG C 1 260 ? 65.727 33.662 57.569 1.00 30.61 257 ARG C CA 1
ATOM 5790 C C . ARG C 1 260 ? 66.744 32.938 56.666 1.00 35.44 257 ARG C C 1
ATOM 5791 O O . ARG C 1 260 ? 66.907 33.300 55.504 1.00 28.96 257 ARG C O 1
ATOM 5799 N N . ASP C 1 261 ? 67.425 31.921 57.189 1.00 30.41 258 ASP C N 1
ATOM 5800 C CA . ASP C 1 261 ? 68.429 31.215 56.391 1.00 32.53 258 ASP C CA 1
ATOM 5801 C C . ASP C 1 261 ? 67.900 30.046 55.555 1.00 45.67 258 ASP C C 1
ATOM 5802 O O . ASP C 1 261 ? 68.674 29.332 54.926 1.00 47.70 258 ASP C O 1
ATOM 5807 N N . ARG C 1 262 ? 66.587 29.855 55.540 1.00 59.94 259 ARG C N 1
ATOM 5808 C CA . ARG C 1 262 ? 65.972 29.005 54.521 1.00 75.87 259 ARG C CA 1
ATOM 5809 C C . ARG C 1 262 ? 64.764 29.692 53.888 1.00 81.17 259 ARG C C 1
ATOM 5810 O O . ARG C 1 262 ? 64.877 30.799 53.352 1.00 81.96 259 ARG C O 1
ATOM 5818 N N . ASP D 1 21 ? 46.545 -8.711 59.375 1.00 97.45 18 ASP D N 1
ATOM 5819 C CA . ASP D 1 21 ? 47.984 -8.783 59.615 1.00 96.56 18 ASP D CA 1
ATOM 5820 C C . ASP D 1 21 ? 48.769 -8.767 58.306 1.00 82.15 18 ASP D C 1
ATOM 5821 O O . ASP D 1 21 ? 49.259 -7.721 57.884 1.00 75.33 18 ASP D O 1
ATOM 5826 N N . THR D 1 22 ? 48.878 -9.933 57.672 1.00 72.61 19 THR D N 1
ATOM 5827 C CA . THR D 1 22 ? 49.675 -10.082 56.457 1.00 68.51 19 THR D CA 1
ATOM 5828 C C . THR D 1 22 ? 49.127 -9.245 55.308 1.00 67.70 19 THR D C 1
ATOM 5829 O O . THR D 1 22 ? 49.876 -8.550 54.625 1.00 71.38 19 THR D O 1
ATOM 5833 N N . THR D 1 23 ? 47.819 -9.309 55.100 1.00 58.99 20 THR D N 1
ATOM 5834 C CA . THR D 1 23 ? 47.192 -8.560 54.018 1.00 49.58 20 THR D CA 1
ATOM 5835 C C . THR D 1 23 ? 47.383 -7.033 54.156 1.00 41.13 20 THR D C 1
ATOM 5836 O O . THR D 1 23 ? 47.783 -6.360 53.195 1.00 36.52 20 THR D O 1
ATOM 5840 N N . ILE D 1 24 ? 47.123 -6.493 55.346 1.00 39.43 21 ILE D N 1
ATOM 5841 C CA . ILE D 1 24 ? 47.298 -5.062 55.588 1.00 40.66 21 ILE D CA 1
ATOM 5842 C C . ILE D 1 24 ? 48.744 -4.635 55.358 1.00 37.83 21 ILE D C 1
ATOM 5843 O O . ILE D 1 24 ? 49.010 -3.541 54.852 1.00 38.28 21 ILE D O 1
ATOM 5848 N N . GLU D 1 25 ? 49.672 -5.503 55.738 1.00 34.22 22 GLU D N 1
ATOM 5849 C CA . GLU D 1 25 ? 51.094 -5.213 55.602 1.00 36.53 22 GLU D CA 1
ATOM 5850 C C . GLU D 1 25 ? 51.467 -5.098 54.130 1.00 29.15 22 GLU D C 1
ATOM 5851 O O . GLU D 1 25 ? 52.174 -4.173 53.732 1.00 29.79 22 GLU D O 1
ATOM 5857 N N . ARG D 1 26 ? 50.977 -6.041 53.330 1.00 30.00 23 ARG D N 1
ATOM 5858 C CA . ARG D 1 26 ? 51.235 -6.062 51.892 1.00 30.58 23 ARG D CA 1
ATOM 5859 C C . ARG D 1 26 ? 50.648 -4.834 51.201 1.00 28.18 23 ARG D C 1
ATOM 5860 O O . ARG D 1 26 ? 51.235 -4.305 50.255 1.00 26.31 23 ARG D O 1
ATOM 5868 N N . LEU D 1 27 ? 49.497 -4.377 51.686 1.00 27.06 24 LEU D N 1
ATOM 5869 C CA . LEU D 1 27 ? 48.850 -3.196 51.125 1.00 34.18 24 LEU D CA 1
ATOM 5870 C C . LEU D 1 27 ? 49.653 -1.942 51.463 1.00 30.18 24 LEU D C 1
ATOM 5871 O O . LEU D 1 27 ? 49.886 -1.082 50.609 1.00 32.95 24 LEU D O 1
ATOM 5876 N N . ALA D 1 28 ? 50.082 -1.846 52.717 1.00 25.96 25 ALA D N 1
ATOM 5877 C CA . ALA D 1 28 ? 50.964 -0.762 53.138 1.00 23.03 25 ALA D CA 1
ATOM 5878 C C . ALA D 1 28 ? 52.230 -0.745 52.274 1.00 23.07 25 ALA D C 1
ATOM 5879 O O . ALA D 1 28 ? 52.666 0.307 51.800 1.00 25.76 25 ALA D O 1
ATOM 5881 N N . PHE D 1 29 ? 52.815 -1.921 52.065 1.00 26.49 26 PHE D N 1
ATOM 5882 C CA . PHE D 1 29 ? 53.985 -2.033 51.195 1.00 25.09 26 PHE D CA 1
ATOM 5883 C C . PHE D 1 29 ? 53.728 -1.476 49.791 1.00 27.11 26 PHE D C 1
ATOM 5884 O O . PHE D 1 29 ? 54.518 -0.673 49.299 1.00 27.99 26 PHE D O 1
ATOM 5892 N N . GLU D 1 30 ? 52.647 -1.902 49.129 1.00 25.48 27 GLU D N 1
ATOM 5893 C CA . GLU D 1 30 ? 52.362 -1.387 47.779 1.00 28.83 27 GLU D CA 1
ATOM 5894 C C . GLU D 1 30 ? 52.244 0.123 47.798 1.00 25.77 27 GLU D C 1
ATOM 5895 O O . GLU D 1 30 ? 52.777 0.808 46.927 1.00 27.61 27 GLU D O 1
ATOM 5901 N N . CYS D 1 31 ? 51.511 0.641 48.781 1.00 27.33 28 CYS D N 1
ATOM 5902 C CA . CYS D 1 31 ? 51.316 2.079 48.883 1.00 26.45 28 CYS D CA 1
ATOM 5903 C C . CYS D 1 31 ? 52.667 2.761 48.966 1.00 26.23 28 CYS D C 1
ATOM 5904 O O . CYS D 1 31 ? 52.959 3.677 48.194 1.00 28.36 28 CYS D O 1
ATOM 5907 N N . LEU D 1 32 ? 53.501 2.301 49.892 1.00 26.23 29 LEU D N 1
ATOM 5908 C CA . LEU D 1 32 ? 54.803 2.923 50.067 1.00 27.65 29 LEU D CA 1
ATOM 5909 C C . LEU D 1 32 ? 55.639 2.816 48.801 1.00 26.94 29 LEU D C 1
ATOM 5910 O O . LEU D 1 32 ? 56.220 3.803 48.360 1.00 26.98 29 LEU D O 1
ATOM 5915 N N . LEU D 1 33 ? 55.691 1.638 48.201 1.00 22.58 30 LEU D N 1
ATOM 5916 C CA . LEU D 1 33 ? 56.502 1.434 47.011 1.00 24.63 30 LEU D CA 1
ATOM 5917 C C . LEU D 1 33 ? 56.036 2.309 45.861 1.00 28.14 30 LEU D C 1
ATOM 5918 O O . LEU D 1 33 ? 56.816 2.678 45.018 1.00 30.62 30 LEU D O 1
ATOM 5923 N N . THR D 1 34 ? 54.750 2.612 45.828 1.00 31.14 31 THR D N 1
ATOM 5924 C CA . THR D 1 34 ? 54.178 3.428 44.772 1.00 31.63 31 THR D CA 1
ATOM 5925 C C . THR D 1 34 ? 54.119 4.902 45.153 1.00 36.94 31 THR D C 1
ATOM 5926 O O . THR D 1 34 ? 53.449 5.690 44.510 1.00 30.91 31 THR D O 1
ATOM 5930 N N . ASN D 1 35 ? 54.840 5.255 46.207 1.00 31.76 32 ASN D N 1
ATOM 5931 C CA . ASN D 1 35 ? 54.949 6.636 46.633 1.00 28.73 32 ASN D CA 1
ATOM 5932 C C . ASN D 1 35 ? 53.674 7.283 47.143 1.00 34.74 32 ASN D C 1
ATOM 5933 O O . ASN D 1 35 ? 53.447 8.455 46.911 1.00 32.00 32 ASN D O 1
ATOM 5946 N N . THR D 1 37 ? 52.074 8.560 50.318 1.00 33.83 34 THR D N 1
ATOM 5947 C CA . THR D 1 37 ? 52.441 8.906 51.684 1.00 33.37 34 THR D CA 1
ATOM 5948 C C . THR D 1 37 ? 51.421 9.753 52.452 1.00 40.19 34 THR D C 1
ATOM 5949 O O . THR D 1 37 ? 51.731 10.320 53.486 1.00 36.25 34 THR D O 1
ATOM 5953 N N . ASP D 1 38 ? 50.207 9.821 51.932 1.00 36.00 35 ASP D N 1
ATOM 5954 C CA . ASP D 1 38 ? 49.130 10.609 52.519 1.00 36.12 35 ASP D CA 1
ATOM 5955 C C . ASP D 1 38 ? 48.547 9.962 53.765 1.00 38.04 35 ASP D C 1
ATOM 5956 O O . ASP D 1 38 ? 48.894 8.850 54.114 1.00 39.66 35 ASP D O 1
ATOM 5961 N N . ASP D 1 39 ? 47.694 10.697 54.462 1.00 40.68 36 ASP D N 1
ATOM 5962 C CA . ASP D 1 39 ? 47.147 10.242 55.744 1.00 44.94 36 ASP D CA 1
ATOM 5963 C C . ASP D 1 39 ? 46.507 8.850 55.783 1.00 37.96 36 ASP D C 1
ATOM 5964 O O . ASP D 1 39 ? 46.537 8.175 56.818 1.00 36.70 36 ASP D O 1
ATOM 5969 N N . ARG D 1 40 ? 45.899 8.429 54.684 1.00 36.99 37 ARG D N 1
ATOM 5970 C CA . ARG D 1 40 ? 45.359 7.069 54.617 1.00 34.27 37 ARG D CA 1
ATOM 5971 C C . ARG D 1 40 ? 46.480 6.037 54.832 1.00 27.80 37 ARG D C 1
ATOM 5972 O O . ARG D 1 40 ? 46.289 5.027 55.502 1.00 35.66 37 ARG D O 1
ATOM 5980 N N . VAL D 1 41 ? 47.655 6.312 54.281 1.00 34.12 38 VAL D N 1
ATOM 5981 C CA . VAL D 1 41 ? 48.800 5.413 54.414 1.00 32.59 38 VAL D CA 1
ATOM 5982 C C . VAL D 1 41 ? 49.370 5.472 55.837 1.00 34.84 38 VAL D C 1
ATOM 5983 O O . VAL D 1 41 ? 49.694 4.444 56.435 1.00 33.20 38 VAL D O 1
ATOM 5987 N N . VAL D 1 42 ? 49.475 6.680 56.380 1.00 37.53 39 VAL D N 1
ATOM 5988 C CA . VAL D 1 42 ? 49.905 6.853 57.760 1.00 40.06 39 VAL D CA 1
ATOM 5989 C C . VAL D 1 42 ? 49.005 6.031 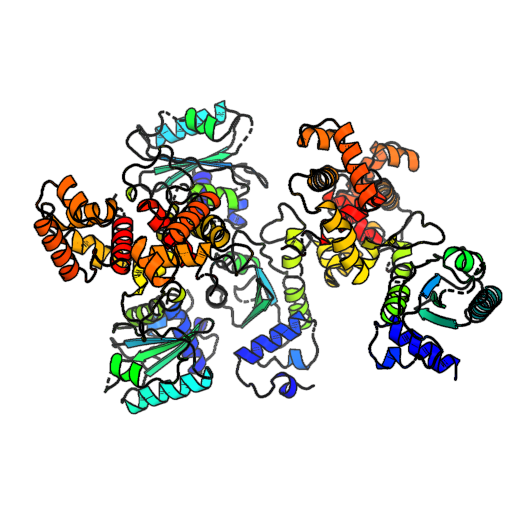58.670 1.00 41.06 39 VAL D C 1
ATOM 5990 O O . VAL D 1 42 ? 49.471 5.339 59.572 1.00 42.81 39 VAL D O 1
ATOM 5994 N N . SER D 1 43 ? 47.706 6.084 58.404 1.00 37.61 40 SER D N 1
ATOM 5995 C CA . SER D 1 43 ? 46.749 5.366 59.223 1.00 38.62 40 SER D CA 1
ATOM 5996 C C . SER D 1 43 ? 46.930 3.854 59.106 1.00 40.59 40 SER D C 1
ATOM 5997 O O . SER D 1 43 ? 46.842 3.136 60.106 1.00 37.40 40 SER D O 1
ATOM 6000 N N . LEU D 1 44 ? 47.199 3.364 57.897 1.00 40.62 41 LEU D N 1
ATOM 6001 C CA . LEU D 1 44 ? 47.535 1.948 57.734 1.00 42.42 41 LEU D CA 1
ATOM 6002 C C . LEU D 1 44 ? 48.725 1.592 58.604 1.00 40.47 41 LEU D C 1
ATOM 6003 O O . LEU D 1 44 ? 48.718 0.581 59.316 1.00 38.41 41 LEU D O 1
ATOM 6016 N N . ASN D 1 46 ? 49.921 3.169 61.217 1.00 36.65 43 ASN D N 1
ATOM 6017 C CA . ASN D 1 46 ? 49.479 3.200 62.615 1.00 45.79 43 ASN D CA 1
ATOM 6018 C C . ASN D 1 46 ? 48.912 1.861 63.031 1.00 46.45 43 ASN D C 1
ATOM 6019 O O . ASN D 1 46 ? 49.256 1.331 64.090 1.00 42.38 43 ASN D O 1
ATOM 6024 N N . ILE D 1 47 ? 48.031 1.322 62.191 1.00 45.36 44 ILE D N 1
ATOM 6025 C CA . ILE D 1 47 ? 47.382 0.049 62.479 1.00 42.52 44 ILE D CA 1
ATOM 6026 C C . ILE D 1 47 ? 48.402 -1.056 62.634 1.00 44.14 44 ILE D C 1
ATOM 6027 O O . ILE D 1 47 ? 48.257 -1.942 63.482 1.00 45.24 44 ILE D O 1
ATOM 6032 N N . LEU D 1 48 ? 49.440 -1.010 61.806 1.00 43.76 45 LEU D N 1
ATOM 6033 C CA . LEU D 1 48 ? 50.486 -2.017 61.868 1.00 39.85 45 LEU D CA 1
ATOM 6034 C C . LEU D 1 48 ? 51.383 -1.814 63.090 1.00 44.73 45 LEU D C 1
ATOM 6035 O O . LEU D 1 48 ? 52.189 -2.682 63.425 1.00 50.61 45 LEU D O 1
ATOM 6040 N N . GLY D 1 49 ? 51.254 -0.663 63.744 1.00 39.91 46 GLY D N 1
ATOM 6041 C CA . GLY D 1 49 ? 52.034 -0.388 64.938 1.00 40.35 46 GLY D CA 1
ATOM 6042 C C . GLY D 1 49 ? 53.210 0.546 64.732 1.00 46.97 46 GLY D C 1
ATOM 6043 O O . GLY D 1 49 ? 54.009 0.741 65.645 1.00 59.81 46 GLY D O 1
ATOM 6044 N N . TRP D 1 50 ? 53.324 1.121 63.537 1.00 43.31 47 TRP D N 1
ATOM 6045 C CA . TRP D 1 50 ? 54.364 2.100 63.253 1.00 45.25 47 TRP D CA 1
ATOM 6046 C C . TRP D 1 50 ? 53.876 3.494 63.646 1.00 52.07 47 TRP D C 1
ATOM 6047 O O . TRP D 1 50 ? 53.109 4.119 62.913 1.00 55.02 47 TRP D O 1
ATOM 6058 N N . GLN D 1 51 ? 54.339 3.991 64.787 1.00 56.35 48 GLN D N 1
ATOM 6059 C CA . GLN D 1 51 ? 53.803 5.230 65.344 1.00 60.07 48 GLN D CA 1
ATOM 6060 C C . GLN D 1 51 ? 54.699 6.453 65.147 1.00 58.30 48 GLN D C 1
ATOM 6061 O O . GLN D 1 51 ? 55.923 6.366 65.217 1.00 50.41 48 GLN D O 1
ATOM 6067 N N . GLY D 1 52 ? 54.063 7.591 64.889 1.00 59.44 49 GLY D N 1
ATOM 6068 C CA . GLY D 1 52 ? 54.741 8.875 64.831 1.00 57.35 49 GLY D CA 1
ATOM 6069 C C . GLY D 1 52 ? 55.916 8.967 63.876 1.00 54.90 49 GLY D C 1
ATOM 6070 O O . GLY D 1 52 ? 55.886 8.439 62.766 1.00 53.33 49 GLY D O 1
ATOM 6071 N N . ASP D 1 53 ? 56.963 9.653 64.308 1.00 49.95 50 ASP D N 1
ATOM 6072 C CA . ASP D 1 53 ? 58.110 9.845 63.447 1.00 49.65 50 ASP D CA 1
ATOM 6073 C C . ASP D 1 53 ? 59.148 8.758 63.684 1.00 47.58 50 ASP D C 1
ATOM 6074 O O . ASP D 1 53 ? 60.283 9.043 64.061 1.00 49.71 50 ASP D O 1
ATOM 6079 N N . PHE D 1 54 ? 58.744 7.513 63.449 1.00 45.32 51 PHE D N 1
ATOM 6080 C CA . PHE D 1 54 ? 59.616 6.356 63.626 1.00 43.04 51 PHE D CA 1
ATOM 6081 C C . PHE D 1 54 ? 60.844 6.405 62.721 1.00 39.38 51 PHE D C 1
ATOM 6082 O O . PHE D 1 54 ? 60.839 7.050 61.676 1.00 44.52 51 PHE D O 1
ATOM 6090 N N . ASN D 1 55 ? 61.900 5.721 63.139 1.00 31.01 52 ASN D N 1
ATOM 6091 C CA . ASN D 1 55 ? 63.050 5.505 62.282 1.00 35.31 52 ASN D CA 1
ATOM 6092 C C . ASN D 1 55 ? 62.998 4.125 61.640 1.00 38.45 52 ASN D C 1
ATOM 6093 O O . ASN D 1 55 ? 62.584 3.145 62.266 1.00 38.01 52 ASN D O 1
ATOM 6098 N N . CYS D 1 56 ? 63.435 4.047 60.391 1.00 33.81 53 CYS D N 1
ATOM 6099 C CA . CYS D 1 56 ? 63.358 2.802 59.652 1.00 32.84 53 CYS D CA 1
ATOM 6100 C C . CYS D 1 56 ? 64.461 2.744 58.604 1.00 34.15 53 CYS D C 1
ATOM 6101 O O . CYS D 1 56 ? 65.135 3.745 58.335 1.00 36.94 53 CYS D O 1
ATOM 6104 N N . PHE D 1 57 ? 64.648 1.565 58.026 1.00 33.46 54 PHE D N 1
ATOM 6105 C CA . PHE D 1 57 ? 65.562 1.388 56.900 1.00 33.80 54 PHE D CA 1
ATOM 6106 C C . PHE D 1 57 ? 65.109 0.157 56.129 1.00 33.29 54 PHE D C 1
ATOM 6107 O O . PHE D 1 57 ? 64.321 -0.642 56.635 1.00 31.48 54 PHE D O 1
ATOM 6115 N N . ALA D 1 58 ? 65.593 -0.001 54.906 1.00 25.52 55 ALA D N 1
ATOM 6116 C CA . ALA D 1 58 ? 65.148 -1.115 54.089 1.00 30.65 55 ALA D CA 1
ATOM 6117 C C . ALA D 1 58 ? 66.317 -1.967 53.627 1.00 33.61 55 ALA D C 1
ATOM 6118 O O . ALA D 1 58 ? 67.457 -1.511 53.568 1.00 31.15 55 ALA D O 1
ATOM 6120 N N . ILE D 1 59 ? 66.013 -3.215 53.304 1.00 29.20 56 ILE D N 1
ATOM 6121 C CA . ILE D 1 59 ? 66.988 -4.108 52.715 1.00 34.28 56 ILE D CA 1
ATOM 6122 C C . ILE D 1 59 ? 66.305 -4.848 51.578 1.00 29.87 56 ILE D C 1
ATOM 6123 O O . ILE D 1 59 ? 65.141 -5.244 51.697 1.00 28.82 56 ILE D O 1
ATOM 6128 N N . GLY D 1 60 ? 67.022 -5.041 50.479 1.00 29.31 57 GLY D N 1
ATOM 6129 C CA . GLY D 1 60 ? 66.465 -5.744 49.340 1.00 31.19 57 GLY D CA 1
ATOM 6130 C C . GLY D 1 60 ? 67.480 -6.587 48.594 1.00 32.24 57 GLY D C 1
ATOM 6131 O O . GLY D 1 60 ? 68.673 -6.313 48.615 1.00 30.70 57 GLY D O 1
ATOM 6132 N N . GLY D 1 61 ? 66.991 -7.613 47.918 1.00 27.71 58 GLY D N 1
ATOM 6133 C CA . GLY D 1 61 ? 67.835 -8.483 47.127 1.00 29.88 58 GLY D CA 1
ATOM 6134 C C . GLY D 1 61 ? 67.021 -9.634 46.609 1.00 30.96 58 GLY D C 1
ATOM 6135 O O . GLY D 1 61 ? 65.796 -9.625 46.718 1.00 39.04 58 GLY D O 1
ATOM 6136 N N . VAL D 1 62 ? 67.692 -10.626 46.039 1.00 34.44 59 VAL D N 1
ATOM 6137 C CA . VAL D 1 62 ? 67.011 -11.808 45.533 1.00 37.24 59 VAL D CA 1
ATOM 6138 C C . VAL D 1 62 ? 67.131 -12.901 46.580 1.00 40.21 59 VAL D C 1
ATOM 6139 O O . VAL D 1 62 ? 68.210 -13.119 47.114 1.00 36.87 59 VAL D O 1
ATOM 6143 N N . PRO D 1 63 ? 66.047 -13.602 46.866 1.00 41.72 60 PRO D N 1
ATOM 6144 C CA . PRO D 1 63 ? 66.090 -14.632 47.900 1.00 44.51 60 PRO D CA 1
ATOM 6145 C C . PRO D 1 63 ? 67.062 -15.747 47.545 1.00 49.44 60 PRO D C 1
ATOM 6146 O O . PRO D 1 63 ? 67.123 -16.176 46.405 1.00 48.08 60 PRO D O 1
ATOM 6150 N N . SER D 1 64 ? 67.818 -16.207 48.529 1.00 45.93 61 SER D N 1
ATOM 6151 C CA . SER D 1 64 ? 68.746 -17.300 48.311 1.00 51.93 61 SER D CA 1
ATOM 6152 C C . SER D 1 64 ? 67.989 -18.565 47.937 1.00 51.89 61 SER D C 1
ATOM 6153 O O . SER D 1 64 ? 68.433 -19.323 47.097 1.00 52.38 61 SER D O 1
ATOM 6156 N N . ALA D 1 65 ? 66.857 -18.802 48.584 1.00 44.65 62 ALA D N 1
ATOM 6157 C CA . ALA D 1 65 ? 66.057 -19.973 48.270 1.00 48.29 62 ALA D CA 1
ATOM 6158 C C . ALA D 1 65 ? 64.626 -19.676 47.859 1.00 47.32 62 ALA D C 1
ATOM 6159 O O . ALA D 1 65 ? 64.154 -20.169 46.851 1.00 53.84 62 ALA D O 1
ATOM 6161 N N . SER D 1 66 ? 63.918 -18.901 48.662 1.00 43.60 63 SER D N 1
ATOM 6162 C CA . SER D 1 66 ? 62.536 -18.590 48.341 1.00 43.85 63 SER D CA 1
ATOM 6163 C C . SER D 1 66 ? 62.073 -17.308 49.000 1.00 41.67 63 SER D C 1
ATOM 6164 O O . SER D 1 66 ? 62.630 -16.885 49.997 1.00 39.84 63 SER D O 1
ATOM 6167 N N . LEU D 1 67 ? 61.040 -16.703 48.432 1.00 43.21 64 LEU D N 1
ATOM 6168 C CA . LEU D 1 67 ? 60.505 -15.469 48.976 1.00 47.10 64 LEU D CA 1
ATOM 6169 C C . LEU D 1 67 ? 59.961 -15.702 50.372 1.00 41.02 64 LEU D C 1
ATOM 6170 O O . LEU D 1 67 ? 60.243 -14.948 51.286 1.00 39.70 64 LEU D O 1
ATOM 6175 N N . ALA D 1 68 ? 59.218 -16.787 50.531 1.00 40.72 65 ALA D N 1
ATOM 6176 C CA . ALA D 1 68 ? 58.655 -17.134 51.831 1.00 46.70 65 ALA D CA 1
ATOM 6177 C C . ALA D 1 68 ? 59.745 -17.338 52.875 1.00 38.61 65 ALA D C 1
ATOM 6178 O O . ALA D 1 68 ? 59.661 -16.818 53.991 1.00 38.30 65 ALA D O 1
ATOM 6180 N N . SER D 1 69 ? 60.768 -18.097 52.509 1.00 38.60 66 SER D N 1
ATOM 6181 C CA . SER D 1 69 ? 61.854 -18.409 53.438 1.00 43.86 66 SER D CA 1
ATOM 6182 C C . SER D 1 69 ? 62.663 -17.163 53.818 1.00 36.93 66 SER D C 1
ATOM 6183 O O . SER D 1 69 ? 62.993 -16.955 54.977 1.00 38.49 66 SER D O 1
ATOM 6186 N N . THR D 1 70 ? 62.982 -16.338 52.832 1.00 39.32 67 THR D N 1
ATOM 6187 C CA . THR D 1 70 ? 63.670 -15.078 53.093 1.00 39.75 67 THR D CA 1
ATOM 6188 C C . THR D 1 70 ? 62.845 -14.131 53.973 1.00 33.43 67 THR D C 1
ATOM 6189 O O . THR D 1 70 ? 63.391 -13.499 54.876 1.00 36.47 67 THR D O 1
ATOM 6193 N N . SER D 1 71 ? 61.539 -14.038 53.722 1.00 33.56 68 SER D N 1
ATOM 6194 C CA . SER D 1 71 ? 60.665 -13.192 54.547 1.00 31.12 68 SER D CA 1
ATOM 6195 C C . SER D 1 71 ? 60.733 -13.626 55.989 1.00 38.19 68 SER D C 1
ATOM 6196 O O . SER D 1 71 ? 60.951 -12.825 56.897 1.00 42.06 68 SER D O 1
ATOM 6199 N N . LEU D 1 72 ? 60.537 -14.920 56.189 1.00 38.83 69 LEU D N 1
ATOM 6200 C CA . LEU D 1 72 ? 60.568 -15.498 57.512 1.00 38.63 69 LEU D CA 1
ATOM 6201 C C . LEU D 1 72 ? 61.902 -15.206 58.206 1.00 37.81 69 LEU D C 1
ATOM 6202 O O . LEU D 1 72 ? 61.930 -14.766 59.358 1.00 34.71 69 LEU D O 1
ATOM 6207 N N . ALA D 1 73 ? 63.007 -15.446 57.502 1.00 35.87 70 ALA D N 1
ATOM 6208 C CA . ALA D 1 73 ? 64.333 -15.222 58.086 1.00 40.23 70 ALA D CA 1
ATOM 6209 C C . ALA D 1 73 ? 64.521 -13.764 58.508 1.00 37.93 70 ALA D C 1
ATOM 6210 O O . ALA D 1 73 ? 65.103 -13.469 59.547 1.00 44.72 70 ALA D O 1
ATOM 6212 N N . ILE D 1 74 ? 64.010 -12.845 57.703 1.00 33.51 71 ILE D N 1
ATOM 6213 C CA . ILE D 1 74 ? 64.114 -11.443 58.063 1.00 35.29 71 ILE D CA 1
ATOM 6214 C C . ILE D 1 74 ? 63.254 -11.145 59.281 1.00 34.20 71 ILE D C 1
ATOM 6215 O O . ILE D 1 74 ? 63.725 -10.498 60.213 1.00 32.23 71 ILE D O 1
ATOM 6220 N N . ARG D 1 75 ? 62.013 -11.635 59.304 1.00 32.11 72 ARG D N 1
ATOM 6221 C CA . ARG D 1 75 ? 61.152 -11.335 60.448 1.00 37.53 72 ARG D CA 1
ATOM 6222 C C . ARG D 1 75 ? 61.784 -11.849 61.719 1.00 41.52 72 ARG D C 1
ATOM 6223 O O . ARG D 1 75 ? 61.801 -11.162 62.740 1.00 43.93 72 ARG D O 1
ATOM 6231 N N . LYS D 1 76 ? 62.296 -13.074 61.648 1.00 37.37 73 LYS D N 1
ATOM 6232 C CA . LYS D 1 76 ? 62.880 -13.718 62.805 1.00 39.05 73 LYS D CA 1
ATOM 6233 C C . LYS D 1 76 ? 64.136 -12.966 63.234 1.00 39.78 73 LYS D C 1
ATOM 6234 O O . LYS D 1 76 ? 64.355 -12.739 64.419 1.00 45.07 73 LYS D O 1
ATOM 6240 N N . ALA D 1 77 ? 64.950 -12.563 62.263 1.00 39.90 74 ALA D N 1
ATOM 6241 C CA . ALA D 1 77 ? 66.189 -11.848 62.555 1.00 40.34 74 ALA D CA 1
ATOM 6242 C C . ALA D 1 77 ? 65.919 -10.512 63.263 1.00 43.58 74 ALA D C 1
ATOM 6243 O O . ALA D 1 77 ? 66.630 -10.129 64.193 1.00 42.23 74 ALA D O 1
ATOM 6245 N N . VAL D 1 78 ? 64.884 -9.807 62.821 1.00 47.15 75 VAL D N 1
ATOM 6246 C CA . VAL D 1 78 ? 64.523 -8.536 63.437 1.00 42.77 75 VAL D CA 1
ATOM 6247 C C . VAL D 1 78 ? 63.945 -8.749 64.836 1.00 47.15 75 VAL D C 1
ATOM 6248 O O . VAL D 1 78 ? 64.315 -8.046 65.777 1.00 49.17 75 VAL D O 1
ATOM 6252 N N . ARG D 1 79 ? 63.036 -9.715 64.968 1.00 44.51 76 ARG D N 1
ATOM 6253 C CA . ARG D 1 79 ? 62.465 -10.045 66.269 1.00 54.04 76 ARG D CA 1
ATOM 6254 C C . ARG D 1 79 ? 63.569 -10.328 67.269 1.00 50.21 76 ARG D C 1
ATOM 6255 O O . ARG D 1 79 ? 63.551 -9.811 68.381 1.00 50.48 76 ARG D O 1
ATOM 6263 N N . ASP D 1 80 ? 64.528 -11.156 66.865 1.00 52.12 77 ASP D N 1
ATOM 6264 C CA . ASP D 1 80 ? 65.624 -11.537 67.744 1.00 54.71 77 ASP D CA 1
ATOM 6265 C C . ASP D 1 80 ? 66.470 -10.333 68.121 1.00 56.55 77 ASP D C 1
ATOM 6266 O O . ASP D 1 80 ? 67.165 -10.348 69.138 1.00 64.97 77 ASP D O 1
ATOM 6271 N N . LEU D 1 81 ? 66.412 -9.292 67.300 1.00 51.79 78 LEU D N 1
ATOM 6272 C CA . LEU D 1 81 ? 67.171 -8.076 67.567 1.00 53.00 78 LEU D CA 1
ATOM 6273 C C . LEU D 1 81 ? 66.361 -7.058 68.365 1.00 46.12 78 LEU D C 1
ATOM 6274 O O . LEU D 1 81 ? 66.792 -5.922 68.552 1.00 48.00 78 LEU D O 1
ATOM 6279 N N . GLY D 1 82 ? 65.190 -7.473 68.839 1.00 45.44 79 GLY D N 1
ATOM 6280 C CA . GLY D 1 82 ? 64.345 -6.611 69.651 1.00 47.94 79 GLY D CA 1
ATOM 6281 C C . GLY D 1 82 ? 63.347 -5.793 68.851 1.00 53.58 79 GLY D C 1
ATOM 6282 O O . GLY D 1 82 ? 62.572 -5.022 69.412 1.00 56.16 79 GLY D O 1
ATOM 6283 N N . GLY D 1 83 ? 63.367 -5.959 67.533 1.00 49.55 80 GLY D N 1
ATOM 6284 C CA . GLY D 1 83 ? 62.424 -5.275 66.671 1.00 50.06 80 GLY D CA 1
ATOM 6285 C C . GLY D 1 83 ? 61.058 -5.927 66.710 1.00 51.95 80 GLY D C 1
ATOM 6286 O O . GLY D 1 83 ? 60.929 -7.134 66.925 1.00 59.43 80 GLY D O 1
ATOM 6287 N N . GLU D 1 84 ? 60.024 -5.127 66.513 1.00 49.28 81 GLU D N 1
ATOM 6288 C CA . GLU D 1 84 ? 58.671 -5.648 66.539 1.00 50.22 81 GLU D CA 1
ATOM 6289 C C . GLU D 1 84 ? 58.004 -5.496 65.181 1.00 54.28 81 GLU D C 1
ATOM 6290 O O . GLU D 1 84 ? 56.989 -6.130 64.905 1.00 61.27 81 GLU D O 1
ATOM 6296 N N . HIS D 1 85 A 58.576 -4.653 64.330 1.00 49.29 81 HIS D N 1
ATOM 6297 C CA . HIS D 1 85 A 57.891 -4.266 63.105 1.00 48.57 81 HIS D CA 1
ATOM 6298 C C . HIS D 1 85 A 58.758 -4.415 61.865 1.00 42.37 81 HIS D C 1
ATOM 6299 O O . HIS D 1 85 A 59.898 -3.941 61.821 1.00 40.75 81 HIS D O 1
ATOM 6306 N N . VAL D 1 86 ? 58.208 -5.086 60.858 1.00 37.71 83 VAL D N 1
ATOM 6307 C CA . VAL D 1 86 ? 58.810 -5.113 59.537 1.00 37.77 83 VAL D CA 1
ATOM 6308 C C . VAL D 1 86 ? 57.698 -5.176 58.507 1.00 38.74 83 VAL D C 1
ATOM 6309 O O . VAL D 1 86 ? 56.673 -5.825 58.719 1.00 49.13 83 VAL D O 1
ATOM 6313 N N . VAL D 1 87 ? 57.893 -4.475 57.399 1.00 32.90 84 VAL D N 1
ATOM 6314 C CA . VAL D 1 87 ? 56.955 -4.521 56.294 1.00 31.85 84 VAL D CA 1
ATOM 6315 C C . VAL D 1 87 ? 57.663 -5.150 55.114 1.00 34.81 84 VAL D C 1
ATOM 6316 O O . VAL D 1 87 ? 58.646 -4.602 54.607 1.00 32.57 84 VAL D O 1
ATOM 6320 N N . ILE D 1 88 ? 57.180 -6.306 54.677 1.00 33.92 85 ILE D N 1
ATOM 6321 C CA . ILE D 1 88 ? 57.870 -7.028 53.616 1.00 32.07 85 ILE D CA 1
ATOM 6322 C C . ILE D 1 88 ? 57.024 -7.153 52.363 1.00 34.52 85 ILE D C 1
ATOM 6323 O O . ILE D 1 88 ? 55.828 -7.425 52.430 1.00 43.52 85 ILE D O 1
ATOM 6328 N N . GLY D 1 89 ? 57.654 -6.946 51.217 1.00 33.43 86 GLY D N 1
ATOM 6329 C CA . GLY D 1 89 ? 56.969 -7.071 49.950 1.00 32.53 86 GLY D CA 1
ATOM 6330 C C . GLY D 1 89 ? 57.877 -7.551 48.841 1.00 34.71 86 GLY D C 1
ATOM 6331 O O . GLY D 1 89 ? 59.055 -7.823 49.052 1.00 32.00 86 GLY D O 1
ATOM 6332 N N . THR D 1 90 ? 57.318 -7.630 47.640 1.00 35.88 87 THR D N 1
ATOM 6333 C CA . THR D 1 90 ? 58.049 -8.104 46.477 1.00 38.09 87 THR D CA 1
ATOM 6334 C C . THR D 1 90 ? 58.043 -7.063 45.387 1.00 36.60 87 THR D C 1
ATOM 6335 O O . THR D 1 90 ? 57.073 -6.322 45.229 1.00 44.18 87 THR D O 1
ATOM 6339 N N . TYR D 1 91 ? 59.132 -6.995 44.638 1.00 38.46 88 TYR D N 1
ATOM 6340 C CA . TYR D 1 91 ? 59.128 -6.238 43.400 1.00 40.82 88 TYR D CA 1
ATOM 6341 C C . TYR D 1 91 ? 59.865 -7.025 42.336 1.00 41.65 88 TYR D C 1
ATOM 6342 O O . TYR D 1 91 ? 61.099 -7.077 42.327 1.00 40.43 88 TYR D O 1
ATOM 6351 N N . GLY D 1 92 ? 59.105 -7.635 41.434 1.00 41.98 89 GLY D N 1
ATOM 6352 C CA . GLY D 1 92 ? 59.685 -8.546 40.467 1.00 45.71 89 GLY D CA 1
ATOM 6353 C C . GLY D 1 92 ? 60.315 -9.709 41.205 1.00 45.32 89 GLY D C 1
ATOM 6354 O O . GLY D 1 92 ? 59.668 -10.356 42.024 1.00 51.17 89 GLY D O 1
ATOM 6355 N N . THR D 1 93 ? 61.592 -9.956 40.940 1.00 48.57 90 THR D N 1
ATOM 6356 C CA . THR D 1 93 ? 62.312 -11.050 41.581 1.00 45.97 90 THR D CA 1
ATOM 6357 C C . THR D 1 93 ? 62.808 -10.669 42.971 1.00 42.79 90 THR D C 1
ATOM 6358 O O . THR D 1 93 ? 63.286 -11.513 43.718 1.00 42.47 90 THR D O 1
ATOM 6362 N N . PHE D 1 94 ? 62.696 -9.397 43.321 1.00 41.48 91 PHE D N 1
ATOM 6363 C CA . PHE D 1 94 ? 63.316 -8.910 44.543 1.00 32.94 91 PHE D CA 1
ATOM 6364 C C . PHE D 1 94 ? 62.414 -9.008 45.750 1.00 31.77 91 PHE D C 1
ATOM 6365 O O . PHE D 1 94 ? 61.207 -8.796 45.653 1.00 39.17 91 PHE D O 1
ATOM 6373 N N . LEU D 1 95 ? 63.014 -9.341 46.887 1.00 29.77 92 LEU D N 1
ATOM 6374 C CA . LEU D 1 95 ? 62.357 -9.232 48.168 1.00 24.50 92 LEU D CA 1
ATOM 6375 C C . LEU D 1 95 ? 62.838 -7.942 48.809 1.00 35.78 92 LEU D C 1
ATOM 6376 O O . LEU D 1 95 ? 64.045 -7.700 48.911 1.00 32.81 92 LEU D O 1
ATOM 6381 N N . LEU D 1 96 ? 61.891 -7.107 49.221 1.00 28.20 93 LEU D N 1
ATOM 6382 C CA . LEU D 1 96 ? 62.211 -5.846 49.872 1.00 33.03 93 LEU D CA 1
ATOM 6383 C C . LEU D 1 96 ? 61.641 -5.857 51.279 1.00 34.41 93 LEU D C 1
ATOM 6384 O O . LEU D 1 96 ? 60.470 -6.197 51.481 1.00 32.48 93 LEU D O 1
ATOM 6389 N N . ALA D 1 97 ? 62.460 -5.495 52.256 1.00 28.18 94 ALA D N 1
ATOM 6390 C CA . ALA D 1 97 ? 61.979 -5.440 53.625 1.00 27.48 94 ALA D CA 1
ATOM 6391 C C . ALA D 1 97 ? 62.295 -4.113 54.285 1.00 31.74 94 ALA D C 1
ATOM 6392 O O . ALA D 1 97 ? 63.435 -3.658 54.279 1.00 31.19 94 ALA D O 1
ATOM 6394 N N . LEU D 1 98 ? 61.264 -3.517 54.874 1.00 26.58 95 LEU D N 1
ATOM 6395 C CA . LEU D 1 98 ? 61.391 -2.314 55.670 1.00 28.05 95 LEU D CA 1
ATOM 6396 C C . LEU D 1 98 ? 61.365 -2.690 57.150 1.00 32.05 95 LEU D C 1
ATOM 6397 O O . LEU D 1 98 ? 60.414 -3.309 57.621 1.00 34.77 95 LEU D O 1
ATOM 6402 N N . ALA D 1 99 ? 62.406 -2.316 57.881 1.00 35.03 96 ALA D N 1
ATOM 6403 C CA . ALA D 1 99 ? 62.491 -2.625 59.301 1.00 34.01 96 ALA D CA 1
ATOM 6404 C C . ALA D 1 99 ? 62.418 -1.370 60.166 1.00 38.04 96 ALA D C 1
ATOM 6405 O O . ALA D 1 99 ? 63.037 -0.345 59.863 1.00 36.47 96 ALA D O 1
ATOM 6407 N N . CYS D 1 100 ? 61.647 -1.447 61.243 1.00 38.23 97 CYS D N 1
ATOM 6408 C CA . CYS D 1 100 ? 61.595 -0.345 62.185 1.00 41.40 97 CYS D CA 1
ATOM 6409 C C . CYS D 1 100 ? 62.842 -0.411 63.043 1.00 42.69 97 CYS D C 1
ATOM 6410 O O . CYS D 1 100 ? 63.130 -1.438 63.664 1.00 46.94 97 CYS D O 1
ATOM 6413 N N . GLN D 1 101 ? 63.603 0.674 63.056 1.00 42.01 98 GLN D N 1
ATOM 6414 C CA . GLN D 1 101 ? 64.800 0.711 63.872 1.00 44.91 98 GLN D CA 1
ATOM 6415 C C . GLN D 1 101 ? 64.432 0.924 65.332 1.00 48.24 98 GLN D C 1
ATOM 6416 O O . GLN D 1 101 ? 64.156 2.050 65.746 1.00 50.67 98 GLN D O 1
ATOM 6430 N N . GLY D 1 103 ? 65.314 -1.000 69.510 1.00 52.12 100 GLY D N 1
ATOM 6431 C CA . GLY D 1 103 ? 66.192 -1.890 70.249 1.00 50.17 100 GLY D CA 1
ATOM 6432 C C . GLY D 1 103 ? 67.568 -2.053 69.635 1.00 44.76 100 GLY D C 1
ATOM 6433 O O . GLY D 1 103 ? 68.274 -1.072 69.408 1.00 54.97 100 GLY D O 1
ATOM 6434 N N . ALA D 1 104 ? 67.943 -3.298 69.351 1.00 44.07 101 ALA D N 1
ATOM 6435 C CA . ALA D 1 104 ? 69.244 -3.598 68.759 1.00 47.88 101 ALA D CA 1
ATOM 6436 C C . ALA D 1 104 ? 69.190 -3.661 67.234 1.00 49.76 101 ALA D C 1
ATOM 6437 O O . ALA D 1 104 ? 70.179 -4.007 66.590 1.00 57.28 101 ALA D O 1
ATOM 6439 N N . VAL D 1 105 ? 68.034 -3.331 66.663 1.00 51.69 102 VAL D N 1
ATOM 6440 C CA . VAL D 1 105 ? 67.866 -3.324 65.209 1.00 50.47 102 VAL D CA 1
ATOM 6441 C C . VAL D 1 105 ? 68.558 -2.127 64.558 1.00 52.60 102 VAL D C 1
ATOM 6442 O O . VAL D 1 105 ? 68.042 -1.010 64.573 1.00 55.33 102 VAL D O 1
ATOM 6446 N N . THR D 1 106 ? 69.731 -2.372 63.986 1.00 55.11 103 THR D N 1
ATOM 6447 C CA . THR D 1 106 ? 70.456 -1.355 63.234 1.00 50.22 103 THR D CA 1
ATOM 6448 C C . THR D 1 106 ? 70.727 -1.895 61.836 1.00 47.30 103 THR D C 1
ATOM 6449 O O . THR D 1 106 ? 70.708 -3.109 61.632 1.00 49.51 103 THR D O 1
ATOM 6453 N N . PRO D 1 107 ? 70.970 -0.998 60.864 1.00 44.46 104 PRO D N 1
ATOM 6454 C CA . PRO D 1 107 ? 71.094 -1.426 59.466 1.00 44.25 104 PRO D CA 1
ATOM 6455 C C . PRO D 1 107 ? 72.191 -2.463 59.237 1.00 42.86 104 PRO D C 1
ATOM 6456 O O . PRO D 1 107 ? 71.927 -3.553 58.723 1.00 42.92 104 PRO D O 1
ATOM 6460 N N . GLU D 1 108 ? 73.417 -2.131 59.610 1.00 47.30 105 GLU D N 1
ATOM 6461 C CA . GLU D 1 108 ? 74.527 -3.031 59.354 1.00 52.13 105 GLU D CA 1
ATOM 6462 C C . GLU D 1 108 ? 74.309 -4.370 60.050 1.00 48.40 105 GLU D C 1
ATOM 6463 O O . GLU D 1 108 ? 74.424 -5.433 59.432 1.00 45.71 105 GLU D O 1
ATOM 6469 N N . VAL D 1 109 ? 73.982 -4.317 61.336 1.00 49.70 106 VAL D N 1
ATOM 6470 C CA . VAL D 1 109 ? 73.798 -5.538 62.117 1.00 53.39 106 VAL D CA 1
ATOM 6471 C C . VAL D 1 109 ? 72.688 -6.402 61.533 1.00 49.92 106 VAL D C 1
ATOM 6472 O O . VAL D 1 109 ? 72.821 -7.621 61.410 1.00 44.10 106 VAL D O 1
ATOM 6476 N N . THR D 1 110 ? 71.587 -5.763 61.165 1.00 49.56 107 THR D N 1
ATOM 6477 C CA . THR D 1 110 ? 70.473 -6.487 60.580 1.00 43.77 107 THR D CA 1
ATOM 6478 C C . THR D 1 110 ? 70.873 -7.114 59.255 1.00 36.50 107 THR D C 1
ATOM 6479 O O . THR D 1 110 ? 70.571 -8.280 58.997 1.00 40.88 107 THR D O 1
ATOM 6483 N N . CYS D 1 111 ? 71.550 -6.334 58.417 1.00 38.25 108 CYS D N 1
ATOM 6484 C CA . CYS D 1 111 ? 71.994 -6.807 57.109 1.00 42.56 108 CYS D CA 1
ATOM 6485 C C . CYS D 1 111 ? 72.838 -8.067 57.279 1.00 47.22 108 CYS D C 1
ATOM 6486 O O . CYS D 1 111 ? 72.575 -9.105 56.658 1.00 44.50 108 CYS D O 1
ATOM 6489 N N . THR D 1 112 ? 73.844 -7.976 58.142 1.00 48.54 109 THR D N 1
ATOM 6490 C CA . THR D 1 112 ? 74.698 -9.125 58.431 1.00 51.26 109 THR D CA 1
ATOM 6491 C C . THR D 1 112 ? 73.872 -10.350 58.818 1.00 47.79 109 THR D C 1
ATOM 6492 O O . THR D 1 112 ? 74.070 -11.435 58.271 1.00 51.14 109 THR D O 1
ATOM 6496 N N . ALA D 1 113 ? 72.931 -10.172 59.740 1.00 39.95 110 ALA D N 1
ATOM 6497 C CA . ALA D 1 113 ? 72.101 -11.281 60.201 1.00 44.40 110 ALA D CA 1
ATOM 6498 C C . ALA D 1 113 ? 71.293 -11.965 59.087 1.00 44.90 110 ALA D C 1
ATOM 6499 O O . ALA D 1 113 ? 70.996 -13.162 59.172 1.00 41.78 110 ALA D O 1
ATOM 6501 N N . VAL D 1 114 ? 70.937 -11.216 58.045 1.00 44.22 111 VAL D N 1
ATOM 6502 C CA . VAL D 1 114 ? 70.036 -11.747 57.025 1.00 46.69 111 VAL D CA 1
ATOM 6503 C C . VAL D 1 114 ? 70.705 -12.142 55.702 1.00 51.04 111 VAL D C 1
ATOM 6504 O O . VAL D 1 114 ? 70.052 -12.699 54.811 1.00 44.03 111 VAL D O 1
ATOM 6516 N N . PRO D 1 116 ? 72.546 -14.588 54.614 1.00 50.94 113 PRO D N 1
ATOM 6517 C CA . PRO D 1 116 ? 72.292 -15.940 54.106 1.00 51.32 113 PRO D CA 1
ATOM 6518 C C . PRO D 1 116 ? 70.956 -16.051 53.365 1.00 54.29 113 PRO D C 1
ATOM 6519 O O . PRO D 1 116 ? 70.824 -16.922 52.506 1.00 53.75 113 PRO D O 1
ATOM 6523 N N . ALA D 1 117 ? 69.984 -15.197 53.699 1.00 44.72 114 ALA D N 1
ATOM 6524 C CA . ALA D 1 117 ? 68.670 -15.249 53.062 1.00 40.98 114 ALA D CA 1
ATOM 6525 C C . ALA D 1 117 ? 68.671 -14.661 51.652 1.00 39.50 114 ALA D C 1
ATOM 6526 O O . ALA D 1 117 ? 67.715 -14.846 50.901 1.00 40.71 114 ALA D O 1
ATOM 6528 N N . PHE D 1 118 ? 69.745 -13.963 51.299 1.00 38.77 115 PHE D N 1
ATOM 6529 C CA . PHE D 1 118 ? 69.862 -13.331 49.981 1.00 39.14 115 PHE D CA 1
ATOM 6530 C C . PHE D 1 118 ? 70.950 -13.989 49.129 1.00 42.95 115 PHE D C 1
ATOM 6531 O O . PHE D 1 118 ? 72.036 -14.301 49.625 1.00 45.42 115 PHE D O 1
ATOM 6539 N N . SER D 1 119 ? 70.667 -14.201 47.847 1.00 40.00 116 SER D N 1
ATOM 6540 C CA . SER D 1 119 ? 71.614 -14.928 47.007 1.00 49.51 116 SER D CA 1
ATOM 6541 C C . SER D 1 119 ? 72.880 -14.113 46.762 1.00 48.33 116 SER D C 1
ATOM 6542 O O . SER D 1 119 ? 72.822 -12.901 46.535 1.00 41.08 116 SER D O 1
ATOM 6545 N N . GLU D 1 120 ? 74.020 -14.791 46.828 1.00 45.19 117 GLU D N 1
ATOM 6546 C CA . GLU D 1 120 ? 75.317 -14.166 46.601 1.00 52.45 117 GLU D CA 1
ATOM 6547 C C . GLU D 1 120 ? 75.482 -13.742 45.154 1.00 47.50 117 GLU D C 1
ATOM 6548 O O . GLU D 1 120 ? 76.300 -12.881 44.847 1.00 49.99 117 GLU D O 1
ATOM 6554 N N . ASP D 1 121 ? 74.706 -14.351 44.265 1.00 50.63 118 ASP D N 1
ATOM 6555 C CA . ASP D 1 121 ? 74.876 -14.130 42.831 1.00 56.09 118 ASP D CA 1
ATOM 6556 C C . ASP D 1 121 ? 74.056 -12.959 42.301 1.00 49.01 118 ASP D C 1
ATOM 6557 O O . ASP D 1 121 ? 74.008 -12.722 41.096 1.00 42.89 118 ASP D O 1
ATOM 6562 N N . GLU D 1 122 ? 73.405 -12.231 43.199 1.00 48.19 119 GLU D N 1
ATOM 6563 C CA . GLU D 1 122 ? 72.561 -11.117 42.792 1.00 43.15 119 GLU D CA 1
ATOM 6564 C C . GLU D 1 122 ? 72.814 -9.914 43.681 1.00 38.12 119 GLU D C 1
ATOM 6565 O O . GLU D 1 122 ? 73.297 -10.060 44.798 1.00 42.28 119 GLU D O 1
ATOM 6571 N N . PRO D 1 123 ? 72.492 -8.710 43.184 1.00 38.88 120 PRO D N 1
ATOM 6572 C CA . PRO D 1 123 ? 72.747 -7.512 43.987 1.00 33.34 120 PRO D CA 1
ATOM 6573 C C . PRO D 1 123 ? 71.954 -7.504 45.292 1.00 41.16 120 PRO D C 1
ATOM 6574 O O . PRO D 1 123 ? 70.960 -8.227 45.456 1.00 33.95 120 PRO D O 1
ATOM 6578 N N . LEU D 1 124 ? 72.419 -6.672 46.216 1.00 35.63 121 LEU D N 1
ATOM 6579 C CA . LEU D 1 124 ? 71.838 -6.533 47.536 1.00 33.97 121 LEU D CA 1
ATOM 6580 C C . LEU D 1 124 ? 71.935 -5.056 47.877 1.00 31.85 121 LEU D C 1
ATOM 6581 O O . LEU D 1 124 ? 72.919 -4.411 47.536 1.00 33.17 121 LEU D O 1
ATOM 6586 N N . TYR D 1 125 ? 70.936 -4.508 48.551 1.00 27.16 122 TYR D N 1
ATOM 6587 C CA . TYR D 1 125 ? 71.019 -3.117 48.953 1.00 24.09 122 TYR D CA 1
ATOM 6588 C C . TYR D 1 125 ? 70.491 -2.907 50.362 1.00 27.22 122 TYR D C 1
ATOM 6589 O O . TYR D 1 125 ? 69.481 -3.493 50.748 1.00 32.67 122 TYR D O 1
ATOM 6598 N N . LEU D 1 126 ? 71.198 -2.068 51.112 1.00 28.01 123 LEU D N 1
ATOM 6599 C CA . LEU D 1 126 ? 70.803 -1.644 52.450 1.00 31.49 123 LEU D CA 1
ATOM 6600 C C . LEU D 1 126 ? 70.667 -0.130 52.439 1.00 30.79 123 LEU D C 1
ATOM 6601 O O . LEU D 1 126 ? 71.608 0.570 52.094 1.00 36.59 123 LEU D O 1
ATOM 6606 N N . SER D 1 127 ? 69.503 0.382 52.817 1.00 28.49 124 SER D N 1
ATOM 6607 C CA . SER D 1 127 ? 69.282 1.823 52.786 1.00 30.13 124 SER D CA 1
ATOM 6608 C C . SER D 1 127 ? 69.831 2.493 54.033 1.00 31.73 124 SER D C 1
ATOM 6609 O O . SER D 1 127 ? 70.071 1.835 55.042 1.00 33.87 124 SER D O 1
ATOM 6612 N N . PRO D 1 128 ? 70.018 3.815 53.972 1.00 33.07 125 PRO D N 1
ATOM 6613 C CA . PRO D 1 128 ? 70.272 4.583 55.193 1.00 35.15 125 PRO D CA 1
ATOM 6614 C C . PRO D 1 128 ? 69.019 4.581 56.061 1.00 36.62 125 PRO D C 1
ATOM 6615 O O . PRO D 1 128 ? 67.968 4.130 55.600 1.00 38.50 125 PRO D O 1
ATOM 6619 N N . VAL D 1 129 ? 69.122 5.097 57.284 1.00 34.17 126 VAL D N 1
ATOM 6620 C CA . VAL D 1 129 ? 67.966 5.221 58.164 1.00 41.36 126 VAL D CA 1
ATOM 6621 C C . VAL D 1 129 ? 67.151 6.438 57.764 1.00 39.78 126 VAL D C 1
ATOM 6622 O O . VAL D 1 129 ? 67.713 7.496 57.490 1.00 42.20 126 VAL D O 1
ATOM 6626 N N . ARG D 1 130 ? 65.829 6.283 57.718 1.00 32.10 127 ARG D N 1
ATOM 6627 C CA . ARG D 1 130 ? 64.941 7.381 57.346 1.00 31.36 127 ARG D CA 1
ATOM 6628 C C . ARG D 1 130 ? 63.825 7.471 58.365 1.00 31.15 127 ARG D C 1
ATOM 6629 O O . ARG D 1 130 ? 63.661 6.566 59.189 1.00 36.86 127 ARG D O 1
ATOM 6637 N N . SER D 1 131 ? 63.039 8.542 58.312 1.00 33.44 128 SER D N 1
ATOM 6638 C CA . SER D 1 131 ? 61.980 8.714 59.304 1.00 32.83 128 SER D CA 1
ATOM 6639 C C . SER D 1 131 ? 60.575 8.941 58.752 1.00 34.00 128 SER D C 1
ATOM 6640 O O . SER D 1 131 ? 60.376 9.584 57.713 1.00 35.32 128 SER D O 1
ATOM 6643 N N . GLY D 1 132 ? 59.596 8.410 59.478 1.00 33.16 129 GLY D N 1
ATOM 6644 C CA . GLY D 1 132 ? 58.204 8.603 59.137 1.00 33.48 129 GLY D CA 1
ATOM 6645 C C . GLY D 1 132 ? 57.808 7.830 57.896 1.00 35.94 129 GLY D C 1
ATOM 6646 O O . GLY D 1 132 ? 58.610 7.104 57.296 1.00 34.45 129 GLY D O 1
ATOM 6647 N N . VAL D 1 133 ? 56.551 7.995 57.519 1.00 33.51 130 VAL D N 1
ATOM 6648 C CA . VAL D 1 133 ? 55.994 7.344 56.354 1.00 33.32 130 VAL D CA 1
ATOM 6649 C C . VAL D 1 133 ? 56.679 7.800 55.070 1.00 34.10 130 VAL D C 1
ATOM 6650 O O . VAL D 1 133 ? 56.977 6.979 54.201 1.00 36.30 130 VAL D O 1
ATOM 6654 N N . ALA D 1 134 ? 56.932 9.101 54.953 1.00 30.72 131 ALA D N 1
ATOM 6655 C CA . ALA D 1 134 ? 57.688 9.622 53.818 1.00 33.48 131 ALA D CA 1
ATOM 6656 C C . ALA D 1 134 ? 59.054 8.954 53.757 1.00 29.15 131 ALA D C 1
ATOM 6657 O O . ALA D 1 134 ? 59.535 8.586 52.682 1.00 31.33 131 ALA D O 1
ATOM 6659 N N . GLY D 1 135 ? 59.673 8.788 54.920 1.00 27.59 132 GLY D N 1
ATOM 6660 C CA . GLY D 1 135 ? 60.956 8.111 55.012 1.00 26.51 132 GLY D CA 1
ATOM 6661 C C . GLY D 1 135 ? 60.903 6.641 54.624 1.00 27.64 132 GLY D C 1
ATOM 6662 O O . GLY D 1 135 ? 61.799 6.121 53.935 1.00 29.67 132 GLY D O 1
ATOM 6663 N N . ALA D 1 136 ? 59.853 5.964 55.077 1.00 29.46 133 ALA D N 1
ATOM 6664 C CA . ALA D 1 136 ? 59.654 4.559 54.747 1.00 27.62 133 ALA D CA 1
ATOM 6665 C C . ALA D 1 136 ? 59.544 4.397 53.233 1.00 27.74 133 ALA D C 1
ATOM 6666 O O . ALA D 1 136 ? 60.162 3.517 52.649 1.00 24.37 133 ALA D O 1
ATOM 6668 N N . SER D 1 137 ? 58.766 5.268 52.601 1.00 29.76 134 SER D N 1
ATOM 6669 C CA . SER D 1 137 ? 58.573 5.199 51.167 1.00 28.71 134 SER D CA 1
ATOM 6670 C C . SER D 1 137 ? 59.900 5.391 50.428 1.00 28.21 134 SER D C 1
ATOM 6671 O O . SER D 1 137 ? 60.199 4.688 49.466 1.00 27.84 134 SER D O 1
ATOM 6674 N N . HIS D 1 138 ? 60.673 6.367 50.882 1.00 30.17 135 HIS D N 1
ATOM 6675 C CA . HIS D 1 138 ? 61.968 6.685 50.300 1.00 24.74 135 HIS D CA 1
ATOM 6676 C C . HIS D 1 138 ? 62.903 5.473 50.435 1.00 27.29 135 HIS D C 1
ATOM 6677 O O . HIS D 1 138 ? 63.537 5.059 49.462 1.00 28.37 135 HIS D O 1
ATOM 6684 N N . ALA D 1 139 ? 62.960 4.892 51.633 1.00 23.66 136 ALA D N 1
ATOM 6685 C CA . ALA D 1 139 ? 63.845 3.754 51.895 1.00 24.04 136 ALA D CA 1
ATOM 6686 C C . ALA D 1 139 ? 63.542 2.575 50.969 1.00 30.68 136 ALA D C 1
ATOM 6687 O O . ALA D 1 139 ? 64.447 1.993 50.373 1.00 28.49 136 ALA D O 1
ATOM 6689 N N . LEU D 1 140 ? 62.264 2.223 50.846 1.00 24.07 137 LEU D N 1
ATOM 6690 C CA . LEU D 1 140 ? 61.880 1.107 49.983 1.00 23.37 137 LEU D CA 1
ATOM 6691 C C . LEU D 1 140 ? 62.117 1.421 48.507 1.00 24.24 137 LEU D C 1
ATOM 6692 O O . LEU D 1 140 ? 62.598 0.582 47.752 1.00 28.25 137 LEU D O 1
ATOM 6697 N N . ARG D 1 141 ? 61.790 2.643 48.102 1.00 21.19 138 ARG D N 1
ATOM 6698 C CA . ARG D 1 141 ? 61.930 3.038 46.703 1.00 25.67 138 ARG D CA 1
ATOM 6699 C C . ARG D 1 141 ? 63.381 3.170 46.248 1.00 23.65 138 ARG D C 1
ATOM 6700 O O . ARG D 1 141 ? 63.729 2.711 45.148 1.00 25.08 138 ARG D O 1
ATOM 6708 N N . GLU D 1 142 ? 64.242 3.755 47.080 1.00 22.77 139 GLU D N 1
ATOM 6709 C CA . GLU D 1 142 ? 65.656 3.814 46.697 1.00 26.06 139 GLU D CA 1
ATOM 6710 C C . GLU D 1 142 ? 66.235 2.406 46.600 1.00 25.40 139 GLU D C 1
ATOM 6711 O O . GLU D 1 142 ? 67.151 2.148 45.818 1.00 25.28 139 GLU D O 1
ATOM 6717 N N . THR D 1 143 ? 65.692 1.494 47.400 1.00 28.43 140 THR D N 1
ATOM 6718 C CA . THR D 1 143 ? 66.140 0.107 47.376 1.00 22.44 140 THR D CA 1
ATOM 6719 C C . THR D 1 143 ? 65.704 -0.549 46.063 1.00 26.90 140 THR D C 1
ATOM 6720 O O . THR D 1 143 ? 66.513 -1.151 45.374 1.00 26.78 140 THR D O 1
ATOM 6732 N N . PHE D 1 145 ? 64.835 1.005 43.191 1.00 19.88 142 PHE D N 1
ATOM 6733 C CA . PHE D 1 145 ? 65.569 1.642 42.096 1.00 27.44 142 PHE D CA 1
ATOM 6734 C C . PHE D 1 145 ? 67.041 1.190 42.022 1.00 30.45 142 PHE D C 1
ATOM 6735 O O . PHE D 1 145 ? 67.574 0.957 40.925 1.00 31.20 142 PHE D O 1
ATOM 6743 N N . SER D 1 146 ? 67.699 1.064 43.176 1.00 29.08 143 SER D N 1
ATOM 6744 C CA . SER D 1 146 ? 69.098 0.609 43.194 1.00 27.31 143 SER D CA 1
ATOM 6745 C C . SER D 1 146 ? 69.217 -0.800 42.616 1.00 33.72 143 SER D C 1
ATOM 6746 O O . SER D 1 146 ? 70.073 -1.063 41.764 1.00 30.45 143 SER D O 1
ATOM 6749 N N . LEU D 1 147 ? 68.371 -1.714 43.093 1.00 26.98 144 LEU D N 1
ATOM 6750 C CA . LEU D 1 147 ? 68.411 -3.094 42.606 1.00 24.39 144 LEU D CA 1
ATOM 6751 C C . LEU D 1 147 ? 68.096 -3.162 41.108 1.00 29.02 144 LEU D C 1
ATOM 6752 O O . LEU D 1 147 ? 68.660 -3.962 40.375 1.00 35.38 144 LEU D O 1
ATOM 6757 N N . GLN D 1 148 ? 67.190 -2.303 40.664 1.00 27.50 145 GLN D N 1
ATOM 6758 C CA . GLN D 1 148 ? 66.808 -2.244 39.266 1.00 31.09 145 GLN D CA 1
ATOM 6759 C C . GLN D 1 148 ? 67.927 -1.653 38.414 1.00 28.54 145 GLN D C 1
ATOM 6760 O O . GLN D 1 148 ? 68.106 -2.044 37.267 1.00 32.29 145 GLN D O 1
ATOM 6766 N N . ALA D 1 149 ? 68.661 -0.702 38.981 1.00 27.33 146 ALA D N 1
ATOM 6767 C CA . ALA D 1 149 ? 69.733 -0.003 38.266 1.00 34.97 146 ALA D CA 1
ATOM 6768 C C . ALA D 1 149 ? 71.019 -0.834 38.134 1.00 32.46 146 ALA D C 1
ATOM 6769 O O . ALA D 1 149 ? 71.784 -0.654 37.191 1.00 32.01 146 ALA D O 1
ATOM 6771 N N . ALA D 1 150 ? 71.237 -1.745 39.076 1.00 30.52 147 ALA D N 1
ATOM 6772 C CA . ALA D 1 150 ? 72.476 -2.535 39.156 1.00 27.21 147 ALA D CA 1
ATOM 6773 C C . ALA D 1 150 ? 73.024 -3.125 37.844 1.00 28.91 147 ALA D C 1
ATOM 6774 O O . ALA D 1 150 ? 74.227 -3.049 37.594 1.00 36.08 147 ALA D O 1
ATOM 6776 N N . PRO D 1 151 ? 72.157 -3.718 37.005 1.00 33.85 148 PRO D N 1
ATOM 6777 C CA . PRO D 1 151 ? 72.659 -4.322 35.761 1.00 36.94 148 PRO D CA 1
ATOM 6778 C C . PRO D 1 151 ? 73.405 -3.340 34.859 1.00 37.61 148 PRO D C 1
ATOM 6779 O O . PRO D 1 151 ? 74.147 -3.779 33.987 1.00 37.39 148 PRO D O 1
ATOM 6783 N N . ALA D 1 152 ? 73.220 -2.047 35.069 1.00 29.67 149 ALA D N 1
ATOM 6784 C CA . ALA D 1 152 ? 73.932 -1.026 34.312 1.00 29.37 149 ALA D CA 1
ATOM 6785 C C . ALA D 1 152 ? 75.428 -1.003 34.599 1.00 36.82 149 ALA D C 1
ATOM 6786 O O . ALA D 1 152 ? 76.195 -0.556 33.778 1.00 37.40 149 ALA D O 1
ATOM 6788 N N . LEU D 1 153 ? 75.822 -1.449 35.785 1.00 42.30 150 LEU D N 1
ATOM 6789 C CA . LEU D 1 153 ? 77.221 -1.447 36.223 1.00 42.41 150 LEU D CA 1
ATOM 6790 C C . LEU D 1 153 ? 77.903 -2.807 36.094 1.00 50.09 150 LEU D C 1
ATOM 6791 O O . LEU D 1 153 ? 77.308 -3.832 36.376 1.00 45.90 150 LEU D O 1
ATOM 6796 N N . SER D 1 154 ? 79.138 -2.819 35.606 1.00 58.60 151 SER D N 1
ATOM 6797 C CA . SER D 1 154 ? 79.851 -4.082 35.445 1.00 69.31 151 SER D CA 1
ATOM 6798 C C . SER D 1 154 ? 80.184 -4.806 36.746 1.00 68.27 151 SER D C 1
ATOM 6799 O O . SER D 1 154 ? 79.906 -5.989 36.888 1.00 72.43 151 SER D O 1
ATOM 6802 N N . THR D 1 155 ? 80.735 -4.085 37.711 1.00 65.08 152 THR D N 1
ATOM 6803 C CA . THR D 1 155 ? 81.109 -4.697 38.985 1.00 69.89 152 THR D CA 1
ATOM 6804 C C . THR D 1 155 ? 80.740 -3.852 40.186 1.00 65.36 152 THR D C 1
ATOM 6805 O O . THR D 1 155 ? 81.600 -3.234 40.796 1.00 67.72 152 THR D O 1
ATOM 6809 N N . PRO D 1 156 ? 79.463 -3.816 40.518 1.00 56.92 153 PRO D N 1
ATOM 6810 C CA . PRO D 1 156 ? 79.002 -3.040 41.661 1.00 50.74 153 PRO D CA 1
ATOM 6811 C C . PRO D 1 156 ? 79.412 -3.684 42.972 1.00 44.57 153 PRO D C 1
ATOM 6812 O O . PRO D 1 156 ? 79.677 -4.872 43.008 1.00 44.08 153 PRO D O 1
ATOM 6816 N N . SER D 1 157 ? 79.476 -2.890 44.027 1.00 42.01 154 SER D N 1
ATOM 6817 C CA . SER D 1 157 ? 79.780 -3.385 45.354 1.00 44.49 154 SER D CA 1
ATOM 6818 C C . SER D 1 157 ? 78.601 -4.167 45.900 1.00 41.37 154 SER D C 1
ATOM 6819 O O . SER D 1 157 ? 77.493 -4.058 45.404 1.00 43.67 154 SER D O 1
ATOM 6822 N N . ARG D 1 158 ? 78.857 -4.990 46.904 1.00 43.40 155 ARG D N 1
ATOM 6823 C CA . ARG D 1 158 ? 77.797 -5.719 47.584 1.00 51.42 155 ARG D CA 1
ATOM 6824 C C . ARG D 1 158 ? 77.977 -5.505 49.076 1.00 51.67 155 ARG D C 1
ATOM 6825 O O . ARG D 1 158 ? 78.998 -5.881 49.630 1.00 55.41 155 ARG D O 1
ATOM 6833 N N . PRO D 1 159 ? 77.000 -4.862 49.730 1.00 48.09 156 PRO D N 1
ATOM 6834 C CA . PRO D 1 159 ? 75.790 -4.318 49.106 1.00 41.75 156 PRO D CA 1
ATOM 6835 C C . PRO D 1 159 ? 76.114 -3.138 48.192 1.00 40.46 156 PRO D C 1
ATOM 6836 O O . PRO D 1 159 ? 77.185 -2.553 48.338 1.00 36.94 156 PRO D O 1
ATOM 6840 N N . LEU D 1 160 ? 75.215 -2.796 47.270 1.00 35.24 157 LEU D N 1
ATOM 6841 C CA . LEU D 1 160 ? 75.418 -1.619 46.420 1.00 32.03 157 LEU D CA 1
ATOM 6842 C C . LEU D 1 160 ? 75.627 -0.375 47.270 1.00 33.20 157 LEU D C 1
ATOM 6843 O O . LEU D 1 160 ? 74.975 -0.194 48.301 1.00 35.12 157 LEU D O 1
ATOM 6848 N N . ARG D 1 161 ? 76.559 0.473 46.853 1.00 33.61 158 ARG D N 1
ATOM 6849 C CA . ARG D 1 161 ? 76.770 1.745 47.530 1.00 34.24 158 ARG D CA 1
ATOM 6850 C C . ARG D 1 161 ? 75.608 2.701 47.262 1.00 31.96 158 ARG D C 1
ATOM 6851 O O . ARG D 1 161 ? 74.974 2.658 46.216 1.00 31.64 158 ARG D O 1
ATOM 6859 N N . ALA D 1 162 ? 75.344 3.570 48.224 1.00 37.43 159 ALA D N 1
ATOM 6860 C CA . ALA D 1 162 ? 74.304 4.570 48.095 1.00 29.48 159 ALA D CA 1
ATOM 6861 C C . ALA D 1 162 ? 74.598 5.543 46.951 1.00 30.23 159 ALA D C 1
ATOM 6862 O O . ALA D 1 162 ? 73.676 6.043 46.314 1.00 31.04 159 ALA D O 1
ATOM 6864 N N . ASP D 1 163 ? 75.867 5.854 46.732 1.00 27.79 160 ASP D N 1
ATOM 6865 C CA . ASP D 1 163 ? 76.265 6.826 45.719 1.00 35.84 160 ASP D CA 1
ATOM 6866 C C . ASP D 1 163 ? 76.695 6.227 44.388 1.00 32.10 160 ASP D C 1
ATOM 6867 O O . ASP D 1 163 ? 77.087 6.936 43.489 1.00 31.56 160 ASP D O 1
ATOM 6872 N N . GLU D 1 164 ? 76.657 4.911 44.314 1.00 33.50 161 GLU D N 1
ATOM 6873 C CA . GLU D 1 164 ? 77.076 4.122 43.160 1.00 38.17 161 GLU D CA 1
ATOM 6874 C C . GLU D 1 164 ? 76.274 4.213 41.855 1.00 34.73 161 GLU D C 1
ATOM 6875 O O . GLU D 1 164 ? 76.828 4.095 40.783 1.00 30.77 161 GLU D O 1
ATOM 6881 N N . LEU D 1 165 ? 74.960 4.324 41.967 1.00 27.33 162 LEU D N 1
ATOM 6882 C CA . LEU D 1 165 ? 74.069 4.237 40.824 1.00 26.91 162 LEU D CA 1
ATOM 6883 C C . LEU D 1 165 ? 73.155 5.436 40.593 1.00 27.56 162 LEU D C 1
ATOM 6884 O O . LEU D 1 165 ? 72.027 5.267 40.173 1.00 25.70 162 LEU D O 1
ATOM 6889 N N . LEU D 1 166 ? 73.619 6.633 40.906 1.00 26.27 163 LEU D N 1
ATOM 6890 C CA . LEU D 1 166 ? 72.762 7.803 40.830 1.00 22.11 163 LEU D CA 1
ATOM 6891 C C . LEU D 1 166 ? 72.193 8.177 39.457 1.00 28.51 163 LEU D C 1
ATOM 6892 O O . LEU D 1 166 ? 71.015 8.448 39.361 1.00 26.88 163 LEU D O 1
ATOM 6897 N N . PRO D 1 167 ? 73.004 8.171 38.401 1.00 27.57 164 PRO D N 1
ATOM 6898 C CA . PRO D 1 167 ? 72.482 8.499 37.076 1.00 24.32 164 PRO D CA 1
ATOM 6899 C C . PRO D 1 167 ? 71.462 7.477 36.627 1.00 28.01 164 PRO D C 1
ATOM 6900 O O . PRO D 1 167 ? 70.431 7.830 36.080 1.00 22.68 164 PRO D O 1
ATOM 6904 N N . GLU D 1 168 ? 71.763 6.212 36.881 1.00 23.96 165 GLU D N 1
ATOM 6905 C CA . GLU D 1 168 ? 70.888 5.111 36.486 1.00 26.85 165 GLU D CA 1
ATOM 6906 C C . GLU D 1 168 ? 69.546 5.121 37.220 1.00 28.63 165 GLU D C 1
ATOM 6907 O O . GLU D 1 168 ? 68.506 4.873 36.612 1.00 24.35 165 GLU D O 1
ATOM 6913 N N . ARG D 1 169 ? 69.584 5.369 38.530 1.00 23.38 166 ARG D N 1
ATOM 6914 C CA . ARG D 1 169 ? 68.369 5.519 39.311 1.00 24.85 166 ARG D CA 1
ATOM 6915 C C . ARG D 1 169 ? 67.575 6.709 38.782 1.00 26.31 166 ARG D C 1
ATOM 6916 O O . ARG D 1 169 ? 66.360 6.626 38.592 1.00 26.08 166 ARG D O 1
ATOM 6924 N N . ALA D 1 170 ? 68.259 7.819 38.540 1.00 18.41 167 ALA D N 1
ATOM 6925 C CA . ALA D 1 170 ? 67.572 8.996 38.004 1.00 23.91 167 ALA D CA 1
ATOM 6926 C C . ALA D 1 170 ? 66.872 8.669 36.680 1.00 25.67 167 ALA D C 1
ATOM 6927 O O . ALA D 1 170 ? 65.725 9.052 36.467 1.00 28.34 167 ALA D O 1
ATOM 6929 N N . LEU D 1 171 ? 67.554 7.945 35.800 1.00 28.76 168 LEU D N 1
ATOM 6930 C CA . LEU D 1 171 ? 66.963 7.555 34.520 1.00 19.16 168 LEU D CA 1
ATOM 6931 C C . LEU D 1 171 ? 65.700 6.727 34.708 1.00 25.03 168 LEU D C 1
ATOM 6932 O O . LEU D 1 171 ? 64.828 6.746 33.841 1.00 20.86 168 LEU D O 1
ATOM 6937 N N . LEU D 1 172 ? 65.608 5.989 35.818 1.00 26.61 169 LEU D N 1
ATOM 6938 C CA . LEU D 1 172 ? 64.426 5.149 36.100 1.00 23.23 169 LEU D CA 1
ATOM 6939 C C . LEU D 1 172 ? 63.284 5.959 36.686 1.00 29.39 169 LEU D C 1
ATOM 6940 O O . LEU D 1 172 ? 62.165 5.468 36.807 1.00 27.72 169 LEU D O 1
ATOM 6945 N N . GLY D 1 173 ? 63.573 7.197 37.072 1.00 32.11 170 GLY D N 1
ATOM 6946 C CA . GLY D 1 173 ? 62.561 8.041 37.686 1.00 29.76 170 GLY D CA 1
ATOM 6947 C C . GLY D 1 173 ? 62.727 8.208 39.192 1.00 30.40 170 GLY D C 1
ATOM 6948 O O . GLY D 1 173 ? 61.814 8.660 39.863 1.00 30.38 170 GLY D O 1
ATOM 6949 N N . ASP D 1 174 ? 63.887 7.848 39.732 1.00 22.86 171 ASP D N 1
ATOM 6950 C CA . ASP D 1 174 ? 64.124 8.016 41.171 1.00 23.23 171 ASP D CA 1
ATOM 6951 C C . ASP D 1 174 ? 64.407 9.489 41.478 1.00 27.85 171 ASP D C 1
ATOM 6952 O O . ASP D 1 174 ? 65.515 9.983 41.267 1.00 29.01 171 ASP D O 1
ATOM 6957 N N . ASP D 1 175 ? 63.410 10.194 41.995 1.00 25.05 172 ASP D N 1
ATOM 6958 C CA . ASP D 1 175 ? 63.569 11.629 42.198 1.00 27.05 172 ASP D CA 1
ATOM 6959 C C . ASP D 1 175 ? 64.577 11.950 43.293 1.00 27.88 172 ASP D C 1
ATOM 6960 O O . ASP D 1 175 ? 65.129 13.042 43.331 1.00 28.07 172 ASP D O 1
ATOM 6965 N N . TYR D 1 176 ? 64.817 11.008 44.196 1.00 25.00 173 TYR D N 1
ATOM 6966 C CA . TYR D 1 176 ? 65.786 11.265 45.250 1.00 27.11 173 TYR D CA 1
ATOM 6967 C C . TYR D 1 176 ? 67.202 11.187 44.684 1.00 29.46 173 TYR D C 1
ATOM 6968 O O . TYR D 1 176 ? 68.104 11.879 45.154 1.00 25.02 173 TYR D O 1
ATOM 6977 N N . ALA D 1 177 ? 67.387 10.348 43.667 1.00 30.49 174 ALA D N 1
ATOM 6978 C CA . ALA D 1 177 ? 68.688 10.255 43.009 1.00 26.51 174 ALA D CA 1
ATOM 6979 C C . ALA D 1 177 ? 68.949 11.547 42.252 1.00 28.59 174 ALA D C 1
ATOM 6980 O O . ALA D 1 177 ? 70.072 12.030 42.245 1.00 24.22 174 ALA D O 1
ATOM 6982 N N . ARG D 1 178 ? 67.909 12.114 41.634 1.00 25.41 175 ARG D N 1
ATOM 6983 C CA . ARG D 1 178 ? 68.052 13.400 40.953 1.00 24.74 175 ARG D CA 1
ATOM 6984 C C . ARG D 1 178 ? 68.502 14.475 41.933 1.00 30.43 175 ARG D C 1
ATOM 6985 O O . ARG D 1 178 ? 69.426 15.238 41.658 1.00 31.23 175 ARG D O 1
ATOM 6993 N N . GLU D 1 179 ? 67.820 14.534 43.075 1.00 27.70 176 GLU D N 1
ATOM 6994 C CA . GLU D 1 179 ? 68.101 15.522 44.109 1.00 24.58 176 GLU D CA 1
ATOM 6995 C C . GLU D 1 179 ? 69.533 15.389 44.627 1.00 25.83 176 GLU D C 1
ATOM 6996 O O . GLU D 1 179 ? 70.210 16.383 44.884 1.00 27.58 176 GLU D O 1
ATOM 7002 N N . GLU D 1 180 ? 69.994 14.156 44.768 1.00 28.27 177 GLU D N 1
ATOM 7003 C CA . GLU D 1 180 ? 71.324 13.909 45.317 1.00 29.55 177 GLU D CA 1
ATOM 7004 C C . GLU D 1 180 ? 72.405 14.357 44.327 1.00 30.89 177 GLU D C 1
ATOM 7005 O O . GLU D 1 180 ? 73.381 15.016 44.705 1.00 27.53 177 GLU D O 1
ATOM 7011 N N . LEU D 1 181 ? 72.217 14.008 43.058 1.00 31.04 178 LEU D N 1
ATOM 7012 C CA . LEU D 1 181 ? 73.075 14.526 41.995 1.00 29.70 178 LEU D CA 1
ATOM 7013 C C . LEU D 1 181 ? 73.094 16.055 42.014 1.00 31.18 178 LEU D C 1
ATOM 7014 O O . LEU D 1 181 ? 74.157 16.679 41.925 1.00 29.44 178 LEU D O 1
ATOM 7019 N N . TYR D 1 182 ? 71.916 16.661 42.130 1.00 25.33 179 TYR D N 1
ATOM 7020 C CA . TYR D 1 182 ? 71.817 18.119 42.190 1.00 28.54 179 TYR D CA 1
ATOM 7021 C C . TYR D 1 182 ? 72.574 18.719 43.377 1.00 28.72 179 TYR D C 1
ATOM 7022 O O . TYR D 1 182 ? 73.378 19.637 43.210 1.00 30.94 179 TYR D O 1
ATOM 7031 N N . ARG D 1 183 ? 72.321 18.191 44.572 1.00 25.27 180 ARG D N 1
ATOM 7032 C CA . ARG D 1 183 ? 72.845 18.794 45.799 1.00 30.57 180 ARG D CA 1
ATOM 7033 C C . ARG D 1 183 ? 74.298 18.430 46.077 1.00 32.88 180 ARG D C 1
ATOM 7034 O O . ARG D 1 183 ? 75.105 19.298 46.403 1.00 38.83 180 ARG D O 1
ATOM 7042 N N . ASN D 1 184 ? 74.626 17.145 45.957 1.00 28.60 181 ASN D N 1
ATOM 7043 C CA . ASN D 1 184 ? 75.942 16.648 46.366 1.00 32.31 181 ASN D CA 1
ATOM 7044 C C . ASN D 1 184 ? 77.016 16.741 45.294 1.00 33.11 181 ASN D C 1
ATOM 7045 O O . ASN D 1 184 ? 78.196 16.647 45.596 1.00 34.93 181 ASN D O 1
ATOM 7050 N N . VAL D 1 185 ? 76.614 16.909 44.040 1.00 28.08 182 VAL D N 1
ATOM 7051 C CA . VAL D 1 185 ? 77.595 16.933 42.964 1.00 27.92 182 VAL D CA 1
ATOM 7052 C C . VAL D 1 185 ? 77.579 18.267 42.240 1.00 31.78 182 VAL D C 1
ATOM 7053 O O . VAL D 1 185 ? 78.562 19.004 42.265 1.00 29.74 182 VAL D O 1
ATOM 7057 N N . TYR D 1 186 ? 76.461 18.579 41.599 1.00 27.28 183 TYR D N 1
ATOM 7058 C CA . TYR D 1 186 ? 76.351 19.823 40.842 1.00 25.86 183 TYR D CA 1
ATOM 7059 C C . TYR D 1 186 ? 76.553 21.087 41.688 1.00 28.80 183 TYR D C 1
ATOM 7060 O O . TYR D 1 186 ? 77.439 21.900 41.404 1.00 30.97 183 TYR D O 1
ATOM 7069 N N . GLN D 1 187 ? 75.740 21.265 42.724 1.00 28.63 184 GLN D N 1
ATOM 7070 C CA . GLN D 1 187 ? 75.842 22.485 43.520 1.00 30.23 184 GLN D CA 1
ATOM 7071 C C . GLN D 1 187 ? 77.177 22.575 44.260 1.00 34.75 184 GLN D C 1
ATOM 7072 O O . GLN D 1 187 ? 77.715 23.657 44.455 1.00 35.34 184 GLN D O 1
ATOM 7078 N N . VAL D 1 188 ? 77.695 21.434 44.683 1.00 34.35 185 VAL D N 1
ATOM 7079 C CA . VAL D 1 188 ? 78.995 21.400 45.326 1.00 37.51 185 VAL D CA 1
ATOM 7080 C C . VAL D 1 188 ? 80.062 21.839 44.334 1.00 40.51 185 VAL D C 1
ATOM 7081 O O . VAL D 1 188 ? 80.985 22.570 44.677 1.00 35.97 185 VAL D O 1
ATOM 7085 N N . LEU D 1 189 ? 79.919 21.406 43.091 1.00 39.06 186 LEU D N 1
ATOM 7086 C CA . LEU D 1 189 ? 80.887 21.765 42.074 1.00 39.35 186 LEU D CA 1
ATOM 7087 C C . LEU D 1 189 ? 80.820 23.262 41.774 1.00 42.15 186 LEU D C 1
ATOM 7088 O O . LEU D 1 189 ? 81.846 23.928 41.683 1.00 41.98 186 LEU D O 1
ATOM 7093 N N . ARG D 1 190 ? 79.606 23.765 41.615 1.00 39.17 187 ARG D N 1
ATOM 7094 C CA . ARG D 1 190 ? 79.374 25.158 41.293 1.00 42.26 187 ARG D CA 1
ATOM 7095 C C . ARG D 1 190 ? 79.838 26.113 42.375 1.00 51.60 187 ARG D C 1
ATOM 7096 O O . ARG D 1 190 ? 80.406 27.145 42.083 1.00 58.47 187 ARG D O 1
ATOM 7104 N N . GLY D 1 191 ? 79.566 25.777 43.626 1.00 58.18 188 GLY D N 1
ATOM 7105 C CA . GLY D 1 191 ? 80.068 26.543 44.749 1.00 68.13 188 GLY D CA 1
ATOM 7106 C C . GLY D 1 191 ? 79.347 27.833 45.073 1.00 76.58 188 GLY D C 1
ATOM 7107 O O . GLY D 1 191 ? 78.390 28.216 44.412 1.00 66.56 188 GLY D O 1
ATOM 7108 N N . GLU D 1 192 ? 79.817 28.493 46.125 1.00 92.02 189 GLU D N 1
ATOM 7109 C CA . GLU D 1 192 ? 79.307 29.790 46.541 1.00 108.20 189 GLU D CA 1
ATOM 7110 C C . GLU D 1 192 ? 79.612 30.930 45.576 1.00 108.27 189 GLU D C 1
ATOM 7111 O O . GLU D 1 192 ? 78.753 31.761 45.295 1.00 112.25 189 GLU D O 1
ATOM 7117 N N . ASN D 1 193 ? 80.839 30.959 45.069 1.00 102.37 190 ASN D N 1
ATOM 7118 C CA . ASN D 1 193 ? 81.304 32.091 44.271 1.00 96.64 190 ASN D CA 1
ATOM 7119 C C . ASN D 1 193 ? 81.561 31.826 42.794 1.00 95.22 190 ASN D C 1
ATOM 7120 O O . ASN D 1 193 ? 82.271 30.905 42.416 1.00 90.47 190 ASN D O 1
ATOM 7125 N N . PRO D 1 194 ? 80.985 32.691 41.978 1.00 100.29 191 PRO D N 1
ATOM 7126 C CA . PRO D 1 194 ? 81.010 32.597 40.522 1.00 104.27 191 PRO D CA 1
ATOM 7127 C C . PRO D 1 194 ? 82.401 32.707 39.923 1.00 106.68 191 PRO D C 1
ATOM 7128 O O . PRO D 1 194 ? 82.618 32.256 38.802 1.00 102.36 191 PRO D O 1
ATOM 7132 N N . ASP D 1 195 ? 83.320 33.343 40.634 1.00 112.37 192 ASP D N 1
ATOM 7133 C CA . ASP D 1 195 ? 84.646 33.589 40.069 1.00 114.51 192 ASP D CA 1
ATOM 7134 C C . ASP D 1 195 ? 85.506 32.331 40.022 1.00 106.77 192 ASP D C 1
ATOM 7135 O O . ASP D 1 195 ? 86.410 32.229 39.195 1.00 113.23 192 ASP D O 1
ATOM 7140 N N . ASP D 1 196 ? 85.238 31.385 40.918 1.00 90.83 193 ASP D N 1
ATOM 7141 C CA . ASP D 1 196 ? 85.960 30.115 40.910 1.00 74.93 193 ASP D CA 1
ATOM 7142 C C . ASP D 1 196 ? 85.722 29.388 39.588 1.00 62.82 193 ASP D C 1
ATOM 7143 O O . ASP D 1 196 ? 84.576 29.087 39.237 1.00 61.39 193 ASP D O 1
ATOM 7148 N N . PRO D 1 197 ? 86.812 29.110 38.855 1.00 53.34 194 PRO D N 1
ATOM 7149 C CA . PRO D 1 197 ? 86.807 28.519 37.512 1.00 47.85 194 PRO D CA 1
ATOM 7150 C C . PRO D 1 197 ? 86.859 26.987 37.496 1.00 41.30 194 PRO D C 1
ATOM 7151 O O . PRO D 1 197 ? 86.951 26.396 36.419 1.00 39.71 194 PRO D O 1
ATOM 7155 N N . THR D 1 198 ? 86.783 26.353 38.664 1.00 40.58 195 THR D N 1
ATOM 7156 C CA . THR D 1 198 ? 86.800 24.898 38.742 1.00 37.98 195 THR D CA 1
ATOM 7157 C C . THR D 1 198 ? 85.615 24.304 37.982 1.00 41.47 195 THR D C 1
ATOM 7158 O O . THR D 1 198 ? 85.753 23.334 37.235 1.00 33.80 195 THR D O 1
ATOM 7162 N N . TYR D 1 199 ? 84.445 24.897 38.180 1.00 37.65 196 TYR D N 1
ATOM 7163 C CA . TYR D 1 199 ? 83.233 24.428 37.534 1.00 34.57 196 TYR D CA 1
ATOM 7164 C C . TYR D 1 199 ? 83.337 24.554 36.013 1.00 34.59 196 TYR D C 1
ATOM 7165 O O . TYR D 1 199 ? 83.052 23.610 35.280 1.00 32.32 196 TYR D O 1
ATOM 7174 N N . LEU D 1 200 ? 83.742 25.730 35.546 1.00 31.49 197 LEU D N 1
ATOM 7175 C CA . LEU D 1 200 ? 83.882 25.971 34.118 1.00 36.81 197 LEU D CA 1
ATOM 7176 C C . LEU D 1 200 ? 84.838 24.964 33.475 1.00 33.83 197 LEU D C 1
ATOM 7177 O O . LEU D 1 200 ? 84.603 24.471 32.371 1.00 34.66 197 LEU D O 1
ATOM 7182 N N . THR D 1 201 ? 85.905 24.651 34.198 1.00 34.78 198 THR D N 1
ATOM 7183 C CA . THR D 1 201 ? 86.941 23.752 33.720 1.00 30.08 198 THR D CA 1
ATOM 7184 C C . THR D 1 201 ? 86.436 22.324 33.614 1.00 32.09 198 THR D C 1
ATOM 7185 O O . THR D 1 201 ? 86.644 21.659 32.597 1.00 35.37 198 THR D O 1
ATOM 7189 N N . VAL D 1 202 ? 85.771 21.851 34.660 1.00 29.29 199 VAL D N 1
ATOM 7190 C CA . VAL D 1 202 ? 85.172 20.531 34.609 1.00 31.69 199 VAL D CA 1
ATOM 7191 C C . VAL D 1 202 ? 84.120 20.487 33.509 1.00 32.66 199 VAL D C 1
ATOM 7192 O O . VAL D 1 202 ? 84.075 19.549 32.719 1.00 33.59 199 VAL D O 1
ATOM 7196 N N . SER D 1 203 ? 83.277 21.510 33.450 1.00 28.07 200 SER D N 1
ATOM 7197 C CA . SER D 1 203 ? 82.265 21.571 32.403 1.00 29.26 200 SER D CA 1
ATOM 7198 C C . SER D 1 203 ? 82.907 21.439 31.027 1.00 31.12 200 SER D C 1
ATOM 7199 O O . SER D 1 203 ? 82.462 20.660 30.185 1.00 25.56 200 SER D O 1
ATOM 7202 N N . THR D 1 204 ? 83.968 22.209 30.806 1.00 30.58 201 THR D N 1
ATOM 7203 C CA . THR D 1 204 ? 84.608 22.242 29.503 1.00 29.41 201 THR D CA 1
ATOM 7204 C C . THR D 1 204 ? 85.291 20.916 29.199 1.00 33.78 201 THR D C 1
ATOM 7205 O O . THR D 1 204 ? 85.241 20.417 28.070 1.00 34.25 201 THR D O 1
ATOM 7209 N N . PHE D 1 205 ? 85.931 20.355 30.219 1.00 28.17 202 PHE D N 1
ATOM 7210 C CA . PHE D 1 205 ? 86.635 19.085 30.103 1.00 26.71 202 PHE D CA 1
ATOM 7211 C C . PHE D 1 205 ? 85.666 17.980 29.649 1.00 31.64 202 PHE D C 1
ATOM 7212 O O . PHE D 1 205 ? 85.973 17.210 28.743 1.00 29.44 202 PHE D O 1
ATOM 7220 N N . LEU D 1 206 ? 84.491 17.917 30.271 1.00 26.61 203 LEU D N 1
ATOM 7221 C CA . LEU D 1 206 ? 83.485 16.914 29.903 1.00 30.08 203 LEU D CA 1
ATOM 7222 C C . LEU D 1 206 ? 82.949 17.129 28.478 1.00 30.79 203 LEU D C 1
ATOM 7223 O O . LEU D 1 206 ? 82.766 16.179 27.708 1.00 28.36 203 LEU D O 1
ATOM 7228 N N . LYS D 1 207 ? 82.713 18.388 28.132 1.00 30.42 204 LYS D N 1
ATOM 7229 C CA . LYS D 1 207 ? 82.240 18.741 26.801 1.00 27.79 204 LYS D CA 1
ATOM 7230 C C . LYS D 1 207 ? 83.220 18.256 25.739 1.00 30.83 204 LYS D C 1
ATOM 7231 O O . LYS D 1 207 ? 82.807 17.816 24.669 1.00 36.90 204 LYS D O 1
ATOM 7237 N N . TYR D 1 208 ? 84.518 18.319 26.041 1.00 28.69 205 TYR D N 1
ATOM 7238 C CA . TYR D 1 208 ? 85.543 17.884 25.095 1.00 29.22 205 TYR D CA 1
ATOM 7239 C C . TYR D 1 208 ? 85.945 16.424 25.287 1.00 32.89 205 TYR D C 1
ATOM 7240 O O . TYR D 1 208 ? 87.036 16.020 24.892 1.00 34.44 205 TYR D O 1
ATOM 7249 N N . GLY D 1 209 ? 85.065 15.652 25.918 1.00 37.46 206 GLY D N 1
ATOM 7250 C CA . GLY D 1 209 ? 85.245 14.218 26.063 1.00 38.31 206 GLY D CA 1
ATOM 7251 C C . GLY D 1 209 ? 86.398 13.834 26.960 1.00 41.44 206 GLY D C 1
ATOM 7252 O O . GLY D 1 209 ? 87.050 12.816 26.742 1.00 44.65 206 GLY D O 1
ATOM 7253 N N . SER D 1 210 ? 86.650 14.650 27.976 1.00 32.98 207 SER D N 1
ATOM 7254 C CA . SER D 1 210 ? 87.762 14.422 28.894 1.00 34.94 207 SER D CA 1
ATOM 7255 C C . SER D 1 210 ? 89.136 14.495 28.208 1.00 34.15 207 SER D C 1
ATOM 7256 O O . SER D 1 210 ? 90.063 13.760 28.567 1.00 37.00 207 SER D O 1
ATOM 7259 N N . SER D 1 211 ? 89.266 15.377 27.223 1.00 31.31 208 SER D N 1
ATOM 7260 C CA . SER D 1 211 ? 90.568 15.666 26.629 1.00 31.71 208 SER D CA 1
ATOM 7261 C C . SER D 1 211 ? 91.277 16.797 27.365 1.00 30.23 208 SER D C 1
ATOM 7262 O O . SER D 1 211 ? 90.899 17.958 27.236 1.00 31.56 208 SER D O 1
ATOM 7265 N N . LEU D 1 212 ? 92.310 16.455 28.122 1.00 28.93 209 LEU D N 1
ATOM 7266 C CA . LEU D 1 212 ? 93.130 17.451 28.805 1.00 31.20 209 LEU D CA 1
ATOM 7267 C C . LEU D 1 212 ? 93.595 18.548 27.846 1.00 36.28 209 LEU D C 1
ATOM 7268 O O . LEU D 1 212 ? 93.388 19.743 28.094 1.00 31.92 209 LEU D O 1
ATOM 7273 N N . GLU D 1 213 ? 94.217 18.141 26.744 1.00 28.92 210 GLU D N 1
ATOM 7274 C CA . GLU D 1 213 ? 94.862 19.110 25.862 1.00 33.00 210 GLU D CA 1
ATOM 7275 C C . GLU D 1 213 ? 93.862 19.969 25.102 1.00 29.78 210 GLU D C 1
ATOM 7276 O O . GLU D 1 213 ? 94.095 21.159 24.913 1.00 30.18 210 GLU D O 1
ATOM 7282 N N . ASN D 1 214 ? 92.752 19.381 24.667 1.00 29.29 211 ASN D N 1
ATOM 7283 C CA . ASN D 1 214 ? 91.737 20.179 24.000 1.00 29.72 211 ASN D CA 1
ATOM 7284 C C . ASN D 1 214 ? 91.096 21.160 24.978 1.00 34.72 211 ASN D C 1
ATOM 7285 O O . ASN D 1 214 ? 90.697 22.256 24.597 1.00 29.16 211 ASN D O 1
ATOM 7290 N N . THR D 1 215 ? 91.021 20.772 26.245 1.00 29.89 212 THR D N 1
ATOM 7291 C CA . THR D 1 215 ? 90.439 21.653 27.256 1.00 29.58 212 THR D CA 1
ATOM 7292 C C . THR D 1 215 ? 91.391 22.817 27.568 1.00 31.28 212 THR D C 1
ATOM 7293 O O . THR D 1 215 ? 90.953 23.961 27.702 1.00 31.95 212 THR D O 1
ATOM 7297 N N . ALA D 1 216 ? 92.690 22.532 27.672 1.00 29.75 213 ALA D N 1
ATOM 7298 C CA . ALA D 1 216 ? 93.663 23.589 27.920 1.00 33.33 213 ALA D CA 1
ATOM 7299 C C . ALA D 1 216 ? 93.689 24.551 26.739 1.00 36.23 213 ALA D C 1
ATOM 7300 O O . ALA D 1 216 ? 93.710 25.770 26.911 1.00 36.93 213 ALA D O 1
ATOM 7302 N N . LYS D 1 217 ? 93.673 23.999 25.537 1.00 30.11 214 LYS D N 1
ATOM 7303 C CA . LYS D 1 217 ? 93.649 24.830 24.343 1.00 36.57 214 LYS D CA 1
ATOM 7304 C C . LYS D 1 217 ? 92.389 25.706 24.313 1.00 43.18 214 LYS D C 1
ATOM 7305 O O . LYS D 1 217 ? 92.465 26.902 24.039 1.00 47.00 214 LYS D O 1
ATOM 7311 N N . GLU D 1 218 ? 91.232 25.116 24.598 1.00 36.53 215 GLU D N 1
ATOM 7312 C CA . GLU D 1 218 ? 89.979 25.874 24.509 1.00 34.58 215 GLU D CA 1
ATOM 7313 C C . GLU D 1 218 ? 89.863 26.981 25.560 1.00 36.44 215 GLU D C 1
ATOM 7314 O O . GLU D 1 218 ? 89.362 28.064 25.261 1.00 41.66 215 GLU D O 1
ATOM 7320 N N . LEU D 1 219 ? 90.341 26.719 26.774 1.00 28.38 216 LEU D N 1
ATOM 7321 C CA . LEU D 1 219 ? 90.306 27.715 27.849 1.00 26.10 216 LEU D CA 1
ATOM 7322 C C . LEU D 1 219 ? 91.481 28.704 27.817 1.00 43.60 216 LEU D C 1
ATOM 7323 O O . LEU D 1 219 ? 91.508 29.683 28.569 1.00 38.18 216 LEU D O 1
ATOM 7328 N N . ASN D 1 220 ? 92.456 28.446 26.953 1.00 45.22 217 ASN D N 1
ATOM 7329 C CA . ASN D 1 220 ? 93.643 29.292 26.873 1.00 46.75 217 ASN D CA 1
ATOM 7330 C C . ASN D 1 220 ? 94.373 29.350 28.213 1.00 43.88 217 ASN D C 1
ATOM 7331 O O . ASN D 1 220 ? 94.861 30.403 28.625 1.00 46.92 217 ASN D O 1
ATOM 7336 N N . VAL D 1 221 ? 94.422 28.216 28.907 1.00 40.70 218 VAL D N 1
ATOM 7337 C CA . VAL D 1 221 ? 95.206 28.108 30.135 1.00 37.62 218 VAL D CA 1
ATOM 7338 C C . VAL D 1 221 ? 96.195 26.966 29.999 1.00 38.36 218 VAL D C 1
ATOM 7339 O O . VAL D 1 221 ? 96.134 26.196 29.045 1.00 42.41 218 VAL D O 1
ATOM 7343 N N . HIS D 1 222 ? 97.112 26.863 30.951 1.00 46.49 219 HIS D N 1
ATOM 7344 C CA . HIS D 1 222 ? 98.124 25.820 30.909 1.00 46.81 219 HIS D CA 1
ATOM 7345 C C . HIS D 1 222 ? 97.455 24.504 31.246 1.00 45.82 219 HIS D C 1
ATOM 7346 O O . HIS D 1 222 ? 96.534 24.477 32.059 1.00 51.10 219 HIS D O 1
ATOM 7353 N N . PRO D 1 223 ? 97.901 23.408 30.620 1.00 45.91 220 PRO D N 1
ATOM 7354 C CA . PRO D 1 223 ? 97.268 22.132 30.970 1.00 40.39 220 PRO D CA 1
ATOM 7355 C C . PRO D 1 223 ? 97.417 21.778 32.451 1.00 39.74 220 PRO D C 1
ATOM 7356 O O . PRO D 1 223 ? 96.535 21.116 32.996 1.00 41.51 220 PRO D O 1
ATOM 7360 N N . ASN D 1 224 ? 98.499 22.208 33.091 1.00 35.53 221 ASN D N 1
ATOM 7361 C CA . ASN D 1 224 ? 98.674 21.957 34.525 1.00 46.30 221 ASN D CA 1
ATOM 7362 C C . ASN D 1 224 ? 97.543 22.573 35.335 1.00 43.64 221 ASN D C 1
ATOM 7363 O O . ASN D 1 224 ? 97.094 22.008 36.327 1.00 43.93 221 ASN D O 1
ATOM 7368 N N . THR D 1 225 ? 97.125 23.765 34.927 1.00 44.38 222 THR D N 1
ATOM 7369 C CA . THR D 1 225 ? 96.005 24.446 35.553 1.00 50.65 222 THR D CA 1
ATOM 7370 C C . THR D 1 225 ? 94.741 23.592 35.433 1.00 42.03 222 THR D C 1
ATOM 7371 O O . THR D 1 225 ? 93.960 23.489 36.384 1.00 40.30 222 THR D O 1
ATOM 7375 N N . VAL D 1 226 ? 94.545 22.977 34.268 1.00 38.65 223 VAL D N 1
ATOM 7376 C CA . VAL D 1 226 ? 93.417 22.064 34.087 1.00 33.54 223 VAL D CA 1
ATOM 7377 C C . VAL D 1 226 ? 93.524 20.858 35.014 1.00 35.58 223 VAL D C 1
ATOM 7378 O O . VAL D 1 226 ? 92.559 20.520 35.704 1.00 39.26 223 VAL D O 1
ATOM 7382 N N . ARG D 1 227 ? 94.685 20.207 35.036 1.00 37.54 224 ARG D N 1
ATOM 7383 C CA . ARG D 1 227 ? 94.862 19.052 35.915 1.00 40.24 224 ARG D CA 1
ATOM 7384 C C . ARG D 1 227 ? 94.532 19.411 37.365 1.00 45.82 224 ARG D C 1
ATOM 7385 O O . ARG D 1 227 ? 93.824 18.676 38.061 1.00 44.39 224 ARG D O 1
ATOM 7393 N N . TYR D 1 228 ? 95.072 20.539 37.821 1.00 44.80 225 TYR D N 1
ATOM 7394 C CA . TYR D 1 228 ? 94.896 20.975 39.206 1.00 50.11 225 TYR D CA 1
ATOM 7395 C C . TYR D 1 228 ? 93.418 21.139 39.530 1.00 43.39 225 TYR D C 1
ATOM 7396 O O . TYR D 1 228 ? 92.931 20.622 40.536 1.00 43.87 225 TYR D O 1
ATOM 7405 N N . ARG D 1 229 ? 92.708 21.852 38.661 1.00 40.69 226 ARG D N 1
ATOM 7406 C CA . ARG D 1 229 ? 91.273 22.066 38.823 1.00 43.39 226 ARG D CA 1
ATOM 7407 C C . ARG D 1 229 ? 90.449 20.764 38.845 1.00 40.96 226 ARG D C 1
ATOM 7408 O O . ARG D 1 229 ? 89.485 20.641 39.602 1.00 38.09 226 ARG D O 1
ATOM 7416 N N . LEU D 1 230 ? 90.829 19.790 38.028 1.00 42.03 227 LEU D N 1
ATOM 7417 C CA . LEU D 1 230 ? 90.106 18.524 37.997 1.00 37.82 227 LEU D CA 1
ATOM 7418 C C . LEU D 1 230 ? 90.293 17.774 39.313 1.00 41.29 227 LEU D C 1
ATOM 7419 O O . LEU D 1 230 ? 89.362 17.154 39.825 1.00 43.35 227 LEU D O 1
ATOM 7424 N N . LYS D 1 231 ? 91.510 17.834 39.845 1.00 37.77 228 LYS D N 1
ATOM 7425 C CA . LYS D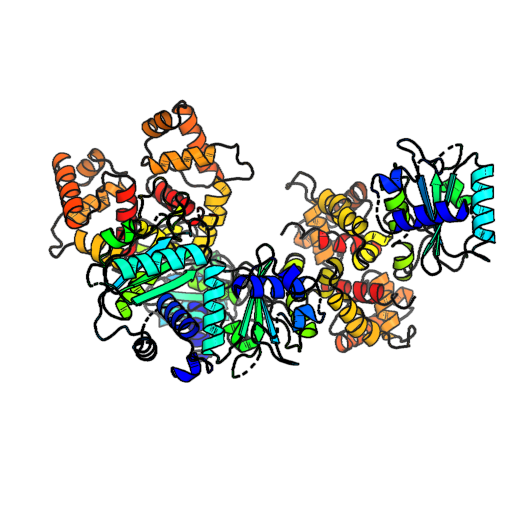 1 231 ? 91.836 17.226 41.130 1.00 41.62 228 LYS D CA 1
ATOM 7426 C C . LYS D 1 231 ? 91.045 17.878 42.275 1.00 41.68 228 LYS D C 1
ATOM 7427 O O . LYS D 1 231 ? 90.533 17.194 43.167 1.00 45.61 228 LYS D O 1
ATOM 7433 N N . ARG D 1 232 ? 90.948 19.202 42.239 1.00 38.76 229 ARG D N 1
ATOM 7434 C CA . ARG D 1 232 ? 90.151 19.945 43.202 1.00 39.75 229 ARG D CA 1
ATOM 7435 C C . ARG D 1 232 ? 88.692 19.471 43.165 1.00 39.79 229 ARG D C 1
ATOM 7436 O O . ARG D 1 232 ? 88.068 19.266 44.199 1.00 43.58 229 ARG D O 1
ATOM 7444 N N . ALA D 1 233 ? 88.160 19.301 41.959 1.00 33.82 230 ALA D N 1
ATOM 7445 C CA . ALA D 1 233 ? 86.778 18.881 41.769 1.00 37.54 230 ALA D CA 1
ATOM 7446 C C . ALA D 1 233 ? 86.576 17.460 42.282 1.00 38.32 230 ALA D C 1
ATOM 7447 O O . ALA D 1 233 ? 85.522 17.123 42.840 1.00 33.34 230 ALA D O 1
ATOM 7449 N N . ALA D 1 234 ? 87.593 16.627 42.086 1.00 36.69 231 ALA D N 1
ATOM 7450 C CA . ALA D 1 234 ? 87.537 15.248 42.548 1.00 41.43 231 ALA D CA 1
ATOM 7451 C C . ALA D 1 234 ? 87.547 15.219 44.069 1.00 42.35 231 ALA D C 1
ATOM 7452 O O . ALA D 1 234 ? 86.934 14.355 44.690 1.00 43.02 231 ALA D O 1
ATOM 7454 N N . GLU D 1 235 ? 88.255 16.169 44.668 1.00 48.69 232 GLU D N 1
ATOM 7455 C CA . GLU D 1 235 ? 88.331 16.245 46.122 1.00 48.23 232 GLU D CA 1
ATOM 7456 C C . GLU D 1 235 ? 87.017 16.718 46.728 1.00 43.53 232 GLU D C 1
ATOM 7457 O O . GLU D 1 235 ? 86.517 16.115 47.681 1.00 41.67 232 GLU D O 1
ATOM 7463 N N . THR D 1 236 ? 86.462 17.797 46.182 1.00 37.47 233 THR D N 1
ATOM 7464 C CA . THR D 1 236 ? 85.230 18.356 46.732 1.00 40.62 233 THR D CA 1
ATOM 7465 C C . THR D 1 236 ? 83.980 17.541 46.412 1.00 41.34 233 THR D C 1
ATOM 7466 O O . THR D 1 236 ? 83.047 17.522 47.214 1.00 46.96 233 THR D O 1
ATOM 7470 N N . THR D 1 237 ? 83.936 16.872 45.258 1.00 40.48 234 THR D N 1
ATOM 7471 C CA . THR D 1 237 ? 82.732 16.106 44.901 1.00 34.65 234 THR D CA 1
ATOM 7472 C C . THR D 1 237 ? 82.861 14.600 45.119 1.00 36.31 234 THR D C 1
ATOM 7473 O O . THR D 1 237 ? 81.850 13.899 45.237 1.00 35.32 234 THR D O 1
ATOM 7477 N N . GLY D 1 238 ? 84.092 14.097 45.141 1.00 35.20 235 GLY D N 1
ATOM 7478 C CA . GLY D 1 238 ? 84.318 12.660 45.188 1.00 37.52 235 GLY D CA 1
ATOM 7479 C C . GLY D 1 238 ? 84.272 12.001 43.811 1.00 41.50 235 GLY D C 1
ATOM 7480 O O . GLY D 1 238 ? 84.343 10.774 43.696 1.00 40.84 235 GLY D O 1
ATOM 7481 N N . TRP D 1 239 ? 84.147 12.807 42.759 1.00 35.29 236 TRP D N 1
ATOM 7482 C CA . TRP D 1 239 ? 84.167 12.266 41.393 1.00 35.07 236 TRP D CA 1
ATOM 7483 C C . TRP D 1 239 ? 85.320 12.812 40.545 1.00 35.14 236 TRP D C 1
ATOM 7484 O O . TRP D 1 239 ? 85.537 14.021 40.472 1.00 29.74 236 TRP D O 1
ATOM 7495 N N . ASP D 1 240 ? 86.038 11.892 39.908 1.00 32.62 237 ASP D N 1
ATOM 7496 C CA . ASP D 1 240 ? 87.247 12.176 39.138 1.00 29.18 237 ASP D CA 1
ATOM 7497 C C . ASP D 1 240 ? 86.916 12.182 37.653 1.00 29.49 237 ASP D C 1
ATOM 7498 O O . ASP D 1 240 ? 86.709 11.127 37.052 1.00 32.62 237 ASP D O 1
ATOM 7503 N N . ALA D 1 241 ? 86.867 13.366 37.057 1.00 30.55 238 ALA D N 1
ATOM 7504 C CA . ALA D 1 241 ? 86.460 13.482 35.657 1.00 31.50 238 ALA D CA 1
ATOM 7505 C C . ALA D 1 241 ? 87.347 12.702 34.672 1.00 29.54 238 ALA D C 1
ATOM 7506 O O . ALA D 1 241 ? 86.925 12.461 33.534 1.00 31.18 238 ALA D O 1
ATOM 7508 N N . THR D 1 242 ? 88.554 12.317 35.101 1.00 33.43 239 THR D N 1
ATOM 7509 C CA . THR D 1 242 ? 89.462 11.521 34.256 1.00 35.66 239 THR D CA 1
ATOM 7510 C C . THR D 1 242 ? 89.106 10.032 34.215 1.00 37.94 239 THR D C 1
ATOM 7511 O O . THR D 1 242 ? 89.643 9.287 33.401 1.00 35.46 239 THR D O 1
ATOM 7515 N N . ASP D 1 243 ? 88.197 9.602 35.085 1.00 33.55 240 ASP D N 1
ATOM 7516 C CA . ASP D 1 243 ? 87.682 8.236 35.036 1.00 32.51 240 ASP D CA 1
ATOM 7517 C C . ASP D 1 243 ? 86.340 8.208 34.287 1.00 34.72 240 ASP D C 1
ATOM 7518 O O . ASP D 1 243 ? 85.439 8.980 34.594 1.00 33.82 240 ASP D O 1
ATOM 7523 N N . PRO D 1 244 ? 86.207 7.322 33.288 1.00 36.55 241 PRO D N 1
ATOM 7524 C CA . PRO D 1 244 ? 84.993 7.331 32.455 1.00 28.44 241 PRO D CA 1
ATOM 7525 C C . PRO D 1 244 ? 83.670 7.074 33.205 1.00 32.89 241 PRO D C 1
ATOM 7526 O O . PRO D 1 244 ? 82.653 7.655 32.841 1.00 28.98 241 PRO D O 1
ATOM 7530 N N . ARG D 1 245 ? 83.668 6.233 34.232 1.00 33.40 242 ARG D N 1
ATOM 7531 C CA . ARG D 1 245 ? 82.453 6.080 35.014 1.00 30.36 242 ARG D CA 1
ATOM 7532 C C . ARG D 1 245 ? 82.130 7.404 35.699 1.00 33.49 242 ARG D C 1
ATOM 7533 O O . ARG D 1 245 ? 81.036 7.934 35.541 1.00 33.35 242 ARG D O 1
ATOM 7541 N N . ASP D 1 246 ? 83.095 7.947 36.438 1.00 31.35 243 ASP D N 1
ATOM 7542 C CA . ASP D 1 246 ? 82.899 9.212 37.145 1.00 28.16 243 ASP D CA 1
ATOM 7543 C C . ASP D 1 246 ? 82.514 10.355 36.215 1.00 29.84 243 ASP D C 1
ATOM 7544 O O . ASP D 1 246 ? 81.710 11.198 36.583 1.00 29.07 243 ASP D O 1
ATOM 7549 N N . ALA D 1 247 ? 83.101 10.387 35.020 1.00 30.06 244 ALA D N 1
ATOM 7550 C CA . ALA D 1 247 ? 82.796 11.427 34.042 1.00 28.90 244 ALA D CA 1
ATOM 7551 C C . ALA D 1 247 ? 81.323 11.385 33.659 1.00 29.67 244 ALA D C 1
ATOM 7552 O O . ALA D 1 247 ? 80.703 12.420 33.426 1.00 33.46 244 ALA D O 1
ATOM 7554 N N . TYR D 1 248 ? 80.772 10.180 33.571 1.00 21.91 245 TYR D N 1
ATOM 7555 C CA . TYR D 1 248 ? 79.366 10.032 33.224 1.00 29.12 245 TYR D CA 1
ATOM 7556 C C . TYR D 1 248 ? 78.483 10.564 34.367 1.00 30.55 245 TYR D C 1
ATOM 7557 O O . TYR D 1 248 ? 77.505 11.278 34.138 1.00 26.16 245 TYR D O 1
ATOM 7566 N N . VAL D 1 249 ? 78.852 10.222 35.600 1.00 28.76 246 VAL D N 1
ATOM 7567 C CA . VAL D 1 249 ? 78.148 10.719 36.771 1.00 28.10 246 VAL D CA 1
ATOM 7568 C C . VAL D 1 249 ? 78.173 12.244 36.790 1.00 28.75 246 VAL D C 1
ATOM 7569 O O . VAL D 1 249 ? 77.152 12.883 37.025 1.00 24.95 246 VAL D O 1
ATOM 7573 N N . LEU D 1 250 ? 79.345 12.825 36.538 1.00 27.25 247 LEU D N 1
ATOM 7574 C CA . LEU D 1 250 ? 79.496 14.275 36.553 1.00 26.26 247 LEU D CA 1
ATOM 7575 C C . LEU D 1 250 ? 78.660 14.932 35.460 1.00 25.84 247 LEU D C 1
ATOM 7576 O O . LEU D 1 250 ? 78.021 15.954 35.682 1.00 23.03 247 LEU D O 1
ATOM 7581 N N . THR D 1 251 ? 78.668 14.325 34.279 1.00 21.79 248 THR D N 1
ATOM 7582 C CA . THR D 1 251 ? 77.944 14.859 33.136 1.00 26.09 248 THR D CA 1
ATOM 7583 C C . THR D 1 251 ? 76.459 14.859 33.437 1.00 27.92 248 THR D C 1
ATOM 7584 O O . THR D 1 251 ? 75.751 15.825 33.133 1.00 26.01 248 THR D O 1
ATOM 7588 N N . THR D 1 252 ? 75.999 13.777 34.059 1.00 23.42 249 THR D N 1
ATOM 7589 C CA . THR D 1 252 ? 74.601 13.667 34.466 1.00 23.39 249 THR D CA 1
ATOM 7590 C C . THR D 1 252 ? 74.244 14.777 35.452 1.00 27.64 249 THR D C 1
ATOM 7591 O O . THR D 1 252 ? 73.209 15.432 35.310 1.00 27.53 249 THR D O 1
ATOM 7595 N N . ALA D 1 253 ? 75.101 14.994 36.447 1.00 23.34 250 ALA D N 1
ATOM 7596 C CA . ALA D 1 253 ? 74.839 16.013 37.453 1.00 21.36 250 ALA D CA 1
ATOM 7597 C C . ALA D 1 253 ? 74.744 17.417 36.843 1.00 27.88 250 ALA D C 1
ATOM 7598 O O . ALA D 1 253 ? 73.854 18.179 37.203 1.00 25.43 250 ALA D O 1
ATOM 7600 N N . LEU D 1 254 ? 75.665 17.761 35.939 1.00 22.36 251 LEU D N 1
ATOM 7601 C CA . LEU D 1 254 ? 75.619 19.066 35.290 1.00 28.16 251 LEU D CA 1
ATOM 7602 C C . LEU D 1 254 ? 74.311 19.240 34.512 1.00 24.18 251 LEU D C 1
ATOM 7603 O O . LEU D 1 254 ? 73.722 20.312 34.512 1.00 22.83 251 LEU D O 1
ATOM 7608 N N . ALA D 1 255 ? 73.867 18.183 33.847 1.00 19.19 252 ALA D N 1
ATOM 7609 C CA . ALA D 1 255 ? 72.615 18.252 33.102 1.00 25.53 252 ALA D CA 1
ATOM 7610 C C . ALA D 1 255 ? 71.461 18.545 34.052 1.00 26.03 252 ALA D C 1
ATOM 7611 O O . ALA D 1 255 ? 70.675 19.459 33.837 1.00 26.44 252 ALA D O 1
ATOM 7613 N N . ILE D 1 256 ? 71.358 17.745 35.103 1.00 29.47 253 ILE D N 1
ATOM 7614 C CA . ILE D 1 256 ? 70.309 17.927 36.085 1.00 27.11 253 ILE D CA 1
ATOM 7615 C C . ILE D 1 256 ? 70.350 19.349 36.654 1.00 26.78 253 ILE D C 1
ATOM 7616 O O . ILE D 1 256 ? 69.336 20.030 36.716 1.00 23.18 253 ILE D O 1
ATOM 7621 N N . GLY D 1 257 ? 71.532 19.817 37.039 1.00 23.75 254 GLY D N 1
ATOM 7622 C CA . GLY D 1 257 ? 71.637 21.151 37.606 1.00 19.78 254 GLY D CA 1
ATOM 7623 C C . GLY D 1 257 ? 71.266 22.249 36.620 1.00 27.98 254 GLY D C 1
ATOM 7624 O O . GLY D 1 257 ? 70.592 23.220 36.980 1.00 27.36 254 GLY D O 1
ATOM 7625 N N . ARG D 1 258 ? 71.718 22.119 35.375 1.00 24.18 255 ARG D N 1
ATOM 7626 C CA . ARG D 1 258 ? 71.410 23.137 34.370 1.00 25.77 255 ARG D CA 1
ATOM 7627 C C . ARG D 1 258 ? 69.916 23.183 34.033 1.00 26.89 255 ARG D C 1
ATOM 7628 O O . ARG D 1 258 ? 69.343 24.262 33.845 1.00 25.81 255 ARG D O 1
ATOM 7644 N N . ARG D 1 260 ? 67.534 22.369 36.008 1.00 28.78 257 ARG D N 1
ATOM 7645 C CA . ARG D 1 260 ? 66.813 22.797 37.190 1.00 27.89 257 ARG D CA 1
ATOM 7646 C C . ARG D 1 260 ? 66.976 24.294 37.411 1.00 33.27 257 ARG D C 1
ATOM 7647 O O . ARG D 1 260 ? 66.009 24.980 37.762 1.00 33.13 257 ARG D O 1
ATOM 7655 N N . ASP D 1 261 ? 68.189 24.800 37.193 1.00 31.95 258 ASP D N 1
ATOM 7656 C CA . ASP D 1 261 ? 68.515 26.188 37.542 1.00 36.19 258 ASP D CA 1
ATOM 7657 C C . ASP D 1 261 ? 68.187 27.206 36.458 1.00 46.43 258 ASP D C 1
ATOM 7658 O O . ASP D 1 261 ? 67.868 28.354 36.762 1.00 49.69 258 ASP D O 1
ATOM 7663 N N . ARG D 1 262 ? 68.264 26.793 35.200 1.00 56.16 259 ARG D N 1
ATOM 7664 C CA . ARG D 1 262 ? 68.011 27.717 34.103 1.00 69.13 259 ARG D CA 1
ATOM 7665 C C . ARG D 1 262 ? 67.084 27.140 33.040 1.00 65.40 259 ARG D C 1
ATOM 7666 O O . ARG D 1 262 ? 66.753 27.823 32.071 1.00 65.35 259 ARG D O 1
#

InterPro domains:
  IPR025736 PucR C-terminal helix-turn-helix domain [PF13556] (198-253)
  IPR042070 PucR C-terminal helix-turn-helix domain superfamily [G3DSA:1.10.10.2840] (129-259)
  IPR051448 CdaR-like transcriptional regulators [PTHR33744] (108-257)